Protein AF-0000000073468470 (afdb_homodimer)

Sequence (836 aa):
MAEQINPWSSTPKVDINRLFEEFGIESFAAQKQLLEDQPVFIRRDIVAGHRGYEAISEAIRMKKPFHVLTGFMPSGHPHFGHLMVMKEVVWHINQGGRGFISMADREAHAVRGLSWDVCDTYAREYMECLYALGFKGEIYSQRKNNPLKDLAFEAATKINFSELSAIYGFGPETELAHAMSVAMQVGDILYPQLVGGAAPTIVPVGIDQDPHIRLTRDVTKALRMFLVEDRGSHISIRVKKATPEAIDAVAKRFKGAKKYEGHIDLPAGYTVAAVDEIVRSVEQEFGGFGFMLPSSTYHSFLQGLQGGKMSSSVPESLVWFDDTENDAKKKIMGALTGGRQTLEEQKQLGGEPEKCSIYQLNKFHMQEDDKELAKMCEACKAGELMCGTCKKETLERVLTFLKEFKEKRDEVSHMVEWMAEQINPWSSTPKVDINRLFEEFGIESFAAQKQLLEDQPVFIRRDIVAGHRGYEAISEAIRMKKPFHVLTGFMPSGHPHFGHLMVMKEVVWHINQGGRGFISMADREAHAVRGLSWDVCDTYAREYMECLYALGFKGEIYSQRKNNPLKDLAFEAATKINFSELSAIYGFGPETELAHAMSVAMQVGDILYPQLVGGAAPTIVPVGIDQDPHIRLTRDVTKALRMFLVEDRGSHISIRVKKATPEAIDAVAKRFKGAKKYEGHIDLPAGYTVAAVDEIVRSVEQEFGGFGFMLPSSTYHSFLQGLQGGKMSSSVPESLVWFDDTENDAKKKIMGALTGGRQTLEEQKQLGGEPEKCSIYQLNKFHMQEDDKELAKMCEACKAGELMCGTCKKETLERVLTFLKEFKEKRDEVSHMVEW

pLDDT: mean 92.93, std 10.87, range [28.95, 98.88]

Secondary structure (DSSP, 8-state):
------TTS------HHHHHHHHTPEESHHHHTT-S---HHHHTTSEEEEESTHHHHHHHHHT---EEEEEE--SS--BHHHHHHHHHHHHHHHTTPEEEEEE-HHHHHHHH---HHHHHHHHHHHHHHHHHTT--EEEEETTT-HHHHHHHHHHHTT-BHHHHHHHH---TT-BHHHHHHHHHHHHHHHHHHHHH-S--EEEEEEGGGHHHHHHHHHHHHHT-SEEEEE-SSSEEEEESS--HHHHHHHHHTSTT-EE-SSEEEEPTT--HHHHHHHHHHHHHHTT---PPPPEEEEEPPPBPTTSSB--TTSGGGS-BTT--HHHHHHHHHTS--S--SSHHHHHHH---GGG-HHHHHIIIII---HHHHHHHHHHHHTT-S-HHHHHHHHHHHHHHHHHHHHHHHHHHGGG---/------TTS------HHHHHHHHTPEESHHHHTT-S---HHHHTTSEEEEESTHHHHHHHHHT---EEEEEE--SS--BHHHHHHHHHHHHHHHTTPEEEEEE-HHHHHHHH---HHHHHHHHHHHHHHHHHTT--EEEEETTT-HHHHHHHHHHHTT-BHHHHHHHH---TT-BHHHHHHHHHHHHHHHHHHHHH-S--EEEEEEGGGHHHHHHHHHHHHHT-SEEEEE-SSSEEEEESS--HHHHHHHHHTSTT-EE-SSEEEE-TT--HHHHHHHHHHHHHHTT---PPPPEEEEEPPPBPTTSSB--TTSGGGS-BTT--HHHHHHHHHTS--S--SSHHHHHHH---GGG-HHHHHIIIII---HHHHHHHHHHHHTT-S-HHHHHHHHHHHHHHHHHHHHHHHHHHGGG---

Nearest PDB structures (foldseek):
  3a04-assembly1_A  TM=8.833E-01  e=3.783E-29  Aeropyrum pernix
  4pbr-assembly1_A  TM=7.681E-01  e=2.274E-13  Methanocaldococcus jannaschii DSM 2661
  1j1u-assembly1_A-2  TM=7.914E-01  e=1.824E-12  Methanocaldococcus jannaschii
  3n2y-assembly1_B  TM=7.663E-01  e=1.335E-12  Methanocaldococcus jannaschii
  4nd6-assembly1_A-2  TM=7.672E-01  e=5.443E-12  Methanocaldococcus jannaschii DSM 2661

Foldseek 3Di:
DPPALALVDLDFDDPVVVLCVVPVWAFCVVLLVLDPDAALCRVLCLFTTKDPCVQLSVCLNVVHEEAEEEEDALQDFDFPQCVLQLLVQQVSVVSNYAYEYEHAPLLSCQVVVDDSVSSVVSVLNVVLLSVLSPDDHYYDYLVPDVVLLVQLVLLVVVDDPVLCCVRHVDDDVRDPSNVSSLSSLLSRQQVCCVVVNAGAYEYEDAPSCVSSLVSSLVSVVVLAQWDWDDPPQWIKIFGDNDDPVLLVVLQVVAPPWDDDDGMITHHPDDDSVVSLVSSLVSLVVVPGSSYDRYMYIHGHGQAFQQGGHDDPVDVLRTGGLPDDLVSLLVSLQPGDAQADPDLVVCQVQFGDLVRGSLLSCCSSPQPRDPVVSVVVRVCRRNSNDDSNNSSVVSSVSVVVCSVSSVVSSVVCSVVRDD/DPPALALVDQDFDDPVVVVCVVQVWAFCVVLLVLDPDAALCRVLCLFTTKDPCVQLSVCLNVVHEEAEEEEDALQDFDFPQCVLQLLVQQVSVVSNYAYEYEHAPLLSCQVVVDDSVSSVVSVLNVVLLSVLSPDDHDYDYLVPDVVLLVQLVLLVVVDDPVLCCVRHVDDDVRDPSNVSSLSSVLSRQQVCCVVVNAGAYEYEDAPSCVSSLVSSLVSVVVLAQWDWDDPPQWIKIFGDNDDPVLLVVLQVVAPPWDDDDGMITHHPDDDSVVSLVVSLVSLVVRPGSSYDRYMYIHGYGQAFQAGGHDDPVDVLRTGGLPDDLVSLLVSLQPGDAQADPDLVCCQVQFGDLVRGSLLSCCSSPQPRDPVVSVVVVVCRRNSNDDSNNSSVVSSVSVVVCSVSSVVSSVVCSVVRDD

Solvent-accessible surface area (backbone atoms only — not comparable to full-atom values): 44475 Å² total; per-residue (Å²): 127,81,86,76,66,36,73,85,55,88,71,78,90,66,61,62,66,61,48,24,70,74,67,71,39,39,67,28,69,73,57,55,73,67,45,88,78,65,55,68,52,54,72,67,50,40,43,42,29,26,39,65,46,66,56,47,52,47,21,48,72,66,72,42,73,32,34,33,39,44,73,45,65,24,74,52,79,62,32,61,85,50,46,60,51,52,51,50,53,34,51,47,30,75,56,58,26,47,32,37,37,38,35,31,40,50,39,23,30,44,68,69,67,45,53,70,68,56,24,51,57,26,38,50,53,48,49,27,53,40,47,44,69,59,51,63,69,47,74,46,46,51,79,77,33,64,72,46,51,53,42,11,46,59,46,16,58,68,37,31,43,44,58,44,27,72,61,67,65,54,51,52,79,39,30,45,27,42,58,47,34,54,24,40,50,38,18,57,70,50,38,54,34,74,79,72,42,71,40,43,30,40,32,63,39,50,58,45,46,46,64,58,52,53,49,34,39,52,40,50,57,66,63,34,39,55,45,78,42,79,69,84,76,32,41,35,40,32,55,67,77,52,51,72,68,48,52,51,52,51,49,71,73,38,85,74,46,44,82,56,94,57,35,34,39,37,54,75,88,72,48,70,70,62,50,46,55,52,48,27,51,47,30,41,74,66,76,40,74,34,72,59,66,64,19,29,40,22,30,68,78,71,55,4,25,66,50,59,70,56,38,88,89,38,60,62,21,50,56,47,65,79,54,47,72,66,55,47,46,53,32,51,71,64,33,39,60,26,60,50,98,39,73,69,50,15,44,72,65,16,32,37,58,93,66,10,24,61,51,45,46,28,67,75,69,62,43,84,51,64,67,60,47,49,48,50,49,51,31,21,43,60,22,70,47,52,65,70,59,52,35,52,56,49,44,51,44,50,52,50,48,41,52,54,49,49,54,37,24,62,72,37,46,83,70,63,78,130,127,82,86,74,68,34,72,86,54,88,72,80,91,67,61,62,65,63,48,22,68,74,66,72,39,38,67,28,69,72,57,54,73,68,45,89,77,64,53,67,51,54,71,66,50,40,43,42,30,27,38,65,47,65,59,49,53,48,20,48,74,67,72,42,73,31,33,35,39,43,71,44,64,24,74,52,78,61,34,60,85,51,44,63,52,52,52,49,52,35,50,46,30,74,57,59,28,47,31,38,37,38,36,31,40,51,40,24,30,44,67,69,67,46,54,69,68,56,24,51,54,25,38,52,54,48,48,26,52,40,45,45,70,59,51,63,69,47,74,46,47,52,78,77,32,61,72,45,51,54,43,11,46,58,44,15,57,68,36,31,43,44,57,42,28,74,59,65,62,53,49,52,79,38,30,45,27,42,57,47,35,54,26,41,50,40,17,58,71,50,39,53,33,74,78,73,42,72,40,43,29,40,33,62,38,51,58,44,45,46,64,57,53,53,50,36,40,52,39,51,56,66,62,32,38,54,46,77,40,79,68,84,75,31,41,34,40,32,56,67,77,54,50,73,67,48,52,53,52,53,48,71,76,39,85,74,46,45,80,57,94,56,33,33,39,36,53,77,88,72,47,70,69,62,50,45,54,52,48,28,52,48,30,41,74,66,76,40,75,34,73,58,66,64,17,28,38,23,28,68,81,73,56,6,25,67,50,60,70,56,38,86,90,40,60,63,20,50,57,47,67,80,54,48,71,67,54,47,46,53,34,51,70,64,32,40,60,26,59,49,96,40,73,69,50,16,44,73,67,15,32,38,59,92,65,10,24,61,50,45,48,29,68,76,71,63,41,84,50,65,66,59,48,49,48,50,49,50,31,21,44,61,23,73,48,52,64,70,60,51,35,51,55,47,44,51,44,49,52,51,47,40,52,54,49,50,53,38,26,62,72,38,48,83,71,62,79,130

Organism: Methanocorpusculum labreanum (strain ATCC 43576 / DSM 4855 / Z) (NCBI:txid410358)

Structure (mmCIF, N/CA/C/O backbone):
data_AF-0000000073468470-model_v1
#
loop_
_entity.id
_entity.type
_entity.pdbx_description
1 polymer 'tryptophan--tRNA ligase'
#
loop_
_atom_site.group_PDB
_atom_site.id
_atom_site.type_symbol
_atom_site.label_atom_id
_atom_site.label_alt_id
_atom_site.label_comp_id
_atom_site.label_asym_id
_atom_site.label_entity_id
_atom_site.label_seq_id
_atom_site.pdbx_PDB_ins_code
_atom_site.Cartn_x
_atom_site.Cartn_y
_atom_site.Cartn_z
_atom_site.occupancy
_atom_site.B_iso_or_equiv
_atom_site.auth_seq_id
_atom_site.auth_comp_id
_atom_site.auth_asym_id
_atom_site.auth_atom_id
_atom_site.pdbx_PDB_model_num
ATOM 1 N N . MET A 1 1 ? 5.676 7.465 33.156 1 29.19 1 MET A N 1
ATOM 2 C CA . MET A 1 1 ? 5.273 7.016 31.828 1 29.19 1 MET A CA 1
ATOM 3 C C . MET A 1 1 ? 5.598 8.07 30.781 1 29.19 1 MET A C 1
ATOM 5 O O . MET A 1 1 ? 5.188 9.227 30.906 1 29.19 1 MET A O 1
ATOM 9 N N . ALA A 1 2 ? 6.5 7.777 29.922 1 42.25 2 ALA A N 1
ATOM 10 C CA . ALA A 1 2 ? 6.938 8.766 28.953 1 42.25 2 ALA A CA 1
ATOM 11 C C . ALA A 1 2 ? 5.754 9.328 28.172 1 42.25 2 ALA A C 1
ATOM 13 O O . ALA A 1 2 ? 4.91 8.57 27.688 1 42.25 2 ALA A O 1
ATOM 14 N N . GLU A 1 3 ? 5.398 10.562 28.344 1 45.03 3 GLU A N 1
ATOM 15 C CA . GLU A 1 3 ? 4.32 11.195 27.594 1 45.03 3 GLU A CA 1
ATOM 16 C C . GLU A 1 3 ? 4.43 10.898 26.109 1 45.03 3 GLU A C 1
ATOM 18 O O . GLU A 1 3 ? 5.473 11.141 25.484 1 45.03 3 GLU A O 1
ATOM 23 N N . GLN A 1 4 ? 3.734 9.906 25.516 1 46.81 4 GLN A N 1
ATOM 24 C CA . GLN A 1 4 ? 3.799 9.438 24.141 1 46.81 4 GLN A CA 1
ATOM 25 C C . GLN A 1 4 ? 2.99 10.344 23.203 1 46.81 4 GLN A C 1
ATOM 27 O O . GLN A 1 4 ? 1.838 10.664 23.5 1 46.81 4 GLN A O 1
ATOM 32 N N . ILE A 1 5 ? 3.645 11.219 22.438 1 49.59 5 ILE A N 1
ATOM 33 C CA . ILE A 1 5 ? 3.008 12.008 21.391 1 49.59 5 ILE A CA 1
ATOM 34 C C . ILE A 1 5 ? 2.52 11.078 20.281 1 49.59 5 ILE A C 1
ATOM 36 O O . ILE A 1 5 ? 3.299 10.297 19.719 1 49.59 5 ILE A O 1
ATOM 40 N N . ASN A 1 6 ? 1.106 10.789 20.219 1 47.62 6 ASN A N 1
ATOM 41 C CA . ASN A 1 6 ? 0.475 9.992 19.172 1 47.62 6 ASN A CA 1
ATOM 42 C C . ASN A 1 6 ? -0.327 10.867 18.203 1 47.62 6 ASN A C 1
ATOM 44 O O . ASN A 1 6 ? -1.15 11.672 18.641 1 47.62 6 ASN A O 1
ATOM 48 N N . PRO A 1 7 ? -0.04 10.828 16.953 1 44.16 7 PRO A N 1
ATOM 49 C CA . PRO A 1 7 ? -0.729 11.695 15.984 1 44.16 7 PRO A CA 1
ATOM 50 C C . PRO A 1 7 ? -2.24 11.477 15.969 1 44.16 7 PRO A C 1
ATOM 52 O O . PRO A 1 7 ? -2.98 12.297 15.422 1 44.16 7 PRO A O 1
ATOM 55 N N . TRP A 1 8 ? -2.637 10.32 16.438 1 47.06 8 TRP A N 1
ATOM 56 C CA . TRP A 1 8 ? -4.059 10.016 16.328 1 47.06 8 TRP A CA 1
ATOM 57 C C . TRP A 1 8 ? -4.746 10.125 17.688 1 47.06 8 T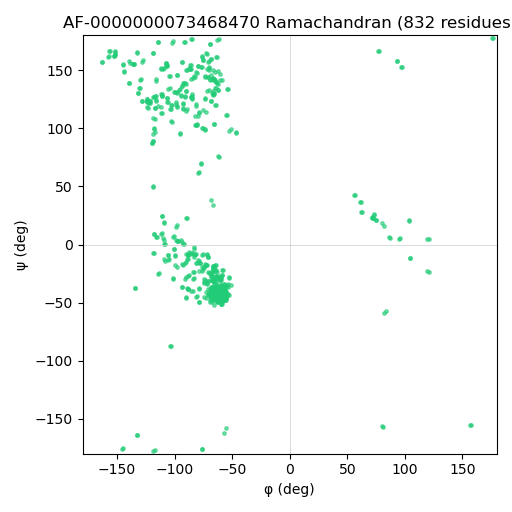RP A C 1
ATOM 59 O O . TRP A 1 8 ? -5.977 10.125 17.766 1 47.06 8 TRP A O 1
ATOM 69 N N . SER A 1 9 ? -3.879 10.195 18.797 1 47.25 9 SER A N 1
ATOM 70 C CA . SER A 1 9 ? -4.465 10.242 20.125 1 47.25 9 SER A CA 1
ATOM 71 C C . SER A 1 9 ? -4.609 11.68 20.625 1 47.25 9 SER A C 1
ATOM 73 O O . SER A 1 9 ? -3.834 12.555 20.234 1 47.25 9 SER A O 1
ATOM 75 N N . SER A 1 10 ? -5.742 12.156 21.203 1 44.47 10 SER A N 1
ATOM 76 C CA . SER A 1 10 ? -6.047 13.438 21.828 1 44.47 10 SER A CA 1
ATOM 77 C C . SER A 1 10 ? -5.242 13.641 23.109 1 44.47 10 SER A C 1
ATOM 79 O O . SER A 1 10 ? -5.777 13.523 24.203 1 44.47 10 SER A O 1
ATOM 81 N N . THR A 1 11 ? -4.098 13.227 23.281 1 43.41 11 THR A N 1
ATOM 82 C CA . THR A 1 11 ? -3.49 13.32 24.594 1 43.41 11 THR A CA 1
ATOM 83 C C . THR A 1 11 ? -3.27 14.781 24.984 1 43.41 11 THR A C 1
ATOM 85 O O . THR A 1 11 ? -2.84 15.594 24.156 1 43.41 11 THR A O 1
ATOM 88 N N . PRO A 1 12 ? -3.451 15.188 26.328 1 44.44 12 PRO A N 1
ATOM 89 C CA . PRO A 1 12 ? -3.51 16.469 27.062 1 44.44 12 PRO A CA 1
ATOM 90 C C . PRO A 1 12 ? -2.277 17.328 26.828 1 44.44 12 PRO A C 1
ATOM 92 O O . PRO A 1 12 ? -1.286 16.859 26.266 1 44.44 12 PRO A O 1
ATOM 95 N N . LYS A 1 13 ? -2.053 18.297 27.844 1 46.56 13 LYS A N 1
ATOM 96 C CA . LYS A 1 13 ? -1.242 19.484 28.094 1 46.56 13 LYS A CA 1
ATOM 97 C C . LYS A 1 13 ? 0.246 19.141 28.078 1 46.56 13 LYS A C 1
ATOM 99 O O . LYS A 1 13 ? 0.755 18.5 29 1 46.56 13 LYS A O 1
ATOM 104 N N . VAL A 1 14 ? 0.836 18.938 26.953 1 50.31 14 VAL A N 1
ATOM 105 C CA . VAL A 1 14 ? 2.264 18.656 26.875 1 50.31 14 VAL A CA 1
ATOM 106 C C . VAL A 1 14 ? 3.064 19.922 27.156 1 50.31 14 VAL A C 1
ATOM 108 O O . VAL A 1 14 ? 2.742 20.984 26.625 1 50.31 14 VAL A O 1
ATOM 111 N N . ASP A 1 15 ? 3.764 19.938 28.203 1 52.09 15 ASP A N 1
ATOM 112 C CA . ASP A 1 15 ? 4.785 20.969 28.375 1 52.09 15 ASP A CA 1
ATOM 113 C C . ASP A 1 15 ? 5.727 21.016 27.172 1 52.09 15 ASP A C 1
ATOM 115 O O . ASP A 1 15 ? 6.594 20.156 27.016 1 52.09 15 ASP A O 1
ATOM 119 N N . ILE A 1 16 ? 5.422 21.953 26.281 1 56.69 16 ILE A N 1
ATOM 120 C CA . ILE A 1 16 ? 6.082 22.109 25 1 56.69 16 ILE A CA 1
ATOM 121 C C . ILE A 1 16 ? 7.594 22.141 25.188 1 56.69 16 ILE A C 1
ATOM 123 O O . ILE A 1 16 ? 8.344 21.578 24.375 1 56.69 16 ILE A O 1
ATOM 127 N N . ASN A 1 17 ? 8.008 22.703 26.266 1 54.47 17 ASN A N 1
ATOM 128 C CA . ASN A 1 17 ? 9.445 22.844 26.469 1 54.47 17 ASN A CA 1
ATOM 129 C C . ASN A 1 17 ? 10.109 21.484 26.703 1 54.47 17 ASN A C 1
ATOM 131 O O . ASN A 1 17 ? 11.195 21.219 26.188 1 54.47 17 ASN A O 1
ATOM 135 N N . ARG A 1 18 ? 9.555 20.766 27.516 1 57.25 18 ARG A N 1
ATOM 136 C CA . ARG A 1 18 ? 10.07 19.422 27.781 1 57.25 18 ARG A CA 1
ATOM 137 C C . ARG A 1 18 ? 10.055 18.578 26.5 1 57.25 18 ARG A C 1
ATOM 139 O O . ARG A 1 18 ? 10.977 17.812 26.266 1 57.25 18 ARG A O 1
ATOM 146 N N . LEU A 1 19 ? 9.133 18.922 25.672 1 60.81 19 LEU A N 1
ATOM 147 C CA . LEU A 1 19 ? 9.008 18.172 24.422 1 60.81 19 LEU A CA 1
ATOM 148 C C . LEU A 1 19 ? 10.164 18.5 23.484 1 60.81 19 LEU A C 1
ATOM 150 O O . LEU A 1 19 ? 10.734 17.594 22.875 1 60.81 19 LEU A O 1
ATOM 154 N N . PHE A 1 20 ? 10.547 19.734 23.594 1 68.69 20 PHE A N 1
ATOM 155 C CA . PHE A 1 20 ? 11.602 20.141 22.672 1 68.69 20 PHE A CA 1
ATOM 156 C C . PHE A 1 20 ? 12.922 19.484 23.047 1 68.69 20 PHE A C 1
ATOM 158 O O . PHE A 1 20 ? 13.641 18.984 22.188 1 68.69 20 PHE A O 1
ATOM 165 N N . GLU A 1 21 ? 13.148 19.453 24.281 1 64.38 21 GLU A N 1
ATOM 166 C CA . GLU A 1 21 ? 14.414 18.891 24.734 1 64.38 21 GLU A CA 1
ATOM 167 C C . GLU A 1 21 ? 14.453 17.375 24.531 1 64.38 21 GLU A C 1
ATOM 169 O O . GLU A 1 21 ? 15.461 16.828 24.078 1 64.38 21 GLU A O 1
ATOM 174 N N . GLU A 1 22 ? 13.375 16.859 24.766 1 70.25 22 GLU A N 1
ATOM 175 C CA . GLU A 1 22 ? 13.336 15.398 24.75 1 70.25 22 GLU A CA 1
ATOM 176 C C . GLU A 1 22 ? 13.289 14.867 23.312 1 70.25 22 GLU A C 1
ATOM 178 O O . GLU A 1 22 ? 13.844 13.812 23.031 1 70.25 22 GLU A O 1
ATOM 183 N N . PHE A 1 23 ? 12.836 15.703 22.391 1 78.94 23 PHE A N 1
ATOM 184 C CA . PHE A 1 23 ? 12.586 15.133 21.062 1 78.94 23 PHE A CA 1
ATOM 185 C C . PHE A 1 23 ? 13.477 15.789 20.016 1 78.94 23 PHE A C 1
ATOM 187 O O . PHE A 1 23 ? 13.32 15.539 18.828 1 78.94 23 PHE A O 1
ATOM 194 N N . GLY A 1 24 ? 14.422 16.594 20.453 1 84.12 24 GLY A N 1
ATOM 195 C CA . GLY A 1 24 ? 15.352 17.188 19.516 1 84.12 24 GLY A CA 1
ATOM 196 C C . GLY A 1 24 ? 14.727 18.281 18.656 1 84.12 24 GLY A C 1
ATOM 197 O O . GLY A 1 24 ? 15.125 18.5 17.516 1 84.12 24 GLY A O 1
ATOM 198 N N . ILE A 1 25 ? 13.664 18.859 19.125 1 90.88 25 ILE A N 1
ATOM 199 C CA . ILE A 1 25 ? 13.008 20 18.484 1 90.88 25 ILE A CA 1
ATOM 200 C C . ILE A 1 25 ? 13.68 21.297 18.922 1 90.88 25 ILE A C 1
ATOM 202 O O . ILE A 1 25 ? 13.891 21.531 20.109 1 90.88 25 ILE A O 1
ATOM 206 N N . GLU A 1 26 ? 14.07 22.109 17.984 1 93.44 26 GLU A N 1
ATOM 207 C CA . GLU A 1 26 ? 14.742 23.375 18.297 1 93.44 26 GLU A CA 1
ATOM 208 C C . GLU A 1 26 ? 13.727 24.5 18.469 1 93.44 26 GLU A C 1
ATOM 210 O O . GLU A 1 26 ? 12.641 24.469 17.891 1 93.44 26 GLU A O 1
ATOM 215 N N . SER A 1 27 ? 14.141 25.406 19.297 1 92 27 SER A N 1
ATOM 216 C CA . SER A 1 27 ? 13.32 26.594 19.453 1 92 27 SER A CA 1
ATOM 217 C C . SER A 1 27 ? 13.281 27.422 18.172 1 92 27 SER A C 1
ATOM 219 O O . SER A 1 27 ? 14.305 27.562 17.5 1 92 27 SER A O 1
ATOM 221 N N . PHE A 1 28 ? 12.148 27.984 17.891 1 94.56 28 PHE A N 1
ATOM 222 C CA . PHE A 1 28 ? 12.008 28.781 16.688 1 94.56 28 PHE A CA 1
ATOM 223 C C . PHE A 1 28 ? 12.547 30.188 16.891 1 94.56 28 PHE A C 1
ATOM 225 O O . PHE A 1 28 ? 12.695 30.953 15.945 1 94.56 28 PHE A O 1
ATOM 232 N N . ALA A 1 29 ? 12.898 30.594 18.062 1 92 29 ALA A N 1
ATOM 233 C CA . ALA A 1 29 ? 13.305 31.938 18.438 1 92 29 ALA A CA 1
ATOM 234 C C . ALA A 1 29 ? 14.469 32.438 17.562 1 92 29 ALA A C 1
ATOM 236 O O . ALA A 1 29 ? 14.469 33.562 17.094 1 92 29 ALA A O 1
ATOM 237 N N . ALA A 1 30 ? 15.391 31.609 17.359 1 92.5 30 ALA A N 1
ATOM 238 C CA . ALA A 1 30 ? 16.562 31.984 16.578 1 92.5 30 ALA A CA 1
ATOM 239 C C . ALA A 1 30 ? 16.203 32.219 15.117 1 92.5 30 ALA A C 1
ATOM 241 O O . ALA A 1 30 ? 16.766 33.125 14.469 1 92.5 30 ALA A O 1
ATOM 242 N N . GLN A 1 31 ? 15.312 31.438 14.609 1 95.56 31 GLN A N 1
ATOM 243 C CA . GLN A 1 31 ? 14.898 31.562 13.219 1 95.56 31 GLN A CA 1
ATOM 244 C C . GLN A 1 31 ? 14 32.781 13.016 1 95.56 31 GLN A C 1
ATOM 246 O O . GLN A 1 31 ? 14.016 33.406 11.953 1 95.56 31 GLN A O 1
ATOM 251 N N . LYS A 1 32 ? 13.227 33.062 14.07 1 94.69 32 LYS A N 1
ATOM 252 C CA . LYS A 1 32 ? 12.32 34.219 14.039 1 94.69 32 LYS A CA 1
ATOM 253 C C . LYS A 1 32 ? 13.07 35.5 13.672 1 94.69 32 LYS A C 1
ATOM 255 O O . LYS A 1 32 ? 12.57 36.312 12.883 1 94.69 32 LYS A O 1
ATOM 260 N N . GLN A 1 33 ? 14.242 35.656 14.102 1 93.69 33 GLN A N 1
ATOM 261 C CA . GLN A 1 33 ? 15.039 36.875 13.914 1 93.69 33 GLN A CA 1
ATOM 262 C C . GLN A 1 33 ? 15.539 36.969 12.477 1 93.69 33 GLN A C 1
ATOM 264 O O . GLN A 1 33 ? 15.875 38.062 12.016 1 93.69 33 GLN A O 1
ATOM 269 N N . LEU A 1 34 ? 15.547 35.906 11.82 1 95.06 34 LEU A N 1
ATOM 270 C CA . LEU A 1 34 ? 16.094 35.875 10.469 1 95.06 34 LEU A CA 1
ATOM 271 C C . LEU A 1 34 ? 15.008 36.188 9.438 1 95.06 34 LEU A C 1
ATOM 273 O O . LEU A 1 34 ? 15.312 36.375 8.258 1 95.06 34 LEU A O 1
ATOM 277 N N . LEU A 1 35 ? 13.797 36.25 9.906 1 96.19 35 LEU A N 1
ATOM 278 C CA . LEU A 1 35 ? 12.68 36.469 8.992 1 96.19 35 LEU A CA 1
ATOM 279 C C . LEU A 1 35 ? 12.289 37.938 8.977 1 96.19 35 LEU A C 1
ATOM 281 O O . LEU A 1 35 ? 12.078 38.562 10.031 1 96.19 35 LEU A O 1
ATOM 285 N N . GLU A 1 36 ? 12.172 38.5 7.863 1 93.94 36 GLU A N 1
ATOM 286 C CA . GLU A 1 36 ? 11.805 39.906 7.719 1 93.94 36 GLU A CA 1
ATOM 287 C C . GLU A 1 36 ? 10.328 40.125 8.039 1 93.94 36 GLU A C 1
ATOM 289 O O . GLU A 1 36 ? 9.969 41.094 8.727 1 93.94 36 GLU A O 1
ATOM 294 N N . ASP A 1 37 ? 9.469 39.312 7.535 1 93.81 37 ASP A N 1
ATOM 295 C CA . ASP A 1 37 ? 8.031 39.344 7.773 1 93.81 37 ASP A CA 1
ATOM 296 C C . ASP A 1 37 ? 7.625 38.344 8.859 1 93.81 37 ASP A C 1
ATOM 298 O O . ASP A 1 37 ? 7.836 37.156 8.719 1 93.81 37 ASP A O 1
ATOM 302 N N . GLN A 1 38 ? 7.082 38.906 9.922 1 94.5 38 GLN A N 1
ATOM 303 C CA . GLN A 1 38 ? 6.68 38.062 11.031 1 94.5 38 GLN A CA 1
ATOM 304 C C . GLN A 1 38 ? 5.172 38.125 11.266 1 94.5 38 GLN A C 1
ATOM 306 O O . GLN A 1 38 ? 4.699 39 11.992 1 94.5 38 GLN A O 1
ATOM 311 N N . PRO A 1 39 ? 4.488 37.188 10.734 1 95.19 39 PRO A N 1
ATOM 312 C CA . PRO A 1 39 ? 3.047 37.156 10.992 1 95.19 39 PRO A CA 1
ATOM 313 C C . PRO A 1 39 ? 2.719 36.938 12.469 1 95.19 39 PRO A C 1
ATOM 315 O O . PRO A 1 39 ? 3.621 36.688 13.273 1 95.19 39 PRO A O 1
ATOM 318 N N . VAL A 1 40 ? 1.492 36.969 12.844 1 93.88 40 VAL A N 1
ATOM 319 C CA . VAL A 1 40 ? 1.012 36.875 14.219 1 93.88 40 VAL A CA 1
ATOM 320 C C . VAL A 1 40 ? 1.516 35.594 14.875 1 93.88 40 VAL A C 1
ATOM 322 O O . VAL A 1 40 ? 1.979 35.625 16.016 1 93.88 40 VAL A O 1
ATOM 325 N N . PHE A 1 41 ? 1.444 34.5 14.133 1 95.12 41 PHE A N 1
ATOM 326 C CA . PHE A 1 41 ? 1.755 33.188 14.75 1 95.12 41 PHE A CA 1
ATOM 327 C C . PHE A 1 41 ? 3.254 33.062 14.992 1 95.12 41 PHE A C 1
ATOM 329 O O . PHE A 1 41 ? 3.688 32.219 15.766 1 95.12 41 PHE A O 1
ATOM 336 N N . ILE A 1 42 ? 4.02 33.875 14.344 1 94.31 42 ILE A N 1
ATOM 337 C CA . ILE A 1 42 ? 5.453 33.906 14.602 1 94.31 42 ILE A CA 1
ATOM 338 C C . ILE A 1 42 ? 5.762 34.906 15.703 1 94.31 42 ILE A C 1
ATOM 340 O O . ILE A 1 42 ? 6.445 34.562 16.672 1 94.31 42 ILE A O 1
ATOM 344 N N . ARG A 1 43 ? 5.152 36.125 15.609 1 93.12 43 ARG A N 1
ATOM 345 C CA . ARG A 1 43 ? 5.43 37.188 16.578 1 93.12 43 ARG A CA 1
ATOM 346 C C . ARG A 1 43 ? 4.973 36.781 17.984 1 93.12 43 ARG A C 1
ATOM 348 O O . ARG A 1 43 ? 5.594 37.156 18.969 1 93.12 43 ARG A O 1
ATOM 355 N N . ARG A 1 44 ? 3.967 35.969 18.047 1 93.94 44 ARG A N 1
ATOM 356 C CA . ARG A 1 44 ? 3.369 35.594 19.328 1 93.94 44 ARG A CA 1
ATOM 357 C C . ARG A 1 44 ? 3.842 34.219 19.781 1 93.94 44 ARG A C 1
ATOM 359 O O . ARG A 1 44 ? 3.252 33.625 20.688 1 93.94 44 ARG A O 1
ATOM 366 N N . ASP A 1 45 ? 4.773 33.625 19.109 1 92.75 45 ASP A N 1
ATOM 367 C CA . ASP A 1 45 ? 5.426 32.375 19.469 1 92.75 45 ASP A CA 1
ATOM 368 C C . ASP A 1 45 ? 4.426 31.219 19.5 1 92.75 45 ASP A C 1
ATOM 370 O O . ASP A 1 45 ? 4.535 30.312 20.344 1 92.75 45 ASP A O 1
ATOM 374 N N . ILE A 1 46 ? 3.373 31.375 18.688 1 93.44 46 ILE A N 1
ATOM 375 C CA . ILE A 1 46 ? 2.473 30.25 18.516 1 93.44 46 ILE A CA 1
ATOM 376 C C . ILE A 1 46 ? 3.225 29.094 17.844 1 93.44 46 ILE A C 1
ATOM 378 O O . ILE A 1 46 ? 3.051 27.938 18.219 1 93.44 46 ILE A O 1
ATOM 382 N N . VAL A 1 47 ? 3.99 29.484 16.797 1 94.88 47 VAL A N 1
ATOM 383 C CA . VAL A 1 47 ? 5.008 28.578 16.281 1 94.88 47 VAL A CA 1
ATOM 384 C C . VAL A 1 47 ? 6.254 28.641 17.172 1 94.88 47 VAL A C 1
ATOM 386 O O . VAL A 1 47 ? 6.973 29.641 17.156 1 94.88 47 VAL A O 1
ATOM 389 N N . ALA A 1 48 ? 6.512 27.562 17.891 1 90.94 48 ALA A N 1
ATOM 390 C CA . ALA A 1 48 ? 7.52 27.656 18.953 1 90.94 48 ALA A CA 1
ATOM 391 C C . ALA A 1 48 ? 8.727 26.781 18.641 1 90.94 48 ALA A C 1
ATOM 393 O O . ALA A 1 48 ? 9.82 27.016 19.156 1 90.94 48 ALA A O 1
ATOM 394 N N . GLY A 1 49 ? 8.477 25.766 17.844 1 93.5 49 GLY A N 1
ATOM 395 C CA . GLY A 1 49 ? 9.562 24.844 17.562 1 93.5 49 GLY A CA 1
ATOM 396 C C . GLY A 1 49 ? 9.719 24.516 16.094 1 93.5 49 GLY A C 1
ATOM 397 O O . GLY A 1 49 ? 8.852 24.859 15.281 1 93.5 49 GLY A O 1
ATOM 398 N N . HIS A 1 50 ? 10.914 23.906 15.766 1 96.25 50 HIS A N 1
ATOM 399 C CA . HIS A 1 50 ? 11.133 23.5 14.375 1 96.25 50 HIS A CA 1
ATOM 400 C C . HIS A 1 50 ? 12.18 22.406 14.281 1 96.25 50 HIS A C 1
ATOM 402 O O . HIS A 1 50 ? 12.883 22.125 15.258 1 96.25 50 HIS A O 1
ATOM 408 N N . ARG A 1 51 ? 12.164 21.75 13.18 1 95.88 51 ARG A N 1
ATOM 409 C CA . ARG A 1 51 ? 13.242 20.875 12.734 1 95.88 51 ARG A CA 1
ATOM 410 C C . ARG A 1 51 ? 13.758 21.297 11.359 1 95.88 51 ARG A C 1
ATOM 412 O O . ARG A 1 51 ? 12.992 21.328 10.391 1 95.88 51 ARG A O 1
ATOM 419 N N . GLY A 1 52 ? 15.047 21.672 11.344 1 95.38 52 GLY A N 1
ATOM 420 C CA . GLY A 1 52 ? 15.703 21.906 10.062 1 95.38 52 GLY A CA 1
ATOM 421 C C . GLY A 1 52 ? 15.227 23.156 9.367 1 95.38 52 GLY A C 1
ATOM 422 O O . GLY A 1 52 ? 15.297 23.266 8.141 1 95.38 52 GLY A O 1
ATOM 423 N N . TYR A 1 53 ? 14.68 24.141 10.156 1 97.75 53 TYR A N 1
ATOM 424 C CA . TYR A 1 53 ? 14.117 25.328 9.531 1 97.75 53 TYR A CA 1
ATOM 425 C C . TYR A 1 53 ? 15.219 26.234 8.969 1 97.75 53 TYR A C 1
ATOM 427 O O . TYR A 1 53 ? 14.945 27.141 8.188 1 97.75 53 TYR A O 1
ATOM 435 N N . GLU A 1 54 ? 16.484 25.969 9.258 1 96.38 54 GLU A N 1
ATOM 436 C CA . GLU A 1 54 ? 17.594 26.766 8.766 1 96.38 54 GLU A CA 1
ATOM 437 C C . GLU A 1 54 ? 17.625 26.797 7.242 1 96.38 54 GLU A C 1
ATOM 439 O O . GLU A 1 54 ? 17.906 27.828 6.637 1 96.38 54 GLU A O 1
ATOM 444 N N . ALA A 1 55 ? 17.312 25.672 6.691 1 96.06 55 ALA A N 1
ATOM 445 C CA . ALA A 1 55 ? 17.312 25.578 5.234 1 96.06 55 ALA A CA 1
ATOM 446 C C . ALA A 1 55 ? 16.219 26.438 4.629 1 96.06 55 ALA A C 1
ATOM 448 O O . ALA A 1 55 ? 16.391 27.031 3.562 1 96.06 55 ALA A O 1
ATOM 449 N N . ILE A 1 56 ? 15.148 26.594 5.309 1 98.25 56 ILE A N 1
ATOM 450 C CA . ILE A 1 56 ? 14 27.344 4.82 1 98.25 56 ILE A CA 1
ATOM 451 C C . ILE A 1 56 ? 14.258 28.844 4.965 1 98.25 56 ILE A C 1
ATOM 453 O O . ILE A 1 56 ? 14.031 29.609 4.027 1 98.25 56 ILE A O 1
ATOM 457 N N . SER A 1 57 ? 14.688 29.219 6.191 1 97.69 57 SER A N 1
ATOM 458 C CA . SER A 1 57 ? 14.977 30.641 6.406 1 97.69 57 SER A CA 1
ATOM 459 C C . SER A 1 57 ? 16.031 31.141 5.422 1 97.69 57 SER A C 1
ATOM 461 O O . SER A 1 57 ? 15.938 32.281 4.938 1 97.69 57 SER A O 1
ATOM 463 N N . GLU A 1 58 ? 17.016 30.297 5.141 1 96.5 58 GLU A N 1
ATOM 464 C CA . GLU A 1 58 ? 18.031 30.656 4.152 1 96.5 58 GLU A CA 1
ATOM 465 C C . GLU A 1 58 ? 17.406 30.828 2.766 1 96.5 58 GLU A C 1
ATOM 467 O O . GLU A 1 58 ? 17.719 31.781 2.049 1 96.5 58 GLU A O 1
ATOM 472 N N . ALA A 1 59 ? 16.609 29.891 2.414 1 97.62 59 ALA A N 1
ATOM 473 C CA . ALA A 1 59 ? 15.953 29.953 1.107 1 97.62 59 ALA A CA 1
ATOM 474 C C . ALA A 1 59 ? 15.133 31.234 0.971 1 97.62 59 ALA A C 1
ATOM 476 O O . ALA A 1 59 ? 15.156 31.875 -0.076 1 97.62 59 ALA A O 1
ATOM 477 N N . ILE A 1 60 ? 14.398 31.578 2.023 1 98.06 60 ILE A N 1
ATOM 478 C CA . ILE A 1 60 ? 13.57 32.781 2.016 1 98.06 60 ILE A CA 1
ATOM 479 C C . ILE A 1 60 ? 14.453 34 1.854 1 98.06 60 ILE A C 1
ATOM 481 O O . ILE A 1 60 ? 14.203 34.844 0.998 1 98.06 60 ILE A O 1
ATOM 485 N N . ARG A 1 61 ? 15.523 34.062 2.613 1 97.12 61 ARG A N 1
ATOM 486 C CA . ARG A 1 61 ? 16.406 35.219 2.631 1 97.12 61 ARG A CA 1
ATOM 487 C C . ARG A 1 61 ? 17.141 35.375 1.31 1 97.12 61 ARG A C 1
ATOM 489 O O . ARG A 1 61 ? 17.344 36.5 0.824 1 97.12 61 ARG A O 1
ATOM 496 N N . MET A 1 62 ? 17.5 34.25 0.773 1 96.94 62 MET A N 1
ATOM 497 C CA . MET A 1 62 ? 18.328 34.281 -0.429 1 96.94 62 MET A CA 1
ATOM 498 C C . MET A 1 62 ? 17.469 34.125 -1.681 1 96.94 62 MET A C 1
ATOM 500 O O . MET A 1 62 ? 18 34.031 -2.791 1 96.94 62 MET A O 1
ATOM 504 N N . LYS A 1 63 ? 16.219 34.062 -1.524 1 97.25 63 LYS A N 1
ATOM 505 C CA . LYS A 1 63 ? 15.258 33.906 -2.623 1 97.25 63 LYS A CA 1
ATOM 506 C C . LYS A 1 63 ? 15.57 32.656 -3.453 1 97.25 63 LYS A C 1
ATOM 508 O O . LYS A 1 63 ? 15.625 32.719 -4.684 1 97.25 63 LYS A O 1
ATOM 513 N N . LYS A 1 64 ? 15.891 31.578 -2.748 1 96.88 64 LYS A N 1
ATOM 514 C CA . LYS A 1 64 ? 16.094 30.266 -3.355 1 96.88 64 LYS A CA 1
ATOM 515 C C . LYS A 1 64 ? 14.805 29.438 -3.316 1 96.88 64 LYS A C 1
ATOM 517 O O . LYS A 1 64 ? 13.914 29.719 -2.51 1 96.88 64 LYS A O 1
ATOM 522 N N . PRO A 1 65 ? 14.703 28.484 -4.195 1 97.31 65 PRO A N 1
ATOM 523 C CA . PRO A 1 65 ? 13.484 27.672 -4.227 1 97.31 65 PRO A CA 1
ATOM 524 C C . PRO A 1 65 ? 13.312 26.812 -2.977 1 97.31 65 PRO A C 1
ATOM 526 O O . PRO A 1 65 ? 14.297 26.297 -2.432 1 97.31 65 PRO A O 1
ATOM 529 N N . PHE A 1 66 ? 12.102 26.688 -2.525 1 98.62 66 PHE A N 1
ATOM 530 C CA . PHE A 1 66 ? 11.711 25.734 -1.499 1 98.62 66 PHE A CA 1
ATOM 531 C C . PHE A 1 66 ? 10.242 25.344 -1.651 1 98.62 66 PHE A C 1
ATOM 533 O O . PHE A 1 66 ? 9.508 25.969 -2.414 1 98.62 66 PHE A O 1
ATOM 540 N N . HIS A 1 67 ? 9.859 24.266 -1.06 1 98.88 67 HIS A N 1
ATOM 541 C CA . HIS A 1 67 ? 8.492 23.75 -1.146 1 98.88 67 HIS A CA 1
ATOM 542 C C . HIS A 1 67 ? 7.781 23.859 0.198 1 98.88 67 HIS A C 1
ATOM 544 O O . HIS A 1 67 ? 8.43 23.906 1.247 1 98.88 67 HIS A O 1
ATOM 550 N N . VAL A 1 68 ? 6.477 24 0.146 1 98.88 68 VAL A N 1
ATOM 551 C CA . VAL A 1 68 ? 5.598 24 1.312 1 98.88 68 VAL A CA 1
ATOM 552 C C . VAL A 1 68 ? 4.574 22.875 1.186 1 98.88 68 VAL A C 1
ATOM 554 O O . VAL A 1 68 ? 3.865 22.781 0.18 1 98.88 68 VAL A O 1
ATOM 557 N N . LEU A 1 69 ? 4.551 22.031 2.16 1 98.81 69 LEU A N 1
ATOM 558 C CA . LEU A 1 69 ? 3.602 20.922 2.121 1 98.81 69 LEU A CA 1
ATOM 559 C C . LEU A 1 69 ? 2.834 20.828 3.436 1 98.81 69 LEU A C 1
ATOM 561 O O . LEU A 1 69 ? 3.42 20.953 4.512 1 98.81 69 LEU A O 1
ATOM 565 N N . THR A 1 70 ? 1.561 20.656 3.287 1 98 70 THR A N 1
ATOM 566 C CA . THR A 1 70 ? 0.801 20.109 4.406 1 98 70 THR A CA 1
ATOM 567 C C . THR A 1 70 ? -0.319 19.203 3.908 1 98 70 THR A C 1
ATOM 569 O O . THR A 1 70 ? -0.642 19.203 2.719 1 98 70 THR A O 1
ATOM 572 N N . GLY A 1 71 ? -0.699 18.328 4.719 1 97.5 71 GLY A N 1
ATOM 573 C CA . GLY A 1 71 ? -1.811 17.438 4.414 1 97.5 71 GLY A CA 1
ATOM 574 C C . GLY A 1 71 ? -2.996 17.625 5.34 1 97.5 71 GLY A C 1
ATOM 575 O O . GLY A 1 71 ? -2.82 17.859 6.539 1 97.5 71 GLY A O 1
ATOM 576 N N . PHE A 1 72 ? -4.164 17.547 4.785 1 97.5 72 PHE A N 1
ATOM 577 C CA . PHE A 1 72 ? -5.391 17.531 5.574 1 97.5 72 PHE A CA 1
ATOM 578 C C . PHE A 1 72 ? -6.156 16.234 5.371 1 97.5 72 PHE A C 1
ATOM 580 O O . PHE A 1 72 ? -6.359 15.797 4.238 1 97.5 72 PHE A O 1
ATOM 587 N N . MET A 1 73 ? -6.465 15.602 6.449 1 96.38 73 MET A N 1
ATOM 588 C CA . MET A 1 73 ? -7.359 14.453 6.352 1 96.38 73 MET A CA 1
ATOM 589 C C . MET A 1 73 ? -8.812 14.906 6.211 1 96.38 73 MET A C 1
ATOM 591 O O . MET A 1 73 ? -9.367 15.508 7.129 1 96.38 73 MET A O 1
ATOM 595 N N . PRO A 1 74 ? -9.445 14.656 5.07 1 96.56 74 PRO A N 1
ATOM 596 C CA . PRO A 1 74 ? -10.836 15.07 4.895 1 96.56 74 PRO A CA 1
ATOM 597 C C . PRO A 1 74 ? -11.82 14.148 5.609 1 96.56 74 PRO A C 1
ATOM 599 O O . PRO A 1 74 ? -12.586 13.43 4.961 1 96.56 74 PRO A O 1
ATOM 602 N N . SER A 1 75 ? -11.812 14.195 6.914 1 94.19 75 SER A N 1
ATOM 603 C CA . SER A 1 75 ? -12.625 13.297 7.727 1 94.19 75 SER A CA 1
ATOM 604 C C . SER A 1 75 ? -13.742 14.055 8.445 1 94.19 75 SER A C 1
ATOM 606 O O . SER A 1 75 ? -14.406 13.5 9.32 1 94.19 75 SER A O 1
ATOM 608 N N . GLY A 1 76 ? -13.93 15.281 8.109 1 93.94 76 GLY A N 1
ATOM 609 C CA . GLY A 1 76 ? -14.945 16.156 8.68 1 93.94 76 GLY A CA 1
ATOM 610 C C . GLY A 1 76 ? -14.867 17.578 8.141 1 93.94 76 GLY A C 1
ATOM 611 O O . GLY A 1 76 ? -13.953 17.922 7.387 1 93.94 76 GLY A O 1
ATOM 612 N N . HIS A 1 77 ? -15.766 18.391 8.578 1 94.81 77 HIS A N 1
ATOM 613 C CA . HIS A 1 77 ? -15.789 19.781 8.141 1 94.81 77 HIS A CA 1
ATOM 614 C C . HIS A 1 77 ? -14.602 20.562 8.695 1 94.81 77 HIS A C 1
ATOM 616 O O . HIS A 1 77 ? -14.188 20.328 9.836 1 94.81 77 HIS A O 1
ATOM 622 N N . PRO A 1 78 ? -14.102 21.406 7.863 1 95.56 78 PRO A N 1
ATOM 623 C CA . PRO A 1 78 ? -13.016 22.25 8.383 1 95.56 78 PRO A CA 1
ATOM 624 C C . PRO A 1 78 ? -13.477 23.188 9.492 1 95.56 78 PRO A C 1
ATOM 626 O O . PRO A 1 78 ? -14.641 23.609 9.5 1 95.56 78 PRO A O 1
ATOM 629 N N . HIS A 1 79 ? -12.609 23.469 10.375 1 94.25 79 HIS A N 1
ATOM 630 C CA . HIS A 1 79 ? -12.898 24.312 11.531 1 94.25 79 HIS A CA 1
ATOM 631 C C . HIS A 1 79 ? -11.695 25.156 11.914 1 94.25 79 HIS A C 1
ATOM 633 O O . HIS A 1 79 ? -10.664 25.141 11.227 1 94.25 79 HIS A O 1
ATOM 639 N N . PHE A 1 80 ? -11.758 25.891 12.992 1 94.12 80 PHE A N 1
ATOM 640 C CA . PHE A 1 80 ? -10.758 26.875 13.391 1 94.12 80 PHE A CA 1
ATOM 641 C C . PHE A 1 80 ? -9.445 26.188 13.758 1 94.12 80 PHE A C 1
ATOM 643 O O . PHE A 1 80 ? -8.383 26.828 13.75 1 94.12 80 PHE A O 1
ATOM 650 N N . GLY A 1 81 ? -9.562 24.922 14.117 1 90.88 81 GLY A N 1
ATOM 651 C CA . GLY A 1 81 ? -8.344 24.188 14.414 1 90.88 81 GLY A CA 1
ATOM 652 C C . GLY A 1 81 ? -7.43 24.031 13.219 1 90.88 81 GLY A C 1
ATOM 653 O O . GLY A 1 81 ? -6.211 23.906 13.367 1 90.88 81 GLY A O 1
ATOM 654 N N . HIS A 1 82 ? -7.949 24.141 12.023 1 94.5 82 HIS A N 1
ATOM 655 C CA . HIS A 1 82 ? -7.184 24 10.789 1 94.5 82 HIS A CA 1
ATOM 656 C C . HIS A 1 82 ? -6.637 25.328 10.32 1 94.5 82 HIS A C 1
ATOM 658 O O . HIS A 1 82 ? -5.727 25.375 9.484 1 94.5 82 HIS A O 1
ATOM 664 N N . LEU A 1 83 ? -7.188 26.359 10.883 1 94.88 83 LEU A N 1
ATOM 665 C CA . LEU A 1 83 ? -6.93 27.703 10.375 1 94.88 83 LEU A CA 1
ATOM 666 C C . LEU A 1 83 ? -5.469 28.094 10.562 1 94.88 83 LEU A C 1
ATOM 668 O O . LEU A 1 83 ? -4.867 28.719 9.688 1 94.88 83 LEU A O 1
ATOM 672 N N . MET A 1 84 ? -4.914 27.703 11.711 1 93.69 84 MET A N 1
ATOM 673 C CA . MET A 1 84 ? -3.527 28.047 12.008 1 93.69 84 MET A CA 1
ATOM 674 C C . MET A 1 84 ? -2.586 27.5 10.945 1 93.69 84 MET A C 1
ATOM 676 O O . MET A 1 84 ? -1.764 28.234 10.398 1 93.69 84 MET A O 1
ATOM 680 N N . VAL A 1 85 ? -2.721 26.266 10.609 1 96.31 85 VAL A N 1
ATOM 681 C CA . VAL A 1 85 ? -1.858 25.609 9.633 1 96.31 85 VAL A CA 1
ATOM 682 C C . VAL A 1 85 ? -2.109 26.203 8.25 1 96.31 85 VAL A C 1
ATOM 684 O O . VAL A 1 85 ? -1.166 26.469 7.492 1 96.31 85 VAL A O 1
ATOM 687 N N . MET A 1 86 ? -3.35 26.469 7.918 1 97.81 86 MET A N 1
ATOM 688 C CA . MET A 1 86 ? -3.691 27.031 6.617 1 97.81 86 MET A CA 1
ATOM 689 C C . MET A 1 86 ? -3.037 28.406 6.43 1 97.81 86 MET A C 1
ATOM 691 O O . MET A 1 86 ? -2.449 28.672 5.383 1 97.81 86 MET A O 1
ATOM 695 N N . LYS A 1 87 ? -3.098 29.188 7.469 1 97.19 87 LYS A N 1
ATOM 696 C CA . LYS A 1 87 ? -2.492 30.516 7.41 1 97.19 87 LYS A CA 1
ATOM 697 C C . LYS A 1 87 ? -0.977 30.422 7.258 1 97.19 87 LYS A C 1
ATOM 699 O O . LYS A 1 87 ? -0.375 31.188 6.504 1 97.19 87 LYS A O 1
ATOM 704 N N . GLU A 1 88 ? -0.418 29.516 7.988 1 97.94 88 GLU A N 1
ATOM 705 C CA . GLU A 1 88 ? 1.034 29.359 7.934 1 97.94 88 GLU A CA 1
ATOM 706 C C . GLU A 1 88 ? 1.489 28.891 6.555 1 97.94 88 GLU A C 1
ATOM 708 O O . GLU A 1 88 ? 2.506 29.375 6.039 1 97.94 88 GLU A O 1
ATOM 713 N N . VAL A 1 89 ? 0.814 28.016 5.949 1 98.56 89 VAL A N 1
ATOM 714 C CA . VAL A 1 89 ? 1.122 27.531 4.609 1 98.56 89 VAL A CA 1
ATOM 715 C C . VAL A 1 89 ? 1.081 28.703 3.619 1 98.56 89 VAL A C 1
ATOM 717 O O . VAL A 1 89 ? 2.018 28.891 2.842 1 98.56 89 VAL A O 1
ATOM 720 N N . VAL A 1 90 ? 0.02 29.469 3.676 1 98.5 90 VAL A N 1
ATOM 721 C CA . VAL A 1 90 ? -0.152 30.578 2.756 1 98.5 90 VAL A CA 1
ATOM 722 C C . VAL A 1 90 ? 0.963 31.609 2.969 1 98.5 90 VAL A C 1
ATOM 724 O O . VAL A 1 90 ? 1.498 32.156 2.006 1 98.5 90 VAL A O 1
ATOM 727 N N . TRP A 1 91 ? 1.3 31.812 4.254 1 98.5 91 TRP A N 1
ATOM 728 C CA . TRP A 1 91 ? 2.375 32.75 4.551 1 98.5 91 TRP A CA 1
ATOM 729 C C . TRP A 1 91 ? 3.682 32.312 3.906 1 98.5 91 TRP A C 1
ATOM 731 O O . TRP A 1 91 ? 4.375 33.094 3.271 1 98.5 91 TRP A O 1
ATOM 741 N N . HIS A 1 92 ? 4.078 31 4.031 1 98.69 92 HIS A N 1
ATOM 742 C CA . HIS A 1 92 ? 5.32 30.5 3.457 1 98.69 92 HIS A CA 1
ATOM 743 C C . HIS A 1 92 ? 5.309 30.609 1.936 1 98.69 92 HIS A C 1
ATOM 745 O O . HIS A 1 92 ? 6.344 30.891 1.324 1 98.69 92 HIS A O 1
ATOM 751 N N . ILE A 1 93 ? 4.16 30.391 1.365 1 98.69 93 ILE A N 1
ATOM 752 C CA . ILE A 1 93 ? 4.031 30.516 -0.082 1 98.69 93 ILE A CA 1
ATOM 753 C C . ILE A 1 93 ? 4.281 31.969 -0.497 1 98.69 93 ILE A C 1
ATOM 755 O O . ILE A 1 93 ? 4.98 32.219 -1.479 1 98.69 93 ILE A O 1
ATOM 759 N N . ASN A 1 94 ? 3.744 32.875 0.289 1 98.12 94 ASN A N 1
ATOM 760 C CA . ASN A 1 94 ? 3.938 34.312 0.005 1 98.12 94 ASN A CA 1
ATOM 761 C C . ASN A 1 94 ? 5.395 34.719 0.189 1 98.12 94 ASN A C 1
ATOM 763 O O . ASN A 1 94 ? 5.809 35.781 -0.292 1 98.12 94 ASN A O 1
ATOM 767 N N . GLN A 1 95 ? 6.191 33.906 0.941 1 98.06 95 GLN A N 1
ATOM 768 C CA . GLN A 1 95 ? 7.621 34.156 1.088 1 98.06 95 GLN A CA 1
ATOM 769 C C . GLN A 1 95 ? 8.406 33.594 -0.089 1 98.06 95 GLN A C 1
ATOM 771 O O . GLN A 1 95 ? 9.633 33.656 -0.12 1 98.06 95 GLN A O 1
ATOM 776 N N . GLY A 1 96 ? 7.746 32.906 -1.025 1 97.94 96 GLY A N 1
ATOM 777 C CA . GLY A 1 96 ? 8.406 32.438 -2.227 1 97.94 96 GLY A CA 1
ATOM 778 C C . GLY A 1 96 ? 8.336 30.922 -2.377 1 97.94 96 GLY A C 1
ATOM 779 O O . GLY A 1 96 ? 8.883 30.359 -3.328 1 97.94 96 GLY A O 1
ATOM 780 N N . GLY A 1 97 ? 7.641 30.219 -1.506 1 98.56 97 GLY A N 1
ATOM 781 C CA . GLY A 1 97 ? 7.562 28.766 -1.55 1 98.56 97 GLY A CA 1
ATOM 782 C C . GLY A 1 97 ? 6.559 28.25 -2.566 1 98.56 97 GLY A C 1
ATOM 783 O O . GLY A 1 97 ? 5.547 28.906 -2.83 1 98.56 97 GLY A O 1
ATOM 784 N N . ARG A 1 98 ? 6.84 27.125 -3.125 1 98.69 98 ARG A N 1
ATOM 785 C CA . ARG A 1 98 ? 5.859 26.422 -3.947 1 98.69 98 ARG A CA 1
ATOM 786 C C . ARG A 1 98 ? 4.934 25.562 -3.09 1 98.69 98 ARG A C 1
ATOM 788 O O . ARG A 1 98 ? 5.395 24.703 -2.338 1 98.69 98 ARG A O 1
ATOM 795 N N . GLY A 1 99 ? 3.674 25.766 -3.236 1 98.75 99 GLY A N 1
ATOM 796 C CA . GLY A 1 99 ? 2.713 25.172 -2.322 1 98.75 99 GLY A CA 1
ATOM 797 C C . GLY A 1 99 ? 2.168 23.844 -2.812 1 98.75 99 GLY A C 1
ATOM 798 O O . GLY A 1 99 ? 1.838 23.688 -3.992 1 98.75 99 GLY A O 1
ATOM 799 N N . PHE A 1 100 ? 2.09 22.922 -1.923 1 98.81 100 PHE A N 1
ATOM 800 C CA . PHE A 1 100 ? 1.451 21.625 -2.129 1 98.81 100 PHE A CA 1
ATOM 801 C C . PHE A 1 100 ? 0.505 21.297 -0.979 1 98.81 100 PHE A C 1
ATOM 803 O O . PHE A 1 100 ? 0.87 21.438 0.189 1 98.81 100 PHE A O 1
ATOM 810 N N . ILE A 1 101 ? -0.71 20.906 -1.287 1 98.75 101 ILE A N 1
ATOM 811 C CA . ILE A 1 101 ? -1.66 20.422 -0.29 1 98.75 101 ILE A CA 1
ATOM 812 C C . ILE A 1 101 ? -2.104 19 -0.643 1 98.75 101 ILE A C 1
ATOM 814 O O . ILE A 1 101 ? -2.607 18.766 -1.741 1 98.75 101 ILE A O 1
ATOM 818 N N . SER A 1 102 ? -1.866 18.141 0.273 1 98.62 102 SER A N 1
ATOM 819 C CA . SER A 1 102 ? -2.369 16.781 0.126 1 98.62 102 SER A CA 1
ATOM 820 C C . SER A 1 102 ? -3.736 16.609 0.785 1 98.62 102 SER A C 1
ATOM 822 O O . SER A 1 102 ? -3.885 16.859 1.983 1 98.62 102 SER A O 1
ATOM 824 N N . MET A 1 103 ? -4.727 16.312 0.009 1 98.62 103 MET A N 1
ATOM 825 C CA . MET A 1 103 ? -5.957 15.789 0.607 1 98.62 103 MET A CA 1
ATOM 826 C C . MET A 1 103 ? -5.836 14.297 0.883 1 98.62 103 MET A C 1
ATOM 828 O O . MET A 1 103 ? -5.961 13.484 -0.031 1 98.62 103 MET A O 1
ATOM 832 N N . ALA A 1 104 ? -5.629 13.977 2.109 1 98.31 104 ALA A N 1
ATOM 833 C CA . ALA A 1 104 ? -5.281 12.609 2.506 1 98.31 104 ALA A CA 1
ATOM 834 C C . ALA A 1 104 ? -6.523 11.727 2.555 1 98.31 104 ALA A C 1
ATOM 836 O O . ALA A 1 104 ? -6.852 11.164 3.602 1 98.31 104 ALA A O 1
ATOM 837 N N . ASP A 1 105 ? -7.191 11.547 1.453 1 98.19 105 ASP A N 1
ATOM 838 C CA . ASP A 1 105 ? -8.438 10.789 1.369 1 98.19 105 ASP A CA 1
ATOM 839 C C . ASP A 1 105 ? -8.18 9.289 1.561 1 98.19 105 ASP A C 1
ATOM 841 O O . ASP A 1 105 ? -9.039 8.578 2.09 1 98.19 105 ASP A O 1
ATOM 845 N N . ARG A 1 106 ? -7.062 8.711 1.181 1 98.31 106 ARG A N 1
ATOM 846 C CA . ARG A 1 106 ? -6.746 7.312 1.458 1 98.31 106 ARG A CA 1
ATOM 847 C C . ARG A 1 106 ? -6.609 7.07 2.957 1 98.31 106 ARG A C 1
ATOM 849 O O . ARG A 1 106 ? -7.047 6.031 3.463 1 98.31 106 ARG A O 1
ATOM 856 N N . GLU A 1 107 ? -5.977 8.031 3.543 1 97.69 107 GLU A N 1
ATOM 857 C CA . GLU A 1 107 ? -5.863 7.926 4.992 1 97.69 107 GLU A CA 1
ATOM 858 C C . GLU A 1 107 ? -7.238 7.957 5.66 1 97.69 107 GLU A C 1
ATOM 860 O O . GLU A 1 107 ? -7.531 7.133 6.527 1 97.69 107 GLU A O 1
ATOM 865 N N . ALA A 1 108 ? -8.062 8.969 5.25 1 97.31 108 ALA A N 1
ATOM 866 C CA . ALA A 1 108 ? -9.406 9.094 5.809 1 97.31 108 ALA A CA 1
ATOM 867 C C . ALA A 1 108 ? -10.203 7.801 5.613 1 97.31 108 ALA A C 1
ATOM 869 O O . ALA A 1 108 ? -10.891 7.344 6.531 1 97.31 108 ALA A O 1
ATOM 870 N N . HIS A 1 109 ? -10.047 7.223 4.465 1 97.38 109 HIS A N 1
ATOM 871 C CA . HIS A 1 109 ? -10.75 5.988 4.125 1 97.38 109 HIS A CA 1
ATOM 872 C C . HIS A 1 109 ? -10.25 4.82 4.969 1 97.38 109 HIS A C 1
ATOM 874 O O . HIS A 1 109 ? -11.047 4.086 5.555 1 97.38 109 HIS A O 1
ATOM 880 N N . ALA A 1 110 ? -9.008 4.68 5.137 1 96.94 110 ALA A N 1
ATOM 881 C CA . ALA A 1 110 ? -8.398 3.529 5.797 1 96.94 110 ALA A CA 1
ATOM 882 C C . ALA A 1 110 ? -8.508 3.645 7.312 1 96.94 110 ALA A C 1
ATOM 884 O O . ALA A 1 110 ? -8.719 2.645 8 1 96.94 110 ALA A O 1
ATOM 885 N N . VAL A 1 111 ? -8.367 4.84 7.812 1 95.19 111 VAL A N 1
ATOM 886 C CA . VAL A 1 111 ? -8.219 5.031 9.25 1 95.19 111 VAL A CA 1
ATOM 887 C C . VAL A 1 111 ? -9.578 5.305 9.875 1 95.19 111 VAL A C 1
ATOM 889 O O . VAL A 1 111 ? -9.867 4.832 10.984 1 95.19 111 VAL A O 1
ATOM 892 N N . ARG A 1 112 ? -10.43 6.066 9.109 1 94.25 112 ARG A N 1
ATOM 893 C CA . ARG A 1 112 ? -11.703 6.477 9.695 1 94.25 112 ARG A CA 1
ATOM 894 C C . ARG A 1 112 ? -12.859 5.68 9.102 1 94.25 112 ARG A C 1
ATOM 896 O O . ARG A 1 112 ? -14.008 5.816 9.539 1 94.25 112 ARG A O 1
ATOM 903 N N . GLY A 1 113 ? -12.594 4.926 8.078 1 93.75 113 GLY A N 1
ATOM 904 C CA . GLY A 1 113 ? -13.625 4.098 7.469 1 93.75 113 GLY A CA 1
ATOM 905 C C . GLY A 1 113 ? -14.633 4.891 6.66 1 93.75 113 GLY A C 1
ATOM 906 O O . GLY A 1 113 ? -15.773 4.465 6.496 1 93.75 113 GLY A O 1
ATOM 907 N N . LEU A 1 114 ? -14.227 6.047 6.168 1 95 114 LEU A N 1
ATOM 908 C CA . LEU A 1 114 ? -15.133 6.895 5.402 1 95 114 LEU A CA 1
ATOM 909 C C . LEU A 1 114 ? -15.211 6.438 3.951 1 95 114 LEU A C 1
ATOM 911 O O . LEU A 1 114 ? -14.211 5.996 3.383 1 95 114 LEU A O 1
ATOM 915 N N . SER A 1 115 ? -16.422 6.562 3.344 1 93.69 115 SER A N 1
ATOM 916 C CA . SER A 1 115 ? -16.547 6.293 1.915 1 93.69 115 SER A CA 1
ATOM 917 C C . SER A 1 115 ? -15.812 7.348 1.087 1 93.69 115 SER A C 1
ATOM 919 O O . SER A 1 115 ? -15.562 8.453 1.566 1 93.69 115 SER A O 1
ATOM 921 N N . TRP A 1 116 ? -15.508 7.027 -0.112 1 94.88 116 TRP A N 1
ATOM 922 C CA . TRP A 1 116 ? -14.797 7.941 -1.001 1 94.88 116 TRP A CA 1
ATOM 923 C C . TRP A 1 116 ? -15.633 9.188 -1.271 1 94.88 116 TRP A C 1
ATOM 925 O O . TRP A 1 116 ? -15.102 10.305 -1.321 1 94.88 116 TRP A O 1
ATOM 935 N N . ASP A 1 117 ? -16.938 9.031 -1.409 1 94.06 117 ASP A N 1
ATOM 936 C CA . ASP A 1 117 ? -17.812 10.164 -1.676 1 94.06 117 ASP A CA 1
ATOM 937 C C . ASP A 1 117 ? -17.812 11.156 -0.515 1 94.06 117 ASP A C 1
ATOM 939 O O . ASP A 1 117 ? -17.797 12.367 -0.729 1 94.06 117 ASP A O 1
ATOM 943 N N . VAL A 1 118 ? -17.828 10.617 0.624 1 95.5 118 VAL A N 1
ATOM 944 C CA . VAL A 1 118 ? -17.781 11.461 1.814 1 95.5 118 VAL A CA 1
ATOM 945 C C . VAL A 1 118 ? -16.453 12.203 1.886 1 95.5 118 VAL A C 1
ATOM 947 O O . VAL A 1 118 ? -16.422 13.406 2.15 1 95.5 118 VAL A O 1
ATOM 950 N N . CYS A 1 119 ? -15.352 11.539 1.639 1 97.56 119 CYS A N 1
ATOM 951 C CA . CYS A 1 119 ? -14.031 12.164 1.611 1 97.56 119 CYS A CA 1
ATOM 952 C C . CYS A 1 119 ? -13.984 13.289 0.59 1 97.56 119 CYS A C 1
ATOM 954 O O . CYS A 1 119 ? -13.438 14.359 0.866 1 97.56 119 CYS A O 1
ATOM 956 N N . ASP A 1 120 ? -14.586 13.055 -0.57 1 97.56 120 ASP A N 1
ATOM 957 C CA . ASP A 1 120 ? -14.594 14.062 -1.631 1 97.56 120 ASP A CA 1
ATOM 958 C C . ASP A 1 120 ? -15.352 15.312 -1.196 1 97.56 120 ASP A C 1
ATOM 960 O O . ASP A 1 120 ? -14.93 16.438 -1.485 1 97.56 120 ASP A O 1
ATOM 964 N N . THR A 1 121 ? -16.422 15.109 -0.514 1 97.25 121 THR A N 1
ATOM 965 C CA . THR A 1 121 ? -17.219 16.234 -0.038 1 97.25 121 THR A CA 1
ATOM 966 C C . THR A 1 121 ? -16.422 17.094 0.928 1 97.25 121 THR A C 1
ATOM 968 O O . THR A 1 121 ? -16.359 18.328 0.77 1 97.25 121 THR A O 1
ATOM 971 N N . TYR A 1 122 ? -15.82 16.484 1.843 1 97.31 122 TYR A N 1
ATOM 972 C CA . TYR A 1 122 ? -15.023 17.234 2.807 1 97.31 122 TYR A CA 1
ATOM 973 C C . TYR A 1 122 ? -13.82 17.875 2.131 1 97.31 122 TYR A C 1
ATOM 975 O O . TYR A 1 122 ? -13.477 19.016 2.438 1 97.31 122 TYR A O 1
ATOM 983 N N . ALA A 1 123 ? -13.164 17.156 1.241 1 98.19 123 ALA A N 1
ATOM 984 C CA . ALA A 1 123 ? -11.992 17.688 0.548 1 98.19 123 ALA A CA 1
ATOM 985 C C . ALA A 1 123 ? -12.328 19 -0.171 1 98.19 123 ALA A C 1
ATOM 987 O O . ALA A 1 123 ? -11.547 19.938 -0.141 1 98.19 123 ALA A O 1
ATOM 988 N N . ARG A 1 124 ? -13.484 19.094 -0.775 1 97.94 124 ARG A N 1
ATOM 989 C CA . ARG A 1 124 ? -13.906 20.281 -1.497 1 97.94 124 ARG A CA 1
ATOM 990 C C . ARG A 1 124 ? -14.047 21.469 -0.55 1 97.94 124 ARG A C 1
ATOM 992 O O . ARG A 1 124 ? -13.703 22.609 -0.904 1 97.94 124 ARG A O 1
ATOM 999 N N . GLU A 1 125 ? -14.531 21.188 0.608 1 97.38 125 GLU A N 1
ATOM 1000 C CA . GLU A 1 125 ? -14.664 22.266 1.597 1 97.38 125 GLU A CA 1
ATOM 1001 C C . GLU A 1 125 ? -13.297 22.781 2.035 1 97.38 125 GLU A C 1
ATOM 1003 O O . GLU A 1 125 ? -13.102 24 2.154 1 97.38 125 GLU A O 1
ATOM 1008 N N . TYR A 1 126 ? -12.391 21.891 2.213 1 98.19 126 TYR A N 1
ATOM 1009 C CA . TYR A 1 126 ? -11.031 22.281 2.586 1 98.19 126 TYR A CA 1
ATOM 1010 C C . TYR A 1 126 ? -10.398 23.141 1.493 1 98.19 126 TYR A C 1
ATOM 1012 O O . TYR A 1 126 ? -9.742 24.141 1.781 1 98.19 126 TYR A O 1
ATOM 1020 N N . MET A 1 127 ? -10.578 22.734 0.29 1 98.19 127 MET A N 1
ATOM 1021 C CA . MET A 1 127 ? -10.023 23.469 -0.839 1 98.19 127 MET A CA 1
ATOM 1022 C C . MET A 1 127 ? -10.57 24.891 -0.889 1 98.19 127 MET A C 1
ATOM 1024 O O . MET A 1 127 ? -9.82 25.844 -1.085 1 98.19 127 MET A O 1
ATOM 1028 N N . GLU A 1 128 ? -11.844 24.938 -0.71 1 97.94 128 GLU A N 1
ATOM 1029 C CA . GLU A 1 128 ? -12.484 26.25 -0.725 1 97.94 128 GLU A CA 1
ATOM 1030 C C . GLU A 1 128 ? -11.898 27.172 0.346 1 97.94 128 GLU A C 1
ATOM 1032 O O . GLU A 1 128 ? -11.633 28.344 0.088 1 97.94 128 GLU A O 1
ATOM 1037 N N . CYS A 1 129 ? -11.719 26.641 1.509 1 98.25 129 CYS A N 1
ATOM 1038 C CA . CYS A 1 129 ? -11.133 27.422 2.6 1 98.25 129 CYS A CA 1
ATOM 1039 C C . CYS A 1 129 ? -9.719 27.875 2.25 1 98.25 129 CYS A C 1
ATOM 1041 O O . CYS A 1 129 ? -9.359 29.031 2.484 1 98.25 129 CYS A O 1
ATOM 1043 N N . LEU A 1 130 ? -8.961 26.984 1.674 1 98.44 130 LEU A N 1
ATOM 1044 C CA . LEU A 1 130 ? -7.578 27.297 1.31 1 98.44 130 LEU A CA 1
ATOM 1045 C C . LEU A 1 130 ? -7.527 28.391 0.252 1 98.44 130 LEU A C 1
ATOM 1047 O O . LEU A 1 130 ? -6.773 29.359 0.39 1 98.44 130 LEU A O 1
ATOM 1051 N N . TYR A 1 131 ? -8.336 28.281 -0.746 1 98.44 131 TYR A N 1
ATOM 1052 C CA . TYR A 1 131 ? -8.367 29.297 -1.791 1 98.44 131 TYR A CA 1
ATOM 1053 C C . TYR A 1 131 ? -8.844 30.641 -1.237 1 98.44 131 TYR A C 1
ATOM 1055 O O . TYR A 1 131 ? -8.328 31.688 -1.621 1 98.44 131 TYR A O 1
ATOM 1063 N N . ALA A 1 132 ? -9.805 30.578 -0.34 1 98.44 132 ALA A N 1
ATOM 1064 C CA . ALA A 1 132 ? -10.32 31.797 0.269 1 98.44 132 ALA A CA 1
ATOM 1065 C C . ALA A 1 132 ? -9.242 32.5 1.077 1 98.44 132 ALA A C 1
ATOM 1067 O O . ALA A 1 132 ? -9.266 33.75 1.208 1 98.44 132 ALA A O 1
ATOM 1068 N N . LEU A 1 133 ? -8.305 31.734 1.571 1 98 133 LEU A N 1
ATOM 1069 C CA . LEU A 1 133 ? -7.219 32.312 2.363 1 98 133 LEU A CA 1
ATOM 1070 C C . LEU A 1 133 ? -6.074 32.75 1.467 1 98 133 LEU A C 1
ATOM 1072 O O . LEU A 1 133 ? -5.09 33.312 1.95 1 98 133 LEU A O 1
ATOM 1076 N N . GLY A 1 134 ? -6.152 32.438 0.178 1 97.81 134 GLY A N 1
ATOM 1077 C CA . GLY A 1 134 ? -5.168 32.938 -0.77 1 97.81 134 GLY A CA 1
ATOM 1078 C C . GLY A 1 134 ? -4.148 31.891 -1.177 1 97.81 134 GLY A C 1
ATOM 1079 O O . GLY A 1 134 ? -3.07 32.219 -1.668 1 97.81 134 GLY A O 1
ATOM 1080 N N . PHE A 1 135 ? -4.48 30.688 -0.995 1 98.31 135 PHE A N 1
ATOM 1081 C CA . PHE A 1 135 ? -3.568 29.609 -1.363 1 98.31 135 PHE A CA 1
ATOM 1082 C C . PHE A 1 135 ? -3.326 29.594 -2.867 1 98.31 135 PHE A C 1
ATOM 1084 O O . PHE A 1 135 ? -4.266 29.75 -3.654 1 98.31 135 PHE A O 1
ATOM 1091 N N . LYS A 1 136 ? -2.072 29.453 -3.195 1 97.62 136 LYS A N 1
ATOM 1092 C CA . LYS A 1 136 ? -1.625 29.203 -4.562 1 97.62 136 LYS A CA 1
ATOM 1093 C C . LYS A 1 136 ? -0.696 28 -4.629 1 97.62 136 LYS A C 1
ATOM 1095 O O . LYS A 1 136 ? 0.279 27.922 -3.881 1 97.62 136 LYS A O 1
ATOM 1100 N N . GLY A 1 137 ? -1.037 27.047 -5.41 1 97.81 137 GLY A N 1
ATOM 1101 C CA . GLY A 1 137 ? -0.217 25.859 -5.535 1 97.81 137 GLY A CA 1
ATOM 1102 C C . GLY A 1 137 ? -0.99 24.656 -6.035 1 97.81 137 GLY A C 1
ATOM 1103 O O . GLY A 1 137 ? -1.979 24.797 -6.754 1 97.81 137 GLY A O 1
ATOM 1104 N N . GLU A 1 138 ? -0.496 23.547 -5.703 1 97.81 138 GLU A N 1
ATOM 1105 C CA . GLU A 1 138 ? -1.089 22.297 -6.152 1 97.81 138 GLU A CA 1
ATOM 1106 C C . GLU A 1 138 ? -1.829 21.594 -5.012 1 97.81 138 GLU A C 1
ATOM 1108 O O . GLU A 1 138 ? -1.306 21.484 -3.902 1 97.81 138 GLU A O 1
ATOM 1113 N N . ILE A 1 139 ? -3.068 21.266 -5.23 1 98.31 139 ILE A N 1
ATOM 1114 C CA . ILE A 1 139 ? -3.834 20.422 -4.32 1 98.31 139 ILE A CA 1
ATOM 1115 C C . ILE A 1 139 ? -4.109 19.078 -4.984 1 98.31 139 ILE A C 1
ATOM 1117 O O . ILE A 1 139 ? -4.547 19.016 -6.137 1 98.31 139 ILE A O 1
ATOM 1121 N N . TYR A 1 140 ? -3.795 17.953 -4.32 1 98.44 140 TYR A N 1
ATOM 1122 C CA . TYR A 1 140 ? -3.971 16.656 -4.957 1 98.44 140 TYR A CA 1
ATOM 1123 C C . TYR A 1 140 ? -4.613 15.664 -3.996 1 98.44 140 TYR A C 1
ATOM 1125 O O . TYR A 1 140 ? -4.59 15.859 -2.779 1 98.44 140 TYR A O 1
ATOM 1133 N N . SER A 1 141 ? -5.277 14.648 -4.547 1 98.44 141 SER A N 1
ATOM 1134 C CA . SER A 1 141 ? -5.855 13.516 -3.84 1 98.44 141 SER A CA 1
ATOM 1135 C C . SER A 1 141 ? -4.855 12.367 -3.732 1 98.44 141 SER A C 1
ATOM 1137 O O . SER A 1 141 ? -4.23 11.984 -4.723 1 98.44 141 SER A O 1
ATOM 1139 N N . GLN A 1 142 ? -4.699 11.797 -2.566 1 98.44 142 GLN A N 1
ATOM 1140 C CA . GLN A 1 142 ? -3.838 10.625 -2.434 1 98.44 142 GLN A CA 1
ATOM 1141 C C . GLN A 1 142 ? -4.309 9.492 -3.338 1 98.44 142 GLN A C 1
ATOM 1143 O O . GLN A 1 142 ? -3.49 8.812 -3.961 1 98.44 142 GLN A O 1
ATOM 1148 N N . ARG A 1 143 ? -5.574 9.297 -3.406 1 97 143 ARG A N 1
ATOM 1149 C CA . ARG A 1 143 ? -6.168 8.188 -4.145 1 97 143 ARG A CA 1
ATOM 1150 C C . ARG A 1 143 ? -5.926 8.328 -5.641 1 97 143 ARG A C 1
ATOM 1152 O O . ARG A 1 143 ? -5.742 7.336 -6.344 1 97 143 ARG A O 1
ATOM 1159 N N . LYS A 1 144 ? -5.836 9.523 -6.156 1 97.31 144 LYS A N 1
ATOM 1160 C CA . LYS A 1 144 ? -5.773 9.773 -7.594 1 97.31 144 LYS A CA 1
ATOM 1161 C C . LYS A 1 144 ? -4.336 10.016 -8.047 1 97.31 144 LYS A C 1
ATOM 1163 O O . LYS A 1 144 ? -4.062 10.094 -9.242 1 97.31 144 LYS A O 1
ATOM 1168 N N . ASN A 1 145 ? -3.43 10.164 -7.121 1 98.19 145 ASN A N 1
ATOM 1169 C CA . ASN A 1 145 ? -2.053 10.531 -7.43 1 98.19 145 ASN A CA 1
ATOM 1170 C C . ASN A 1 145 ? -1.155 9.297 -7.535 1 98.19 145 ASN A C 1
ATOM 1172 O O . ASN A 1 145 ? -0.585 8.852 -6.535 1 98.19 145 ASN A O 1
ATOM 1176 N N . ASN A 1 146 ? -0.945 8.789 -8.75 1 98 146 ASN A N 1
ATOM 1177 C CA . ASN A 1 146 ? -0.243 7.527 -8.961 1 98 146 ASN A CA 1
ATOM 1178 C C . ASN A 1 146 ? 1.241 7.652 -8.625 1 98 146 ASN A C 1
ATOM 1180 O O . ASN A 1 146 ? 1.805 6.789 -7.953 1 98 146 ASN A O 1
ATOM 1184 N N . PRO A 1 147 ? 1.956 8.773 -9.016 1 98.12 147 PRO A N 1
ATOM 1185 C CA . PRO A 1 147 ? 3.354 8.922 -8.602 1 98.12 147 PRO A CA 1
ATOM 1186 C C . PRO A 1 147 ? 3.525 8.914 -7.086 1 98.12 147 PRO A C 1
ATOM 1188 O O . PRO A 1 147 ? 4.496 8.352 -6.574 1 98.12 147 PRO A O 1
ATOM 1191 N N . LEU A 1 148 ? 2.551 9.5 -6.391 1 98.62 148 LEU A N 1
ATOM 1192 C CA . LEU A 1 148 ? 2.59 9.508 -4.93 1 98.62 148 LEU A CA 1
ATOM 1193 C C . LEU A 1 148 ? 2.463 8.086 -4.379 1 98.62 148 LEU A C 1
ATOM 1195 O O . LEU A 1 148 ? 3.178 7.715 -3.447 1 98.62 148 LEU A O 1
ATOM 1199 N N . LYS A 1 149 ? 1.527 7.324 -4.957 1 98.5 149 LYS A N 1
ATOM 1200 C CA . LYS A 1 149 ? 1.34 5.941 -4.527 1 98.5 149 LYS A CA 1
ATOM 1201 C C . LYS A 1 149 ? 2.621 5.133 -4.703 1 98.5 149 LYS A C 1
ATOM 1203 O O . LYS A 1 149 ? 2.979 4.332 -3.836 1 98.5 149 LYS A O 1
ATOM 1208 N N . ASP A 1 150 ? 3.322 5.336 -5.797 1 98.31 150 ASP A N 1
ATOM 1209 C CA . ASP A 1 150 ? 4.574 4.629 -6.059 1 98.31 150 ASP A CA 1
ATOM 1210 C C . ASP A 1 150 ? 5.656 5.043 -5.059 1 98.31 150 ASP A C 1
ATOM 1212 O O . ASP A 1 150 ? 6.402 4.195 -4.562 1 98.31 150 ASP A O 1
ATOM 1216 N N . LEU A 1 151 ? 5.711 6.34 -4.77 1 98.5 151 LEU A N 1
ATOM 1217 C CA . LEU A 1 151 ? 6.68 6.836 -3.799 1 98.5 151 LEU A CA 1
ATOM 1218 C C . LEU A 1 151 ? 6.398 6.266 -2.412 1 98.5 151 LEU A C 1
ATOM 1220 O O . LEU A 1 151 ? 7.324 5.887 -1.691 1 98.5 151 LEU A O 1
ATOM 1224 N N . ALA A 1 152 ? 5.117 6.242 -2.051 1 98.75 152 ALA A N 1
ATOM 1225 C CA . ALA A 1 152 ? 4.727 5.664 -0.769 1 98.75 152 ALA A CA 1
ATOM 1226 C C . ALA A 1 152 ? 5.16 4.203 -0.669 1 98.75 152 ALA A C 1
ATOM 1228 O O . ALA A 1 152 ? 5.57 3.742 0.399 1 98.75 152 ALA A O 1
ATOM 1229 N N . PHE A 1 153 ? 5.047 3.508 -1.78 1 98.75 153 PHE A N 1
ATOM 1230 C CA . PHE A 1 153 ? 5.48 2.115 -1.806 1 98.75 153 PHE A CA 1
ATOM 1231 C C . PHE A 1 153 ? 6.98 2.008 -1.57 1 98.75 153 PHE A C 1
ATOM 1233 O O . PHE A 1 153 ? 7.438 1.154 -0.807 1 98.75 153 PHE A O 1
ATOM 1240 N N . GLU A 1 154 ? 7.766 2.814 -2.238 1 98.31 154 GLU A N 1
ATOM 1241 C CA . GLU A 1 154 ? 9.203 2.844 -2.008 1 98.31 154 GLU A CA 1
ATOM 1242 C C . GLU A 1 154 ? 9.523 3.141 -0.545 1 98.31 154 GLU A C 1
ATOM 1244 O O . GLU A 1 154 ? 10.414 2.518 0.041 1 98.31 154 GLU A O 1
ATOM 1249 N N . ALA A 1 155 ? 8.781 4.098 0.029 1 98.75 155 ALA A N 1
ATOM 1250 C CA . ALA A 1 155 ? 8.969 4.422 1.441 1 98.75 155 ALA A CA 1
ATOM 1251 C C . ALA A 1 155 ? 8.664 3.213 2.324 1 98.75 155 ALA A C 1
ATOM 1253 O O . ALA A 1 155 ? 9.375 2.959 3.301 1 98.75 155 ALA A O 1
ATOM 1254 N N . ALA A 1 156 ? 7.664 2.473 1.973 1 98.81 156 ALA A N 1
ATOM 1255 C CA . ALA A 1 156 ? 7.215 1.32 2.75 1 98.81 156 ALA A CA 1
ATOM 1256 C C . ALA A 1 156 ? 8.281 0.231 2.783 1 98.81 156 ALA A C 1
ATOM 1258 O O . ALA A 1 156 ? 8.266 -0.64 3.656 1 98.81 156 ALA A O 1
ATOM 1259 N N . THR A 1 157 ? 9.203 0.219 1.804 1 98.38 157 THR A N 1
ATOM 1260 C CA . THR A 1 157 ? 10.289 -0.754 1.803 1 98.38 157 THR A CA 1
ATOM 1261 C C . THR A 1 157 ? 11.297 -0.438 2.902 1 98.38 157 THR A C 1
ATOM 1263 O O . THR A 1 157 ? 12.18 -1.252 3.199 1 98.38 157 THR A O 1
ATOM 1266 N N . LYS A 1 158 ? 11.18 0.75 3.531 1 98.25 158 LYS A N 1
ATOM 1267 C CA . LYS A 1 158 ? 12.133 1.189 4.543 1 98.25 158 LYS A CA 1
ATOM 1268 C C . LYS A 1 158 ? 11.461 1.319 5.91 1 98.25 158 LYS A C 1
ATOM 1270 O O . LYS A 1 158 ? 12.055 1.857 6.848 1 98.25 158 LYS A O 1
ATOM 1275 N N . ILE A 1 159 ? 10.211 0.917 6.043 1 98.69 159 ILE A N 1
ATOM 1276 C CA . ILE A 1 159 ? 9.461 0.972 7.289 1 98.69 159 ILE A CA 1
ATOM 1277 C C . ILE A 1 159 ? 9.094 -0.442 7.734 1 98.69 159 ILE A C 1
ATOM 1279 O O . ILE A 1 159 ? 8.508 -1.21 6.969 1 98.69 159 ILE A O 1
ATOM 1283 N N . ASN A 1 160 ? 9.391 -0.779 8.906 1 98.12 160 ASN A N 1
ATOM 1284 C CA . ASN A 1 160 ? 9.062 -2.125 9.359 1 98.12 160 ASN A CA 1
ATOM 1285 C C . ASN A 1 160 ? 8.023 -2.1 10.477 1 98.12 160 ASN A C 1
ATOM 1287 O O . ASN A 1 160 ? 7.625 -1.027 10.938 1 98.12 160 ASN A O 1
ATOM 1291 N N . PHE A 1 161 ? 7.543 -3.225 10.906 1 97.62 161 PHE A N 1
ATOM 1292 C CA . PHE A 1 161 ? 6.457 -3.346 11.867 1 97.62 161 PHE A CA 1
ATOM 1293 C C . PHE A 1 161 ? 6.887 -2.816 13.234 1 97.62 161 PHE A C 1
ATOM 1295 O O . PHE A 1 161 ? 6.086 -2.207 13.945 1 97.62 161 PHE A O 1
ATOM 1302 N N . SER A 1 162 ? 8.117 -3.062 13.586 1 97.5 162 SER A N 1
ATOM 1303 C CA . SER A 1 162 ? 8.602 -2.609 14.891 1 97.5 162 SER A CA 1
ATOM 1304 C C . SER A 1 162 ? 8.547 -1.09 15 1 97.5 162 SER A C 1
ATOM 1306 O O . SER A 1 162 ? 8.141 -0.553 16.031 1 97.5 162 SER A O 1
ATOM 1308 N N . GLU A 1 163 ? 8.938 -0.396 13.992 1 97.12 163 GLU A N 1
ATOM 1309 C CA . GLU A 1 163 ? 8.875 1.062 13.969 1 97.12 163 GLU A CA 1
ATOM 1310 C C . GLU A 1 163 ? 7.438 1.557 14.094 1 97.12 163 GLU A C 1
ATOM 1312 O O . GLU A 1 163 ? 7.16 2.488 14.859 1 97.12 163 GLU A O 1
ATOM 1317 N N . LEU A 1 164 ? 6.562 0.921 13.398 1 97.5 164 LEU A N 1
ATOM 1318 C CA . LEU A 1 164 ? 5.16 1.319 13.414 1 97.5 164 LEU A CA 1
ATOM 1319 C C . LEU A 1 164 ? 4.551 1.104 14.797 1 97.5 164 LEU A C 1
ATOM 1321 O O . LEU A 1 164 ? 3.791 1.947 15.281 1 97.5 164 LEU A O 1
ATOM 1325 N N . SER A 1 165 ? 4.879 -0.014 15.359 1 96.44 165 SER A N 1
ATOM 1326 C CA . SER A 1 165 ? 4.402 -0.287 16.703 1 96.44 165 SER A CA 1
ATOM 1327 C C . SER A 1 165 ? 4.961 0.719 17.703 1 96.44 165 SER A C 1
ATOM 1329 O O . SER A 1 165 ? 4.223 1.257 18.531 1 96.44 165 SER A O 1
ATOM 1331 N N . ALA A 1 166 ? 6.234 0.987 17.641 1 95.56 166 ALA A N 1
ATOM 1332 C CA . ALA A 1 166 ? 6.918 1.872 18.578 1 95.56 166 ALA A CA 1
ATOM 1333 C C . ALA A 1 166 ? 6.414 3.307 18.453 1 95.56 166 ALA A C 1
ATOM 1335 O O . ALA A 1 166 ? 6.199 3.988 19.453 1 95.56 166 ALA A O 1
ATOM 1336 N N . ILE A 1 167 ? 6.164 3.721 17.25 1 94.56 167 ILE A N 1
ATOM 1337 C CA . ILE A 1 167 ? 5.855 5.125 17.016 1 94.56 167 ILE A CA 1
ATOM 1338 C C . ILE A 1 167 ? 4.352 5.355 17.156 1 94.56 167 ILE A C 1
ATOM 1340 O O . ILE A 1 167 ? 3.926 6.359 17.734 1 94.56 167 ILE A O 1
ATOM 1344 N N . TYR A 1 168 ? 3.541 4.355 16.688 1 94.69 168 TYR A N 1
ATOM 1345 C CA . TYR A 1 168 ? 2.119 4.648 16.547 1 94.69 168 TYR A CA 1
ATOM 1346 C C . TYR A 1 168 ? 1.282 3.744 17.438 1 94.69 168 TYR A C 1
ATOM 1348 O O . TYR A 1 168 ? 0.058 3.881 17.5 1 94.69 168 TYR A O 1
ATOM 1356 N N . GLY A 1 169 ? 1.892 2.787 18.062 1 94.94 169 GLY A N 1
ATOM 1357 C CA . GLY A 1 169 ? 1.155 1.865 18.906 1 94.94 169 GLY A CA 1
ATOM 1358 C C . GLY A 1 169 ? 0.351 0.844 18.125 1 94.94 169 GLY A C 1
ATOM 1359 O O . GLY A 1 169 ? -0.638 0.307 18.625 1 94.94 169 GLY A O 1
ATOM 1360 N N . PHE A 1 170 ? 0.737 0.625 16.891 1 96.25 170 PHE A N 1
ATOM 1361 C CA . PHE A 1 170 ? 0.032 -0.368 16.094 1 96.25 170 PHE A CA 1
ATOM 1362 C C . PHE A 1 170 ? 0.199 -1.761 16.688 1 96.25 170 PHE A C 1
ATOM 1364 O O . PHE A 1 170 ? 1.278 -2.111 17.172 1 96.25 170 PHE A O 1
ATOM 1371 N N . GLY A 1 171 ? -0.881 -2.48 16.656 1 95.81 171 GLY A N 1
ATOM 1372 C CA . GLY A 1 171 ? -0.898 -3.824 17.203 1 95.81 171 GLY A CA 1
ATOM 1373 C C . GLY A 1 171 ? -1.526 -4.848 16.281 1 95.81 171 GLY A C 1
ATOM 1374 O O . GL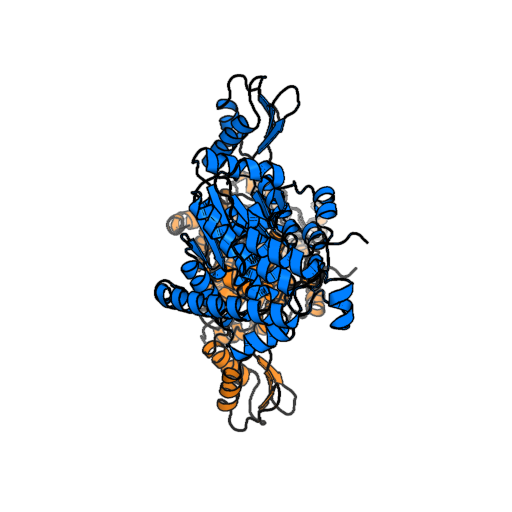Y A 1 171 ? -1.714 -4.582 15.094 1 95.81 171 GLY A O 1
ATOM 1375 N N . PRO A 1 172 ? -1.852 -5.957 16.812 1 96 172 PRO A N 1
ATOM 1376 C CA . PRO A 1 172 ? -2.344 -7.082 16.016 1 96 172 PRO A CA 1
ATOM 1377 C C . PRO A 1 172 ? -3.621 -6.746 15.25 1 96 172 PRO A C 1
ATOM 1379 O O . PRO A 1 172 ? -3.838 -7.266 14.148 1 96 172 PRO A O 1
ATOM 1382 N N . GLU A 1 173 ? -4.391 -5.898 15.789 1 97.12 173 GLU A N 1
ATOM 1383 C CA . GLU A 1 173 ? -5.695 -5.621 15.188 1 97.12 173 GLU A CA 1
ATOM 1384 C C . GLU A 1 173 ? -5.602 -4.52 14.141 1 97.12 173 GLU A C 1
ATOM 1386 O O . GLU A 1 173 ? -6.566 -4.254 13.422 1 97.12 173 GLU A O 1
ATOM 1391 N N . THR A 1 174 ? -4.445 -3.854 14.031 1 97.69 174 THR A N 1
ATOM 1392 C CA . THR A 1 174 ? -4.289 -2.762 13.078 1 97.69 174 THR A CA 1
ATOM 1393 C C . THR A 1 174 ? -4.379 -3.279 11.648 1 97.69 174 THR A C 1
ATOM 1395 O O . THR A 1 174 ? -3.73 -4.27 11.297 1 97.69 174 THR A O 1
ATOM 1398 N N . GLU A 1 175 ? -5.199 -2.643 10.844 1 98.25 175 GLU A N 1
ATOM 1399 C CA . GLU A 1 175 ? -5.328 -3.008 9.438 1 98.25 175 GLU A CA 1
ATOM 1400 C C . GLU A 1 175 ? -4.105 -2.566 8.641 1 98.25 175 GLU A C 1
ATOM 1402 O O . GLU A 1 175 ? -3.523 -1.517 8.914 1 98.25 175 GLU A O 1
ATOM 1407 N N . LEU A 1 176 ? -3.756 -3.359 7.695 1 98.75 176 LEU A N 1
ATOM 1408 C CA . LEU A 1 176 ? -2.6 -3.092 6.848 1 98.75 176 LEU A CA 1
ATOM 1409 C C . LEU A 1 176 ? -2.734 -1.739 6.156 1 98.75 176 LEU A C 1
ATOM 1411 O O . LEU A 1 176 ? -1.757 -1 6.031 1 98.75 176 LEU A O 1
ATOM 1415 N N . ALA A 1 177 ? -3.947 -1.366 5.707 1 98.69 177 ALA A N 1
ATOM 1416 C CA . ALA A 1 177 ? -4.172 -0.091 5.031 1 98.69 177 ALA A CA 1
ATOM 1417 C C . ALA A 1 177 ? -3.898 1.082 5.969 1 98.69 177 ALA A C 1
ATOM 1419 O O . ALA A 1 177 ? -3.426 2.135 5.531 1 98.69 177 ALA A O 1
ATOM 1420 N N . HIS A 1 178 ? -4.238 0.898 7.219 1 98.25 178 HIS A N 1
ATOM 1421 C CA . HIS A 1 178 ? -3.908 1.91 8.219 1 98.25 178 HIS A CA 1
ATOM 1422 C C . HIS A 1 178 ? -2.4 2.123 8.312 1 98.25 178 HIS A C 1
ATOM 1424 O O . HIS A 1 178 ? -1.931 3.264 8.336 1 98.25 178 HIS A O 1
ATOM 1430 N N . ALA A 1 179 ? -1.656 1.077 8.375 1 98.38 179 ALA A N 1
ATOM 1431 C CA . ALA A 1 179 ? -0.199 1.166 8.398 1 98.38 179 ALA A CA 1
ATOM 1432 C C . ALA A 1 179 ? 0.332 1.822 7.125 1 98.38 179 ALA A C 1
ATOM 1434 O O . ALA A 1 179 ? 1.254 2.641 7.18 1 98.38 179 ALA A O 1
ATOM 1435 N N . MET A 1 180 ? -0.27 1.453 5.992 1 98.62 180 MET A N 1
ATOM 1436 C CA . MET A 1 180 ? 0.163 2.006 4.711 1 98.62 180 MET A CA 1
ATOM 1437 C C . MET A 1 180 ? -0.087 3.508 4.656 1 98.62 180 MET A C 1
ATOM 1439 O O . MET A 1 180 ? 0.579 4.227 3.906 1 98.62 180 MET A O 1
ATOM 1443 N N . SER A 1 181 ? -1.059 4.016 5.387 1 98.06 181 SER A N 1
ATOM 1444 C CA . SER A 1 181 ? -1.313 5.453 5.434 1 98.06 181 SER A CA 1
ATOM 1445 C C . SER A 1 181 ? -0.107 6.211 5.973 1 98.06 181 SER A C 1
ATOM 1447 O O . SER A 1 181 ? 0.137 7.355 5.586 1 98.06 181 SER A O 1
ATOM 1449 N N . VAL A 1 182 ? 0.68 5.586 6.84 1 98.25 182 VAL A N 1
ATOM 1450 C CA . VAL A 1 182 ? 1.9 6.191 7.363 1 98.25 182 VAL A CA 1
ATOM 1451 C C . VAL A 1 182 ? 2.914 6.367 6.234 1 98.25 182 VAL A C 1
ATOM 1453 O O . VAL A 1 182 ? 3.494 7.441 6.07 1 98.25 182 VAL A O 1
ATOM 1456 N N . ALA A 1 183 ? 3.096 5.301 5.441 1 98.75 183 ALA A N 1
ATOM 1457 C CA . ALA A 1 183 ? 3.99 5.391 4.293 1 98.75 183 ALA A CA 1
ATOM 1458 C C . ALA A 1 183 ? 3.498 6.434 3.293 1 98.75 183 ALA A C 1
ATOM 1460 O O . ALA A 1 183 ? 4.301 7.117 2.656 1 98.75 183 ALA A O 1
ATOM 1461 N N . MET A 1 184 ? 2.174 6.516 3.137 1 98.69 184 MET A N 1
ATOM 1462 C CA . MET A 1 184 ? 1.58 7.52 2.258 1 98.69 184 MET A CA 1
ATOM 1463 C C . MET A 1 184 ? 1.921 8.93 2.734 1 98.69 184 MET A C 1
ATOM 1465 O O . MET A 1 184 ? 2.229 9.805 1.924 1 98.69 184 MET A O 1
ATOM 1469 N N . GLN A 1 185 ? 1.858 9.109 4.016 1 98.56 185 GLN A N 1
ATOM 1470 C CA . GLN A 1 185 ? 2.209 10.406 4.574 1 98.56 185 GLN A CA 1
ATOM 1471 C C . GLN A 1 185 ? 3.674 10.742 4.312 1 98.56 185 GLN A C 1
ATOM 1473 O O . GLN A 1 185 ? 4.012 11.883 3.996 1 98.56 185 GLN A O 1
ATOM 1478 N N . VAL A 1 186 ? 4.551 9.758 4.496 1 98.81 186 VAL A N 1
ATOM 1479 C CA . VAL A 1 186 ? 5.957 9.938 4.152 1 98.81 186 VAL A CA 1
ATOM 1480 C C . VAL A 1 186 ? 6.078 10.359 2.688 1 98.81 186 VAL A C 1
ATOM 1482 O O . VAL A 1 186 ? 6.793 11.312 2.365 1 98.81 186 VAL A O 1
ATOM 1485 N N . GLY A 1 187 ? 5.379 9.656 1.814 1 98.88 187 GLY A N 1
ATOM 1486 C CA . GLY A 1 187 ? 5.355 10 0.403 1 98.88 187 GLY A CA 1
ATOM 1487 C C . GLY A 1 187 ? 4.891 11.422 0.147 1 98.88 187 GLY A C 1
ATOM 1488 O O . GLY A 1 187 ? 5.465 12.133 -0.68 1 98.88 187 GLY A O 1
ATOM 1489 N N . ASP A 1 188 ? 3.846 11.859 0.849 1 98.88 188 ASP A N 1
ATOM 1490 C CA . ASP A 1 188 ? 3.328 13.219 0.707 1 98.88 188 ASP A CA 1
ATOM 1491 C C . ASP A 1 188 ? 4.414 14.25 1 1 98.88 188 ASP A C 1
ATOM 1493 O O . ASP A 1 188 ? 4.57 15.227 0.258 1 98.88 188 ASP A O 1
ATOM 1497 N N . ILE A 1 189 ? 5.133 14.016 2.068 1 98.81 189 ILE A N 1
ATOM 1498 C CA . ILE A 1 189 ? 6.137 14.977 2.518 1 98.81 189 ILE A CA 1
ATOM 1499 C C . ILE A 1 189 ? 7.27 15.047 1.497 1 98.81 189 ILE A C 1
ATOM 1501 O O . ILE A 1 189 ? 7.824 16.125 1.253 1 98.81 189 ILE A O 1
ATOM 1505 N N . LEU A 1 190 ? 7.574 13.969 0.816 1 98.75 190 LEU A N 1
ATOM 1506 C CA . LEU A 1 190 ? 8.695 13.898 -0.112 1 98.75 190 LEU A CA 1
ATOM 1507 C C . LEU A 1 190 ? 8.25 14.227 -1.533 1 98.75 190 LEU A C 1
ATOM 1509 O O . LEU A 1 190 ? 9.07 14.562 -2.387 1 98.75 190 LEU A O 1
ATOM 1513 N N . TYR A 1 191 ? 6.984 14.18 -1.839 1 98.81 191 TYR A N 1
ATOM 1514 C CA . TYR A 1 191 ? 6.387 14.297 -3.166 1 98.81 191 TYR A CA 1
ATOM 1515 C C . TYR A 1 191 ? 6.773 15.609 -3.828 1 98.81 191 TYR A C 1
ATOM 1517 O O . TYR A 1 191 ? 7.09 15.648 -5.02 1 98.81 191 TYR A O 1
ATOM 1525 N N . PRO A 1 192 ? 6.77 16.75 -3.051 1 98.75 192 PRO A N 1
ATOM 1526 C CA . PRO A 1 192 ? 7.133 18.016 -3.697 1 98.75 192 PRO A CA 1
ATOM 1527 C C . PRO A 1 192 ? 8.508 17.969 -4.363 1 98.75 192 PRO A C 1
ATOM 1529 O O . PRO A 1 192 ? 8.695 18.547 -5.434 1 98.75 192 PRO A O 1
ATOM 1532 N N . GLN A 1 193 ? 9.414 17.266 -3.748 1 98.06 193 GLN A N 1
ATOM 1533 C CA . GLN A 1 193 ? 10.75 17.188 -4.32 1 98.06 193 GLN A CA 1
ATOM 1534 C C . GLN A 1 193 ? 10.773 16.266 -5.543 1 98.06 193 GLN A C 1
ATOM 1536 O O . GLN A 1 193 ? 11.586 16.453 -6.449 1 98.06 193 GLN A O 1
ATOM 1541 N N . LEU A 1 194 ? 9.875 15.273 -5.508 1 97.31 194 LEU A N 1
ATOM 1542 C CA . LEU A 1 194 ? 9.766 14.375 -6.652 1 97.31 194 LEU A CA 1
ATOM 1543 C C . LEU A 1 194 ? 9.312 15.133 -7.898 1 97.31 194 LEU A C 1
ATOM 1545 O O . LEU A 1 194 ? 9.859 14.93 -8.984 1 97.31 194 LEU A O 1
ATOM 1549 N N . VAL A 1 195 ? 8.312 16.047 -7.758 1 96.94 195 VAL A N 1
ATOM 1550 C CA . VAL A 1 195 ? 7.695 16.656 -8.93 1 96.94 195 VAL A CA 1
ATOM 1551 C C . VAL A 1 195 ? 8.266 18.062 -9.141 1 96.94 195 VAL A C 1
ATOM 1553 O O . VAL A 1 195 ? 8.312 18.562 -10.273 1 96.94 195 VAL A O 1
ATOM 1556 N N . GLY A 1 196 ? 8.688 18.734 -8.039 1 95.38 196 GLY A N 1
ATOM 1557 C CA . GLY A 1 196 ? 9.156 20.094 -8.141 1 95.38 196 GLY A CA 1
ATOM 1558 C C . GLY A 1 196 ? 10.672 20.203 -8.141 1 95.38 196 GLY A C 1
ATOM 1559 O O . GLY A 1 196 ? 11.219 21.297 -8.305 1 95.38 196 GLY A O 1
ATOM 1560 N N . GLY A 1 197 ? 11.344 19.094 -7.969 1 93.75 197 GLY A N 1
ATOM 1561 C CA . GLY A 1 197 ? 12.797 19.109 -7.875 1 93.75 197 GLY A CA 1
ATOM 1562 C C . GLY A 1 197 ? 13.297 19.188 -6.445 1 93.75 197 GLY A C 1
ATOM 1563 O O . GLY A 1 197 ? 12.578 19.656 -5.555 1 93.75 197 GLY A O 1
ATOM 1564 N N . ALA A 1 198 ? 14.492 18.781 -6.219 1 92.31 198 ALA A N 1
ATOM 1565 C CA . ALA A 1 198 ? 15.094 18.766 -4.887 1 92.31 198 ALA A CA 1
ATOM 1566 C C . ALA A 1 198 ? 15.234 20.172 -4.328 1 92.31 198 ALA A C 1
ATOM 1568 O O . ALA A 1 198 ? 15.875 21.031 -4.941 1 92.31 198 ALA A O 1
ATOM 1569 N N . ALA A 1 199 ? 14.625 20.453 -3.238 1 95.94 199 ALA A N 1
ATOM 1570 C CA . ALA A 1 199 ? 14.664 21.719 -2.494 1 95.94 199 ALA A CA 1
ATOM 1571 C C . ALA A 1 199 ? 14.156 21.516 -1.068 1 95.94 199 ALA A C 1
ATOM 1573 O O . ALA A 1 199 ? 13.453 20.547 -0.777 1 95.94 199 ALA A O 1
ATOM 1574 N N . PRO A 1 200 ? 14.555 22.406 -0.166 1 97.44 200 PRO A N 1
ATOM 1575 C CA . PRO A 1 200 ? 13.992 22.297 1.184 1 97.44 200 PRO A CA 1
ATOM 1576 C C . PRO A 1 200 ? 12.469 22.297 1.194 1 97.44 200 PRO A C 1
ATOM 1578 O O . PRO A 1 200 ? 11.836 23.016 0.422 1 97.44 200 PRO A O 1
ATOM 1581 N N . THR A 1 201 ? 11.945 21.406 1.932 1 98.81 201 THR A N 1
ATOM 1582 C CA . THR A 1 201 ? 10.492 21.328 2.072 1 98.81 201 THR A CA 1
ATOM 1583 C C . THR A 1 201 ? 10.078 21.609 3.512 1 98.81 201 THR A C 1
ATOM 1585 O O . THR A 1 201 ? 10.57 20.969 4.441 1 98.81 201 THR A O 1
ATOM 1588 N N . ILE A 1 202 ? 9.219 22.578 3.73 1 98.88 202 ILE A N 1
ATOM 1589 C CA . ILE A 1 202 ? 8.727 22.906 5.062 1 98.88 202 ILE A CA 1
ATOM 1590 C C . ILE A 1 202 ? 7.336 22.297 5.258 1 98.88 202 ILE A C 1
ATOM 1592 O O . ILE A 1 202 ? 6.477 22.406 4.383 1 98.88 202 ILE A O 1
ATOM 1596 N N . VAL A 1 203 ? 7.148 21.641 6.344 1 98.81 203 VAL A N 1
ATOM 1597 C CA . VAL A 1 203 ? 5.871 21.047 6.73 1 98.81 203 VAL A CA 1
ATOM 1598 C C . VAL A 1 203 ? 5.379 21.688 8.031 1 98.81 203 VAL A C 1
ATOM 1600 O O . VAL A 1 203 ? 5.75 21.234 9.117 1 98.81 203 VAL A O 1
ATOM 1603 N N . PRO A 1 204 ? 4.465 22.625 7.98 1 98.19 204 PRO A N 1
ATOM 1604 C CA . PRO A 1 204 ? 3.848 23.141 9.195 1 98.19 204 PRO A CA 1
ATOM 1605 C C . PRO A 1 204 ? 2.855 22.172 9.828 1 98.19 204 PRO A C 1
ATOM 1607 O O . PRO A 1 204 ? 1.938 21.688 9.148 1 98.19 204 PRO A O 1
ATOM 1610 N N . VAL A 1 205 ? 3.1 21.906 11.062 1 95.44 205 VAL A N 1
ATOM 1611 C CA . VAL A 1 205 ? 2.221 20.922 11.688 1 95.44 205 VAL A CA 1
ATOM 1612 C C . VAL A 1 205 ? 2.125 21.203 13.188 1 95.44 205 VAL A C 1
ATOM 1614 O O . VAL A 1 205 ? 2.883 22.016 13.727 1 95.44 205 VAL A O 1
ATOM 1617 N N . GLY A 1 206 ? 1.117 20.562 13.828 1 91.25 206 GLY A N 1
ATOM 1618 C CA . GLY A 1 206 ? 1.105 20.5 15.281 1 91.25 206 GLY A CA 1
ATOM 1619 C C . GLY A 1 206 ? 2.189 19.609 15.844 1 91.25 206 GLY A C 1
ATOM 1620 O O . GLY A 1 206 ? 2.676 18.703 15.156 1 91.25 206 GLY A O 1
ATOM 1621 N N . ILE A 1 207 ? 2.531 19.828 17.031 1 87.44 207 ILE A N 1
ATOM 1622 C CA . ILE A 1 207 ? 3.635 19.125 17.672 1 87.44 207 ILE A CA 1
ATOM 1623 C C . ILE A 1 207 ? 3.34 17.625 17.719 1 87.44 207 ILE A C 1
ATOM 1625 O O . ILE A 1 207 ? 4.258 16.797 17.672 1 87.44 207 ILE A O 1
ATOM 1629 N N . ASP A 1 208 ? 2.109 17.266 17.734 1 86.81 208 ASP A N 1
ATOM 1630 C CA . ASP A 1 208 ? 1.69 15.859 17.797 1 86.81 208 ASP A CA 1
ATOM 1631 C C . ASP A 1 208 ? 2.113 15.109 16.531 1 86.81 208 ASP A C 1
ATOM 1633 O O . ASP A 1 208 ? 2.172 13.883 16.531 1 86.81 208 ASP A O 1
ATOM 1637 N N . GLN A 1 209 ? 2.445 15.789 15.445 1 92.19 209 GLN A N 1
ATOM 1638 C CA . GLN A 1 209 ? 2.787 15.164 14.172 1 92.19 209 GLN A CA 1
ATOM 1639 C C . GLN A 1 209 ? 4.289 14.93 14.062 1 92.19 209 GLN A C 1
ATOM 1641 O O . GLN A 1 209 ? 4.762 14.359 13.078 1 92.19 209 GLN A O 1
ATOM 1646 N N . ASP A 1 210 ? 5.07 15.297 15.086 1 93 210 ASP A N 1
ATOM 1647 C CA . ASP A 1 210 ? 6.527 15.211 15.055 1 93 210 ASP A CA 1
ATOM 1648 C C . ASP A 1 210 ? 6.984 13.789 14.75 1 93 210 ASP A C 1
ATOM 1650 O O . ASP A 1 210 ? 7.941 13.586 14 1 93 210 ASP A O 1
ATOM 1654 N N . PRO A 1 211 ? 6.312 12.797 15.305 1 92.75 211 PRO A N 1
ATOM 1655 C CA . PRO A 1 211 ? 6.742 11.43 15.008 1 92.75 211 PRO A CA 1
ATOM 1656 C C . PRO A 1 211 ? 6.738 11.125 13.508 1 92.75 211 PRO A C 1
ATOM 1658 O O . PRO A 1 211 ? 7.625 10.422 13.016 1 92.75 211 PRO A O 1
ATOM 1661 N N . HIS A 1 212 ? 5.805 11.625 12.766 1 95.81 212 HIS A N 1
ATOM 1662 C CA . HIS A 1 212 ? 5.746 11.414 11.328 1 95.81 212 HIS A CA 1
ATOM 1663 C C . HIS A 1 212 ? 6.922 12.086 10.625 1 95.81 212 HIS A C 1
ATOM 1665 O O . HIS A 1 212 ? 7.469 11.539 9.664 1 95.81 212 HIS A O 1
ATOM 1671 N N . ILE A 1 213 ? 7.246 13.266 11.148 1 96.88 213 ILE A N 1
ATOM 1672 C CA . ILE A 1 213 ? 8.352 14.008 10.555 1 96.88 213 ILE A CA 1
ATOM 1673 C C . ILE A 1 213 ? 9.664 13.258 10.781 1 96.88 213 ILE A C 1
ATOM 1675 O O . ILE A 1 213 ? 10.469 13.109 9.859 1 96.88 213 ILE A O 1
ATOM 1679 N N . ARG A 1 214 ? 9.82 12.766 11.969 1 96.38 214 ARG A N 1
ATOM 1680 C CA . ARG A 1 214 ? 11.023 12.023 12.305 1 96.38 214 ARG A CA 1
ATOM 1681 C C . ARG A 1 214 ? 11.141 10.758 11.461 1 96.38 214 ARG A C 1
ATOM 1683 O O . ARG A 1 214 ? 12.203 10.445 10.93 1 96.38 214 ARG A O 1
ATOM 1690 N N . LEU A 1 215 ? 10.07 10.086 11.391 1 97.94 215 LEU A N 1
ATOM 1691 C CA . LEU A 1 215 ? 10.062 8.891 10.547 1 97.94 215 LEU A CA 1
ATOM 1692 C C . LEU A 1 215 ? 10.414 9.242 9.109 1 97.94 215 LEU A C 1
ATOM 1694 O O . LEU A 1 215 ? 11.203 8.539 8.469 1 97.94 215 LEU A O 1
ATOM 1698 N N . THR A 1 216 ? 9.812 10.297 8.594 1 98.69 216 THR A N 1
ATOM 1699 C CA . THR A 1 216 ? 10.078 10.703 7.215 1 98.69 216 THR A CA 1
ATOM 1700 C C . THR A 1 216 ? 11.555 11.023 7.02 1 98.69 216 THR A C 1
ATOM 1702 O O . THR A 1 216 ? 12.141 10.68 5.992 1 98.69 216 THR A O 1
ATOM 1705 N N . ARG A 1 217 ? 12.141 11.688 7.973 1 97.69 217 ARG A N 1
ATOM 1706 C CA . ARG A 1 217 ? 13.562 12 7.891 1 97.69 217 ARG A CA 1
ATOM 1707 C C . ARG A 1 217 ? 14.398 10.719 7.863 1 97.69 217 ARG A C 1
ATOM 1709 O O . ARG A 1 217 ? 15.336 10.609 7.066 1 97.69 217 ARG A O 1
ATOM 1716 N N . ASP A 1 218 ? 14.047 9.766 8.695 1 97.88 218 ASP A N 1
ATOM 1717 C CA . ASP A 1 218 ? 14.75 8.484 8.695 1 97.88 218 ASP A CA 1
ATOM 1718 C C . ASP A 1 218 ? 14.594 7.766 7.359 1 97.88 218 ASP A C 1
ATOM 1720 O O . ASP A 1 218 ? 15.562 7.234 6.816 1 97.88 218 ASP A O 1
ATOM 1724 N N . VAL A 1 219 ? 13.406 7.727 6.855 1 98.62 219 VAL A N 1
ATOM 1725 C CA . VAL A 1 219 ? 13.141 7.074 5.578 1 98.62 219 VAL A CA 1
ATOM 1726 C C . VAL A 1 219 ? 13.898 7.793 4.465 1 98.62 219 VAL A C 1
ATOM 1728 O O . VAL A 1 219 ? 14.422 7.156 3.551 1 98.62 219 VAL A O 1
ATOM 1731 N N . THR A 1 220 ? 13.906 9.133 4.535 1 98.19 220 THR A N 1
ATOM 1732 C CA . THR A 1 220 ? 14.641 9.922 3.553 1 98.19 220 THR A CA 1
ATOM 1733 C C . THR A 1 220 ? 16.109 9.484 3.496 1 98.19 220 THR A C 1
ATOM 1735 O O . THR A 1 220 ? 16.641 9.258 2.414 1 98.19 220 THR A O 1
ATOM 1738 N N . LYS A 1 221 ? 16.703 9.328 4.66 1 96.81 221 LYS A N 1
ATOM 1739 C CA . LYS A 1 221 ? 18.094 8.867 4.734 1 96.81 221 LYS A CA 1
ATOM 1740 C C . LYS A 1 221 ? 18.234 7.461 4.16 1 96.81 221 LYS A C 1
ATOM 1742 O O . LYS A 1 221 ? 19.188 7.172 3.443 1 96.81 221 LYS A O 1
ATOM 1747 N N . ALA A 1 222 ? 17.281 6.656 4.484 1 97.19 222 ALA A N 1
ATOM 1748 C CA . ALA A 1 222 ? 17.344 5.254 4.074 1 97.19 222 ALA A CA 1
ATOM 1749 C C . ALA A 1 222 ? 17.203 5.117 2.562 1 97.19 222 ALA A C 1
ATOM 1751 O O . ALA A 1 222 ? 17.719 4.168 1.968 1 97.19 222 ALA A O 1
ATOM 1752 N N . LEU A 1 223 ? 16.562 6.043 1.891 1 97.12 223 LEU A N 1
ATOM 1753 C CA . LEU A 1 223 ? 16.297 5.98 0.457 1 97.12 223 LEU A CA 1
ATOM 1754 C C . LEU A 1 223 ? 17.484 6.512 -0.335 1 97.12 223 LEU A C 1
ATOM 1756 O O . LEU A 1 223 ? 17.531 6.387 -1.562 1 97.12 223 LEU A O 1
ATOM 1760 N N . ARG A 1 224 ? 18.453 7.066 0.374 1 96.31 224 ARG A N 1
ATOM 1761 C CA . ARG A 1 224 ? 19.641 7.609 -0.278 1 96.31 224 ARG A CA 1
ATOM 1762 C C . ARG A 1 224 ? 20.578 6.492 -0.697 1 96.31 224 ARG A C 1
ATOM 1764 O O . ARG A 1 224 ? 20.641 5.441 -0.052 1 96.31 224 ARG A O 1
ATOM 1771 N N . MET A 1 225 ? 21.359 6.789 -1.745 1 96.25 225 MET A N 1
ATOM 1772 C CA . MET A 1 225 ? 22.359 5.832 -2.223 1 96.25 225 MET A CA 1
ATOM 1773 C C . MET A 1 225 ? 23.641 5.938 -1.415 1 96.25 225 MET A C 1
ATOM 1775 O O . MET A 1 225 ? 24.438 4.992 -1.366 1 96.25 225 MET A O 1
ATOM 1779 N N . PHE A 1 226 ? 23.797 7.125 -0.838 1 97 226 PHE A N 1
ATOM 1780 C CA . PHE A 1 226 ? 25.031 7.43 -0.125 1 97 226 PHE A CA 1
ATOM 1781 C C . PHE A 1 226 ? 24.734 8.109 1.205 1 97 226 PHE A C 1
ATOM 1783 O O . PHE A 1 226 ? 23.656 8.664 1.399 1 97 226 PHE A O 1
ATOM 1790 N N . LEU A 1 227 ? 25.625 7.996 2.123 1 95.5 227 LEU A N 1
ATOM 1791 C CA . LEU A 1 227 ? 25.625 8.742 3.375 1 95.5 227 LEU A CA 1
ATOM 1792 C C . LEU A 1 227 ? 26.844 9.641 3.473 1 95.5 227 LEU A C 1
ATOM 1794 O O . LEU A 1 227 ? 27.984 9.164 3.393 1 95.5 227 LEU A O 1
ATOM 1798 N N . VAL A 1 228 ? 26.656 10.883 3.529 1 96.06 228 VAL A N 1
ATOM 1799 C CA . VAL A 1 228 ? 27.75 11.836 3.67 1 96.06 228 VAL A CA 1
ATOM 1800 C C . VAL A 1 228 ? 27.984 12.148 5.148 1 96.06 228 VAL A C 1
ATOM 1802 O O . VAL A 1 228 ? 27.078 12.641 5.832 1 96.06 228 VAL A O 1
ATOM 1805 N N . GLU A 1 229 ? 29.156 11.883 5.578 1 94 229 GLU A N 1
ATOM 1806 C CA . GLU A 1 229 ? 29.453 12.055 6.996 1 94 229 GLU A CA 1
ATOM 1807 C C . GLU A 1 229 ? 30.734 12.883 7.188 1 94 229 GLU A C 1
ATOM 1809 O O . GLU A 1 229 ? 31.688 12.727 6.441 1 94 229 GLU A O 1
ATOM 1814 N N . ASP A 1 230 ? 30.609 13.695 8.195 1 92.56 230 ASP A N 1
ATOM 1815 C CA . ASP A 1 230 ? 31.812 14.406 8.641 1 92.56 230 ASP A CA 1
ATOM 1816 C C . ASP A 1 230 ? 32.562 13.602 9.688 1 92.56 230 ASP A C 1
ATOM 1818 O O . ASP A 1 230 ? 32.094 13.422 10.812 1 92.56 230 ASP A O 1
ATOM 1822 N N . ARG A 1 231 ? 33.75 13.211 9.367 1 90.75 231 ARG A N 1
ATOM 1823 C CA . ARG A 1 231 ? 34.531 12.398 10.273 1 90.75 231 ARG A CA 1
ATOM 1824 C C . ARG A 1 231 ? 35.531 13.258 11.055 1 90.75 231 ARG A C 1
ATOM 1826 O O . ARG A 1 231 ? 36.438 12.734 11.703 1 90.75 231 ARG A O 1
ATOM 1833 N N . GLY A 1 232 ? 35.312 14.523 11.016 1 87.5 232 GLY A N 1
ATOM 1834 C CA . GLY A 1 232 ? 36.188 15.445 11.703 1 87.5 232 GLY A CA 1
ATOM 1835 C C . GLY A 1 232 ? 37.438 15.797 10.883 1 87.5 232 GLY A C 1
ATOM 1836 O O . GLY A 1 232 ? 37.625 16.953 10.516 1 87.5 232 GLY A O 1
ATOM 1837 N N . SER A 1 233 ? 38.25 14.781 10.484 1 87.75 233 SER A N 1
ATOM 1838 C CA . SER A 1 233 ? 39.469 14.977 9.719 1 87.75 233 SER A CA 1
ATOM 1839 C C . SER A 1 233 ? 39.156 15.086 8.227 1 87.75 233 SER A C 1
ATOM 1841 O O . SER A 1 233 ? 39.906 15.734 7.484 1 87.75 233 SER A O 1
ATOM 1843 N N . HIS A 1 234 ? 38.125 14.453 7.816 1 91.31 234 HIS A N 1
ATOM 1844 C CA . HIS A 1 234 ? 37.75 14.43 6.414 1 91.31 234 HIS A CA 1
ATOM 1845 C C . HIS A 1 234 ? 36.25 14.133 6.266 1 91.31 234 HIS A C 1
ATOM 1847 O O . HIS A 1 234 ? 35.562 13.828 7.25 1 91.31 234 HIS A O 1
ATOM 1853 N N . ILE A 1 235 ? 35.719 14.344 5.09 1 95.56 235 ILE A N 1
ATOM 1854 C CA . ILE A 1 235 ? 34.344 13.961 4.762 1 95.56 235 ILE A CA 1
ATOM 1855 C C . ILE A 1 235 ? 34.344 12.586 4.102 1 95.56 235 ILE A C 1
ATOM 1857 O O . ILE A 1 235 ? 35.156 12.305 3.227 1 95.56 235 ILE A O 1
ATOM 1861 N N . SER A 1 236 ? 33.562 11.789 4.617 1 96.75 236 SER A N 1
ATOM 1862 C CA . SER A 1 236 ? 33.438 10.445 4.074 1 96.75 236 SER A CA 1
ATOM 1863 C C . SER A 1 236 ? 32.062 10.242 3.428 1 96.75 236 SER A C 1
ATOM 1865 O O . SER A 1 236 ? 31.047 10.594 4.008 1 96.75 236 SER A O 1
ATOM 1867 N N . ILE A 1 237 ? 32.125 9.734 2.178 1 97.81 237 ILE A N 1
ATOM 1868 C CA . ILE A 1 237 ? 30.891 9.359 1.469 1 97.81 237 ILE A CA 1
ATOM 1869 C C . ILE A 1 237 ? 30.734 7.84 1.503 1 97.81 237 ILE A C 1
ATOM 1871 O O . ILE A 1 237 ? 31.406 7.117 0.766 1 97.81 237 ILE A O 1
ATOM 1875 N N . ARG A 1 238 ? 29.844 7.383 2.285 1 96.94 238 ARG A N 1
ATOM 1876 C CA . ARG A 1 238 ? 29.656 5.949 2.461 1 96.94 238 ARG A CA 1
ATOM 1877 C C . ARG A 1 238 ? 28.625 5.406 1.466 1 96.94 238 ARG A C 1
ATOM 1879 O O . ARG A 1 238 ? 27.594 6.023 1.239 1 96.94 238 ARG A O 1
ATOM 1886 N N . VAL A 1 239 ? 28.969 4.262 0.962 1 95.62 239 VAL A N 1
ATOM 1887 C CA . VAL A 1 239 ? 28.094 3.633 -0.029 1 95.62 239 VAL A CA 1
ATOM 1888 C C . VAL A 1 239 ? 27.016 2.822 0.674 1 95.62 239 VAL A C 1
ATOM 1890 O O . VAL A 1 239 ? 27.312 2.006 1.552 1 95.62 239 VAL A O 1
ATOM 1893 N N . LYS A 1 240 ? 25.812 3.006 0.399 1 92.25 240 LYS A N 1
ATOM 1894 C CA . LYS A 1 240 ? 24.688 2.209 0.885 1 92.25 240 LYS A CA 1
ATOM 1895 C C . LYS A 1 240 ? 24.172 1.263 -0.198 1 92.25 240 LYS A C 1
ATOM 1897 O O . LYS A 1 240 ? 24.766 0.208 -0.437 1 92.25 240 LYS A O 1
ATOM 1902 N N . LYS A 1 241 ? 23.203 1.676 -1.129 1 87.56 241 LYS A N 1
ATOM 1903 C CA . LYS A 1 241 ? 22.672 0.874 -2.225 1 87.56 241 LYS A CA 1
ATOM 1904 C C . LYS A 1 241 ? 22.969 1.517 -3.574 1 87.56 241 LYS A C 1
ATOM 1906 O O . LYS A 1 241 ? 22.062 1.679 -4.406 1 87.56 241 LYS A O 1
ATOM 1911 N N . ALA A 1 242 ? 24.234 1.873 -3.748 1 93.19 242 ALA A N 1
ATOM 1912 C CA . ALA A 1 242 ? 24.641 2.533 -4.988 1 93.19 242 ALA A CA 1
ATOM 1913 C C . ALA A 1 242 ? 25.25 1.537 -5.969 1 93.19 242 ALA A C 1
ATOM 1915 O O . ALA A 1 242 ? 25.891 0.574 -5.562 1 93.19 242 ALA A O 1
ATOM 1916 N N . THR A 1 243 ? 25.047 1.734 -7.215 1 91 243 THR A N 1
ATOM 1917 C CA . THR A 1 243 ? 25.656 0.923 -8.258 1 91 243 THR A CA 1
ATOM 1918 C C . THR A 1 243 ? 27.125 1.297 -8.43 1 91 243 THR A C 1
ATOM 1920 O O . THR A 1 243 ? 27.547 2.396 -8.055 1 91 243 THR A O 1
ATOM 1923 N N . PRO A 1 244 ? 27.844 0.359 -9.008 1 93.25 244 PRO A N 1
ATOM 1924 C CA . PRO A 1 244 ? 29.25 0.681 -9.273 1 93.25 244 PRO A CA 1
ATOM 1925 C C . PRO A 1 244 ? 29.406 1.929 -10.133 1 93.25 244 PRO A C 1
ATOM 1927 O O . PRO A 1 244 ? 30.328 2.721 -9.914 1 93.25 244 PRO A O 1
ATOM 1930 N N . GLU A 1 245 ? 28.484 2.121 -11.023 1 94.38 245 GLU A N 1
ATOM 1931 C CA . GLU A 1 245 ? 28.562 3.287 -11.898 1 94.38 245 GLU A CA 1
ATOM 1932 C C . GLU A 1 245 ? 28.328 4.578 -11.117 1 94.38 245 GLU A C 1
ATOM 1934 O O . GLU A 1 245 ? 29.016 5.578 -11.352 1 94.38 245 GLU A O 1
ATOM 1939 N N . ALA A 1 246 ? 27.406 4.535 -10.164 1 95.25 246 ALA A N 1
ATOM 1940 C CA . ALA A 1 246 ? 27.125 5.699 -9.336 1 95.25 246 ALA A CA 1
ATOM 1941 C C . ALA A 1 246 ? 28.297 6.012 -8.406 1 95.25 246 ALA A C 1
ATOM 1943 O O . ALA A 1 246 ? 28.625 7.18 -8.18 1 95.25 246 ALA A O 1
ATOM 1944 N N . ILE A 1 247 ? 28.938 4.996 -7.895 1 96.19 247 ILE A N 1
ATOM 1945 C CA . ILE A 1 247 ? 30.078 5.156 -7.004 1 96.19 247 ILE A CA 1
ATOM 1946 C C . ILE A 1 247 ? 31.234 5.836 -7.75 1 96.19 247 ILE A C 1
ATOM 1948 O O . ILE A 1 247 ? 31.828 6.789 -7.25 1 96.19 247 ILE A O 1
ATOM 1952 N N . ASP A 1 248 ? 31.438 5.348 -8.945 1 96.31 248 ASP A N 1
ATOM 1953 C CA . ASP A 1 248 ? 32.5 5.926 -9.773 1 96.31 248 ASP A CA 1
ATOM 1954 C C . ASP A 1 248 ? 32.188 7.383 -10.109 1 96.31 248 ASP A C 1
ATOM 1956 O O . ASP A 1 248 ? 33.094 8.227 -10.117 1 96.31 248 ASP A O 1
ATOM 1960 N N . ALA A 1 249 ? 30.969 7.609 -10.422 1 96.94 249 ALA A N 1
ATOM 1961 C CA . ALA A 1 249 ? 30.562 8.969 -10.773 1 96.94 249 ALA A CA 1
ATOM 1962 C C . ALA A 1 249 ? 30.781 9.922 -9.602 1 96.94 249 ALA A C 1
ATOM 1964 O O . ALA A 1 249 ? 31.219 11.062 -9.805 1 96.94 249 ALA A O 1
ATOM 1965 N N . VAL A 1 250 ? 30.484 9.508 -8.383 1 97.12 250 VAL A N 1
ATOM 1966 C CA . VAL A 1 250 ? 30.688 10.336 -7.199 1 97.12 250 VAL A CA 1
ATOM 1967 C C . VAL A 1 250 ? 32.156 10.617 -7.008 1 97.12 250 VAL A C 1
ATOM 1969 O O . VAL A 1 250 ? 32.562 11.766 -6.766 1 97.12 250 VAL A O 1
ATOM 1972 N N . ALA A 1 251 ? 32.969 9.648 -7.113 1 96.31 251 ALA A N 1
ATOM 1973 C CA . ALA A 1 251 ? 34.406 9.805 -6.926 1 96.31 251 ALA A CA 1
ATOM 1974 C C . ALA A 1 251 ? 35 10.797 -7.922 1 96.31 251 ALA A C 1
ATOM 1976 O O . ALA A 1 251 ? 35.906 11.578 -7.582 1 96.31 251 ALA A O 1
ATOM 1977 N N . LYS A 1 252 ? 34.469 10.805 -9.102 1 96.5 252 LYS A N 1
ATOM 1978 C CA . LYS A 1 252 ? 35 11.641 -10.18 1 96.5 252 LYS A CA 1
ATOM 1979 C C . LYS A 1 252 ? 34.625 13.109 -9.969 1 96.5 252 LYS A C 1
ATOM 1981 O O . LYS A 1 252 ? 35.25 14 -10.539 1 96.5 252 LYS A O 1
ATOM 1986 N N . ARG A 1 253 ? 33.625 13.375 -9.164 1 96.62 253 ARG A N 1
ATOM 1987 C CA . ARG A 1 253 ? 33.156 14.734 -8.977 1 96.62 253 ARG A CA 1
ATOM 1988 C C . ARG A 1 253 ? 34.031 15.516 -8.023 1 96.62 253 ARG A C 1
ATOM 1990 O O . ARG A 1 253 ? 33.938 16.734 -7.926 1 96.62 253 ARG A O 1
ATOM 1997 N N . PHE A 1 254 ? 34.938 14.797 -7.27 1 96.38 254 PHE A N 1
ATOM 1998 C CA . PHE A 1 254 ? 35.688 15.461 -6.227 1 96.38 254 PHE A CA 1
ATOM 1999 C C . PHE A 1 254 ? 37.188 15.266 -6.453 1 96.38 254 PHE A C 1
ATOM 2001 O O . PHE A 1 254 ? 37.688 14.133 -6.473 1 96.38 254 PHE A O 1
ATOM 2008 N N . LYS A 1 255 ? 37.875 16.422 -6.539 1 93.75 255 LYS A N 1
ATOM 2009 C CA . LYS A 1 255 ? 39.312 16.375 -6.691 1 93.75 255 LYS A CA 1
ATOM 2010 C C . LYS A 1 255 ? 39.969 15.812 -5.441 1 93.75 255 LYS A C 1
ATOM 2012 O O . LYS A 1 255 ? 39.688 16.25 -4.324 1 93.75 255 LYS A O 1
ATOM 2017 N N . GLY A 1 256 ? 40.844 14.82 -5.59 1 93.31 256 GLY A N 1
ATOM 2018 C CA . GLY A 1 256 ? 41.594 14.258 -4.473 1 93.31 256 GLY A CA 1
ATOM 2019 C C . GLY A 1 256 ? 40.844 13.148 -3.754 1 93.31 256 GLY A C 1
ATOM 2020 O O . GLY A 1 256 ? 41.312 12.648 -2.729 1 93.31 256 GLY A O 1
ATOM 2021 N N . ALA A 1 257 ? 39.688 12.734 -4.262 1 95.19 257 ALA A N 1
ATOM 2022 C CA . ALA A 1 257 ? 38.906 11.672 -3.648 1 95.19 257 ALA A CA 1
ATOM 2023 C C . ALA A 1 257 ? 39.656 10.352 -3.637 1 95.19 257 ALA A C 1
ATOM 2025 O O . ALA A 1 257 ? 40.344 10.016 -4.605 1 95.19 257 ALA A O 1
ATOM 2026 N N . LYS A 1 258 ? 39.594 9.633 -2.566 1 95 258 LYS A N 1
ATOM 2027 C CA . LYS A 1 258 ? 40.125 8.289 -2.441 1 95 258 LYS A CA 1
ATOM 2028 C C . LYS A 1 258 ? 39.031 7.25 -2.297 1 95 258 LYS A C 1
ATOM 2030 O O . LYS A 1 258 ? 38.281 7.277 -1.33 1 95 258 LYS A O 1
ATOM 2035 N N . LYS A 1 259 ? 38.969 6.352 -3.223 1 93.56 259 LYS A N 1
ATOM 2036 C CA . LYS A 1 259 ? 37.938 5.332 -3.24 1 93.56 259 LYS A CA 1
ATOM 2037 C C . LYS A 1 259 ? 38.375 4.078 -2.492 1 93.56 259 LYS A C 1
ATOM 2039 O O . LYS A 1 259 ? 39.5 3.592 -2.688 1 93.56 259 LYS A O 1
ATOM 2044 N N . TYR A 1 260 ? 37.594 3.629 -1.562 1 93.62 260 TYR A N 1
ATOM 2045 C CA . TYR A 1 260 ? 37.75 2.371 -0.843 1 93.62 260 TYR A CA 1
ATOM 2046 C C . TYR A 1 260 ? 36.594 1.439 -1.085 1 93.62 260 TYR A C 1
ATOM 2048 O O . TYR A 1 260 ? 35.75 1.707 -1.942 1 93.62 260 TYR A O 1
ATOM 2056 N N . GLU A 1 261 ? 36.75 0.276 -0.318 1 88.75 261 GLU A N 1
ATOM 2057 C CA . GLU A 1 261 ? 35.625 -0.641 -0.36 1 88.75 261 GLU A CA 1
ATOM 2058 C C . GLU A 1 261 ? 34.438 -0.101 0.45 1 88.75 261 GLU A C 1
ATOM 2060 O O . GLU A 1 261 ? 34.531 0.045 1.67 1 88.75 261 GLU A O 1
ATOM 2065 N N . GLY A 1 262 ? 33.5 0.48 -0.147 1 92.06 262 GLY A N 1
ATOM 2066 C CA . GLY A 1 262 ? 32.281 0.843 0.548 1 92.06 262 GLY A CA 1
ATOM 2067 C C . GLY A 1 262 ? 32.188 2.324 0.857 1 92.06 262 GLY A C 1
ATOM 2068 O O . GLY A 1 262 ? 31.203 2.783 1.436 1 92.06 262 GLY A O 1
ATOM 2069 N N . HIS A 1 263 ? 33.312 3.051 0.676 1 96.44 263 HIS A N 1
ATOM 2070 C CA . HIS A 1 263 ? 33.25 4.48 0.946 1 96.44 263 HIS A CA 1
ATOM 2071 C C . HIS A 1 263 ? 34.25 5.262 0.105 1 96.44 263 HIS A C 1
ATOM 2073 O O . HIS A 1 263 ? 35.156 4.672 -0.491 1 96.44 263 HIS A O 1
ATOM 2079 N N . ILE A 1 264 ? 34.062 6.562 0.008 1 97.25 264 ILE A N 1
ATOM 2080 C CA . ILE A 1 264 ? 34.938 7.531 -0.637 1 97.25 264 ILE A CA 1
ATOM 2081 C C . ILE A 1 264 ? 35.312 8.625 0.359 1 97.25 264 ILE A C 1
ATOM 2083 O O . ILE A 1 264 ? 34.469 9.25 0.971 1 97.25 264 ILE A O 1
ATOM 2087 N N . ASP A 1 265 ? 36.531 8.828 0.523 1 96.88 265 ASP A N 1
ATOM 2088 C CA . ASP A 1 265 ? 37 9.867 1.443 1 96.88 265 ASP A CA 1
ATOM 2089 C C . ASP A 1 265 ? 37.531 11.086 0.683 1 96.88 265 ASP A C 1
ATOM 2091 O O . ASP A 1 265 ? 38.188 10.953 -0.336 1 96.88 265 ASP A O 1
ATOM 2095 N N . LEU A 1 266 ? 37.094 12.195 1.166 1 96.25 266 LEU A N 1
ATOM 2096 C CA . LEU A 1 266 ? 37.5 13.453 0.551 1 96.25 266 LEU A CA 1
ATOM 2097 C C . LEU A 1 266 ? 38.562 14.164 1.403 1 96.25 266 LEU A C 1
ATOM 2099 O O . LEU A 1 266 ? 38.531 14.062 2.633 1 96.25 266 LEU A O 1
ATOM 2103 N N . PRO A 1 267 ? 39.5 14.852 0.666 1 90.12 267 PRO A N 1
ATOM 2104 C CA . PRO A 1 267 ? 40.5 15.594 1.439 1 90.12 267 PRO A CA 1
ATOM 2105 C C . PRO A 1 267 ? 39.875 16.797 2.17 1 90.12 267 PRO A C 1
ATOM 2107 O O . PRO A 1 267 ? 38.719 17.109 1.997 1 90.12 267 PRO A O 1
ATOM 2110 N N . ALA A 1 268 ? 40.719 17.469 3.057 1 87.94 268 ALA A N 1
ATOM 2111 C CA . ALA A 1 268 ? 40.25 18.656 3.795 1 87.94 268 ALA A CA 1
ATOM 2112 C C . ALA A 1 268 ? 39.875 19.781 2.844 1 87.94 268 ALA A C 1
ATOM 2114 O O . ALA A 1 268 ? 40.406 19.875 1.735 1 87.94 268 ALA A O 1
ATOM 2115 N N . GLY A 1 269 ? 38.906 20.609 3.217 1 89 269 GLY A N 1
ATOM 2116 C CA . GLY A 1 269 ? 38.5 21.75 2.402 1 89 269 GLY A CA 1
ATOM 2117 C C . GLY A 1 269 ? 37.062 21.688 1.956 1 89 269 GLY A C 1
ATOM 2118 O O . GLY A 1 269 ? 36.469 22.719 1.618 1 89 269 GLY A O 1
ATOM 2119 N N . TYR A 1 270 ? 36.5 20.5 1.921 1 91.31 270 TYR A N 1
ATOM 2120 C CA . TYR A 1 270 ? 35.094 20.359 1.536 1 91.31 270 TYR A CA 1
ATOM 2121 C C . TYR A 1 270 ? 34.188 20.531 2.742 1 91.31 270 TYR A C 1
ATOM 2123 O O . TYR A 1 270 ? 34.594 20.25 3.877 1 91.31 270 TYR A O 1
ATOM 2131 N N . THR A 1 271 ? 33 21 2.461 1 91.69 271 THR A N 1
ATOM 2132 C CA . THR A 1 271 ? 31.969 21.047 3.496 1 91.69 271 THR A CA 1
ATOM 2133 C C . THR A 1 271 ? 30.922 19.969 3.254 1 91.69 271 THR A C 1
ATOM 2135 O O . THR A 1 271 ? 30.672 19.594 2.109 1 91.69 271 THR A O 1
ATOM 2138 N N . VAL A 1 272 ? 30.328 19.578 4.289 1 92.69 272 VAL A N 1
ATOM 2139 C CA . VAL A 1 272 ? 29.312 18.531 4.199 1 92.69 272 VAL A CA 1
ATOM 2140 C C . VAL A 1 272 ? 28.188 18.984 3.283 1 92.69 272 VAL A C 1
ATOM 2142 O O . VAL A 1 272 ? 27.703 18.203 2.453 1 92.69 272 VAL A O 1
ATOM 2145 N N . ALA A 1 273 ? 27.734 20.203 3.402 1 89.56 273 ALA A N 1
ATOM 2146 C CA . ALA A 1 273 ? 26.625 20.734 2.615 1 89.56 273 ALA A CA 1
ATOM 2147 C C . ALA A 1 273 ? 26.938 20.703 1.123 1 89.56 273 ALA A C 1
ATOM 2149 O O . ALA A 1 273 ? 26.094 20.281 0.315 1 89.56 273 ALA A O 1
ATOM 2150 N N . ALA A 1 274 ? 28.141 21.125 0.778 1 92.19 274 ALA A N 1
ATOM 2151 C CA . ALA A 1 274 ? 28.547 21.156 -0.623 1 92.19 274 ALA A CA 1
ATOM 2152 C C . ALA A 1 274 ? 28.672 19.734 -1.189 1 92.19 274 ALA A C 1
ATOM 2154 O O . ALA A 1 274 ? 28.25 19.484 -2.322 1 92.19 274 ALA A O 1
ATOM 2155 N N . VAL A 1 275 ? 29.281 18.906 -0.371 1 96.25 275 VAL A N 1
ATOM 2156 C CA . VAL A 1 275 ? 29.469 17.516 -0.796 1 96.25 275 VAL A CA 1
ATOM 2157 C C . VAL A 1 275 ? 28.109 16.844 -0.98 1 96.25 275 VAL A C 1
ATOM 2159 O O . VAL A 1 275 ? 27.875 16.156 -1.979 1 96.25 275 VAL A O 1
ATOM 2162 N N . ASP A 1 276 ? 27.25 17.078 -0.047 1 95.38 276 ASP A N 1
ATOM 2163 C CA . ASP A 1 276 ? 25.922 16.469 -0.069 1 95.38 276 ASP A CA 1
ATOM 2164 C C . ASP A 1 276 ? 25.141 16.891 -1.305 1 95.38 276 ASP A C 1
ATOM 2166 O O . ASP A 1 276 ? 24.406 16.094 -1.889 1 95.38 276 ASP A O 1
ATOM 2170 N N . GLU A 1 277 ? 25.234 18.078 -1.676 1 93.5 277 GLU A N 1
ATOM 2171 C CA . GLU A 1 277 ? 24.547 18.594 -2.855 1 93.5 277 GLU A CA 1
ATOM 2172 C C . GLU A 1 277 ? 25.016 17.875 -4.121 1 93.5 277 GLU A C 1
ATOM 2174 O O . GLU A 1 277 ? 24.188 17.484 -4.957 1 93.5 277 GLU A O 1
ATOM 2179 N N . ILE A 1 278 ? 26.281 17.703 -4.23 1 95.94 278 ILE A N 1
ATOM 2180 C CA . ILE A 1 278 ? 26.859 17.047 -5.402 1 95.94 278 ILE A CA 1
ATOM 2181 C C . ILE A 1 278 ? 26.453 15.57 -5.418 1 95.94 278 ILE A C 1
ATOM 2183 O O . ILE A 1 278 ? 26.078 15.039 -6.461 1 95.94 278 ILE A O 1
ATOM 2187 N N . VAL A 1 279 ? 26.578 14.984 -4.238 1 96.81 279 VAL A N 1
ATOM 2188 C CA . VAL A 1 279 ? 26.25 13.57 -4.125 1 96.81 279 VAL A CA 1
ATOM 2189 C C . VAL A 1 279 ? 24.781 13.352 -4.5 1 96.81 279 VAL A C 1
ATOM 2191 O O . VAL A 1 279 ? 24.469 12.398 -5.219 1 96.81 279 VAL A O 1
ATOM 2194 N N . ARG A 1 280 ? 23.859 14.18 -4.094 1 95.5 280 ARG A N 1
ATOM 2195 C CA . ARG A 1 280 ? 22.438 14.07 -4.414 1 95.5 280 ARG A CA 1
ATOM 2196 C C . ARG A 1 280 ? 22.219 14.195 -5.918 1 95.5 280 ARG A C 1
ATOM 2198 O O . ARG A 1 280 ? 21.375 13.492 -6.48 1 95.5 280 ARG A O 1
ATOM 2205 N N . SER A 1 281 ? 22.953 15.047 -6.512 1 95.44 281 SER A N 1
ATOM 2206 C CA . SER A 1 281 ? 22.828 15.211 -7.957 1 95.44 281 SER A CA 1
ATOM 2207 C C . SER A 1 281 ? 23.234 13.938 -8.688 1 95.44 281 SER A C 1
ATOM 2209 O O . SER A 1 281 ? 22.562 13.539 -9.648 1 95.44 281 SER A O 1
ATOM 2211 N N . VAL A 1 282 ? 24.266 13.344 -8.227 1 96.5 282 VAL A N 1
ATOM 2212 C CA . VAL A 1 282 ? 24.703 12.094 -8.836 1 96.5 282 VAL A CA 1
ATOM 2213 C C . VAL A 1 282 ? 23.656 11.016 -8.617 1 96.5 282 VAL A C 1
ATOM 2215 O O . VAL A 1 282 ? 23.375 10.219 -9.523 1 96.5 282 VAL A O 1
ATOM 2218 N N . GLU A 1 283 ? 23.062 10.938 -7.41 1 96.12 283 GLU A N 1
ATOM 2219 C CA . GLU A 1 283 ? 22.016 9.969 -7.129 1 96.12 283 GLU A CA 1
ATOM 2220 C C . GLU A 1 283 ? 20.859 10.102 -8.125 1 96.12 283 GLU A C 1
ATOM 2222 O O . GLU A 1 283 ? 20.359 9.094 -8.641 1 96.12 283 GLU A O 1
ATOM 2227 N N . GLN A 1 284 ? 20.469 11.297 -8.391 1 94.75 284 GLN A N 1
ATOM 2228 C CA . GLN A 1 284 ? 19.375 11.539 -9.328 1 94.75 284 GLN A CA 1
ATOM 2229 C C . GLN A 1 284 ? 19.75 11.094 -10.742 1 94.75 284 GLN A C 1
ATOM 2231 O O . GLN A 1 284 ? 18.922 10.523 -11.461 1 94.75 284 GLN A O 1
ATOM 2236 N N . GLU A 1 285 ? 20.984 11.367 -11.102 1 94.75 285 GLU A N 1
ATOM 2237 C CA . GLU A 1 285 ? 21.469 10.977 -12.414 1 94.75 285 GLU A CA 1
ATOM 2238 C C . GLU A 1 285 ? 21.422 9.461 -12.594 1 94.75 285 GLU A C 1
ATOM 2240 O O . GLU A 1 285 ? 21.25 8.969 -13.703 1 94.75 285 GLU A O 1
ATOM 2245 N N . PHE A 1 286 ? 21.547 8.805 -11.547 1 94.12 286 PHE A N 1
ATOM 2246 C CA . PHE A 1 286 ? 21.641 7.348 -11.641 1 94.12 286 PHE A CA 1
ATOM 2247 C C . PHE A 1 286 ? 20.406 6.684 -11.07 1 94.12 286 PHE A C 1
ATOM 2249 O O . PHE A 1 286 ? 20.484 5.598 -10.484 1 94.12 286 PHE A O 1
ATOM 2256 N N . GLY A 1 287 ? 19.281 7.359 -11.039 1 91 287 GLY A N 1
ATOM 2257 C CA . GLY A 1 287 ? 17.984 6.758 -10.797 1 91 287 GLY A CA 1
ATOM 2258 C C . GLY A 1 287 ? 17.562 6.836 -9.344 1 91 287 GLY A C 1
ATOM 2259 O O . GLY A 1 287 ? 16.531 6.254 -8.961 1 91 287 GLY A O 1
ATOM 2260 N N . GLY A 1 288 ? 18.344 7.52 -8.5 1 94.38 288 GLY A N 1
ATOM 2261 C CA . GLY A 1 288 ? 17.938 7.746 -7.121 1 94.38 288 GLY A CA 1
ATOM 2262 C C . GLY A 1 288 ? 17.047 8.961 -6.945 1 94.38 288 GLY A C 1
ATOM 2263 O O . GLY A 1 288 ? 16.812 9.703 -7.902 1 94.38 288 GLY A O 1
ATOM 2264 N N . PHE A 1 289 ? 16.594 9.172 -5.703 1 95.81 289 PHE A N 1
ATOM 2265 C CA . PHE A 1 289 ? 15.664 10.266 -5.449 1 95.81 289 PHE A CA 1
ATOM 2266 C C . PHE A 1 289 ? 16.422 11.555 -5.133 1 95.81 289 PHE A C 1
ATOM 2268 O O . PHE A 1 289 ? 16 12.641 -5.551 1 95.81 289 PHE A O 1
ATOM 2275 N N . GLY A 1 290 ? 17.578 11.375 -4.359 1 96.12 290 GLY A N 1
ATOM 2276 C CA . GLY A 1 290 ? 18.359 12.539 -3.963 1 96.12 290 GLY A CA 1
ATOM 2277 C C . GLY A 1 290 ? 17.562 13.516 -3.113 1 96.12 290 GLY A C 1
ATOM 2278 O O . GLY A 1 290 ? 17.734 14.734 -3.24 1 96.12 290 GLY A O 1
ATOM 2279 N N . PHE A 1 291 ? 16.703 13.109 -2.254 1 97.5 291 PHE A N 1
ATOM 2280 C CA . PHE A 1 291 ? 15.828 13.953 -1.445 1 97.5 291 PHE A CA 1
ATOM 2281 C C . PHE A 1 291 ? 16.625 14.695 -0.381 1 97.5 291 PHE A C 1
ATOM 2283 O O . PHE A 1 291 ? 17.594 14.164 0.165 1 97.5 291 PHE A O 1
ATOM 2290 N N . MET A 1 292 ? 16.219 15.883 -0.131 1 96.88 292 MET A N 1
ATOM 2291 C CA . MET A 1 292 ? 16.656 16.609 1.052 1 96.88 292 MET A CA 1
ATOM 2292 C C . MET A 1 292 ? 15.781 16.297 2.252 1 96.88 292 MET A C 1
ATOM 2294 O O . MET A 1 292 ? 14.609 15.953 2.094 1 96.88 292 MET A O 1
ATOM 2298 N N . LEU A 1 293 ? 16.375 16.391 3.457 1 97.06 293 LEU A N 1
ATOM 2299 C CA . LEU A 1 293 ? 15.586 16.172 4.66 1 97.06 293 LEU A CA 1
ATOM 2300 C C . LEU A 1 293 ? 14.477 17.203 4.785 1 97.06 293 LEU A C 1
ATOM 2302 O O . LEU A 1 293 ? 14.711 18.391 4.555 1 97.06 293 LEU A O 1
ATOM 2306 N N . PRO A 1 294 ? 13.297 16.766 5.066 1 98.19 294 PRO A N 1
ATOM 2307 C CA . PRO A 1 294 ? 12.227 17.75 5.25 1 98.19 294 PRO A CA 1
ATOM 2308 C C . PRO A 1 294 ? 12.383 18.562 6.531 1 98.19 294 PRO A C 1
ATOM 2310 O O . PRO A 1 294 ? 13.031 18.109 7.48 1 98.19 294 PRO A O 1
ATOM 2313 N N . SER A 1 295 ? 11.875 19.734 6.496 1 98.31 295 SER A N 1
ATOM 2314 C CA . SER A 1 295 ? 11.812 20.641 7.641 1 98.31 295 SER A CA 1
ATOM 2315 C C . SER A 1 295 ? 10.391 20.75 8.172 1 98.31 295 SER A C 1
ATOM 2317 O O . SER A 1 295 ? 9.43 20.484 7.453 1 98.31 295 SER A O 1
ATOM 2319 N N . SER A 1 296 ? 10.305 21.078 9.422 1 98.19 296 SER A N 1
ATOM 2320 C CA . SER A 1 296 ? 8.969 21.266 9.992 1 98.19 296 SER A CA 1
ATOM 2321 C C . SER A 1 296 ? 8.953 22.391 11.016 1 98.19 296 SER A C 1
ATOM 2323 O O . SER A 1 296 ? 9.984 22.734 11.594 1 98.19 296 SER A O 1
ATOM 2325 N N . THR A 1 297 ? 7.859 23.031 11.102 1 97.56 297 THR A N 1
ATOM 2326 C CA . THR A 1 297 ? 7.539 23.891 12.227 1 97.56 297 THR A CA 1
ATOM 2327 C C . THR A 1 297 ? 6.449 23.281 13.094 1 97.56 297 THR A C 1
ATOM 2329 O O . THR A 1 297 ? 5.625 22.5 12.609 1 97.56 297 THR A O 1
ATOM 2332 N N . TYR A 1 298 ? 6.523 23.656 14.352 1 95.12 298 TYR A N 1
ATOM 2333 C CA . TYR A 1 298 ? 5.555 23.109 15.297 1 95.12 298 TYR A CA 1
ATOM 2334 C C . TYR A 1 298 ? 4.805 24.234 16 1 95.12 298 TYR A C 1
ATOM 2336 O O . TYR A 1 298 ? 5.418 25.109 16.609 1 95.12 298 TYR A O 1
ATOM 2344 N N . HIS A 1 299 ? 3.537 24.172 15.859 1 91.88 299 HIS A N 1
ATOM 2345 C CA . HIS A 1 299 ? 2.717 25.141 16.562 1 91.88 299 HIS A CA 1
ATOM 2346 C C . HIS A 1 299 ? 1.973 24.484 17.734 1 91.88 299 HIS A C 1
ATOM 2348 O O . HIS A 1 299 ? 1.771 23.266 17.734 1 91.88 299 HIS A O 1
ATOM 2354 N N . SER A 1 300 ? 1.629 25.328 18.672 1 85.25 300 SER A N 1
ATOM 2355 C CA . SER A 1 300 ? 0.786 24.891 19.781 1 85.25 300 SER A CA 1
ATOM 2356 C C . SER A 1 300 ? -0.671 24.766 19.344 1 85.25 300 SER A C 1
ATOM 2358 O O . SER A 1 300 ? -1.073 25.328 18.328 1 85.25 300 SER A O 1
ATOM 2360 N N . PHE A 1 301 ? -1.387 24.047 20.141 1 80.56 301 PHE A N 1
ATOM 2361 C CA . PHE A 1 301 ? -2.785 23.828 19.781 1 80.56 301 PHE A CA 1
ATOM 2362 C C . PHE A 1 301 ? -3.674 24.891 20.422 1 80.56 301 PHE A C 1
ATOM 2364 O O . PHE A 1 301 ? -3.438 25.297 21.562 1 80.56 301 PHE A O 1
ATOM 2371 N N . LEU A 1 302 ? -4.605 25.312 19.609 1 84.62 302 LEU A N 1
ATOM 2372 C CA . LEU A 1 302 ? -5.695 26.094 20.156 1 84.62 302 LEU A CA 1
ATOM 2373 C C . LEU A 1 302 ? -6.586 25.25 21.062 1 84.62 302 LEU A C 1
ATOM 2375 O O . LEU A 1 302 ? -7.102 24.219 20.625 1 84.62 302 LEU A O 1
ATOM 2379 N N . GLN A 1 303 ? -6.68 25.719 22.188 1 85.19 303 GLN A N 1
ATOM 2380 C CA . GLN A 1 303 ? -7.516 24.984 23.125 1 85.19 303 GLN A CA 1
ATOM 2381 C C . GLN A 1 303 ? -8.977 25 22.688 1 85.19 303 GLN A C 1
ATOM 2383 O O . GLN A 1 303 ? -9.477 26 22.188 1 85.19 303 GLN A O 1
ATOM 2388 N N . GLY A 1 304 ? -9.609 23.875 22.922 1 89.75 304 GLY A N 1
ATOM 2389 C CA . GLY A 1 304 ? -11.031 23.844 22.641 1 89.75 304 GLY A CA 1
ATOM 2390 C C . GLY A 1 304 ? -11.836 24.781 23.516 1 89.75 304 GLY A C 1
ATOM 2391 O O . GLY A 1 304 ? -11.422 25.094 24.641 1 89.75 304 GLY A O 1
ATOM 2392 N N . LEU A 1 305 ? -13.008 25.094 23.109 1 93.69 305 LEU A N 1
ATOM 2393 C CA . LEU A 1 305 ? -13.844 26.047 23.812 1 93.69 305 LEU A CA 1
ATOM 2394 C C . LEU A 1 305 ? -14.305 25.484 25.156 1 93.69 305 LEU A C 1
ATOM 2396 O O . LEU A 1 305 ? -14.641 26.234 26.078 1 93.69 305 LEU A O 1
ATOM 2400 N N . GLN A 1 306 ? -14.352 24.219 25.297 1 90.94 306 GLN A N 1
ATOM 2401 C CA . GLN A 1 306 ? -14.742 23.562 26.547 1 90.94 306 GLN A CA 1
ATOM 2402 C C . GLN A 1 306 ? -13.516 23.125 27.344 1 90.94 306 GLN A C 1
ATOM 2404 O O . GLN A 1 306 ? -13.641 22.422 28.344 1 90.94 306 GLN A O 1
ATOM 2409 N N . GLY A 1 307 ? -12.445 23.484 26.812 1 84.19 307 GLY A N 1
ATOM 2410 C CA . GLY A 1 307 ? -11.211 23.016 27.406 1 84.19 307 GLY A CA 1
ATOM 2411 C C . GLY A 1 307 ? -10.648 21.781 26.703 1 84.19 307 GLY A C 1
ATOM 2412 O O . GLY A 1 307 ? -11.367 21.094 25.969 1 84.19 307 GLY A O 1
ATOM 2413 N N . GLY A 1 308 ? -9.422 21.609 26.75 1 78.25 308 GLY A N 1
ATOM 2414 C CA . GLY A 1 308 ? -8.82 20.438 26.141 1 78.25 308 GLY A CA 1
ATOM 2415 C C . GLY A 1 308 ? -8.633 20.578 24.641 1 78.25 308 GLY A C 1
ATOM 2416 O O . GLY A 1 308 ? -8.547 21.703 24.125 1 78.25 308 GLY A O 1
ATOM 2417 N N . LYS A 1 309 ? -8.555 19.469 24.031 1 76.12 309 LYS A N 1
ATOM 2418 C CA . LYS A 1 309 ? -8.32 19.484 22.578 1 76.12 309 LYS A CA 1
ATOM 2419 C C . LYS A 1 309 ? -9.633 19.656 21.812 1 76.12 309 LYS A C 1
ATOM 2421 O O . LYS A 1 309 ? -10.664 19.125 22.219 1 76.12 309 LYS A O 1
ATOM 2426 N N . MET A 1 310 ? -9.5 20.359 20.797 1 82.31 310 MET A N 1
ATOM 2427 C CA . MET A 1 310 ? -10.633 20.469 19.875 1 82.31 310 MET A CA 1
ATOM 2428 C C . MET A 1 310 ? -10.906 19.125 19.188 1 82.31 310 MET A C 1
ATOM 2430 O O . MET A 1 310 ? -9.969 18.422 18.812 1 82.31 310 MET A O 1
ATOM 2434 N N . SER A 1 311 ? -12.18 18.734 19.219 1 78.19 311 SER A N 1
ATOM 2435 C CA . SER A 1 311 ? -12.531 17.469 18.562 1 78.19 311 SER A CA 1
ATOM 2436 C C . SER A 1 311 ? -13.852 17.578 17.812 1 78.19 311 SER A C 1
ATOM 2438 O O . SER A 1 311 ? -14.789 18.234 18.266 1 78.19 311 SER A O 1
ATOM 2440 N N . SER A 1 312 ? -13.844 17 16.688 1 78.12 312 SER A N 1
ATOM 2441 C CA . SER A 1 312 ? -15.07 16.984 15.906 1 78.12 312 SER A CA 1
ATOM 2442 C C . SER A 1 312 ? -16.156 16.156 16.594 1 78.12 312 SER A C 1
ATOM 2444 O O . SER A 1 312 ? -17.344 16.328 16.312 1 78.12 312 SER A O 1
ATOM 2446 N N . SER A 1 313 ? -15.727 15.328 17.5 1 78 313 SER A N 1
ATOM 2447 C CA . SER A 1 313 ? -16.672 14.492 18.234 1 78 313 SER A CA 1
ATOM 2448 C C . SER A 1 313 ? -17.375 15.289 19.328 1 78 313 SER A C 1
ATOM 2450 O O . SER A 1 313 ? -18.391 14.852 19.859 1 78 313 SER A O 1
ATOM 2452 N N . VAL A 1 314 ? -16.812 16.438 19.656 1 84.06 314 VAL A N 1
ATOM 2453 C CA . VAL A 1 314 ? -17.438 17.375 20.578 1 84.06 314 VAL A CA 1
ATOM 2454 C C . VAL A 1 314 ? -17.688 18.719 19.875 1 84.06 314 VAL A C 1
ATOM 2456 O O . VAL A 1 314 ? -16.938 19.672 20.062 1 84.06 314 VAL A O 1
ATOM 2459 N N . PRO A 1 315 ? -18.766 18.766 19.281 1 86.19 315 PRO A N 1
ATOM 2460 C CA . PRO A 1 315 ? -19.031 19.922 18.422 1 86.19 315 PRO A CA 1
ATOM 2461 C C . PRO A 1 315 ? -18.969 21.25 19.172 1 86.19 315 PRO A C 1
ATOM 2463 O O . PRO A 1 315 ? -18.609 22.281 18.594 1 86.19 315 PRO A O 1
ATOM 2466 N N . GLU A 1 316 ? -19.219 21.188 20.438 1 90.44 316 GLU A N 1
ATOM 2467 C CA . GLU A 1 316 ? -19.234 22.406 21.234 1 90.44 316 GLU A CA 1
ATOM 2468 C C . GLU A 1 316 ? -17.812 22.891 21.516 1 90.44 316 GLU A C 1
ATOM 2470 O O . GLU A 1 316 ? -17.625 24.031 21.969 1 90.44 316 GLU A O 1
ATOM 2475 N N . SER A 1 317 ? -16.891 22.062 21.172 1 90.19 317 SER A N 1
ATOM 2476 C CA . SER A 1 317 ? -15.508 22.391 21.484 1 90.19 317 SER A CA 1
ATOM 2477 C C . SER A 1 317 ? -14.859 23.203 20.375 1 90.19 317 SER A C 1
ATOM 2479 O O . SER A 1 317 ? -13.773 23.75 20.547 1 90.19 317 SER A O 1
ATOM 2481 N N . LEU A 1 318 ? -15.539 23.25 19.234 1 92.62 318 LEU A N 1
ATOM 2482 C CA . LEU A 1 318 ? -14.883 23.906 18.109 1 92.62 318 LEU A CA 1
ATOM 2483 C C . LEU A 1 318 ? -15.867 24.766 17.328 1 92.62 318 LEU A C 1
ATOM 2485 O O . LEU A 1 318 ? -17.078 24.625 17.484 1 92.62 318 LEU A O 1
ATOM 2489 N N . VAL A 1 319 ? -15.328 25.75 16.625 1 93.62 319 VAL A N 1
ATOM 2490 C CA . VAL A 1 319 ? -16.125 26.578 15.734 1 93.62 319 VAL A CA 1
ATOM 2491 C C . VAL A 1 319 ? -15.898 26.141 14.289 1 93.62 319 VAL A C 1
ATOM 2493 O O . VAL A 1 319 ? -14.773 26.203 13.789 1 93.62 319 VAL A O 1
ATOM 2496 N N . TRP A 1 320 ? -16.969 25.734 13.641 1 94.62 320 TRP A N 1
ATOM 2497 C CA . TRP A 1 320 ? -16.906 25.406 12.219 1 94.62 320 TRP A CA 1
ATOM 2498 C C . TRP A 1 320 ? -16.953 26.672 11.367 1 94.62 320 TRP A C 1
ATOM 2500 O O . TRP A 1 320 ? -17.562 27.672 11.758 1 94.62 320 TRP A O 1
ATOM 2510 N N . PHE A 1 321 ? -16.391 26.609 10.18 1 95.62 321 PHE A N 1
ATOM 2511 C CA . PHE A 1 321 ? -16.422 27.766 9.289 1 95.62 321 PHE A CA 1
ATOM 2512 C C . PHE A 1 321 ? -17.844 28.062 8.836 1 95.62 321 PHE A C 1
ATOM 2514 O O . PHE A 1 321 ? -18.156 29.188 8.484 1 95.62 321 PHE A O 1
ATOM 2521 N N . ASP A 1 322 ? -18.719 27 8.953 1 94 322 ASP A N 1
ATOM 2522 C CA . ASP A 1 322 ? -20.078 27.188 8.469 1 94 322 ASP A CA 1
ATOM 2523 C C . ASP A 1 322 ? -21.062 27.25 9.633 1 94 322 ASP A C 1
ATOM 2525 O O . ASP A 1 322 ? -22.266 27.047 9.453 1 94 322 ASP A O 1
ATOM 2529 N N . ASP A 1 323 ? -20.625 27.516 10.773 1 95.31 323 ASP A N 1
ATOM 2530 C CA . ASP A 1 323 ? -21.531 27.672 11.906 1 95.31 323 ASP A CA 1
ATOM 2531 C C . ASP A 1 323 ? -22.516 28.812 11.656 1 95.31 323 ASP A C 1
ATOM 2533 O O . ASP A 1 323 ? -22.156 29.859 11.109 1 95.31 323 ASP A O 1
ATOM 2537 N N . THR A 1 324 ? -23.703 28.578 12.086 1 95.94 324 THR A N 1
ATOM 2538 C CA . THR A 1 324 ? -24.672 29.672 12.094 1 95.94 324 THR A CA 1
ATOM 2539 C C . THR A 1 324 ? -24.344 30.672 13.203 1 95.94 324 THR A C 1
ATOM 2541 O O . THR A 1 324 ? -23.562 30.359 14.109 1 95.94 324 THR A O 1
ATOM 2544 N N . GLU A 1 325 ? -24.969 31.812 13.07 1 96.69 325 GLU A N 1
ATOM 2545 C CA . GLU A 1 325 ? -24.797 32.812 14.125 1 96.69 325 GLU A CA 1
ATOM 2546 C C . GLU A 1 325 ? -25.219 32.25 15.484 1 96.69 325 GLU A C 1
ATOM 2548 O O . GLU A 1 325 ? -24.531 32.469 16.484 1 96.69 325 GLU A O 1
ATOM 2553 N N . ASN A 1 326 ? -26.297 31.609 15.453 1 97.19 326 ASN A N 1
ATOM 2554 C CA . ASN A 1 326 ? -26.812 31.047 16.688 1 97.19 326 ASN A CA 1
ATOM 2555 C C . ASN A 1 326 ? -25.859 30 17.266 1 97.19 326 ASN A C 1
ATOM 2557 O O . ASN A 1 326 ? -25.656 29.953 18.484 1 97.19 326 ASN A O 1
ATOM 2561 N N . ASP A 1 327 ? -25.359 29.156 16.453 1 96.5 327 ASP A N 1
ATOM 2562 C CA . ASP A 1 327 ? -24.438 28.125 16.906 1 96.5 327 ASP A CA 1
ATOM 2563 C C . ASP A 1 327 ? -23.156 28.734 17.453 1 96.5 327 ASP A C 1
ATOM 2565 O O . ASP A 1 327 ? -22.672 28.312 18.516 1 96.5 327 ASP A O 1
ATOM 2569 N N . ALA A 1 328 ? -22.625 29.672 16.719 1 97 328 ALA A N 1
ATOM 2570 C CA . ALA A 1 328 ? -21.422 30.359 17.172 1 97 328 ALA A CA 1
ATOM 2571 C C . ALA A 1 328 ? -21.641 31.031 18.531 1 97 328 ALA A C 1
ATOM 2573 O O . ALA A 1 328 ? -20.781 30.953 19.422 1 97 328 ALA A O 1
ATOM 2574 N N . LYS A 1 329 ? -22.781 31.656 18.641 1 97.44 329 LYS A N 1
ATOM 2575 C CA . LYS A 1 329 ? -23.125 32.312 19.906 1 97.44 329 LYS A CA 1
ATOM 2576 C C . LYS A 1 329 ? -23.172 31.328 21.047 1 97.44 329 LYS A C 1
ATOM 2578 O O . LYS A 1 329 ? -22.594 31.562 22.109 1 97.44 329 LYS A O 1
ATOM 2583 N N . LYS A 1 330 ? -23.875 30.312 20.828 1 97.12 330 LYS A N 1
ATOM 2584 C CA . LYS A 1 330 ? -24 29.281 21.859 1 97.12 330 LYS A CA 1
ATOM 2585 C C . LYS A 1 330 ? -22.625 28.75 22.281 1 97.12 330 LYS A C 1
ATOM 2587 O O . LYS A 1 330 ? -22.359 28.609 23.469 1 97.12 330 LYS A O 1
ATOM 2592 N N . LYS A 1 331 ? -21.781 28.469 21.328 1 96.81 331 LYS A N 1
ATOM 2593 C CA . LYS A 1 331 ? -20.453 27.891 21.594 1 96.81 331 LYS A CA 1
ATOM 2594 C C . LYS A 1 331 ? -19.562 28.891 22.328 1 96.81 331 LYS A C 1
ATOM 2596 O O . LYS A 1 331 ? -18.922 28.5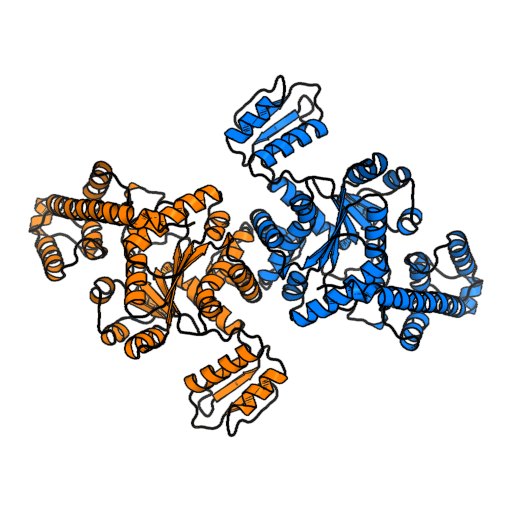31 23.312 1 96.81 331 LYS A O 1
ATOM 2601 N N . ILE A 1 332 ? -19.531 30.141 21.891 1 97.31 332 ILE A N 1
ATOM 2602 C CA . ILE A 1 332 ? -18.641 31.156 22.438 1 97.31 332 ILE A CA 1
ATOM 2603 C C . ILE A 1 332 ? -19.109 31.547 23.844 1 97.31 332 ILE A C 1
ATOM 2605 O O . ILE A 1 332 ? -18.312 31.641 24.766 1 97.31 332 ILE A O 1
ATOM 2609 N N . MET A 1 333 ? -20.438 31.719 23.984 1 96.88 333 MET A N 1
ATOM 2610 C CA . MET A 1 333 ? -20.969 32.125 25.281 1 96.88 333 MET A CA 1
ATOM 2611 C C . MET A 1 333 ? -20.859 31 26.297 1 96.88 333 MET A C 1
ATOM 2613 O O . MET A 1 333 ? -20.812 31.25 27.516 1 96.88 333 MET A O 1
ATOM 2617 N N . GLY A 1 334 ? -20.812 29.797 25.844 1 95.44 334 GLY A N 1
ATOM 2618 C CA . GLY A 1 334 ? -20.703 28.641 26.719 1 95.44 334 GLY A CA 1
ATOM 2619 C C . GLY A 1 334 ? -19.266 28.188 26.922 1 95.44 334 GLY A C 1
ATOM 2620 O O . GLY A 1 334 ? -19.016 27.203 27.625 1 95.44 334 GLY A O 1
ATOM 2621 N N . ALA A 1 335 ? -18.312 28.859 26.406 1 95.69 335 ALA A N 1
ATOM 2622 C CA . ALA A 1 335 ? -16.922 28.438 26.422 1 95.69 335 ALA A CA 1
ATOM 2623 C C . ALA A 1 335 ? -16.328 28.547 27.828 1 95.69 335 ALA A C 1
ATOM 2625 O O . ALA A 1 335 ? -16.75 29.406 28.609 1 95.69 335 ALA A O 1
ATOM 2626 N N . LEU A 1 336 ? -15.391 27.719 28.109 1 93.88 336 LEU A N 1
ATOM 2627 C CA . LEU A 1 336 ? -14.656 27.781 29.359 1 93.88 336 LEU A CA 1
ATOM 2628 C C . LEU A 1 336 ? -13.742 29 29.406 1 93.88 336 LEU A C 1
ATOM 2630 O O . LEU A 1 336 ? -13.031 29.281 28.438 1 93.88 336 LEU A O 1
ATOM 2634 N N . THR A 1 337 ? -13.797 29.703 30.516 1 93.56 337 THR A N 1
ATOM 2635 C CA . THR A 1 337 ? -12.977 30.906 30.656 1 93.56 337 THR A CA 1
ATOM 2636 C C . THR A 1 337 ? -12 30.766 31.828 1 93.56 337 THR A C 1
ATOM 2638 O O . THR A 1 337 ? -12.047 29.781 32.562 1 93.56 337 THR A O 1
ATOM 2641 N N . GLY A 1 338 ? -11.039 31.625 31.844 1 91.44 338 GLY A N 1
ATOM 2642 C CA . GLY A 1 338 ? -10.117 31.703 32.969 1 91.44 338 GLY A CA 1
ATOM 2643 C C . GLY A 1 338 ? -10.586 32.656 34.062 1 91.44 338 GLY A C 1
ATOM 2644 O O . GLY A 1 338 ? -9.766 33.188 34.812 1 91.44 338 GLY A O 1
ATOM 2645 N N . GLY A 1 339 ? -11.883 32.906 34.094 1 90.12 339 GLY A N 1
ATOM 2646 C CA . GLY A 1 339 ? -12.453 33.75 35.125 1 90.12 339 GLY A CA 1
ATOM 2647 C C . GLY A 1 339 ? -12.578 33.062 36.469 1 90.12 339 GLY A C 1
ATOM 2648 O O . GLY A 1 339 ? -12.039 31.984 36.656 1 90.12 339 GLY A O 1
ATOM 2649 N N . ARG A 1 340 ? -13.188 33.844 37.375 1 90.69 340 ARG A N 1
ATOM 2650 C CA . ARG A 1 340 ? -13.375 33.344 38.719 1 90.69 340 ARG A CA 1
ATOM 2651 C C . ARG A 1 340 ? -14.805 32.875 38.938 1 90.69 340 ARG A C 1
ATOM 2653 O O . ARG A 1 340 ? -15.648 33 38.062 1 90.69 340 ARG A O 1
ATOM 2660 N N . GLN A 1 341 ? -15.016 32.281 40.094 1 88.75 341 GLN A N 1
ATOM 2661 C CA . GLN A 1 341 ? -16.312 31.703 40.375 1 88.75 341 GLN A CA 1
ATOM 2662 C C . GLN A 1 341 ? -17.406 32.781 40.438 1 88.75 341 GLN A C 1
ATOM 2664 O O . GLN A 1 341 ? -18.547 32.531 40 1 88.75 341 GLN A O 1
ATOM 2669 N N . THR A 1 342 ? -17.016 33.906 40.938 1 90.81 342 THR A N 1
ATOM 2670 C CA . THR A 1 342 ? -17.984 35 41.031 1 90.81 342 THR A CA 1
ATOM 2671 C C . THR A 1 342 ? -17.438 36.281 40.406 1 90.81 342 THR A C 1
ATOM 2673 O O . THR A 1 342 ? -16.219 36.438 40.312 1 90.81 342 THR A O 1
ATOM 2676 N N . LEU A 1 343 ? -18.375 37.125 40.031 1 91 343 LEU A N 1
ATOM 2677 C CA . LEU A 1 343 ? -18 38.438 39.469 1 91 343 LEU A CA 1
ATOM 2678 C C . LEU A 1 343 ? -17.156 39.219 40.469 1 91 343 LEU A C 1
ATOM 2680 O O . LEU A 1 343 ? -16.203 39.906 40.062 1 91 343 LEU A O 1
ATOM 2684 N N . GLU A 1 344 ? -17.578 39.188 41.688 1 93 344 GLU A N 1
ATOM 2685 C CA . GLU A 1 344 ? -16.875 39.906 42.75 1 93 344 GLU A CA 1
ATOM 2686 C C . GLU A 1 344 ? -15.445 39.375 42.906 1 93 344 GLU A C 1
ATOM 2688 O O . GLU A 1 344 ? -14.508 40.156 43.062 1 93 344 GLU A O 1
ATOM 2693 N N . GLU A 1 345 ? -15.352 38.125 42.844 1 94.19 345 GLU A N 1
ATOM 2694 C CA . GLU A 1 345 ? -14.031 37.531 42.969 1 94.19 345 GLU A CA 1
ATOM 2695 C C . GLU A 1 345 ? -13.141 37.906 41.781 1 94.19 345 GLU A C 1
ATOM 2697 O O . GLU A 1 345 ? -11.93 38.094 41.938 1 94.19 345 GLU A O 1
ATOM 2702 N N . GLN A 1 346 ? -13.633 37.969 40.625 1 93.38 346 GLN A N 1
ATOM 2703 C CA . GLN A 1 346 ? -12.859 38.344 39.469 1 93.38 346 GLN A CA 1
ATOM 2704 C C . GLN A 1 346 ? -12.406 39.781 39.531 1 93.38 346 GLN A C 1
ATOM 2706 O O . GLN A 1 346 ? -11.297 40.125 39.094 1 93.38 346 GLN A O 1
ATOM 2711 N N . LYS A 1 347 ? -13.281 40.656 40.031 1 94.25 347 LYS A N 1
ATOM 2712 C CA . LYS A 1 347 ? -12.914 42.062 40.188 1 94.25 347 LYS A CA 1
ATOM 2713 C C . LYS A 1 347 ? -11.758 42.219 41.156 1 94.25 347 LYS A C 1
ATOM 2715 O O . LYS A 1 347 ? -10.914 43.094 41 1 94.25 347 LYS A O 1
ATOM 2720 N N . GLN A 1 348 ? -11.797 41.344 42.125 1 95 348 GLN A N 1
ATOM 2721 C CA . GLN A 1 348 ? -10.805 41.438 43.188 1 95 348 GLN A CA 1
ATOM 2722 C C . GLN A 1 348 ? -9.5 40.75 42.812 1 95 348 GLN A C 1
ATOM 2724 O O . GLN A 1 348 ? -8.414 41.25 43.062 1 95 348 GLN A O 1
ATOM 2729 N N . LEU A 1 349 ? -9.562 39.594 42.156 1 95 349 LEU A N 1
ATOM 2730 C CA . LEU A 1 349 ? -8.391 38.75 41.969 1 95 349 LEU A CA 1
ATOM 2731 C C . LEU A 1 349 ? -7.93 38.75 40.531 1 95 349 LEU A C 1
ATOM 2733 O O . LEU A 1 349 ? -6.816 38.312 40.219 1 95 349 LEU A O 1
ATOM 2737 N N . GLY A 1 350 ? -8.797 39.281 39.656 1 94.94 350 GLY A N 1
ATOM 2738 C CA . GLY A 1 350 ? -8.484 39.219 38.219 1 94.94 350 GLY A CA 1
ATOM 2739 C C . GLY A 1 350 ? -8.719 37.844 37.625 1 94.94 350 GLY A C 1
ATOM 2740 O O . GLY A 1 350 ? -8.914 36.875 38.344 1 94.94 350 GLY A O 1
ATOM 2741 N N . GLY A 1 351 ? -8.727 37.781 36.312 1 94.88 351 GLY A N 1
ATOM 2742 C CA . GLY A 1 351 ? -8.852 36.531 35.594 1 94.88 351 GLY A CA 1
ATOM 2743 C C . GLY A 1 351 ? -7.508 35.906 35.25 1 94.88 351 GLY A C 1
ATOM 2744 O O . GLY A 1 351 ? -6.457 36.438 35.625 1 94.88 351 GLY A O 1
ATOM 2745 N N . GLU A 1 352 ? -7.508 34.688 34.688 1 94.06 352 GLU A N 1
ATOM 2746 C CA . GLU A 1 352 ? -6.324 33.969 34.25 1 94.06 352 GLU A CA 1
ATOM 2747 C C . GLU A 1 352 ? -6.371 33.688 32.75 1 94.06 352 GLU A C 1
ATOM 2749 O O . GLU A 1 352 ? -6.758 32.594 32.312 1 94.06 352 GLU A O 1
ATOM 2754 N N . PRO A 1 353 ? -5.836 34.656 32.031 1 92.94 353 PRO A N 1
ATOM 2755 C CA . PRO A 1 353 ? -5.938 34.531 30.562 1 92.94 353 PRO A CA 1
ATOM 2756 C C . PRO A 1 353 ? -5.258 33.281 30.016 1 92.94 353 PRO A C 1
ATOM 2758 O O . PRO A 1 353 ? -5.695 32.719 29.016 1 92.94 353 PRO A O 1
ATOM 2761 N N . GLU A 1 354 ? -4.238 32.781 30.672 1 87.81 354 GLU A N 1
ATOM 2762 C CA . GLU A 1 354 ? -3.461 31.625 30.203 1 87.81 354 GLU A CA 1
ATOM 2763 C C . GLU A 1 354 ? -4.297 30.344 30.203 1 87.81 354 GLU A C 1
ATOM 2765 O O . GLU A 1 354 ? -3.982 29.391 29.484 1 87.81 354 GLU A O 1
ATOM 2770 N N . LYS A 1 355 ? -5.367 30.375 30.922 1 89.69 355 LYS A N 1
ATOM 2771 C CA . LYS A 1 355 ? -6.238 29.203 31.016 1 89.69 355 LYS A CA 1
ATOM 2772 C C . LYS A 1 355 ? -7.555 29.438 30.297 1 89.69 355 LYS A C 1
ATOM 2774 O O . LYS A 1 355 ? -8.469 28.609 30.375 1 89.69 355 LYS A O 1
ATOM 2779 N N . CYS A 1 356 ? -7.625 30.547 29.656 1 94.44 356 CYS A N 1
ATOM 2780 C CA . CYS A 1 356 ? -8.898 30.969 29.094 1 94.44 356 CYS A CA 1
ATOM 2781 C C . CYS A 1 356 ? -8.977 30.641 27.609 1 94.44 356 CYS A C 1
ATOM 2783 O O . CYS A 1 356 ? -8.164 31.125 26.812 1 94.44 356 CYS A O 1
ATOM 2785 N N . SER A 1 357 ? -9.984 29.859 27.188 1 94.5 357 SER A N 1
ATOM 2786 C CA . SER A 1 357 ? -10.172 29.484 25.797 1 94.5 357 SER A CA 1
ATOM 2787 C C . SER A 1 357 ? -10.516 30.703 24.938 1 94.5 357 SER A C 1
ATOM 2789 O O . SER A 1 357 ? -10.125 30.766 23.766 1 94.5 357 SER A O 1
ATOM 2791 N N . ILE A 1 358 ? -11.219 31.641 25.516 1 95.56 358 ILE A N 1
ATOM 2792 C CA . ILE A 1 358 ? -11.625 32.844 24.797 1 95.56 358 ILE A CA 1
ATOM 2793 C C . ILE A 1 358 ? -10.398 33.688 24.5 1 95.56 358 ILE A C 1
ATOM 2795 O O . ILE A 1 358 ? -10.25 34.219 23.375 1 95.56 358 ILE A O 1
ATOM 2799 N N . TYR A 1 359 ? -9.586 33.844 25.5 1 95.25 359 TYR A N 1
ATOM 2800 C CA . TYR A 1 359 ? -8.352 34.594 25.281 1 95.25 359 TYR A CA 1
ATOM 2801 C C . TYR A 1 359 ? -7.488 33.906 24.219 1 95.25 359 TYR A C 1
ATOM 2803 O O . TYR A 1 359 ? -6.938 34.594 23.344 1 95.25 359 TYR A O 1
ATOM 2811 N N . GLN A 1 360 ? -7.383 32.625 24.266 1 93.69 360 GLN A N 1
ATOM 2812 C CA . GLN A 1 360 ? -6.578 31.891 23.297 1 93.69 360 GLN A CA 1
ATOM 2813 C C . GLN A 1 360 ? -7.117 32.062 21.891 1 93.69 360 GLN A C 1
ATOM 2815 O O . GLN A 1 360 ? -6.348 32.219 20.938 1 93.69 360 GLN A O 1
ATOM 2820 N N . LEU A 1 361 ? -8.367 32 21.766 1 95.38 361 LEU A N 1
ATOM 2821 C CA . LEU A 1 361 ? -8.992 32.219 20.453 1 95.38 361 LEU A CA 1
ATOM 2822 C C . LEU A 1 361 ? -8.602 33.562 19.875 1 95.38 361 LEU A C 1
ATOM 2824 O O . LEU A 1 361 ? -8.305 33.656 18.672 1 95.38 361 LEU A O 1
ATOM 2828 N N . ASN A 1 362 ? -8.633 34.594 20.688 1 96.06 362 ASN A N 1
ATOM 2829 C CA . ASN A 1 362 ? -8.219 35.906 20.25 1 96.06 362 ASN A CA 1
ATOM 2830 C C . ASN A 1 362 ? -6.727 35.969 19.938 1 96.06 362 ASN A C 1
ATOM 2832 O O . ASN A 1 362 ? -6.316 36.562 18.953 1 96.06 362 ASN A O 1
ATOM 2836 N N . LYS A 1 363 ? -5.938 35.344 20.766 1 94.94 363 LYS A N 1
ATOM 2837 C CA . LYS A 1 363 ? -4.492 35.312 20.578 1 94.94 363 LYS A CA 1
ATOM 2838 C C . LYS A 1 363 ? -4.125 34.625 19.266 1 94.94 363 LYS A C 1
ATOM 2840 O O . LYS A 1 363 ? -3.266 35.125 18.516 1 94.94 363 LYS A O 1
ATOM 2845 N N . PHE A 1 364 ? -4.805 33.594 18.938 1 94.19 364 PHE A N 1
ATOM 2846 C CA . PHE A 1 364 ? -4.477 32.781 17.75 1 94.19 364 PHE A CA 1
ATOM 2847 C C . PHE A 1 364 ? -5.047 33.438 16.484 1 94.19 364 PHE A C 1
ATOM 2849 O O . PHE A 1 364 ? -4.379 33.5 15.453 1 94.19 364 PHE A O 1
ATOM 2856 N N . HIS A 1 365 ? -6.363 33.906 16.594 1 94.75 365 HIS A N 1
ATOM 2857 C CA . HIS A 1 365 ? -7.023 34.156 15.312 1 94.75 365 HIS A CA 1
ATOM 2858 C C . HIS A 1 365 ? -7.75 35.5 15.312 1 94.75 365 HIS A C 1
ATOM 2860 O O . HIS A 1 365 ? -7.742 36.219 14.312 1 94.75 365 HIS A O 1
ATOM 2866 N N . MET A 1 366 ? -8.359 35.875 16.438 1 95 366 MET A N 1
ATOM 2867 C CA . MET A 1 366 ? -9.453 36.844 16.344 1 95 366 MET A CA 1
ATOM 2868 C C . MET A 1 366 ? -8.953 38.25 16.656 1 95 366 MET A C 1
ATOM 2870 O O . MET A 1 366 ? -9.633 39.25 16.359 1 95 366 MET A O 1
ATOM 2874 N N . GLN A 1 367 ? -7.816 38.375 17.312 1 94.12 367 GLN A N 1
ATOM 2875 C CA . GLN A 1 367 ? -7.234 39.688 17.562 1 94.12 367 GLN A CA 1
ATOM 2876 C C . GLN A 1 367 ? -5.875 39.844 16.875 1 94.12 367 GLN A C 1
ATOM 2878 O O . GLN A 1 367 ? -4.879 39.281 17.359 1 94.12 367 GLN A O 1
ATOM 2883 N N . GLU A 1 368 ? -5.824 40.625 15.859 1 91.06 368 GLU A N 1
ATOM 2884 C CA . GLU A 1 368 ? -4.59 40.719 15.086 1 91.06 368 GLU A CA 1
ATOM 2885 C C . GLU A 1 368 ? -3.656 41.781 15.672 1 91.06 368 GLU A C 1
ATOM 2887 O O . GLU A 1 368 ? -2.438 41.719 15.508 1 91.06 368 GLU A O 1
ATOM 2892 N N . ASP A 1 369 ? -4.258 42.781 16.359 1 94.75 369 ASP A N 1
ATOM 2893 C CA . ASP A 1 369 ? -3.469 43.875 16.953 1 94.75 369 ASP A CA 1
ATOM 2894 C C . ASP A 1 369 ? -2.863 43.438 18.297 1 94.75 369 ASP A C 1
ATOM 2896 O O . ASP A 1 369 ? -3.59 43.156 19.25 1 94.75 369 ASP A O 1
ATOM 2900 N N . ASP A 1 370 ? -1.604 43.469 18.406 1 94.88 370 ASP A N 1
ATOM 2901 C CA . ASP A 1 370 ? -0.897 43 19.594 1 94.88 370 ASP A CA 1
ATOM 2902 C C . ASP A 1 370 ? -1.157 43.906 20.781 1 94.88 370 ASP A C 1
ATOM 2904 O O . ASP A 1 370 ? -1.208 43.438 21.922 1 94.88 370 ASP A O 1
ATOM 2908 N N . LYS A 1 371 ? -1.254 45.156 20.516 1 96.12 371 LYS A N 1
ATOM 2909 C CA . LYS A 1 371 ? -1.516 46.094 21.609 1 96.12 371 LYS A CA 1
ATOM 2910 C C . LYS A 1 371 ? -2.893 45.875 22.219 1 96.12 371 LYS A C 1
ATOM 2912 O O . LYS A 1 371 ? -3.045 45.875 23.438 1 96.12 371 LYS A O 1
ATOM 2917 N N . GLU A 1 372 ? -3.814 45.688 21.328 1 96 372 GLU A N 1
ATOM 2918 C CA . GLU A 1 372 ? -5.168 45.406 21.812 1 96 372 GLU A CA 1
ATOM 2919 C C . GLU A 1 372 ? -5.234 44.094 22.578 1 96 372 GLU A C 1
ATOM 2921 O O . GLU A 1 372 ? -5.953 44 23.578 1 96 372 GLU A O 1
ATOM 2926 N N . LEU A 1 373 ? -4.543 43.094 22.109 1 96.31 373 LEU A N 1
ATOM 2927 C CA . LEU A 1 373 ? -4.5 41.844 22.812 1 96.31 373 LEU A CA 1
ATOM 2928 C C . LEU A 1 373 ? -3.861 42 24.188 1 96.31 373 LEU A C 1
ATOM 2930 O O . LEU A 1 373 ? -4.332 41.406 25.172 1 96.31 373 LEU A O 1
ATOM 2934 N N . ALA A 1 374 ? -2.783 42.75 24.234 1 95.5 374 ALA A N 1
ATOM 2935 C CA . ALA A 1 374 ? -2.107 43 25.5 1 95.5 374 ALA A CA 1
ATOM 2936 C C . ALA A 1 374 ? -3.027 43.75 26.469 1 95.5 374 ALA A C 1
ATOM 2938 O O . ALA A 1 374 ? -3.049 43.438 27.672 1 95.5 374 ALA A O 1
ATOM 2939 N N . LYS A 1 375 ? -3.738 44.688 25.969 1 96.56 375 LYS A N 1
ATOM 2940 C CA . LYS A 1 375 ? -4.695 45.406 26.797 1 96.56 375 LYS A CA 1
ATOM 2941 C C . LYS A 1 375 ? -5.766 44.469 27.344 1 96.56 375 LYS A C 1
ATOM 2943 O O . LYS A 1 375 ? -6.156 44.594 28.516 1 96.56 375 LYS A O 1
ATOM 2948 N N . MET A 1 376 ? -6.23 43.625 26.5 1 95.69 376 MET A N 1
ATOM 2949 C CA . MET A 1 376 ? -7.219 42.625 26.938 1 95.69 376 MET A CA 1
ATOM 2950 C C . MET A 1 376 ? -6.672 41.781 28.062 1 95.69 376 MET A C 1
ATOM 2952 O O . MET A 1 376 ? -7.363 41.531 29.047 1 95.69 376 MET A O 1
ATOM 2956 N N . CYS A 1 377 ? -5.492 41.312 27.859 1 95.5 377 CYS A N 1
ATOM 2957 C CA . CYS A 1 377 ? -4.836 40.469 28.859 1 95.5 377 CYS A CA 1
ATOM 2958 C C . CYS A 1 377 ? -4.676 41.219 30.172 1 95.5 377 CYS A C 1
ATOM 2960 O O . CYS A 1 377 ? -5.004 40.688 31.234 1 95.5 377 CYS A O 1
ATOM 2962 N N . GLU A 1 378 ? -4.215 42.438 30.078 1 96.25 378 GLU A N 1
ATOM 2963 C CA . GLU A 1 378 ? -3.988 43.25 31.281 1 96.25 378 GLU A CA 1
ATOM 2964 C C . GLU A 1 378 ? -5.301 43.562 31.984 1 96.25 378 GLU A C 1
ATOM 2966 O O . GLU A 1 378 ? -5.375 43.5 33.219 1 96.25 378 GLU A O 1
ATOM 2971 N N . ALA A 1 379 ? -6.273 43.938 31.234 1 96.62 379 ALA A N 1
ATOM 2972 C CA . ALA A 1 379 ? -7.582 44.219 31.812 1 96.62 379 ALA A CA 1
ATOM 2973 C C . ALA A 1 379 ? -8.18 43 32.5 1 96.62 379 ALA A C 1
ATOM 2975 O O . ALA A 1 379 ? -8.836 43.125 33.531 1 96.62 379 ALA A O 1
ATOM 2976 N N . CYS A 1 380 ? -8.016 41.844 31.906 1 96.62 380 CYS A N 1
ATOM 2977 C CA . CYS A 1 380 ? -8.5 40.594 32.5 1 96.62 380 CYS A CA 1
ATOM 2978 C C . CYS A 1 380 ? -7.809 40.312 33.812 1 96.62 380 CYS A C 1
ATOM 2980 O O . CYS A 1 380 ? -8.469 40.031 34.812 1 96.62 380 CYS A O 1
ATOM 2982 N N . LYS A 1 381 ? -6.504 40.438 33.812 1 95.44 381 LYS A N 1
ATOM 2983 C CA . LYS A 1 381 ? -5.711 40.156 35 1 95.44 381 LYS A CA 1
ATOM 2984 C C . LYS A 1 381 ? -6.008 41.188 36.094 1 95.44 381 LYS A C 1
ATOM 2986 O O . LYS A 1 381 ? -5.938 40.844 37.281 1 95.44 381 LYS A O 1
ATOM 2991 N N . ALA A 1 382 ? -6.363 42.375 35.688 1 95.75 382 ALA A N 1
ATOM 2992 C CA . ALA A 1 382 ? -6.637 43.438 36.656 1 95.75 382 ALA A CA 1
ATOM 2993 C C . ALA A 1 382 ? -8.062 43.344 37.188 1 95.75 382 ALA A C 1
ATOM 2995 O O . ALA A 1 382 ? -8.438 44.062 38.094 1 95.75 382 ALA A O 1
ATOM 2996 N N . GLY A 1 383 ? -8.852 42.469 36.562 1 94.81 383 GLY A N 1
ATOM 2997 C CA . GLY A 1 383 ? -10.234 42.344 36.969 1 94.81 383 GLY A CA 1
ATOM 2998 C C . GLY A 1 383 ? -11.141 43.438 36.406 1 94.81 383 GLY A C 1
ATOM 2999 O O . GLY A 1 383 ? -12.219 43.688 36.969 1 94.81 383 GLY A O 1
ATOM 3000 N N . GLU A 1 384 ? -10.703 44.031 35.469 1 95.62 384 GLU A N 1
ATOM 3001 C CA . GLU A 1 384 ? -11.469 45.125 34.844 1 95.62 384 GLU A CA 1
ATOM 3002 C C . GLU A 1 384 ? -12.344 44.594 33.719 1 95.62 384 GLU A C 1
ATOM 3004 O O . GLU A 1 384 ? -13.352 45.219 33.375 1 95.62 384 GLU A O 1
ATOM 3009 N N . LEU A 1 385 ? -11.93 43.594 33.125 1 95.75 385 LEU A N 1
ATOM 3010 C CA . LEU A 1 385 ? -12.672 42.969 32.031 1 95.75 385 LEU A CA 1
ATOM 3011 C C . LEU A 1 385 ? -13.375 41.688 32.531 1 95.75 385 LEU A C 1
ATOM 3013 O O . LEU A 1 385 ? -12.719 40.719 32.906 1 95.75 385 LEU A O 1
ATOM 3017 N N . MET A 1 386 ? -14.719 41.719 32.469 1 95 386 MET A N 1
ATOM 3018 C CA . MET A 1 386 ? -15.5 40.562 32.906 1 95 386 MET A CA 1
ATOM 3019 C C . MET A 1 386 ? -15.664 39.562 31.766 1 95 386 MET A C 1
ATOM 3021 O O . MET A 1 386 ? -15.656 39.938 30.594 1 95 386 MET A O 1
ATOM 3025 N N . CYS A 1 387 ? -15.867 38.312 32.156 1 96.06 387 CYS A N 1
ATOM 3026 C CA . CYS A 1 387 ? -15.898 37.219 31.188 1 96.06 387 CYS A CA 1
ATOM 3027 C C . CYS A 1 387 ? -17.047 37.406 30.219 1 96.06 387 CYS A C 1
ATOM 3029 O O . CYS A 1 387 ? -16.906 37.156 29.016 1 96.06 387 CYS A O 1
ATOM 3031 N N . GLY A 1 388 ? -18.203 37.75 30.703 1 95.44 388 GLY A N 1
ATOM 3032 C CA . GLY A 1 388 ? -19.344 37.938 29.828 1 95.44 388 GLY A CA 1
ATOM 3033 C C . GLY A 1 388 ? -19.109 38.969 28.75 1 95.44 388 GLY A C 1
ATOM 3034 O O . GLY A 1 388 ? -19.484 38.75 27.594 1 95.44 388 GLY A O 1
ATOM 3035 N N . THR A 1 389 ? -18.562 40.094 29.141 1 96.06 389 THR A N 1
ATOM 3036 C CA . THR A 1 389 ? -18.234 41.156 28.188 1 96.06 389 THR A CA 1
ATOM 3037 C C . THR A 1 389 ? -17.188 40.688 27.188 1 96.06 389 THR A C 1
ATOM 3039 O O . THR A 1 389 ? -17.312 40.938 25.984 1 96.06 389 THR A O 1
ATOM 3042 N N . CYS A 1 390 ? -16.156 40.031 27.703 1 97 390 CYS A N 1
ATOM 3043 C CA . CYS A 1 390 ? -15.086 39.531 26.844 1 97 390 CYS A CA 1
ATOM 3044 C C . CYS A 1 390 ? -15.641 38.531 25.828 1 97 390 CYS A C 1
ATOM 3046 O O . CYS A 1 390 ? -15.258 38.562 24.656 1 97 390 CYS A O 1
ATOM 3048 N N . LYS A 1 391 ? -16.531 37.688 26.266 1 97.56 391 LYS A N 1
ATOM 3049 C CA . LYS A 1 391 ? -17.188 36.719 25.375 1 97.56 391 LYS A CA 1
ATOM 3050 C C . LYS A 1 391 ? -17.984 37.438 24.281 1 97.56 391 LYS A C 1
ATOM 3052 O O . LYS A 1 391 ? -17.922 37.062 23.109 1 97.56 391 LYS A O 1
ATOM 3057 N N . LYS A 1 392 ? -18.688 38.406 24.672 1 97.81 392 LYS A N 1
ATOM 3058 C CA . LYS A 1 392 ? -19.516 39.125 23.703 1 97.81 392 LYS A CA 1
ATOM 3059 C C . LYS A 1 392 ? -18.656 39.812 22.656 1 97.81 392 LYS A C 1
ATOM 3061 O O . LYS A 1 392 ? -19 39.781 21.469 1 97.81 392 LYS A O 1
ATOM 3066 N N . GLU A 1 393 ? -17.641 40.469 23.094 1 97.56 393 GLU A N 1
ATOM 3067 C CA . GLU A 1 393 ? -16.719 41.125 22.156 1 97.56 393 GLU A CA 1
ATOM 3068 C C . GLU A 1 393 ? -16.078 40.094 21.219 1 97.56 393 GLU A C 1
ATOM 3070 O O . GLU A 1 393 ? -15.93 40.344 20.031 1 97.56 393 GLU A O 1
ATOM 3075 N N . THR A 1 394 ? -15.648 39.031 21.766 1 97.88 394 THR A N 1
ATOM 3076 C CA . THR A 1 394 ? -15.047 37.969 20.969 1 97.88 394 THR A CA 1
ATOM 3077 C C . THR A 1 394 ? -16.047 37.406 19.969 1 97.88 394 THR A C 1
ATOM 3079 O O . THR A 1 394 ? -15.703 37.125 18.812 1 97.88 394 THR A O 1
ATOM 3082 N N . LEU A 1 395 ? -17.281 37.156 20.438 1 98.25 395 LEU A N 1
ATOM 3083 C CA . LEU A 1 395 ? -18.344 36.688 19.562 1 98.25 395 LEU A CA 1
ATOM 3084 C C . LEU A 1 395 ? -18.5 37.594 18.344 1 98.25 395 LEU A C 1
ATOM 3086 O O . LEU A 1 395 ? -18.656 37.125 17.219 1 98.25 395 LEU A O 1
ATOM 3090 N N . GLU A 1 396 ? -18.453 38.875 18.594 1 98.06 396 GLU A N 1
ATOM 3091 C CA . GLU A 1 396 ? -18.547 39.812 17.5 1 98.06 396 GLU A CA 1
ATOM 3092 C C . GLU A 1 396 ? -17.422 39.625 16.484 1 98.06 396 GLU A C 1
ATOM 3094 O O . GLU A 1 396 ? -17.656 39.688 15.273 1 98.06 396 GLU A O 1
ATOM 3099 N N . ARG A 1 397 ? -16.234 39.5 16.969 1 97.88 397 ARG A N 1
ATOM 3100 C CA . ARG A 1 397 ? -15.086 39.25 16.094 1 97.88 397 ARG A CA 1
ATOM 3101 C C . ARG A 1 397 ? -15.258 37.969 15.312 1 97.88 397 ARG A C 1
ATOM 3103 O O . ARG A 1 397 ? -14.938 37.906 14.125 1 97.88 397 ARG A O 1
ATOM 3110 N N . VAL A 1 398 ? -15.742 36.938 15.984 1 98.06 398 VAL A N 1
ATOM 3111 C CA . VAL A 1 398 ? -15.938 35.625 15.359 1 98.06 398 VAL A CA 1
ATOM 3112 C C . VAL A 1 398 ? -16.984 35.719 14.258 1 98.06 398 VAL A C 1
ATOM 3114 O O . VAL A 1 398 ? -16.781 35.219 13.148 1 98.06 398 VAL A O 1
ATOM 3117 N N . LEU A 1 399 ? -18.094 36.344 14.586 1 98.12 399 LEU A N 1
ATOM 3118 C CA . LEU A 1 399 ? -19.172 36.5 13.617 1 98.12 399 LEU A CA 1
ATOM 3119 C C . LEU A 1 399 ? -18.703 37.312 12.406 1 98.12 399 LEU A C 1
ATOM 3121 O O . LEU A 1 399 ? -19.062 36.969 11.266 1 98.12 399 LEU A O 1
ATOM 3125 N N . THR A 1 400 ? -17.969 38.344 12.672 1 97.94 400 THR A N 1
ATOM 3126 C CA . THR A 1 400 ? -17.406 39.125 11.578 1 97.94 400 THR A CA 1
ATOM 3127 C C . THR A 1 400 ? -16.5 38.281 10.703 1 97.94 400 THR A C 1
ATOM 3129 O O . THR A 1 400 ? -16.578 38.312 9.477 1 97.94 400 THR A O 1
ATOM 3132 N N . PHE A 1 401 ? -15.656 37.531 11.312 1 97.38 401 PHE A N 1
ATOM 3133 C CA . PHE A 1 401 ? -14.75 36.656 10.586 1 97.38 401 PHE A CA 1
ATOM 3134 C C . PHE A 1 401 ? -15.531 35.656 9.734 1 97.38 401 PHE A C 1
ATOM 3136 O O . PHE A 1 401 ? -15.227 35.5 8.547 1 97.38 401 PHE A O 1
ATOM 3143 N N . LEU A 1 402 ? -16.484 34.969 10.336 1 97.94 402 LEU A N 1
ATOM 3144 C CA . LEU A 1 402 ? -17.266 33.969 9.633 1 97.94 402 LEU A CA 1
ATOM 3145 C C . LEU A 1 402 ? -17.969 34.562 8.422 1 97.94 402 LEU A C 1
ATOM 3147 O O . LEU A 1 402 ? -18 33.938 7.352 1 97.94 402 LEU A O 1
ATOM 3151 N N . LYS A 1 403 ? -18.469 35.719 8.633 1 97.5 403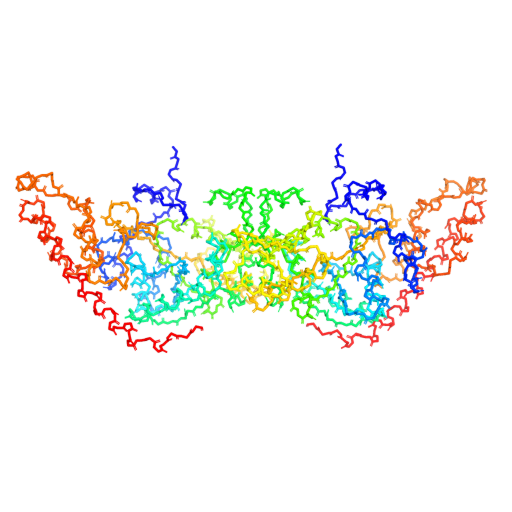 LYS A N 1
ATOM 3152 C CA . LYS A 1 403 ? -19.188 36.375 7.547 1 97.5 403 LYS A CA 1
ATOM 3153 C C . LYS A 1 403 ? -18.234 36.75 6.402 1 97.5 403 LYS A C 1
ATOM 3155 O O . LYS A 1 403 ? -18.516 36.406 5.242 1 97.5 403 LYS A O 1
ATOM 3160 N N . GLU A 1 404 ? -17.172 37.375 6.723 1 97.56 404 GLU A N 1
ATOM 3161 C CA . GLU A 1 404 ? -16.203 37.75 5.715 1 97.56 404 GLU A CA 1
ATOM 3162 C C . GLU A 1 404 ? -15.609 36.531 5.016 1 97.56 404 GLU A C 1
ATOM 3164 O O . GLU A 1 404 ? -15.398 36.531 3.801 1 97.56 404 GLU A O 1
ATOM 3169 N N . PHE A 1 405 ? -15.328 35.562 5.797 1 97.69 405 PHE A N 1
ATOM 3170 C CA . PHE A 1 405 ? -14.727 34.344 5.246 1 97.69 405 PHE A CA 1
ATOM 3171 C C . PHE A 1 405 ? -15.703 33.625 4.312 1 97.69 405 PHE A C 1
ATOM 3173 O O . PHE A 1 405 ? -15.297 33.094 3.283 1 97.69 405 PHE A O 1
ATOM 3180 N N . LYS A 1 406 ? -16.922 33.562 4.695 1 97.56 406 LYS A N 1
ATOM 3181 C CA . LYS A 1 406 ? -17.953 33 3.822 1 97.56 406 LYS A CA 1
ATOM 3182 C C . LYS A 1 406 ? -18 33.719 2.484 1 97.56 406 LYS A C 1
ATOM 3184 O O . LYS A 1 406 ? -18.109 33.094 1.431 1 97.56 406 LYS A O 1
ATOM 3189 N N . GLU A 1 407 ? -17.953 35 2.539 1 97.88 407 GLU A N 1
ATOM 3190 C CA . GLU A 1 407 ? -17.953 35.812 1.313 1 97.88 407 GLU A CA 1
ATOM 3191 C C . GLU A 1 407 ? -16.75 35.469 0.434 1 97.88 407 GLU A C 1
ATOM 3193 O O . GLU A 1 407 ? -16.891 35.312 -0.78 1 97.88 407 GLU A O 1
ATOM 3198 N N . LYS A 1 408 ? -15.617 35.375 1.04 1 98.12 408 LYS A N 1
ATOM 3199 C CA . LYS A 1 408 ? -14.414 35.031 0.296 1 98.12 408 LYS A CA 1
ATOM 3200 C C . LYS A 1 408 ? -14.523 33.625 -0.291 1 98.12 408 LYS A C 1
ATOM 3202 O O . LYS A 1 408 ? -14.086 33.375 -1.417 1 98.12 408 LYS A O 1
ATOM 3207 N N . ARG A 1 409 ? -15.039 32.719 0.476 1 97.88 409 ARG A N 1
ATOM 3208 C CA . ARG A 1 409 ? -15.219 31.344 0.01 1 97.88 409 ARG A CA 1
ATOM 3209 C C . ARG A 1 409 ? -16.156 31.297 -1.191 1 97.88 409 ARG A C 1
ATOM 3211 O O . ARG A 1 409 ? -15.906 30.562 -2.152 1 97.88 409 ARG A O 1
ATOM 3218 N N . ASP A 1 410 ? -17.188 32.031 -1.117 1 97.5 410 ASP A N 1
ATOM 3219 C CA . ASP A 1 410 ? -18.125 32.125 -2.232 1 97.5 410 ASP A CA 1
ATOM 3220 C C . ASP A 1 410 ? -17.453 32.625 -3.494 1 97.5 410 ASP A C 1
ATOM 3222 O O . ASP A 1 410 ? -17.734 32.188 -4.598 1 97.5 410 ASP A O 1
ATOM 3226 N N . GLU A 1 411 ? -16.609 33.5 -3.314 1 97.81 411 GLU A N 1
ATOM 3227 C CA . GLU A 1 411 ? -15.922 34.125 -4.438 1 97.81 411 GLU A CA 1
ATOM 3228 C C . GLU A 1 411 ? -14.984 33.156 -5.133 1 97.81 411 GLU A C 1
ATOM 3230 O O . GLU A 1 411 ? -14.734 33.281 -6.336 1 97.81 411 GLU A O 1
ATOM 3235 N N . VAL A 1 412 ? -14.523 32.219 -4.41 1 97.69 412 VAL A N 1
ATOM 3236 C CA . VAL A 1 412 ? -13.508 31.344 -4.984 1 97.69 412 VAL A CA 1
ATOM 3237 C C . VAL A 1 412 ? -14.102 29.953 -5.254 1 97.69 412 VAL A C 1
ATOM 3239 O O . VAL A 1 412 ? -13.391 29.031 -5.66 1 97.69 412 VAL A O 1
ATOM 3242 N N . SER A 1 413 ? -15.312 29.797 -4.961 1 96 413 SER A N 1
ATOM 3243 C CA . SER A 1 413 ? -15.961 28.5 -5.082 1 96 413 SER A CA 1
ATOM 3244 C C . SER A 1 413 ? -15.758 27.906 -6.473 1 96 413 SER A C 1
ATOM 3246 O O . SER A 1 413 ? -15.68 26.688 -6.625 1 96 413 SER A O 1
ATOM 3248 N N . HIS A 1 414 ? -15.602 28.688 -7.5 1 96.38 414 HIS A N 1
ATOM 3249 C CA . HIS A 1 414 ? -15.438 28.25 -8.883 1 96.38 414 HIS A CA 1
ATOM 3250 C C . HIS A 1 414 ? -14.062 27.625 -9.102 1 96.38 414 HIS A C 1
ATOM 3252 O O . HIS A 1 414 ? -13.859 26.906 -10.078 1 96.38 414 HIS A O 1
ATOM 3258 N N . MET A 1 415 ? -13.172 27.891 -8.211 1 96.06 415 MET A N 1
ATOM 3259 C CA . MET A 1 415 ? -11.805 27.391 -8.352 1 96.06 415 MET A CA 1
ATOM 3260 C C . MET A 1 415 ? -11.703 25.938 -7.887 1 96.06 415 MET A C 1
ATOM 3262 O O . MET A 1 415 ? -10.711 25.266 -8.156 1 96.06 415 MET A O 1
ATOM 3266 N N . VAL A 1 416 ? -12.672 25.516 -7.199 1 96 416 VAL A N 1
ATOM 3267 C CA . VAL A 1 416 ? -12.633 24.172 -6.633 1 96 416 VAL A CA 1
ATOM 3268 C C . VAL A 1 416 ? -12.891 23.141 -7.73 1 96 416 VAL A C 1
ATOM 3270 O O . VAL A 1 416 ? -14.016 23.016 -8.227 1 96 416 VAL A O 1
ATOM 3273 N N . GLU A 1 417 ? -11.844 22.516 -8.242 1 90.5 417 GLU A N 1
ATOM 3274 C CA . GLU A 1 417 ? -11.906 21.391 -9.164 1 90.5 417 GLU A CA 1
ATOM 3275 C C . GLU A 1 417 ? -11.414 20.109 -8.508 1 90.5 417 GLU A C 1
ATOM 3277 O O . GLU A 1 417 ? -10.273 20.047 -8.039 1 90.5 417 GLU A O 1
ATOM 3282 N N . TRP A 1 418 ? -12.375 19.312 -8.383 1 88.56 418 TRP A N 1
ATOM 3283 C CA . TRP A 1 418 ? -11.977 18.094 -7.672 1 88.56 418 TRP A CA 1
ATOM 3284 C C . TRP A 1 418 ? -12.391 16.859 -8.445 1 88.56 418 TRP A C 1
ATOM 3286 O O . TRP A 1 418 ? -13.539 16.75 -8.898 1 88.56 418 TRP A O 1
ATOM 3296 N N . MET B 1 1 ? 4.352 -30.516 15.898 1 28.95 1 MET B N 1
ATOM 3297 C CA . MET B 1 1 ? 4.402 -29.172 15.32 1 28.95 1 MET B CA 1
ATOM 3298 C C . MET B 1 1 ? 3.623 -29.125 14.016 1 28.95 1 MET B C 1
ATOM 3300 O O . MET B 1 1 ? 3.867 -29.922 13.102 1 28.95 1 MET B O 1
ATOM 3304 N N . ALA B 1 2 ? 2.547 -28.406 14.008 1 42.03 2 ALA B N 1
ATOM 3305 C CA . ALA B 1 2 ? 1.685 -28.391 12.828 1 42.03 2 ALA B CA 1
ATOM 3306 C C . ALA B 1 2 ? 2.471 -28 11.578 1 42.03 2 ALA B C 1
ATOM 3308 O O . ALA B 1 2 ? 3.205 -27.016 11.586 1 42.03 2 ALA B O 1
ATOM 3309 N N . GLU B 1 3 ? 2.686 -28.891 10.641 1 44.78 3 GLU B N 1
ATOM 3310 C CA . GLU B 1 3 ? 3.369 -28.594 9.391 1 44.78 3 GLU B CA 1
ATOM 3311 C C . GLU B 1 3 ? 2.83 -27.312 8.758 1 44.78 3 GLU B C 1
ATOM 3313 O O . GLU B 1 3 ? 1.627 -27.188 8.523 1 44.78 3 GLU B O 1
ATOM 3318 N N . GLN B 1 4 ? 3.428 -26.109 8.938 1 45.94 4 GLN B N 1
ATOM 3319 C CA . GLN B 1 4 ? 2.984 -24.797 8.484 1 45.94 4 GLN B CA 1
ATOM 3320 C C . GLN B 1 4 ? 3.35 -24.578 7.016 1 45.94 4 GLN B C 1
ATOM 3322 O O . GLN B 1 4 ? 4.492 -24.812 6.613 1 45.94 4 GLN B O 1
ATOM 3327 N N . ILE B 1 5 ? 2.387 -24.688 6.074 1 48.69 5 ILE B N 1
ATOM 3328 C CA . ILE B 1 5 ? 2.564 -24.328 4.676 1 48.69 5 ILE B CA 1
ATOM 3329 C C . ILE B 1 5 ? 2.791 -22.812 4.555 1 48.69 5 ILE B C 1
ATOM 3331 O O . ILE B 1 5 ? 1.982 -22.031 5.039 1 48.69 5 ILE B O 1
ATOM 3335 N N . ASN B 1 6 ? 4.141 -22.344 4.32 1 46.22 6 ASN B N 1
ATOM 3336 C CA . ASN B 1 6 ? 4.508 -20.953 4.09 1 46.22 6 ASN B CA 1
ATOM 3337 C C . ASN B 1 6 ? 4.855 -20.703 2.627 1 46.22 6 ASN B C 1
ATOM 3339 O O . ASN B 1 6 ? 5.652 -21.438 2.037 1 46.22 6 ASN B O 1
ATOM 3343 N N . PRO B 1 7 ? 4.199 -19.797 1.974 1 42.94 7 PRO B N 1
ATOM 3344 C CA . PRO B 1 7 ? 4.434 -19.562 0.548 1 42.94 7 PRO B CA 1
ATOM 3345 C C . PRO B 1 7 ? 5.887 -19.203 0.243 1 42.94 7 PRO B C 1
ATOM 3347 O O . PRO B 1 7 ? 6.301 -19.234 -0.918 1 42.94 7 PRO B O 1
ATOM 3350 N N . TRP B 1 8 ? 6.562 -18.734 1.247 1 45.53 8 TRP B N 1
ATOM 3351 C CA . TRP B 1 8 ? 7.918 -18.266 0.978 1 45.53 8 TRP B CA 1
ATOM 3352 C C . TRP B 1 8 ? 8.953 -19.266 1.504 1 45.53 8 TRP B C 1
ATOM 3354 O O . TRP B 1 8 ? 10.141 -19.156 1.189 1 45.53 8 TRP B O 1
ATOM 3364 N N . SER B 1 9 ? 8.453 -20.266 2.363 1 46.44 9 SER B N 1
ATOM 3365 C CA . SER B 1 9 ? 9.391 -21.219 2.953 1 46.44 9 SER B CA 1
ATOM 3366 C C . SER B 1 9 ? 9.453 -22.516 2.148 1 46.44 9 SER B C 1
ATOM 3368 O O . SER B 1 9 ? 8.461 -22.906 1.521 1 46.44 9 SER B O 1
ATOM 3370 N N . SER B 1 10 ? 10.617 -23.109 1.783 1 44.09 10 SER B N 1
ATOM 3371 C CA . SER B 1 10 ? 10.883 -24.375 1.097 1 44.09 10 SER B CA 1
ATOM 3372 C C . SER B 1 10 ? 10.531 -25.562 1.973 1 44.09 10 SER B C 1
ATOM 3374 O O . SER B 1 10 ? 11.406 -26.203 2.551 1 44.09 10 SER B O 1
ATOM 3376 N N . THR B 1 11 ? 9.547 -25.625 2.73 1 42.97 11 THR B N 1
ATOM 3377 C CA . THR B 1 11 ? 9.398 -26.75 3.646 1 42.97 11 THR B CA 1
ATOM 3378 C C . THR B 1 11 ? 9.117 -28.047 2.875 1 42.97 11 THR B C 1
ATOM 3380 O O . THR B 1 11 ? 8.352 -28.047 1.912 1 42.97 11 THR B O 1
ATOM 3383 N N . PRO B 1 12 ? 9.617 -29.312 3.344 1 43.88 12 PRO B N 1
ATOM 3384 C CA . PRO B 1 12 ? 9.742 -30.688 2.834 1 43.88 12 PRO B CA 1
ATOM 3385 C C . PRO B 1 12 ? 8.398 -31.281 2.402 1 43.88 12 PRO B C 1
ATOM 3387 O O . PRO B 1 12 ? 7.344 -30.703 2.693 1 43.88 12 PRO B O 1
ATOM 3390 N N . LYS B 1 13 ? 8.391 -32.719 2.291 1 46.53 13 LYS B N 1
ATOM 3391 C CA . LYS B 1 13 ? 7.547 -33.781 1.785 1 46.53 13 LYS B CA 1
ATOM 3392 C C . LYS B 1 13 ? 6.199 -33.812 2.502 1 46.53 13 LYS B C 1
ATOM 3394 O O . LYS B 1 13 ? 6.121 -34.188 3.67 1 46.53 13 LYS B O 1
ATOM 3399 N N . VAL B 1 14 ? 5.293 -32.938 2.229 1 49.84 14 VAL B N 1
ATOM 3400 C CA . VAL B 1 14 ? 3.98 -32.906 2.869 1 49.84 14 VAL B CA 1
ATOM 3401 C C . VAL B 1 14 ? 3.102 -34.031 2.279 1 49.84 14 VAL B C 1
ATOM 3403 O O . VAL B 1 14 ? 3.08 -34.219 1.062 1 49.84 14 VAL B O 1
ATOM 3406 N N . ASP B 1 15 ? 2.74 -34.938 3.041 1 51.91 15 ASP B N 1
ATOM 3407 C CA . ASP B 1 15 ? 1.659 -35.844 2.662 1 51.91 15 ASP B CA 1
ATOM 3408 C C . ASP B 1 15 ? 0.425 -35.062 2.211 1 51.91 15 ASP B C 1
ATOM 3410 O O . ASP B 1 15 ? -0.294 -34.5 3.037 1 51.91 15 ASP B O 1
ATOM 3414 N N . ILE B 1 16 ? 0.297 -34.969 0.897 1 56.72 16 ILE B N 1
ATOM 3415 C CA . ILE B 1 16 ? -0.703 -34.125 0.232 1 56.72 16 ILE B CA 1
ATOM 3416 C C . ILE B 1 16 ? -2.092 -34.469 0.773 1 56.72 16 ILE B C 1
ATOM 3418 O O . ILE B 1 16 ? -2.922 -33.562 0.961 1 56.72 16 ILE B O 1
ATOM 3422 N N . ASN B 1 17 ? -2.268 -35.688 1.086 1 54.91 17 ASN B N 1
ATOM 3423 C CA . ASN B 1 17 ? -3.604 -36.094 1.521 1 54.91 17 ASN B CA 1
ATOM 3424 C C . ASN B 1 17 ? -3.939 -35.5 2.891 1 54.91 17 ASN B C 1
ATOM 3426 O O . ASN B 1 17 ? -5.066 -35.062 3.121 1 54.91 17 ASN B O 1
ATOM 3430 N N . ARG B 1 18 ? -3.066 -35.656 3.742 1 57.59 18 ARG B N 1
ATOM 3431 C CA . ARG B 1 18 ? -3.264 -35.094 5.07 1 57.59 18 ARG B CA 1
ATOM 3432 C C . ARG B 1 18 ? -3.434 -33.562 4.992 1 57.59 18 ARG B C 1
ATOM 3434 O O . ARG B 1 18 ? -4.246 -33 5.719 1 57.59 18 ARG B O 1
ATOM 3441 N N . LEU B 1 19 ? -2.828 -33.031 3.975 1 61.06 19 LEU B N 1
ATOM 3442 C CA . LEU B 1 19 ? -2.902 -31.594 3.799 1 61.06 19 LEU B CA 1
ATOM 3443 C C . LEU B 1 19 ? -4.297 -31.172 3.35 1 61.06 19 LEU B C 1
ATOM 3445 O O . LEU B 1 19 ? -4.844 -30.188 3.855 1 61.06 19 LEU B O 1
ATOM 3449 N N . PHE B 1 20 ? -4.848 -32.094 2.58 1 69.62 20 PHE B N 1
ATOM 3450 C CA . PHE B 1 20 ? -6.16 -31.734 2.057 1 69.62 20 PHE B CA 1
ATOM 3451 C C . PHE B 1 20 ? -7.211 -31.781 3.16 1 69.62 20 PHE B C 1
ATOM 3453 O O . PHE B 1 20 ? -8.047 -30.875 3.262 1 69.62 20 PHE B O 1
ATOM 3460 N N . GLU B 1 21 ? -7.094 -32.75 3.945 1 65.19 21 GLU B N 1
ATOM 3461 C CA . GLU B 1 21 ? -8.086 -32.906 5.008 1 65.19 21 GLU B CA 1
ATOM 3462 C C . GLU B 1 21 ? -7.949 -31.766 6.035 1 65.19 21 GLU B C 1
ATOM 3464 O O . GLU B 1 21 ? -8.953 -31.234 6.504 1 65.19 21 GLU B O 1
ATOM 3469 N N . GLU B 1 22 ? -6.789 -31.484 6.246 1 70.56 22 GLU B N 1
ATOM 3470 C CA . GLU B 1 22 ? -6.531 -30.5 7.305 1 70.56 22 GLU B CA 1
ATOM 3471 C C . GLU B 1 22 ? -6.84 -29.094 6.84 1 70.56 22 GLU B C 1
ATOM 3473 O O . GLU B 1 22 ? -7.293 -28.25 7.625 1 70.56 22 GLU B O 1
ATOM 3478 N N . PHE B 1 23 ? -6.82 -28.891 5.523 1 79.25 23 PHE B N 1
ATOM 3479 C CA . PHE B 1 23 ? -6.906 -27.5 5.086 1 79.25 23 PHE B CA 1
ATOM 3480 C C . PHE B 1 23 ? -8.164 -27.266 4.258 1 79.25 23 PHE B C 1
ATOM 3482 O O . PHE B 1 23 ? -8.359 -26.188 3.699 1 79.25 23 PHE B O 1
ATOM 3489 N N . GLY B 1 24 ? -9.047 -28.25 4.211 1 84.5 24 GLY B N 1
ATOM 3490 C CA . GLY B 1 24 ? -10.305 -28.078 3.502 1 84.5 24 GLY B CA 1
ATOM 3491 C C . GLY B 1 24 ? -10.141 -28.062 1.993 1 84.5 24 GLY B C 1
ATOM 3492 O O . GLY B 1 24 ? -10.914 -27.406 1.287 1 84.5 24 GLY B O 1
ATOM 3493 N N . ILE B 1 25 ? -9.086 -28.625 1.495 1 91.06 25 ILE B N 1
ATOM 3494 C CA . ILE B 1 25 ? -8.844 -28.797 0.065 1 91.06 25 ILE B CA 1
ATOM 3495 C C . ILE B 1 25 ? -9.531 -30.062 -0.428 1 91.06 25 ILE B C 1
ATOM 3497 O O . ILE B 1 25 ? -9.406 -31.125 0.185 1 91.06 25 ILE B O 1
ATOM 3501 N N . GLU B 1 26 ? -10.289 -29.953 -1.473 1 93.62 26 GLU B N 1
ATOM 3502 C CA . GLU B 1 26 ? -11.008 -31.109 -2.018 1 93.62 26 GLU B CA 1
ATOM 3503 C C . GLU B 1 26 ? -10.164 -31.844 -3.061 1 93.62 26 GLU B C 1
ATOM 3505 O O . GLU B 1 26 ? -9.32 -31.234 -3.719 1 93.62 26 GLU B O 1
ATOM 3510 N N . SER B 1 27 ? -10.438 -33.094 -3.109 1 92.12 27 SER B N 1
ATOM 3511 C CA . SER B 1 27 ? -9.789 -33.875 -4.152 1 92.12 27 SER B CA 1
ATOM 3512 C C . SER B 1 27 ? -10.266 -33.469 -5.539 1 92.12 27 SER B C 1
ATOM 3514 O O . SER B 1 27 ? -11.453 -33.219 -5.738 1 92.12 27 SER B O 1
ATOM 3516 N N . PHE B 1 28 ? -9.367 -33.469 -6.484 1 94.62 28 PHE B N 1
ATOM 3517 C CA . PHE B 1 28 ? -9.719 -33.062 -7.844 1 94.62 28 PHE B CA 1
ATOM 3518 C C . PHE B 1 28 ? -10.367 -34.219 -8.594 1 94.62 28 PHE B C 1
ATOM 3520 O O . PHE B 1 28 ? -10.906 -34.062 -9.68 1 94.62 28 PHE B O 1
ATOM 3527 N N . ALA B 1 29 ? -10.398 -35.406 -8.078 1 92.12 29 ALA B N 1
ATOM 3528 C CA . ALA B 1 29 ? -10.867 -36.625 -8.734 1 92.12 29 ALA B CA 1
ATOM 3529 C C . ALA B 1 29 ? -12.297 -36.469 -9.25 1 92.12 29 ALA B C 1
ATOM 3531 O O . ALA B 1 29 ? -12.602 -36.844 -10.383 1 92.12 29 ALA B O 1
ATOM 3532 N N . ALA B 1 30 ? -13.109 -35.906 -8.477 1 92.56 30 ALA B N 1
ATOM 3533 C CA . ALA B 1 30 ? -14.508 -35.719 -8.859 1 92.56 30 ALA B CA 1
ATOM 3534 C C . ALA B 1 30 ? -14.641 -34.75 -10.031 1 92.56 30 ALA B C 1
ATOM 3536 O O . ALA B 1 30 ? -15.5 -34.938 -10.898 1 92.56 30 ALA B O 1
ATOM 3537 N N . GLN B 1 31 ? -13.852 -33.75 -10.016 1 95.62 31 GLN B N 1
ATOM 3538 C CA . GLN B 1 31 ? -13.914 -32.719 -11.07 1 95.62 31 GLN B CA 1
ATOM 3539 C C . GLN B 1 31 ? -13.305 -33.25 -12.367 1 95.62 31 GLN B C 1
ATOM 3541 O O . GLN B 1 31 ? -13.734 -32.875 -13.461 1 95.62 31 GLN B O 1
ATOM 3546 N N . LYS B 1 32 ? -12.289 -34.125 -12.203 1 94.75 32 LYS B N 1
ATOM 3547 C CA . LYS B 1 32 ? -11.617 -34.719 -13.352 1 94.75 32 LYS B CA 1
ATOM 3548 C C . LYS B 1 32 ? -12.617 -35.406 -14.281 1 94.75 32 LYS B C 1
ATOM 3550 O O . LYS B 1 32 ? -12.516 -35.25 -15.508 1 94.75 32 LYS B O 1
ATOM 3555 N N . GLN B 1 33 ? -13.609 -35.969 -13.781 1 93.75 33 GLN B N 1
ATOM 3556 C CA . GLN B 1 33 ? -14.594 -36.75 -14.539 1 93.75 33 GLN B CA 1
ATOM 3557 C C . GLN B 1 33 ? -15.523 -35.812 -15.328 1 93.75 33 GLN B C 1
ATOM 3559 O O . GLN B 1 33 ? -16.141 -36.25 -16.297 1 93.75 33 GLN B O 1
ATOM 3564 N N . LEU B 1 34 ? -15.578 -34.656 -14.922 1 95.19 34 LEU B N 1
ATOM 3565 C CA . LEU B 1 34 ? -16.5 -33.688 -15.539 1 95.19 34 LEU B CA 1
ATOM 3566 C C . LEU B 1 34 ? -15.852 -32.969 -16.719 1 95.19 34 LEU B C 1
ATOM 3568 O O . LEU B 1 34 ? -16.531 -32.281 -17.469 1 95.19 34 LEU B O 1
ATOM 3572 N N . LEU B 1 35 ? -14.57 -33.188 -16.859 1 96.25 35 LEU B N 1
ATOM 3573 C CA . LEU B 1 35 ? -13.844 -32.5 -17.922 1 96.25 35 LEU B CA 1
ATOM 3574 C C . LEU B 1 35 ? -13.688 -33.406 -19.141 1 96.25 35 LEU B C 1
ATOM 3576 O O . LEU B 1 35 ? -13.258 -34.562 -19.031 1 96.25 35 LEU B O 1
ATOM 3580 N N . GLU B 1 36 ? -14 -32.906 -20.25 1 93.94 36 GLU B N 1
ATOM 3581 C CA . GLU B 1 36 ? -13.898 -33.688 -21.5 1 93.94 36 GLU B CA 1
ATOM 3582 C C . GLU B 1 36 ? -12.445 -33.844 -21.922 1 93.94 36 GLU B C 1
ATOM 3584 O O . GLU B 1 36 ? -12.031 -34.938 -22.328 1 93.94 36 GLU B O 1
ATOM 3589 N N . ASP B 1 37 ? -11.68 -32.812 -21.875 1 93.81 37 ASP B N 1
ATOM 3590 C CA . ASP B 1 37 ? -10.258 -32.812 -22.203 1 93.81 37 ASP B CA 1
ATOM 3591 C C . ASP B 1 37 ? -9.398 -32.906 -20.953 1 93.81 37 ASP B C 1
ATOM 3593 O O . ASP B 1 37 ? -9.461 -32.062 -20.078 1 93.81 37 ASP B O 1
ATOM 3597 N N . GLN B 1 38 ? -8.633 -33.969 -20.906 1 94.5 38 GLN B N 1
ATOM 3598 C CA . GLN B 1 38 ? -7.793 -34.188 -19.734 1 94.5 38 GLN B CA 1
ATOM 3599 C C . GLN B 1 38 ? -6.316 -34.219 -20.109 1 94.5 38 GLN B C 1
ATOM 3601 O O . GLN B 1 38 ? -5.773 -35.25 -20.469 1 94.5 38 GLN B O 1
ATOM 3606 N N . PRO B 1 39 ? -5.699 -33.094 -19.969 1 95.25 39 PRO B N 1
ATOM 3607 C CA . PRO B 1 39 ? -4.258 -33.062 -20.219 1 95.25 39 PRO B CA 1
ATOM 3608 C C . PRO B 1 39 ? -3.463 -33.969 -19.281 1 95.25 39 PRO B C 1
ATOM 3610 O O . PRO B 1 39 ? -4.027 -34.531 -18.344 1 95.25 39 PRO B O 1
ATOM 3613 N N . VAL B 1 40 ? -2.195 -34.062 -19.453 1 93.88 40 VAL B N 1
ATOM 3614 C CA . VAL B 1 40 ? -1.31 -34.969 -18.719 1 93.88 40 VAL B CA 1
ATOM 3615 C C . VAL B 1 40 ? -1.396 -34.688 -17.219 1 93.88 40 VAL B C 1
ATOM 3617 O O . VAL B 1 40 ? -1.482 -35.625 -16.406 1 93.88 40 VAL B O 1
ATOM 3620 N N . PHE B 1 41 ? -1.396 -33.406 -16.859 1 95.12 41 PHE B N 1
ATOM 3621 C CA . PHE B 1 41 ? -1.313 -33.062 -15.445 1 95.12 41 PHE B CA 1
ATOM 3622 C C . PHE B 1 41 ? -2.629 -33.375 -14.734 1 95.12 41 PHE B C 1
ATOM 3624 O O . PHE B 1 41 ? -2.674 -33.438 -13.508 1 95.12 41 PHE B O 1
ATOM 3631 N N . ILE B 1 42 ? -3.662 -33.531 -15.477 1 94.38 42 ILE B N 1
ATOM 3632 C CA . ILE B 1 42 ? -4.934 -33.938 -14.898 1 94.38 42 ILE B CA 1
ATOM 3633 C C . ILE B 1 42 ? -5.023 -35.469 -14.891 1 94.38 42 ILE B C 1
ATOM 3635 O O . ILE B 1 42 ? -5.312 -36.094 -13.859 1 94.38 42 ILE B O 1
ATOM 3639 N N . ARG B 1 43 ? -4.641 -36.125 -16.047 1 93.12 43 ARG B N 1
ATOM 3640 C CA . ARG B 1 43 ? -4.746 -37.562 -16.172 1 93.12 43 ARG B CA 1
ATOM 3641 C C . ARG B 1 43 ? -3.832 -38.281 -15.18 1 93.12 43 ARG B C 1
ATOM 3643 O O . ARG B 1 43 ? -4.164 -39.344 -14.68 1 93.12 43 ARG B O 1
ATOM 3650 N N . ARG B 1 44 ? -2.762 -37.625 -14.844 1 94 44 ARG B N 1
ATOM 3651 C CA . ARG B 1 44 ? -1.752 -38.25 -14 1 94 44 ARG B CA 1
ATOM 3652 C C . ARG B 1 44 ? -1.858 -37.781 -12.555 1 94 44 ARG B C 1
ATOM 3654 O O . ARG B 1 44 ? -0.938 -37.969 -11.758 1 94 44 ARG B O 1
ATOM 3661 N N . ASP B 1 45 ? -2.859 -37.031 -12.211 1 92.81 45 ASP B N 1
ATOM 3662 C CA . ASP B 1 45 ? -3.186 -36.562 -10.867 1 92.81 45 ASP B CA 1
ATOM 3663 C C . ASP B 1 45 ? -2.07 -35.688 -10.305 1 92.81 45 ASP B C 1
ATOM 3665 O O . ASP B 1 45 ? -1.787 -35.719 -9.102 1 92.81 45 ASP B O 1
ATOM 3669 N N . ILE B 1 46 ? -1.352 -35.031 -11.242 1 93.56 46 ILE B N 1
ATOM 3670 C CA . ILE B 1 46 ? -0.401 -34.031 -10.789 1 93.56 46 ILE B CA 1
ATOM 3671 C C . ILE B 1 46 ? -1.147 -32.875 -10.102 1 93.56 46 ILE B C 1
ATOM 3673 O O . ILE B 1 46 ? -0.7 -32.375 -9.07 1 93.56 46 ILE B O 1
ATOM 3677 N N . VAL B 1 47 ? -2.252 -32.5 -10.766 1 95 47 VAL B N 1
ATOM 3678 C CA . VAL B 1 47 ? -3.232 -31.656 -10.078 1 95 47 VAL B CA 1
ATOM 3679 C C . VAL B 1 47 ? -4.141 -32.531 -9.219 1 95 47 VAL B C 1
ATOM 3681 O O . VAL B 1 47 ? -4.961 -33.281 -9.734 1 95 47 VAL B O 1
ATOM 3684 N N . ALA B 1 48 ? -3.994 -32.406 -7.895 1 91.12 48 ALA B N 1
ATOM 3685 C CA . ALA B 1 48 ? -4.629 -33.375 -7.027 1 91.12 48 ALA B CA 1
ATOM 3686 C C . ALA B 1 48 ? -5.73 -32.75 -6.184 1 91.12 48 ALA B C 1
ATOM 3688 O O . ALA B 1 48 ? -6.641 -33.438 -5.719 1 91.12 48 ALA B O 1
ATOM 3689 N N . GLY B 1 49 ? -5.598 -31.453 -5.996 1 93.69 49 GLY B N 1
ATOM 3690 C CA . GLY B 1 49 ? -6.57 -30.797 -5.133 1 93.69 49 GLY B CA 1
ATOM 3691 C C . GLY B 1 49 ? -7.125 -29.516 -5.727 1 93.69 49 GLY B C 1
ATOM 3692 O O . GLY B 1 49 ? -6.609 -29.016 -6.727 1 93.69 49 GLY B O 1
ATOM 3693 N N . HIS B 1 50 ? -8.266 -29.047 -5.105 1 96.31 50 HIS B N 1
ATOM 3694 C CA . HIS B 1 50 ? -8.844 -27.781 -5.566 1 96.31 50 HIS B CA 1
ATOM 3695 C C . HIS B 1 50 ? -9.695 -27.141 -4.477 1 96.31 50 HIS B C 1
ATOM 3697 O O . HIS B 1 50 ? -10.016 -27.781 -3.473 1 96.31 50 HIS B O 1
ATOM 3703 N N . ARG B 1 51 ? -9.938 -25.906 -4.652 1 96 51 ARG B N 1
ATOM 3704 C CA . ARG B 1 51 ? -10.961 -25.156 -3.941 1 96 51 ARG B CA 1
ATOM 3705 C C . ARG B 1 51 ? -11.922 -24.484 -4.918 1 96 51 ARG B C 1
ATOM 3707 O O . ARG B 1 51 ? -11.508 -23.672 -5.75 1 96 51 ARG B O 1
ATOM 3714 N N . GLY B 1 52 ? -13.195 -24.891 -4.809 1 95.44 52 GLY B N 1
ATOM 3715 C CA . GLY B 1 52 ? -14.234 -24.188 -5.535 1 95.44 52 GLY B CA 1
ATOM 3716 C C . GLY B 1 52 ? -14.188 -24.422 -7.031 1 95.44 52 GLY B C 1
ATOM 3717 O O . GLY B 1 52 ? -14.648 -23.594 -7.816 1 95.44 52 GLY B O 1
ATOM 3718 N N . TYR B 1 53 ? -13.57 -25.562 -7.457 1 97.75 53 TYR B N 1
ATOM 3719 C CA . TYR B 1 53 ? -13.406 -25.797 -8.891 1 97.75 53 TYR B CA 1
ATOM 3720 C C . TYR B 1 53 ? -14.734 -26.141 -9.547 1 97.75 53 TYR B C 1
ATOM 3722 O O . TYR B 1 53 ? -14.852 -26.109 -10.773 1 97.75 53 TYR B O 1
ATOM 3730 N N . GLU B 1 54 ? -15.805 -26.359 -8.789 1 96.38 54 GLU B N 1
ATOM 3731 C CA . GLU B 1 54 ? -17.125 -26.672 -9.328 1 96.38 54 GLU B CA 1
ATOM 3732 C C . GLU B 1 54 ? -17.625 -25.562 -10.242 1 96.38 54 GLU B C 1
ATOM 3734 O O . GLU B 1 54 ? -18.219 -25.844 -11.289 1 96.38 54 GLU B O 1
ATOM 3739 N N . ALA B 1 55 ? -17.328 -24.391 -9.844 1 96.06 55 ALA B N 1
ATOM 3740 C CA . ALA B 1 55 ? -17.781 -23.25 -10.641 1 96.06 55 ALA B CA 1
ATOM 3741 C C . ALA B 1 55 ? -17.047 -23.203 -11.984 1 96.06 55 ALA B C 1
ATOM 3743 O O . ALA B 1 55 ? -17.641 -22.828 -13 1 96.06 55 ALA B O 1
ATOM 3744 N N . ILE B 1 56 ? -15.859 -23.656 -12.023 1 98.25 56 ILE B N 1
ATOM 3745 C CA . ILE B 1 56 ? -15.039 -23.625 -13.227 1 98.25 56 ILE B CA 1
ATOM 3746 C C . ILE B 1 56 ? -15.445 -24.75 -14.164 1 98.25 56 ILE B C 1
ATOM 3748 O O . ILE B 1 56 ? -15.641 -24.531 -15.367 1 98.25 56 ILE B O 1
ATOM 3752 N N . SER B 1 57 ? -15.531 -25.969 -13.586 1 97.69 57 SER B N 1
ATOM 3753 C CA . SER B 1 57 ? -15.938 -27.094 -14.414 1 97.69 57 SER B CA 1
ATOM 3754 C C . SER B 1 57 ? -17.312 -26.844 -15.047 1 97.69 57 SER B C 1
ATOM 3756 O O . SER B 1 57 ? -17.531 -27.219 -16.203 1 97.69 57 SER B O 1
ATOM 3758 N N . GLU B 1 58 ? -18.203 -26.234 -14.289 1 96.44 58 GLU B N 1
ATOM 3759 C CA . GLU B 1 58 ? -19.516 -25.875 -14.836 1 96.44 58 GLU B CA 1
ATOM 3760 C C . GLU B 1 58 ? -19.375 -24.875 -15.969 1 96.44 58 GLU B C 1
ATOM 3762 O O . GLU B 1 58 ? -20.031 -25.016 -17.016 1 96.44 58 GLU B O 1
ATOM 3767 N N . ALA B 1 59 ? -18.594 -23.875 -15.742 1 97.62 59 ALA B N 1
ATOM 3768 C CA . ALA B 1 59 ? -18.406 -22.859 -16.766 1 97.62 59 ALA B CA 1
ATOM 3769 C C . ALA B 1 59 ? -17.844 -23.484 -18.047 1 97.62 59 ALA B C 1
ATOM 3771 O O . ALA B 1 59 ? -18.281 -23.141 -19.156 1 97.62 59 ALA B O 1
ATOM 3772 N N . ILE B 1 60 ? -16.875 -24.375 -17.906 1 98.06 60 ILE B N 1
ATOM 3773 C CA . ILE B 1 60 ? -16.281 -25.047 -19.062 1 98.06 60 ILE B CA 1
ATOM 3774 C C . ILE B 1 60 ? -17.344 -25.859 -19.797 1 98.06 60 ILE B C 1
ATOM 3776 O O . ILE B 1 60 ? -17.484 -25.75 -21.016 1 98.06 60 ILE B O 1
ATOM 3780 N N . ARG B 1 61 ? -18.109 -26.609 -19.047 1 97.12 61 ARG B N 1
ATOM 3781 C CA . ARG B 1 61 ? -19.094 -27.5 -19.625 1 97.12 61 ARG B CA 1
ATOM 3782 C C . ARG B 1 61 ? -20.234 -26.734 -20.297 1 97.12 61 ARG B C 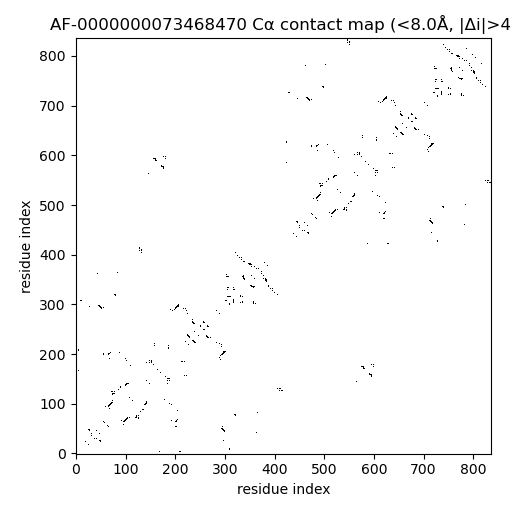1
ATOM 3784 O O . ARG B 1 61 ? -20.734 -27.125 -21.344 1 97.12 61 ARG B O 1
ATOM 3791 N N . MET B 1 62 ? -20.562 -25.656 -19.688 1 96.94 62 MET B N 1
ATOM 3792 C CA . MET B 1 62 ? -21.719 -24.891 -20.156 1 96.94 62 MET B CA 1
ATOM 3793 C C . MET B 1 62 ? -21.281 -23.734 -21.047 1 96.94 62 MET B C 1
ATOM 3795 O O . MET B 1 62 ? -22.094 -22.938 -21.484 1 96.94 62 MET B O 1
ATOM 3799 N N . LYS B 1 63 ? -20.031 -23.625 -21.297 1 97.25 63 LYS B N 1
ATOM 3800 C CA . LYS B 1 63 ? -19.453 -22.578 -22.125 1 97.25 63 LYS B CA 1
ATOM 3801 C C . LYS B 1 63 ? -19.828 -21.188 -21.609 1 97.25 63 LYS B C 1
ATOM 3803 O O . LYS B 1 63 ? -20.266 -20.328 -22.375 1 97.25 63 LYS B O 1
ATOM 3808 N N . LYS B 1 64 ? -19.766 -21.062 -20.281 1 96.81 64 LYS B N 1
ATOM 3809 C CA . LYS B 1 64 ? -19.953 -19.781 -19.609 1 96.81 64 LYS B CA 1
ATOM 3810 C C . LYS B 1 64 ? -18.609 -19.094 -19.375 1 96.81 64 LYS B C 1
ATOM 3812 O O . LYS B 1 64 ? -17.562 -19.734 -19.375 1 96.81 64 LYS B O 1
ATOM 3817 N N . PRO B 1 65 ? -18.656 -17.781 -19.219 1 97.25 65 PRO B N 1
ATOM 3818 C CA . PRO B 1 65 ? -17.406 -17.062 -19.016 1 97.25 65 PRO B CA 1
ATOM 3819 C C . PRO B 1 65 ? -16.734 -17.406 -17.688 1 97.25 65 PRO B C 1
ATOM 3821 O O . PRO B 1 65 ? -17.406 -17.625 -16.688 1 97.25 65 PRO B O 1
ATOM 3824 N N . PHE B 1 66 ? -15.438 -17.484 -17.688 1 98.62 66 PHE B N 1
ATOM 3825 C CA . PHE B 1 66 ? -14.609 -17.547 -16.5 1 98.62 66 PHE B CA 1
ATOM 3826 C C . PHE B 1 66 ? -13.227 -16.969 -16.75 1 98.62 66 PHE B C 1
ATOM 3828 O O . PHE B 1 66 ? -12.859 -16.719 -17.906 1 98.62 66 PHE B O 1
ATOM 3835 N N . HIS B 1 67 ? -12.523 -16.641 -15.719 1 98.88 67 HIS B N 1
ATOM 3836 C CA . HIS B 1 67 ? -11.195 -16.047 -15.812 1 98.88 67 HIS B CA 1
ATOM 3837 C C . HIS B 1 67 ? -10.125 -17.016 -15.312 1 98.88 67 HIS B C 1
ATOM 3839 O O . HIS B 1 67 ? -10.414 -17.922 -14.523 1 98.88 67 HIS B O 1
ATOM 3845 N N . VAL B 1 68 ? -8.93 -16.875 -15.844 1 98.88 68 VAL B N 1
ATOM 3846 C CA . VAL B 1 68 ? -7.746 -17.609 -15.422 1 98.88 68 VAL B CA 1
ATOM 3847 C C . VAL B 1 68 ? -6.66 -16.641 -14.977 1 98.88 68 VAL B C 1
ATOM 3849 O O . VAL B 1 68 ? -6.297 -15.727 -15.727 1 98.88 68 VAL B O 1
ATOM 3852 N N . LEU B 1 69 ? -6.215 -16.812 -13.781 1 98.81 69 LEU B N 1
ATOM 3853 C CA . LEU B 1 69 ? -5.176 -15.914 -13.281 1 98.81 69 LEU B CA 1
ATOM 3854 C C . LEU B 1 69 ? -4.031 -16.719 -12.656 1 98.81 69 LEU B C 1
ATOM 3856 O O . LEU B 1 69 ? -4.27 -17.672 -11.93 1 98.81 69 LEU B O 1
ATOM 3860 N N . THR B 1 70 ? -2.854 -16.312 -13.016 1 97.94 70 THR B N 1
ATOM 3861 C CA . THR B 1 70 ? -1.713 -16.672 -12.18 1 97.94 70 THR B CA 1
ATOM 3862 C C . THR B 1 70 ? -0.683 -15.547 -12.156 1 97.94 70 THR B C 1
ATOM 3864 O O . THR B 1 70 ? -0.748 -14.617 -12.961 1 97.94 70 THR B O 1
ATOM 3867 N N . GLY B 1 71 ? 0.058 -15.523 -11.141 1 97.5 71 GLY B N 1
ATOM 3868 C CA . GLY B 1 71 ? 1.138 -14.555 -11.016 1 97.5 71 GLY B CA 1
ATOM 3869 C C . GLY B 1 71 ? 2.512 -15.203 -10.977 1 97.5 71 GLY B C 1
ATOM 3870 O O . GLY B 1 71 ? 2.686 -16.266 -10.383 1 97.5 71 GLY B O 1
ATOM 3871 N N . PHE B 1 72 ? 3.447 -14.562 -11.602 1 97.56 72 PHE B N 1
ATOM 3872 C CA . PHE B 1 72 ? 4.848 -14.969 -11.508 1 97.56 72 PHE B CA 1
ATOM 3873 C C . PHE B 1 72 ? 5.691 -13.852 -10.898 1 97.56 72 PHE B C 1
ATOM 3875 O O . PHE B 1 72 ? 5.594 -12.695 -11.32 1 97.56 72 PHE B O 1
ATOM 3882 N N . MET B 1 73 ? 6.406 -14.195 -9.891 1 96.44 73 MET B N 1
ATOM 3883 C CA . MET B 1 73 ? 7.379 -13.234 -9.375 1 96.44 73 MET B CA 1
ATOM 3884 C C . MET B 1 73 ? 8.633 -13.219 -10.242 1 96.44 73 MET B C 1
ATOM 3886 O O . MET B 1 73 ? 9.359 -14.211 -10.305 1 96.44 73 MET B O 1
ATOM 3890 N N . PRO B 1 74 ? 8.914 -12.117 -10.93 1 96.62 74 PRO B N 1
ATOM 3891 C CA . PRO B 1 74 ? 10.109 -12.055 -11.773 1 96.62 74 PRO B CA 1
ATOM 3892 C C . PRO B 1 74 ? 11.383 -11.844 -10.969 1 96.62 74 PRO B C 1
ATOM 3894 O O . PRO B 1 74 ? 12.008 -10.781 -11.062 1 96.62 74 PRO B O 1
ATOM 3897 N N . SER B 1 75 ? 11.773 -12.844 -10.219 1 94.25 75 SER B N 1
ATOM 3898 C CA . SER B 1 75 ? 12.914 -12.742 -9.32 1 94.25 75 SER B CA 1
ATOM 3899 C C . SER B 1 75 ? 14.078 -13.609 -9.797 1 94.25 75 SER B C 1
ATOM 3901 O O . SER B 1 75 ? 15.055 -13.797 -9.078 1 94.25 75 SER B O 1
ATOM 3903 N N . GLY B 1 76 ? 13.977 -14.133 -10.977 1 94.19 76 GLY B N 1
ATOM 3904 C CA . GLY B 1 76 ? 14.977 -14.984 -11.602 1 94.19 76 GLY B CA 1
ATOM 3905 C C . GLY B 1 76 ? 14.531 -15.539 -12.945 1 94.19 76 GLY B C 1
ATOM 3906 O O . GLY B 1 76 ? 13.391 -15.328 -13.359 1 94.19 76 GLY B O 1
ATOM 3907 N N . HIS B 1 77 ? 15.398 -16.266 -13.555 1 95.19 77 HIS B N 1
ATOM 3908 C CA . HIS B 1 77 ? 15.086 -16.844 -14.852 1 95.19 77 HIS B CA 1
ATOM 3909 C C . HIS B 1 77 ? 14.031 -17.938 -14.727 1 95.19 77 HIS B C 1
ATOM 3911 O O . HIS B 1 77 ? 14.023 -18.688 -13.75 1 95.19 77 HIS B O 1
ATOM 3917 N N . PRO B 1 78 ? 13.172 -17.969 -15.703 1 95.88 78 PRO B N 1
ATOM 3918 C CA . PRO B 1 78 ? 12.195 -19.047 -15.664 1 95.88 78 PRO B CA 1
ATOM 3919 C C . PRO B 1 78 ? 12.836 -20.422 -15.852 1 95.88 78 PRO B C 1
ATOM 3921 O O . PRO B 1 78 ? 13.875 -20.547 -16.5 1 95.88 78 PRO B O 1
ATOM 3924 N N . HIS B 1 79 ? 12.242 -21.391 -15.273 1 94.62 79 HIS B N 1
ATOM 3925 C CA . HIS B 1 79 ? 12.75 -22.766 -15.289 1 94.62 79 HIS B CA 1
ATOM 3926 C C . HIS B 1 79 ? 11.617 -23.781 -15.32 1 94.62 79 HIS B C 1
ATOM 3928 O O . HIS B 1 79 ? 10.445 -23.391 -15.391 1 94.62 79 HIS B O 1
ATOM 3934 N N . PHE B 1 80 ? 11.914 -25.047 -15.25 1 94.5 80 PHE B N 1
ATOM 3935 C CA . PHE B 1 80 ? 10.953 -26.125 -15.43 1 94.5 80 PHE B CA 1
ATOM 3936 C C . PHE B 1 80 ? 9.938 -26.141 -14.297 1 94.5 80 PHE B C 1
ATOM 3938 O O . PHE B 1 80 ? 8.844 -26.703 -14.445 1 94.5 80 PHE B O 1
ATOM 3945 N N . GLY B 1 81 ? 10.328 -25.562 -13.18 1 91.44 81 GLY B N 1
ATOM 3946 C CA . GLY B 1 81 ? 9.383 -25.469 -12.07 1 91.44 81 GLY B CA 1
ATOM 3947 C C . GLY B 1 81 ? 8.172 -24.625 -12.391 1 91.44 81 GLY B C 1
ATOM 3948 O O . GLY B 1 81 ? 7.094 -24.828 -11.828 1 91.44 81 GLY B O 1
ATOM 3949 N N . HIS B 1 82 ? 8.281 -23.719 -13.336 1 94.75 82 HIS B N 1
ATOM 3950 C CA . HIS B 1 82 ? 7.199 -22.828 -13.727 1 94.75 82 HIS B CA 1
ATOM 3951 C C . HIS B 1 82 ? 6.348 -23.422 -14.828 1 94.75 82 HIS B C 1
ATOM 3953 O O . HIS B 1 82 ? 5.23 -22.969 -15.086 1 94.75 82 HIS B O 1
ATOM 3959 N N . LEU B 1 83 ? 6.895 -24.438 -15.43 1 95.06 83 LEU B N 1
ATOM 3960 C CA . LEU B 1 83 ? 6.301 -24.984 -16.656 1 95.06 83 LEU B CA 1
ATOM 3961 C C . LEU B 1 83 ? 4.93 -25.578 -16.375 1 95.06 83 LEU B C 1
ATOM 3963 O O . LEU B 1 83 ? 4 -25.422 -17.172 1 95.06 83 LEU B O 1
ATOM 3967 N N . MET B 1 84 ? 4.812 -26.266 -15.234 1 93.81 84 MET B N 1
ATOM 3968 C CA . MET B 1 84 ? 3.553 -26.906 -14.875 1 93.81 84 MET B CA 1
ATOM 3969 C C . MET B 1 84 ? 2.418 -25.891 -14.812 1 93.81 84 MET B C 1
ATOM 3971 O O . MET B 1 84 ? 1.371 -26.078 -15.438 1 93.81 84 MET B O 1
ATOM 3975 N N . VAL B 1 85 ? 2.619 -24.812 -14.141 1 96.44 85 VAL B N 1
ATOM 3976 C CA . VAL B 1 85 ? 1.601 -23.781 -13.977 1 96.44 85 VAL B CA 1
ATOM 3977 C C . VAL B 1 85 ? 1.323 -23.109 -15.312 1 96.44 85 VAL B C 1
ATOM 3979 O O . VAL B 1 85 ? 0.168 -22.859 -15.664 1 96.44 85 VAL B O 1
ATOM 3982 N N . MET B 1 86 ? 2.35 -22.859 -16.094 1 97.81 86 MET B N 1
ATOM 3983 C CA . MET B 1 86 ? 2.188 -22.219 -17.391 1 97.81 86 MET B CA 1
ATOM 3984 C C . MET B 1 86 ? 1.318 -23.078 -18.312 1 97.81 86 MET B C 1
ATOM 3986 O O . MET B 1 86 ? 0.402 -22.562 -18.953 1 97.81 86 MET B O 1
ATOM 3990 N N . LYS B 1 87 ? 1.583 -24.344 -18.297 1 97.19 87 LYS B N 1
ATOM 3991 C CA . LYS B 1 87 ? 0.804 -25.266 -19.125 1 97.19 87 LYS B CA 1
ATOM 3992 C C . LYS B 1 87 ? -0.654 -25.297 -18.672 1 97.19 87 LYS B C 1
ATOM 3994 O O . LYS B 1 87 ? -1.563 -25.328 -19.516 1 97.19 87 LYS B O 1
ATOM 3999 N N . GLU B 1 88 ? -0.817 -25.328 -17.391 1 97.94 88 GLU B N 1
ATOM 4000 C CA . GLU B 1 88 ? -2.176 -25.406 -16.875 1 97.94 88 GLU B CA 1
ATOM 4001 C C . GLU B 1 88 ? -2.965 -24.141 -17.203 1 97.94 88 GLU B C 1
ATOM 4003 O O . GLU B 1 88 ? -4.148 -24.203 -17.547 1 97.94 88 GLU B O 1
ATOM 4008 N N . VAL B 1 89 ? -2.389 -23.016 -17.125 1 98.56 89 VAL B N 1
ATOM 4009 C CA . VAL B 1 89 ? -3.023 -21.75 -17.469 1 98.56 89 VAL B CA 1
ATOM 4010 C C . VAL B 1 89 ? -3.459 -21.766 -18.922 1 98.56 89 VAL B C 1
ATOM 4012 O O . VAL B 1 89 ? -4.609 -21.469 -19.25 1 98.56 89 VAL B O 1
ATOM 4015 N N . VAL B 1 90 ? -2.557 -22.156 -19.797 1 98.5 90 VAL B N 1
ATOM 4016 C CA . VAL B 1 90 ? -2.842 -22.188 -21.219 1 98.5 90 VAL B CA 1
ATOM 4017 C C . VAL B 1 90 ? -3.971 -23.172 -21.516 1 98.5 90 VAL B C 1
ATOM 4019 O O . VAL B 1 90 ? -4.852 -22.891 -22.328 1 98.5 90 VAL B O 1
ATOM 4022 N N . TRP B 1 91 ? -3.922 -24.297 -20.797 1 98.5 91 TRP B N 1
ATOM 4023 C CA . TRP B 1 91 ? -4.977 -25.297 -20.984 1 98.5 91 TRP B CA 1
ATOM 4024 C C . TRP B 1 91 ? -6.34 -24.703 -20.625 1 98.5 91 TRP B C 1
ATOM 4026 O O . TRP B 1 91 ? -7.301 -24.859 -21.391 1 98.5 91 TRP B O 1
ATOM 4036 N N . HIS B 1 92 ? -6.488 -24.016 -19.469 1 98.69 92 HIS B N 1
ATOM 4037 C CA . HIS B 1 92 ? -7.758 -23.438 -19.047 1 98.69 92 HIS B CA 1
ATOM 4038 C C . HIS B 1 92 ? -8.234 -22.375 -20.047 1 98.69 92 HIS B C 1
ATOM 4040 O O . HIS B 1 92 ? -9.438 -22.266 -20.297 1 98.69 92 HIS B O 1
ATOM 4046 N N . ILE B 1 93 ? -7.293 -21.641 -20.578 1 98.69 93 ILE B N 1
ATOM 4047 C CA . ILE B 1 93 ? -7.637 -20.625 -21.562 1 98.69 93 ILE B CA 1
ATOM 4048 C C . ILE B 1 93 ? -8.211 -21.312 -22.812 1 98.69 93 ILE B C 1
ATOM 4050 O O . ILE B 1 93 ? -9.211 -20.844 -23.375 1 98.69 93 ILE B O 1
ATOM 4054 N N . ASN B 1 94 ? -7.594 -22.422 -23.203 1 98.12 94 ASN B N 1
ATOM 4055 C CA . ASN B 1 94 ? -8.07 -23.172 -24.359 1 98.12 94 ASN B CA 1
ATOM 4056 C C . ASN B 1 94 ? -9.445 -23.781 -24.109 1 98.12 94 ASN B C 1
ATOM 4058 O O . ASN B 1 94 ? -10.133 -24.172 -25.047 1 98.12 94 ASN B O 1
ATOM 4062 N N . GLN B 1 95 ? -9.836 -23.922 -22.812 1 98.06 95 GLN B N 1
ATOM 4063 C CA . GLN B 1 95 ? -11.172 -24.406 -22.469 1 98.06 95 GLN B CA 1
ATOM 4064 C C . GLN B 1 95 ? -12.195 -23.266 -22.5 1 98.06 95 GLN B C 1
ATOM 4066 O O . GLN B 1 95 ? -13.367 -23.469 -22.188 1 98.06 95 GLN B O 1
ATOM 4071 N N . GLY B 1 96 ? -11.766 -22.047 -22.766 1 97.94 96 GLY B N 1
ATOM 4072 C CA . GLY B 1 96 ? -12.688 -20.922 -22.906 1 97.94 96 GLY B CA 1
ATOM 4073 C C . GLY B 1 96 ? -12.453 -19.812 -21.906 1 97.94 96 GLY B C 1
ATOM 4074 O O . GLY B 1 96 ? -13.18 -18.828 -21.875 1 97.94 96 GLY B O 1
ATOM 4075 N N . GLY B 1 97 ? -11.43 -19.906 -21.094 1 98.56 97 GLY B N 1
ATOM 4076 C CA . GLY B 1 97 ? -11.164 -18.922 -20.062 1 98.56 97 GLY B CA 1
ATOM 4077 C C . GLY B 1 97 ? -10.461 -17.688 -20.594 1 98.56 97 GLY B C 1
ATOM 4078 O O . GLY B 1 97 ? -9.68 -17.766 -21.547 1 98.56 97 GLY B O 1
ATOM 4079 N N . ARG B 1 98 ? -10.734 -16.562 -20 1 98.69 98 ARG B N 1
ATOM 4080 C CA . ARG B 1 98 ? -9.969 -15.344 -20.281 1 98.69 98 ARG B CA 1
ATOM 4081 C C . ARG B 1 98 ? -8.711 -15.289 -19.422 1 98.69 98 ARG B C 1
ATOM 4083 O O . ARG B 1 98 ? -8.789 -15.352 -18.188 1 98.69 98 ARG B O 1
ATOM 4090 N N . GLY B 1 99 ? -7.598 -15.125 -20.047 1 98.75 99 GLY B N 1
ATOM 4091 C CA . GLY B 1 99 ? -6.324 -15.273 -19.359 1 98.75 99 GLY B CA 1
ATOM 4092 C C . GLY B 1 99 ? -5.77 -13.961 -18.828 1 98.75 99 GLY B C 1
ATOM 4093 O O . GLY B 1 99 ? -5.805 -12.945 -19.531 1 98.75 99 GLY B O 1
ATOM 4094 N N . PHE B 1 100 ? -5.293 -14.008 -17.641 1 98.81 100 PHE B N 1
ATOM 4095 C CA . PHE B 1 100 ? -4.57 -12.914 -17 1 98.81 100 PHE B CA 1
ATOM 4096 C C . PHE B 1 100 ? -3.277 -13.422 -16.359 1 98.81 100 PHE B C 1
ATOM 4098 O O . PHE B 1 100 ? -3.281 -14.43 -15.656 1 98.81 100 PHE B O 1
ATOM 4105 N N . ILE B 1 101 ? -2.174 -12.758 -16.641 1 98.75 101 ILE B N 1
ATOM 4106 C CA . ILE B 1 101 ? -0.903 -13.047 -15.977 1 98.75 101 ILE B CA 1
ATOM 4107 C C . ILE B 1 101 ? -0.386 -11.789 -15.281 1 98.75 101 ILE B C 1
ATOM 4109 O O . ILE B 1 101 ? -0.223 -10.742 -15.906 1 98.75 101 ILE B O 1
ATOM 4113 N N . SER B 1 102 ? -0.199 -11.938 -14.016 1 98.62 102 SER B N 1
ATOM 4114 C CA . SER B 1 102 ? 0.426 -10.859 -13.25 1 98.62 102 SER B CA 1
ATOM 4115 C C . SER B 1 102 ? 1.937 -11.055 -13.156 1 98.62 102 SER B C 1
ATOM 4117 O O . SER B 1 102 ? 2.41 -12.078 -12.672 1 98.62 102 SER B O 1
ATOM 4119 N N . MET B 1 103 ? 2.678 -10.133 -13.703 1 98.62 103 MET B N 1
ATOM 4120 C CA . MET B 1 103 ? 4.09 -1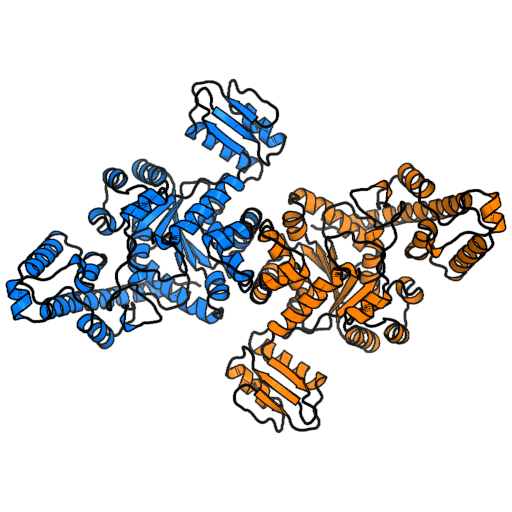0.062 -13.344 1 98.62 103 MET B CA 1
ATOM 4121 C C . MET B 1 103 ? 4.285 -9.305 -12.039 1 98.62 103 MET B C 1
ATOM 4123 O O . MET B 1 103 ? 4.246 -8.078 -12.016 1 98.62 103 MET B O 1
ATOM 4127 N N . ALA B 1 104 ? 4.508 -10.039 -11 1 98.31 104 ALA B N 1
ATOM 4128 C CA . ALA B 1 104 ? 4.504 -9.492 -9.648 1 98.31 104 ALA B CA 1
ATOM 4129 C C . ALA B 1 104 ? 5.809 -8.766 -9.352 1 98.31 104 ALA B C 1
ATOM 4131 O O . ALA B 1 104 ? 6.523 -9.125 -8.406 1 98.31 104 ALA B O 1
ATOM 4132 N N . ASP B 1 105 ? 6.117 -7.723 -10.078 1 98.19 105 ASP B N 1
ATOM 4133 C CA . ASP B 1 105 ? 7.371 -6.984 -9.953 1 98.19 105 ASP B CA 1
ATOM 4134 C C . ASP B 1 105 ? 7.41 -6.184 -8.656 1 98.19 105 ASP B C 1
ATOM 4136 O O . ASP B 1 105 ? 8.484 -5.984 -8.078 1 98.19 105 ASP B O 1
ATOM 4140 N N . ARG B 1 106 ? 6.32 -5.688 -8.102 1 98.25 106 ARG B N 1
ATOM 4141 C CA . ARG B 1 106 ? 6.312 -5.023 -6.801 1 98.25 106 ARG B CA 1
ATOM 4142 C C . ARG B 1 106 ? 6.691 -5.992 -5.684 1 98.25 106 ARG B C 1
ATOM 4144 O O . ARG B 1 106 ? 7.41 -5.621 -4.754 1 98.25 106 ARG B O 1
ATOM 4151 N N . GLU B 1 107 ? 6.148 -7.141 -5.855 1 97.62 107 GLU B N 1
ATOM 4152 C CA . GLU B 1 107 ? 6.508 -8.164 -4.879 1 97.62 107 GLU B CA 1
ATOM 4153 C C . GLU B 1 107 ? 8 -8.477 -4.938 1 97.62 107 GLU B C 1
ATOM 4155 O O . GLU B 1 107 ? 8.664 -8.539 -3.902 1 97.62 107 GLU B O 1
ATOM 4160 N N . ALA B 1 108 ? 8.5 -8.719 -6.188 1 97.38 108 ALA B N 1
ATOM 4161 C CA . ALA B 1 108 ? 9.922 -9.016 -6.367 1 97.38 108 ALA B CA 1
ATOM 4162 C C . ALA B 1 108 ? 10.789 -7.91 -5.773 1 97.38 108 ALA B C 1
ATOM 4164 O O . ALA B 1 108 ? 11.789 -8.188 -5.109 1 97.38 108 ALA B O 1
ATOM 4165 N N . HIS B 1 109 ? 10.367 -6.699 -5.977 1 97.38 109 HIS B N 1
ATOM 4166 C CA . HIS B 1 109 ? 11.102 -5.539 -5.488 1 97.38 109 HIS B CA 1
ATOM 4167 C C . HIS B 1 109 ? 11.07 -5.469 -3.967 1 97.38 109 HIS B C 1
ATOM 4169 O O . HIS B 1 109 ? 12.109 -5.305 -3.326 1 97.38 109 HIS B O 1
ATOM 4175 N N . ALA B 1 110 ? 9.977 -5.68 -3.375 1 96.88 110 ALA B N 1
ATOM 4176 C CA . ALA B 1 110 ? 9.773 -5.5 -1.939 1 96.88 110 ALA B CA 1
ATOM 4177 C C . ALA B 1 110 ? 10.336 -6.68 -1.153 1 96.88 110 ALA B C 1
ATOM 4179 O O . ALA B 1 110 ? 10.898 -6.504 -0.069 1 96.88 110 ALA B O 1
ATOM 4180 N N . VAL B 1 111 ? 10.18 -7.848 -1.693 1 95.19 111 VAL B N 1
ATOM 4181 C CA . VAL B 1 111 ? 10.461 -9.062 -0.93 1 95.19 111 VAL B CA 1
ATOM 4182 C C . VAL B 1 111 ? 11.891 -9.516 -1.186 1 95.19 111 VAL B C 1
ATOM 4184 O O . VAL B 1 111 ? 12.578 -9.969 -0.269 1 95.19 111 VAL B O 1
ATOM 4187 N N . ARG B 1 112 ? 12.344 -9.328 -2.473 1 94.25 112 ARG B N 1
ATOM 4188 C CA . ARG B 1 112 ? 13.664 -9.844 -2.828 1 94.25 112 ARG B CA 1
ATOM 4189 C C . ARG B 1 112 ? 14.68 -8.711 -2.951 1 94.25 112 ARG B C 1
ATOM 4191 O O . ARG B 1 112 ? 15.875 -8.961 -3.146 1 94.25 112 ARG B O 1
ATOM 4198 N N . GLY B 1 113 ? 14.219 -7.504 -2.92 1 93.81 113 GLY B N 1
ATOM 4199 C CA . GLY B 1 113 ? 15.109 -6.363 -2.986 1 93.81 113 GLY B CA 1
ATOM 4200 C C . GLY B 1 113 ? 15.695 -6.141 -4.371 1 93.81 113 GLY B C 1
ATOM 4201 O O . GLY B 1 113 ? 16.781 -5.574 -4.508 1 93.81 113 GLY B O 1
ATOM 4202 N N . LEU B 1 114 ? 15 -6.582 -5.398 1 95.06 114 LEU B N 1
ATOM 4203 C CA . LEU B 1 114 ? 15.492 -6.441 -6.766 1 95.06 114 LEU B CA 1
ATOM 4204 C C . LEU B 1 114 ? 15.172 -5.051 -7.312 1 95.06 114 LEU B C 1
ATOM 4206 O O . LEU B 1 114 ? 14.125 -4.484 -7.012 1 95.06 114 LEU B O 1
ATOM 4210 N N . SER B 1 115 ? 16.094 -4.516 -8.141 1 93.69 115 SER B N 1
ATOM 4211 C CA . SER B 1 115 ? 15.812 -3.264 -8.828 1 93.69 115 SER B CA 1
ATOM 4212 C C . SER B 1 115 ? 14.719 -3.449 -9.875 1 93.69 115 SER B C 1
ATOM 4214 O O . SER B 1 115 ? 14.469 -4.566 -10.336 1 93.69 115 SER B O 1
ATOM 4216 N N . TRP B 1 116 ? 14.102 -2.396 -10.266 1 94.88 116 TRP B N 1
ATOM 4217 C CA . TRP B 1 116 ? 13.031 -2.441 -11.25 1 94.88 116 TRP B CA 1
ATOM 4218 C C . TRP B 1 116 ? 13.547 -2.945 -12.594 1 94.88 116 TRP B C 1
ATOM 4220 O O . TRP B 1 116 ? 12.875 -3.717 -13.281 1 94.88 116 TRP B O 1
ATOM 4230 N N . ASP B 1 117 ? 14.75 -2.551 -12.969 1 94.06 117 ASP B N 1
ATOM 4231 C CA . ASP B 1 117 ? 15.336 -2.969 -14.234 1 94.06 117 ASP B CA 1
ATOM 4232 C C . ASP B 1 117 ? 15.547 -4.48 -14.273 1 94.06 117 ASP B C 1
ATOM 4234 O O . ASP B 1 117 ? 15.297 -5.125 -15.297 1 94.06 117 ASP B O 1
ATOM 4238 N N . VAL B 1 118 ? 15.992 -4.969 -13.203 1 95.56 118 VAL B N 1
ATOM 4239 C CA . VAL B 1 118 ? 16.203 -6.41 -13.102 1 95.56 118 VAL B CA 1
ATOM 4240 C C . VAL B 1 118 ? 14.867 -7.141 -13.195 1 95.56 118 VAL B C 1
ATOM 4242 O O . VAL B 1 118 ? 14.742 -8.133 -13.914 1 95.56 118 VAL B O 1
ATOM 4245 N N . CYS B 1 119 ? 13.844 -6.68 -12.508 1 97.62 119 CYS B N 1
ATOM 4246 C CA . CYS B 1 119 ? 12.508 -7.258 -12.57 1 97.62 119 CYS B CA 1
ATOM 4247 C C . CYS B 1 119 ? 11.984 -7.254 -14.008 1 97.62 119 CYS B C 1
ATOM 4249 O O . CYS B 1 119 ? 11.406 -8.242 -14.461 1 97.62 119 CYS B O 1
ATOM 4251 N N . ASP B 1 120 ? 12.227 -6.156 -14.711 1 97.56 120 ASP B N 1
ATOM 4252 C CA . ASP B 1 120 ? 11.758 -6.031 -16.094 1 97.56 120 ASP B CA 1
ATOM 4253 C C . ASP B 1 120 ? 12.422 -7.07 -16.984 1 97.56 120 ASP B C 1
ATOM 4255 O O . ASP B 1 120 ? 11.773 -7.656 -17.859 1 97.56 120 ASP B O 1
ATOM 4259 N N . THR B 1 121 ? 13.664 -7.289 -16.766 1 97.25 121 THR B N 1
ATOM 4260 C CA . THR B 1 121 ? 14.406 -8.258 -17.547 1 97.25 121 THR B CA 1
ATOM 4261 C C . THR B 1 121 ? 13.836 -9.664 -17.375 1 97.25 121 THR B C 1
ATOM 4263 O O . THR B 1 121 ? 13.555 -10.352 -18.359 1 97.25 121 THR B O 1
ATOM 4266 N N . TYR B 1 122 ? 13.633 -10.016 -16.188 1 97.38 122 TYR B N 1
ATOM 4267 C CA . TYR B 1 122 ? 13.078 -11.336 -15.914 1 97.38 122 TYR B CA 1
ATOM 4268 C C . TYR B 1 122 ? 11.641 -11.438 -16.422 1 97.38 122 TYR B C 1
ATOM 4270 O O . TYR B 1 122 ? 11.25 -12.461 -16.984 1 97.38 122 TYR B O 1
ATOM 4278 N N . ALA B 1 123 ? 10.859 -10.398 -16.219 1 98.19 123 ALA B N 1
ATOM 4279 C CA . ALA B 1 123 ? 9.469 -10.398 -16.672 1 98.19 123 ALA B CA 1
ATOM 4280 C C . ALA B 1 123 ? 9.375 -10.68 -18.156 1 98.19 123 ALA B C 1
ATOM 4282 O O . ALA B 1 123 ? 8.508 -11.438 -18.609 1 98.19 123 ALA B O 1
ATOM 4283 N N . ARG B 1 124 ? 10.258 -10.125 -18.953 1 97.94 124 ARG B N 1
ATOM 4284 C CA . ARG B 1 124 ? 10.258 -10.312 -20.391 1 97.94 124 ARG B CA 1
ATOM 4285 C C . ARG B 1 124 ? 10.516 -11.773 -20.75 1 97.94 124 ARG B C 1
ATOM 4287 O O . ARG B 1 124 ? 9.914 -12.305 -21.688 1 97.94 124 ARG B O 1
ATOM 4294 N N . GLU B 1 125 ? 11.359 -12.383 -20 1 97.44 125 GLU B N 1
ATOM 4295 C CA . GLU B 1 125 ? 11.633 -13.797 -20.25 1 97.44 125 GLU B CA 1
ATOM 4296 C C . GLU B 1 125 ? 10.414 -14.656 -19.953 1 97.44 125 GLU B C 1
ATOM 4298 O O . GLU B 1 125 ? 10.086 -15.562 -20.719 1 97.44 125 GLU B O 1
ATOM 4303 N N . TYR B 1 126 ? 9.742 -14.344 -18.906 1 98.19 126 TYR B N 1
ATOM 4304 C CA . TYR B 1 126 ? 8.523 -15.07 -18.562 1 98.19 126 TYR B CA 1
ATOM 4305 C C . TYR B 1 126 ? 7.465 -14.914 -19.641 1 98.19 126 TYR B C 1
ATOM 4307 O O . TYR B 1 126 ? 6.797 -15.875 -20.016 1 98.19 126 TYR B O 1
ATOM 4315 N N . MET B 1 127 ? 7.324 -13.727 -20.109 1 98.19 127 MET B N 1
ATOM 4316 C CA . MET B 1 127 ? 6.344 -13.453 -21.156 1 98.19 127 MET B CA 1
ATOM 4317 C C . MET B 1 127 ? 6.641 -14.266 -22.422 1 98.19 127 MET B C 1
ATOM 4319 O O . MET B 1 127 ? 5.738 -14.859 -23 1 98.19 127 MET B O 1
ATOM 4323 N N . GLU B 1 128 ? 7.883 -14.25 -22.734 1 97.94 128 GLU B N 1
ATOM 4324 C CA . GLU B 1 128 ? 8.297 -15.008 -23.922 1 97.94 128 GLU B CA 1
ATOM 4325 C C . GLU B 1 128 ? 7.941 -16.484 -23.766 1 97.94 128 GLU B C 1
ATOM 4327 O O . GLU B 1 128 ? 7.438 -17.109 -24.719 1 97.94 128 GLU B O 1
ATOM 4332 N N . CYS B 1 129 ? 8.211 -17.031 -22.641 1 98.25 129 CYS B N 1
ATOM 4333 C CA . CYS B 1 129 ? 7.883 -18.422 -22.375 1 98.25 129 CYS B CA 1
ATOM 4334 C C . CYS B 1 129 ? 6.383 -18.672 -22.484 1 98.25 129 CYS B C 1
ATOM 4336 O O . CYS B 1 129 ? 5.953 -19.656 -23.094 1 98.25 129 CYS B O 1
ATOM 4338 N N . LEU B 1 130 ? 5.609 -17.781 -21.938 1 98.44 130 LEU B N 1
ATOM 4339 C CA . LEU B 1 130 ? 4.156 -17.906 -21.953 1 98.44 130 LEU B CA 1
ATOM 4340 C C . LEU B 1 130 ? 3.623 -17.844 -23.391 1 98.44 130 LEU B C 1
ATOM 4342 O O . LEU B 1 130 ? 2.816 -18.688 -23.781 1 98.44 130 LEU B O 1
ATOM 4346 N N . TYR B 1 131 ? 4.098 -16.906 -24.156 1 98.44 131 TYR B N 1
ATOM 4347 C CA . TYR B 1 131 ? 3.66 -16.797 -25.531 1 98.44 131 TYR B CA 1
ATOM 4348 C C . TYR B 1 131 ? 4.082 -18.016 -26.344 1 98.44 131 TYR B C 1
ATOM 4350 O O . TYR B 1 131 ? 3.328 -18.5 -27.188 1 98.44 131 TYR B O 1
ATOM 4358 N N . ALA B 1 132 ? 5.266 -18.516 -26.062 1 98.44 132 ALA B N 1
ATOM 4359 C CA . ALA B 1 132 ? 5.766 -19.688 -26.766 1 98.44 132 ALA B CA 1
ATOM 4360 C C . ALA B 1 132 ? 4.895 -20.906 -26.484 1 98.44 132 ALA B C 1
ATOM 4362 O O . ALA B 1 132 ? 4.777 -21.812 -27.328 1 98.44 132 ALA B O 1
ATOM 4363 N N . LEU B 1 133 ? 4.277 -20.906 -25.312 1 98 133 LEU B N 1
ATOM 4364 C CA . LEU B 1 133 ? 3.42 -22.031 -24.922 1 98 133 LEU B CA 1
ATOM 4365 C C . LEU B 1 133 ? 2.002 -21.828 -25.453 1 98 133 LEU B C 1
ATOM 4367 O O . LEU B 1 133 ? 1.144 -22.688 -25.281 1 98 133 LEU B O 1
ATOM 4371 N N . GLY B 1 134 ? 1.725 -20.641 -26.016 1 97.81 134 GLY B N 1
ATOM 4372 C CA . GLY B 1 134 ? 0.434 -20.406 -26.641 1 97.81 134 GLY B CA 1
ATOM 4373 C C . GLY B 1 134 ? -0.496 -19.562 -25.781 1 97.81 134 GLY B C 1
ATOM 4374 O O . GLY B 1 134 ? -1.712 -19.578 -26 1 97.81 134 GLY B O 1
ATOM 4375 N N . PHE B 1 135 ? 0.049 -18.859 -24.891 1 98.31 135 PHE B N 1
ATOM 4376 C CA . PHE B 1 135 ? -0.767 -18.016 -24.031 1 98.31 135 PHE B CA 1
ATOM 4377 C C . PHE B 1 135 ? -1.458 -16.922 -24.828 1 98.31 135 PHE B C 1
ATOM 4379 O O . PHE B 1 135 ? -0.842 -16.312 -25.703 1 98.31 135 PHE B O 1
ATOM 4386 N N . LYS B 1 136 ? -2.719 -16.766 -24.531 1 97.62 136 LYS B N 1
ATOM 4387 C CA . LYS B 1 136 ? -3.527 -15.648 -25.016 1 97.62 136 LYS B CA 1
ATOM 4388 C C . LYS B 1 136 ? -4.246 -14.938 -23.875 1 97.62 136 LYS B C 1
ATOM 4390 O O . LYS B 1 136 ? -4.914 -15.578 -23.062 1 97.62 136 LYS B O 1
ATOM 4395 N N . GLY B 1 137 ? -4.031 -13.688 -23.75 1 97.81 137 GLY B N 1
ATOM 4396 C CA . GLY B 1 137 ? -4.668 -12.93 -22.688 1 97.81 137 GLY B CA 1
ATOM 4397 C C . GLY B 1 137 ? -3.918 -11.656 -22.328 1 97.81 137 GLY B C 1
ATOM 4398 O O . GLY B 1 137 ? -3.24 -11.07 -23.172 1 97.81 137 GLY B O 1
ATOM 4399 N N . GLU B 1 138 ? -4.117 -11.25 -21.156 1 97.81 138 GLU B N 1
ATOM 4400 C CA . GLU B 1 138 ? -3.514 -10.008 -20.672 1 97.81 138 GLU B CA 1
ATOM 4401 C C . GLU B 1 138 ? -2.367 -10.289 -19.703 1 97.81 138 GLU B C 1
ATOM 4403 O O . GLU B 1 138 ? -2.502 -11.109 -18.797 1 97.81 138 GLU B O 1
ATOM 4408 N N . ILE B 1 139 ? -1.228 -9.742 -19.984 1 98.31 139 ILE B N 1
ATOM 4409 C CA . ILE B 1 139 ? -0.105 -9.75 -19.047 1 98.31 139 ILE B CA 1
ATOM 4410 C C . ILE B 1 139 ? 0.148 -8.336 -18.531 1 98.31 139 ILE B C 1
ATOM 4412 O O . ILE B 1 139 ? 0.214 -7.383 -19.312 1 98.31 139 ILE B O 1
ATOM 4416 N N . TYR B 1 140 ? 0.219 -8.133 -17.219 1 98.44 140 TYR B N 1
ATOM 4417 C CA . TYR B 1 140 ? 0.376 -6.781 -16.688 1 98.44 140 TYR B CA 1
ATOM 4418 C C . TYR B 1 140 ? 1.42 -6.746 -15.578 1 98.44 140 TYR B C 1
ATOM 4420 O O . TYR B 1 140 ? 1.745 -7.781 -14.992 1 98.44 140 TYR B O 1
ATOM 4428 N N . SER B 1 141 ? 2.012 -5.586 -15.367 1 98.44 141 SER B N 1
ATOM 4429 C CA . SER B 1 141 ? 2.936 -5.277 -14.281 1 98.44 141 SER B CA 1
ATOM 4430 C C . SER B 1 141 ? 2.195 -4.746 -13.055 1 98.44 141 SER B C 1
ATOM 4432 O O . SER B 1 141 ? 1.353 -3.854 -13.172 1 98.44 141 SER B O 1
ATOM 4434 N N . GLN B 1 142 ? 2.492 -5.262 -11.891 1 98.44 142 GLN B N 1
ATOM 4435 C CA . GLN B 1 142 ? 1.889 -4.723 -10.672 1 98.44 142 GLN B CA 1
ATOM 4436 C C . GLN B 1 142 ? 2.211 -3.238 -10.516 1 98.44 142 GLN B C 1
ATOM 4438 O O . GLN B 1 142 ? 1.346 -2.449 -10.133 1 98.44 142 GLN B O 1
ATOM 4443 N N . ARG B 1 143 ? 3.41 -2.871 -10.805 1 97 143 ARG B N 1
ATOM 4444 C CA . ARG B 1 143 ? 3.893 -1.51 -10.602 1 97 143 ARG B CA 1
ATOM 4445 C C . ARG B 1 143 ? 3.178 -0.531 -11.523 1 97 143 ARG B C 1
ATOM 4447 O O . ARG B 1 143 ? 2.926 0.615 -11.148 1 97 143 ARG B O 1
ATOM 4454 N N . LYS B 1 144 ? 2.764 -0.945 -12.695 1 97.31 144 LYS B N 1
ATOM 4455 C CA . LYS B 1 144 ? 2.219 -0.051 -13.711 1 97.31 144 LYS B CA 1
ATOM 4456 C C . LYS B 1 144 ? 0.694 -0.088 -13.719 1 97.31 144 LYS B C 1
ATOM 4458 O O . LYS B 1 144 ? 0.051 0.71 -14.398 1 97.31 144 LYS B O 1
ATOM 4463 N N . ASN B 1 145 ? 0.114 -1.002 -12.992 1 98.19 145 ASN B N 1
ATOM 4464 C CA . ASN B 1 145 ? -1.329 -1.212 -13.023 1 98.19 145 ASN B CA 1
ATOM 4465 C C . ASN B 1 145 ? -2.025 -0.457 -11.891 1 98.19 145 ASN B C 1
ATOM 4467 O O . ASN B 1 145 ? -2.186 -0.986 -10.789 1 98.19 145 ASN B O 1
ATOM 4471 N N . ASN B 1 146 ? -2.533 0.747 -12.18 1 98 146 ASN B N 1
ATOM 4472 C CA . ASN B 1 146 ? -3.076 1.628 -11.148 1 98 146 ASN B CA 1
ATOM 4473 C C . ASN B 1 146 ? -4.383 1.087 -10.578 1 98 146 ASN B C 1
ATOM 4475 O O . ASN B 1 146 ? -4.578 1.073 -9.359 1 98 146 ASN B O 1
ATOM 4479 N N . PRO B 1 147 ? -5.34 0.54 -11.414 1 98.12 147 PRO B N 1
ATOM 4480 C CA . PRO B 1 147 ? -6.543 -0.065 -10.844 1 98.12 147 PRO B CA 1
ATOM 4481 C C . PRO B 1 147 ? -6.23 -1.208 -9.883 1 98.12 147 PRO B C 1
ATOM 4483 O O . PRO B 1 147 ? -6.902 -1.357 -8.859 1 98.12 147 PRO B O 1
ATOM 4486 N N . LEU B 1 148 ? -5.184 -1.972 -10.203 1 98.62 148 LEU B N 1
ATOM 4487 C CA . LEU B 1 148 ? -4.766 -3.061 -9.328 1 98.62 148 LEU B CA 1
ATOM 4488 C C . LEU B 1 148 ? -4.266 -2.521 -7.992 1 98.62 148 LEU B C 1
ATOM 4490 O O . LEU B 1 148 ? -4.594 -3.068 -6.938 1 98.62 148 LEU B O 1
ATOM 4494 N N . LYS B 1 149 ? -3.453 -1.449 -8.062 1 98.5 149 LYS B N 1
ATOM 4495 C CA . LYS B 1 149 ? -2.941 -0.833 -6.84 1 98.5 149 LYS B CA 1
ATOM 4496 C C . LYS B 1 149 ? -4.082 -0.358 -5.945 1 98.5 149 LYS B C 1
ATOM 4498 O O . LYS B 1 149 ? -4.031 -0.526 -4.727 1 98.5 149 LYS B O 1
ATOM 4503 N N . ASP B 1 150 ? -5.117 0.212 -6.523 1 98.31 150 ASP B N 1
ATOM 4504 C CA . ASP B 1 150 ? -6.273 0.685 -5.77 1 98.31 150 ASP B CA 1
ATOM 4505 C C . ASP B 1 150 ? -7.035 -0.481 -5.145 1 98.31 150 ASP B C 1
ATOM 4507 O O . ASP B 1 150 ? -7.453 -0.406 -3.986 1 98.31 150 ASP B O 1
ATOM 4511 N N . LEU B 1 151 ? -7.188 -1.555 -5.918 1 98.5 151 LEU B N 1
ATOM 4512 C CA . LEU B 1 151 ? -7.863 -2.74 -5.402 1 98.5 151 LEU B CA 1
ATOM 4513 C C . LEU B 1 151 ? -7.086 -3.354 -4.242 1 98.5 151 LEU B C 1
ATOM 4515 O O . LEU B 1 151 ? -7.676 -3.771 -3.246 1 98.5 151 LEU B O 1
ATOM 4519 N N . ALA B 1 152 ? -5.762 -3.42 -4.414 1 98.75 152 ALA B N 1
ATOM 4520 C CA . ALA B 1 152 ? -4.914 -3.934 -3.342 1 98.75 152 ALA B CA 1
ATOM 4521 C C . ALA B 1 152 ? -5.078 -3.111 -2.066 1 98.75 152 ALA B C 1
ATOM 4523 O O . ALA B 1 152 ? -5.066 -3.66 -0.962 1 98.75 152 ALA B O 1
ATOM 4524 N N . PHE B 1 153 ? -5.223 -1.809 -2.246 1 98.75 153 PHE B N 1
ATOM 4525 C CA . PHE B 1 153 ? -5.434 -0.939 -1.096 1 98.75 153 PHE B CA 1
ATOM 4526 C C . PHE B 1 153 ? -6.758 -1.262 -0.411 1 98.75 153 PHE B C 1
ATOM 4528 O O . PHE B 1 153 ? -6.824 -1.335 0.818 1 98.75 153 PHE B O 1
ATOM 4535 N N . GLU B 1 154 ? -7.812 -1.41 -1.155 1 98.25 154 GLU B N 1
ATOM 4536 C CA . GLU B 1 154 ? -9.102 -1.811 -0.593 1 98.25 154 GLU B CA 1
ATOM 4537 C C . GLU B 1 154 ? -8.984 -3.135 0.156 1 98.25 154 GLU B C 1
ATOM 4539 O O . GLU B 1 154 ? -9.547 -3.287 1.245 1 98.25 154 GLU B O 1
ATOM 4544 N N . ALA B 1 155 ? -8.25 -4.086 -0.445 1 98.75 155 ALA B N 1
ATOM 4545 C CA . ALA B 1 155 ? -8.039 -5.371 0.214 1 98.75 155 ALA B CA 1
ATOM 4546 C C . ALA B 1 155 ? -7.305 -5.191 1.541 1 98.75 155 ALA B C 1
ATOM 4548 O O . ALA B 1 155 ? -7.629 -5.852 2.531 1 98.75 155 ALA B O 1
ATOM 4549 N N . ALA B 1 156 ? -6.363 -4.297 1.572 1 98.81 156 ALA B N 1
ATOM 4550 C CA . ALA B 1 156 ? -5.535 -4.051 2.75 1 98.81 156 ALA B CA 1
ATOM 4551 C C . ALA B 1 156 ? -6.371 -3.516 3.908 1 98.81 156 ALA B C 1
ATOM 4553 O O . ALA B 1 156 ? -5.953 -3.584 5.066 1 98.81 156 ALA B O 1
ATOM 4554 N N . THR B 1 157 ? -7.539 -2.916 3.615 1 98.31 157 THR B N 1
ATOM 4555 C CA . THR B 1 157 ? -8.422 -2.434 4.676 1 98.31 157 THR B CA 1
ATOM 4556 C C . THR B 1 157 ? -9.07 -3.602 5.41 1 98.31 157 THR B C 1
ATOM 4558 O O . THR B 1 157 ? -9.68 -3.414 6.465 1 98.31 157 THR B O 1
ATOM 4561 N N . LYS B 1 158 ? -8.93 -4.832 4.867 1 98.25 158 LYS B N 1
ATOM 4562 C CA . LYS B 1 158 ? -9.578 -6.008 5.441 1 98.25 158 LYS B CA 1
ATOM 4563 C C . LYS B 1 158 ? -8.539 -7.008 5.945 1 98.25 158 LYS B C 1
ATOM 4565 O O . LYS B 1 158 ? -8.883 -8.141 6.293 1 98.25 158 LYS B O 1
ATOM 4570 N N . ILE B 1 159 ? -7.273 -6.664 5.93 1 98.69 159 ILE B N 1
ATOM 4571 C CA . ILE B 1 159 ? -6.184 -7.516 6.395 1 98.69 159 ILE B CA 1
ATOM 4572 C C . ILE B 1 159 ? -5.5 -6.867 7.598 1 98.69 159 ILE B C 1
ATOM 4574 O O . ILE B 1 159 ? -5.074 -5.711 7.527 1 98.69 159 ILE B O 1
ATOM 4578 N N . ASN B 1 160 ? -5.363 -7.559 8.641 1 98.12 160 ASN B N 1
ATOM 4579 C CA . ASN B 1 160 ? -4.719 -6.965 9.805 1 98.12 160 ASN B CA 1
ATOM 4580 C C . ASN B 1 160 ? -3.398 -7.66 10.125 1 98.12 160 ASN B C 1
ATOM 4582 O O . ASN B 1 160 ? -3.035 -8.648 9.484 1 98.12 160 ASN B O 1
ATOM 4586 N N . PHE B 1 161 ? -2.652 -7.176 11.062 1 97.62 161 PHE B N 1
ATOM 4587 C CA . PHE B 1 161 ? -1.315 -7.652 11.391 1 97.62 161 PHE B CA 1
ATOM 4588 C C . PHE B 1 161 ? -1.369 -9.07 11.945 1 97.62 161 PHE B C 1
ATOM 4590 O O . PHE B 1 161 ? -0.484 -9.883 11.664 1 97.62 161 PHE B O 1
ATOM 4597 N N . SER B 1 162 ? -2.381 -9.352 12.719 1 97.5 162 SER B N 1
ATOM 4598 C CA . SER B 1 162 ? -2.496 -10.68 13.305 1 97.5 162 SER B CA 1
ATOM 4599 C C . SER B 1 162 ? -2.627 -11.75 12.227 1 97.5 162 SER B C 1
ATOM 4601 O O . SER B 1 162 ? -2.01 -12.812 12.328 1 97.5 162 SER B O 1
ATOM 4603 N N . GLU B 1 163 ? -3.408 -11.516 11.234 1 97.12 163 GLU B N 1
ATOM 4604 C CA . GLU B 1 163 ? -3.564 -12.445 10.117 1 97.12 163 GLU B CA 1
ATOM 4605 C C . GLU B 1 163 ? -2.244 -12.656 9.383 1 97.12 163 GLU B C 1
ATOM 4607 O O . GLU B 1 163 ? -1.882 -13.789 9.055 1 97.12 163 GLU B O 1
ATOM 4612 N N . LEU B 1 164 ? -1.542 -11.594 9.172 1 97.5 164 LEU B N 1
ATOM 4613 C CA . LEU B 1 164 ? -0.274 -11.664 8.453 1 97.5 164 LEU B CA 1
ATOM 4614 C C . LEU B 1 164 ? 0.755 -12.461 9.242 1 97.5 164 LEU B C 1
ATOM 4616 O O . LEU B 1 164 ? 1.498 -13.266 8.672 1 97.5 164 LEU B O 1
ATOM 4620 N N . SER B 1 165 ? 0.774 -12.195 10.516 1 96.5 165 SER B N 1
ATOM 4621 C CA . SER B 1 165 ? 1.679 -12.953 11.375 1 96.5 165 SER B CA 1
ATOM 4622 C C . SER B 1 165 ? 1.314 -14.43 11.391 1 96.5 165 SER B C 1
ATOM 4624 O O . SER B 1 165 ? 2.186 -15.297 11.258 1 96.5 165 SER B O 1
ATOM 4626 N N . ALA B 1 166 ? 0.061 -14.75 11.547 1 95.56 166 ALA B N 1
ATOM 4627 C CA . ALA B 1 166 ? -0.417 -16.125 11.656 1 95.56 166 ALA B CA 1
ATOM 4628 C C . ALA B 1 166 ? -0.19 -16.891 10.359 1 95.56 166 ALA B C 1
ATOM 4630 O O . ALA B 1 166 ? 0.224 -18.062 10.383 1 95.56 166 ALA B O 1
ATOM 4631 N N . ILE B 1 167 ? -0.388 -16.234 9.266 1 94.56 167 ILE B N 1
ATOM 4632 C CA . ILE B 1 167 ? -0.376 -16.922 7.984 1 94.56 167 ILE B CA 1
ATOM 4633 C C . ILE B 1 167 ? 1.047 -16.969 7.43 1 94.56 167 ILE B C 1
ATOM 4635 O O . ILE B 1 167 ? 1.481 -17.984 6.887 1 94.56 167 ILE B O 1
ATOM 4639 N N . TYR B 1 168 ? 1.81 -15.844 7.641 1 94.69 168 TYR B N 1
ATOM 4640 C CA . TYR B 1 168 ? 3.059 -15.719 6.898 1 94.69 168 TYR B CA 1
ATOM 4641 C C . TYR B 1 168 ? 4.254 -15.672 7.844 1 94.69 168 TYR B C 1
ATOM 4643 O O . TYR B 1 168 ? 5.402 -15.641 7.402 1 94.69 168 TYR B O 1
ATOM 4651 N N . GLY B 1 169 ? 4.008 -15.594 9.109 1 95 169 GLY B N 1
ATOM 4652 C CA . GLY B 1 169 ? 5.098 -15.516 10.07 1 95 169 GLY B CA 1
ATOM 4653 C C . GLY B 1 169 ? 5.758 -14.148 10.109 1 95 169 GLY B C 1
ATOM 4654 O O . GLY B 1 169 ? 6.918 -14.031 10.5 1 95 169 GLY B O 1
ATOM 4655 N N . PHE B 1 170 ? 5.043 -13.148 9.648 1 96.25 170 PHE B N 1
ATOM 4656 C CA . PHE B 1 170 ? 5.598 -11.805 9.688 1 96.25 170 PHE B CA 1
ATOM 4657 C C . PHE B 1 170 ? 5.828 -11.352 11.125 1 96.25 170 PHE B C 1
ATOM 4659 O O . PHE B 1 170 ? 5.023 -11.648 12.016 1 96.25 170 PHE B O 1
ATOM 4666 N N . GLY B 1 171 ? 6.93 -10.695 11.305 1 95.81 171 GLY B N 1
ATOM 4667 C CA . GLY B 1 171 ? 7.312 -10.227 12.633 1 95.81 171 GLY B CA 1
ATOM 4668 C C . GLY B 1 171 ? 7.766 -8.781 12.641 1 95.81 171 GLY B C 1
ATOM 4669 O O . GLY B 1 171 ? 7.535 -8.047 11.68 1 95.81 171 GLY B O 1
ATOM 4670 N N . PRO B 1 172 ? 8.398 -8.406 13.68 1 96 172 PRO B N 1
ATOM 4671 C CA . PRO B 1 172 ? 8.773 -7.008 13.891 1 96 172 PRO B CA 1
ATOM 4672 C C . PRO B 1 172 ? 9.688 -6.473 12.789 1 96 172 PRO B C 1
ATOM 4674 O O . PRO B 1 172 ? 9.625 -5.285 12.453 1 96 172 PRO B O 1
ATOM 4677 N N . GLU B 1 173 ? 10.453 -7.305 12.234 1 97.12 173 GLU B N 1
ATOM 4678 C CA . GLU B 1 173 ? 11.453 -6.855 11.273 1 97.12 173 GLU B CA 1
ATOM 4679 C C . GLU B 1 173 ? 10.883 -6.812 9.859 1 97.12 173 GLU B C 1
ATOM 4681 O O . GLU B 1 173 ? 11.523 -6.316 8.938 1 97.12 173 GLU B O 1
ATOM 4686 N N . THR B 1 174 ? 9.664 -7.34 9.656 1 97.69 174 THR B N 1
ATOM 4687 C CA . THR B 1 174 ? 9.062 -7.371 8.328 1 97.69 174 THR B CA 1
ATOM 4688 C C . THR B 1 174 ? 8.781 -5.957 7.832 1 97.69 174 THR B C 1
ATOM 4690 O O . THR B 1 174 ? 8.203 -5.145 8.555 1 97.69 174 THR B O 1
ATOM 4693 N N . GLU B 1 175 ? 9.211 -5.66 6.629 1 98.25 175 GLU B N 1
ATOM 4694 C CA . GLU B 1 175 ? 8.953 -4.359 6.023 1 98.25 175 GLU B CA 1
ATOM 4695 C C . GLU B 1 175 ? 7.492 -4.227 5.598 1 98.25 175 GLU B C 1
ATOM 4697 O O . GLU B 1 175 ? 6.879 -5.203 5.164 1 98.25 175 GLU B O 1
ATOM 4702 N N . LEU B 1 176 ? 6.984 -3.066 5.734 1 98.75 176 LEU B N 1
ATOM 4703 C CA . LEU B 1 176 ? 5.598 -2.779 5.387 1 98.75 176 LEU B CA 1
ATOM 4704 C C . LEU B 1 176 ? 5.316 -3.135 3.932 1 98.75 176 LEU B C 1
ATOM 4706 O O . LEU B 1 176 ? 4.254 -3.676 3.615 1 98.75 176 LEU B O 1
ATOM 4710 N N . ALA B 1 177 ? 6.254 -2.867 3.018 1 98.69 177 ALA B N 1
ATOM 4711 C CA . ALA B 1 177 ? 6.07 -3.172 1.6 1 98.69 177 ALA B CA 1
ATOM 4712 C C . ALA B 1 177 ? 5.938 -4.676 1.373 1 98.69 177 ALA B C 1
ATOM 4714 O O . ALA B 1 177 ? 5.203 -5.109 0.483 1 98.69 177 ALA B O 1
ATOM 4715 N N . HIS B 1 178 ? 6.676 -5.426 2.152 1 98.25 178 HIS B N 1
ATOM 4716 C CA . HIS B 1 178 ? 6.531 -6.879 2.096 1 98.25 178 HIS B CA 1
ATOM 4717 C C . HIS B 1 178 ? 5.117 -7.309 2.465 1 98.25 178 HIS B C 1
ATOM 4719 O O . HIS B 1 178 ? 4.52 -8.141 1.782 1 98.25 178 HIS B O 1
ATOM 4725 N N . ALA B 1 179 ? 4.59 -6.785 3.508 1 98.38 179 ALA B N 1
ATOM 4726 C CA . ALA B 1 179 ? 3.217 -7.074 3.91 1 98.38 179 ALA B CA 1
ATOM 4727 C C . ALA B 1 179 ? 2.227 -6.641 2.834 1 98.38 179 ALA B C 1
ATOM 4729 O O . ALA B 1 179 ? 1.26 -7.355 2.549 1 98.38 179 ALA B O 1
ATOM 4730 N N . MET B 1 180 ? 2.486 -5.469 2.244 1 98.62 180 MET B N 1
ATOM 4731 C CA . MET B 1 180 ? 1.6 -4.949 1.209 1 98.62 180 MET B CA 1
ATOM 4732 C C . MET B 1 180 ? 1.6 -5.855 -0.016 1 98.62 180 MET B C 1
ATOM 4734 O O . MET B 1 180 ? 0.638 -5.867 -0.786 1 98.62 180 MET B O 1
ATOM 4738 N N . SER B 1 181 ? 2.67 -6.59 -0.261 1 98.06 181 SER B N 1
ATOM 4739 C CA . SER B 1 181 ? 2.713 -7.527 -1.377 1 98.06 181 SER B CA 1
ATOM 4740 C C . SER B 1 181 ? 1.637 -8.602 -1.24 1 98.06 181 SER B C 1
ATOM 4742 O O . SER B 1 181 ? 1.119 -9.102 -2.242 1 98.06 181 SER B O 1
ATOM 4744 N N . VAL B 1 182 ? 1.259 -8.945 -0.013 1 98.25 182 VAL B N 1
ATOM 4745 C CA . VAL B 1 182 ? 0.185 -9.906 0.23 1 98.25 182 VAL B CA 1
ATOM 4746 C C . VAL B 1 182 ? -1.143 -9.328 -0.256 1 98.25 182 VAL B C 1
ATOM 4748 O O . VAL B 1 182 ? -1.891 -10 -0.975 1 98.25 182 VAL B O 1
ATOM 4751 N N . ALA B 1 183 ? -1.406 -8.078 0.114 1 98.75 183 ALA B N 1
ATOM 4752 C CA . ALA B 1 183 ? -2.617 -7.41 -0.359 1 98.75 183 ALA B CA 1
ATOM 4753 C C . ALA B 1 183 ? -2.615 -7.285 -1.88 1 98.75 183 ALA B C 1
ATOM 4755 O O . ALA B 1 183 ? -3.666 -7.379 -2.518 1 98.75 183 ALA B O 1
ATOM 4756 N N . MET B 1 184 ? -1.431 -7.023 -2.449 1 98.69 184 MET B N 1
ATOM 4757 C CA . MET B 1 184 ? -1.289 -6.949 -3.9 1 98.69 184 MET B CA 1
ATOM 4758 C C . MET B 1 184 ? -1.669 -8.273 -4.555 1 98.69 184 MET B C 1
ATOM 4760 O O . MET B 1 184 ? -2.34 -8.289 -5.586 1 98.69 184 MET B O 1
ATOM 4764 N N . GLN B 1 185 ? -1.24 -9.336 -3.939 1 98.56 185 GLN B N 1
ATOM 4765 C CA . GLN B 1 185 ? -1.586 -10.648 -4.465 1 98.56 185 GLN B CA 1
ATOM 4766 C C . GLN B 1 185 ? -3.092 -10.891 -4.41 1 98.56 185 GLN B C 1
ATOM 4768 O O . GLN B 1 185 ? -3.672 -11.445 -5.344 1 98.56 185 GLN B O 1
ATOM 4773 N N . VAL B 1 186 ? -3.709 -10.5 -3.295 1 98.81 186 VAL B N 1
ATOM 4774 C CA . VAL B 1 186 ? -5.164 -10.562 -3.201 1 98.81 186 VAL B CA 1
ATOM 4775 C C . VAL B 1 186 ? -5.789 -9.773 -4.344 1 98.81 186 VAL B C 1
ATOM 4777 O O . VAL B 1 186 ? -6.699 -10.266 -5.023 1 98.81 186 VAL B O 1
ATOM 4780 N N . GLY B 1 187 ? -5.309 -8.562 -4.559 1 98.81 187 GLY B N 1
ATOM 4781 C CA . GLY B 1 187 ? -5.773 -7.742 -5.664 1 98.81 187 GLY B CA 1
ATOM 4782 C C . GLY B 1 187 ? -5.621 -8.414 -7.016 1 98.81 187 GLY B C 1
ATOM 4783 O O . GLY B 1 187 ? -6.523 -8.352 -7.852 1 98.81 187 GLY B O 1
ATOM 4784 N N . ASP B 1 188 ? -4.492 -9.062 -7.25 1 98.88 188 ASP B N 1
ATOM 4785 C CA . ASP B 1 188 ? -4.246 -9.781 -8.5 1 98.88 188 ASP B CA 1
ATOM 4786 C C . ASP B 1 188 ? -5.324 -10.828 -8.75 1 98.88 188 ASP B C 1
ATOM 4788 O O . ASP B 1 188 ? -5.844 -10.938 -9.867 1 98.88 188 ASP B O 1
ATOM 4792 N N . ILE B 1 189 ? -5.629 -11.57 -7.719 1 98.81 189 ILE B N 1
ATOM 4793 C CA . ILE B 1 189 ? -6.57 -12.68 -7.848 1 98.81 189 ILE B CA 1
ATOM 4794 C C . ILE B 1 189 ? -7.965 -12.133 -8.156 1 98.81 189 ILE B C 1
ATOM 4796 O O . ILE B 1 189 ? -8.719 -12.734 -8.93 1 98.81 189 ILE B O 1
ATOM 4800 N N . LEU B 1 190 ? -8.305 -10.969 -7.672 1 98.75 190 LEU B N 1
ATOM 4801 C CA . LEU B 1 190 ? -9.641 -10.398 -7.828 1 98.75 190 LEU B CA 1
ATOM 4802 C C . LEU B 1 190 ? -9.711 -9.492 -9.055 1 98.75 190 LEU B C 1
ATOM 4804 O O . LEU B 1 190 ? -10.797 -9.203 -9.555 1 98.75 190 LEU B O 1
ATOM 4808 N N . TYR B 1 191 ? -8.609 -9.055 -9.602 1 98.81 191 TYR B N 1
ATOM 4809 C CA . TYR B 1 191 ? -8.477 -8.055 -10.656 1 98.81 191 TYR B CA 1
ATOM 4810 C C . TYR B 1 191 ? -9.242 -8.484 -11.906 1 98.81 191 TYR B C 1
ATOM 4812 O O . TYR B 1 191 ? -9.914 -7.672 -12.539 1 98.81 191 TYR B O 1
ATOM 4820 N N . PRO B 1 192 ? -9.156 -9.805 -12.289 1 98.75 192 PRO B N 1
ATOM 4821 C CA . PRO B 1 192 ? -9.883 -10.211 -13.5 1 98.75 192 PRO B CA 1
ATOM 4822 C C . PRO B 1 192 ? -11.375 -9.875 -13.43 1 98.75 192 PRO B C 1
ATOM 4824 O O . PRO B 1 192 ? -11.969 -9.492 -14.438 1 98.75 192 PRO B O 1
ATOM 4827 N N . GLN B 1 193 ? -11.93 -10.008 -12.266 1 98.06 193 GLN B N 1
ATOM 4828 C CA . GLN B 1 193 ? -13.352 -9.719 -12.125 1 98.06 193 GLN B CA 1
ATOM 4829 C C . GLN B 1 193 ? -13.609 -8.211 -12.164 1 98.06 193 GLN B C 1
ATOM 4831 O O . GLN B 1 193 ? -14.688 -7.777 -12.594 1 98.06 193 GLN B O 1
ATOM 4836 N N . LEU B 1 194 ? -12.617 -7.457 -11.688 1 97.31 194 LEU B N 1
ATOM 4837 C CA . LEU B 1 194 ? -12.742 -6.004 -11.734 1 97.31 194 LEU B CA 1
ATOM 4838 C C . LEU B 1 194 ? -12.805 -5.512 -13.18 1 97.31 194 LEU B C 1
ATOM 4840 O O . LEU B 1 194 ? -13.641 -4.66 -13.508 1 97.31 194 LEU B O 1
ATOM 4844 N N . VAL B 1 195 ? -11.969 -6.074 -14.094 1 96.81 195 VAL B N 1
ATOM 4845 C CA . VAL B 1 195 ? -11.836 -5.52 -15.438 1 96.81 195 VAL B CA 1
ATOM 4846 C C . VAL B 1 195 ? -12.641 -6.363 -16.422 1 96.81 195 VAL B C 1
ATOM 4848 O O . VAL B 1 195 ? -13.109 -5.855 -17.438 1 96.81 195 VAL B O 1
ATOM 4851 N N . GLY B 1 196 ? -12.781 -7.676 -16.125 1 95.25 196 GLY B N 1
ATOM 4852 C CA . GLY B 1 196 ? -13.453 -8.57 -17.062 1 95.25 196 GLY B CA 1
ATOM 4853 C C . GLY B 1 196 ? -14.891 -8.859 -16.672 1 95.25 196 GLY B C 1
ATOM 4854 O O . GLY B 1 196 ? -15.617 -9.523 -17.422 1 95.25 196 GLY B O 1
ATOM 4855 N N . GLY B 1 197 ? -15.312 -8.352 -15.539 1 93.56 197 GLY B N 1
ATOM 4856 C CA . GLY B 1 197 ? -16.656 -8.641 -15.039 1 93.56 197 GLY B CA 1
ATOM 4857 C C . GLY B 1 197 ? -16.688 -9.82 -14.094 1 93.56 197 GLY B C 1
ATOM 4858 O O . GLY B 1 197 ? -15.805 -10.68 -14.125 1 93.56 197 GLY B O 1
ATOM 4859 N N . ALA B 1 198 ? -17.688 -9.891 -13.281 1 92.06 198 ALA B N 1
ATOM 4860 C CA . ALA B 1 198 ? -17.828 -10.953 -12.289 1 92.06 198 ALA B CA 1
ATOM 4861 C C . ALA B 1 198 ? -18 -12.312 -12.961 1 92.06 198 ALA B C 1
ATOM 4863 O O . ALA B 1 198 ? -18.922 -12.516 -13.758 1 92.06 198 ALA B O 1
ATOM 4864 N N . ALA B 1 199 ? -17.125 -13.219 -12.719 1 95.81 199 ALA B N 1
ATOM 4865 C CA . ALA B 1 199 ? -17.109 -14.602 -13.195 1 95.81 199 ALA B CA 1
ATOM 4866 C C . ALA B 1 199 ? -16.156 -15.461 -12.359 1 95.81 199 ALA B C 1
ATOM 4868 O O . ALA B 1 199 ? -15.273 -14.938 -11.68 1 95.81 199 ALA B O 1
ATOM 4869 N N . PRO B 1 200 ? -16.391 -16.766 -12.359 1 97.38 200 PRO B N 1
ATOM 4870 C CA . PRO B 1 200 ? -15.43 -17.625 -11.648 1 97.38 200 PRO B CA 1
ATOM 4871 C C . PRO B 1 200 ? -13.992 -17.406 -12.109 1 97.38 200 PRO B C 1
ATOM 4873 O O . PRO B 1 200 ? -13.742 -17.219 -13.297 1 97.38 200 PRO B O 1
ATOM 4876 N N . THR B 1 201 ? -13.148 -17.297 -11.172 1 98.75 201 THR B N 1
ATOM 4877 C CA . THR B 1 201 ? -11.727 -17.141 -11.477 1 98.75 201 THR B CA 1
ATOM 4878 C C . THR B 1 201 ? -10.93 -18.328 -10.961 1 98.75 201 THR B C 1
ATOM 4880 O O . THR B 1 201 ? -11.016 -18.672 -9.781 1 98.75 201 THR B O 1
ATOM 4883 N N . ILE B 1 202 ? -10.195 -19.016 -11.82 1 98.88 202 ILE B N 1
ATOM 4884 C CA . ILE B 1 202 ? -9.367 -20.141 -11.422 1 98.88 202 ILE B CA 1
ATOM 4885 C C . ILE B 1 202 ? -7.91 -19.688 -11.281 1 98.88 202 ILE B C 1
ATOM 4887 O O . ILE B 1 202 ? -7.387 -18.984 -12.148 1 98.88 202 ILE B O 1
ATOM 4891 N N . VAL B 1 203 ? -7.309 -20.031 -10.211 1 98.81 203 VAL B N 1
ATOM 4892 C CA . VAL B 1 203 ? -5.906 -19.75 -9.93 1 98.81 203 VAL B CA 1
ATOM 4893 C C . VAL B 1 203 ? -5.129 -21.047 -9.773 1 98.81 203 VAL B C 1
ATOM 4895 O O . VAL B 1 203 ? -5.078 -21.625 -8.68 1 98.81 203 VAL B O 1
ATOM 4898 N N . PRO B 1 204 ? -4.422 -21.5 -10.773 1 98.25 204 PRO B N 1
ATOM 4899 C CA . PRO B 1 204 ? -3.545 -22.656 -10.625 1 98.25 204 PRO B CA 1
ATOM 4900 C C . PRO B 1 204 ? -2.275 -22.344 -9.836 1 98.25 204 PRO B C 1
ATOM 4902 O O . PRO B 1 204 ? -1.553 -21.406 -10.172 1 98.25 204 PRO B O 1
ATOM 4905 N N . VAL B 1 205 ? -2.088 -23.125 -8.836 1 95.56 205 VAL B N 1
ATOM 4906 C CA . VAL B 1 205 ? -0.924 -22.828 -8.008 1 95.56 205 VAL B CA 1
ATOM 4907 C C . VAL B 1 205 ? -0.411 -24.109 -7.352 1 95.56 205 VAL B C 1
ATOM 4909 O O . VAL B 1 205 ? -1.079 -25.141 -7.391 1 95.56 205 VAL B O 1
ATOM 4912 N N . GLY B 1 206 ? 0.821 -24.016 -6.801 1 91.38 206 GLY B N 1
ATOM 4913 C CA . GLY B 1 206 ? 1.292 -25.047 -5.895 1 91.38 206 GLY B CA 1
ATOM 4914 C C . GLY B 1 206 ? 0.579 -25.031 -4.555 1 91.38 206 GLY B C 1
ATOM 4915 O O . GLY B 1 206 ? 0.046 -24 -4.137 1 91.38 206 GLY B O 1
ATOM 4916 N N . ILE B 1 207 ? 0.594 -26.109 -3.91 1 87.69 207 ILE B N 1
ATOM 4917 C CA . ILE B 1 207 ? -0.139 -26.297 -2.662 1 87.69 207 ILE B CA 1
ATOM 4918 C C . ILE B 1 207 ? 0.367 -25.297 -1.619 1 87.69 207 ILE B C 1
ATOM 4920 O O . ILE B 1 207 ? -0.391 -24.859 -0.751 1 87.69 207 ILE B O 1
ATOM 4924 N N . ASP B 1 208 ? 1.587 -24.891 -1.718 1 87 208 ASP B N 1
ATOM 4925 C CA . ASP B 1 208 ? 2.197 -23.953 -0.778 1 87 208 ASP B CA 1
ATOM 4926 C C . ASP B 1 208 ? 1.513 -22.594 -0.838 1 87 208 ASP B C 1
ATOM 4928 O O . ASP B 1 208 ? 1.626 -21.797 0.093 1 87 208 ASP B O 1
ATOM 4932 N N . GLN B 1 209 ? 0.765 -22.297 -1.889 1 92.31 209 GLN B N 1
ATOM 4933 C CA . GLN B 1 209 ? 0.137 -20.984 -2.078 1 92.31 209 GLN B CA 1
ATOM 4934 C C . GLN B 1 209 ? -1.278 -20.969 -1.508 1 92.31 209 GLN B C 1
ATOM 4936 O O . GLN B 1 209 ? -1.944 -19.938 -1.516 1 92.31 209 GLN B O 1
ATOM 4941 N N . ASP B 1 210 ? -1.739 -22.094 -0.926 1 93.06 210 ASP B N 1
ATOM 4942 C CA . ASP B 1 210 ? -3.105 -22.219 -0.43 1 93.06 210 ASP B CA 1
ATOM 4943 C C . ASP B 1 210 ? -3.428 -21.125 0.586 1 93.06 210 ASP B C 1
ATOM 4945 O O . ASP B 1 210 ? -4.523 -20.562 0.573 1 93.06 210 ASP B O 1
ATOM 4949 N N . PRO B 1 211 ? -2.49 -20.797 1.461 1 92.69 211 PRO B N 1
ATOM 4950 C CA . PRO B 1 211 ? -2.795 -19.734 2.432 1 92.69 211 PRO B CA 1
ATOM 4951 C C . PRO B 1 211 ? -3.199 -18.422 1.766 1 92.69 211 PRO B C 1
ATOM 4953 O O . PRO B 1 211 ? -4.086 -17.719 2.262 1 92.69 211 PRO B O 1
ATOM 4956 N N . HIS B 1 212 ? -2.615 -18.062 0.669 1 95.69 212 HIS B N 1
ATOM 4957 C CA . HIS B 1 212 ? -2.96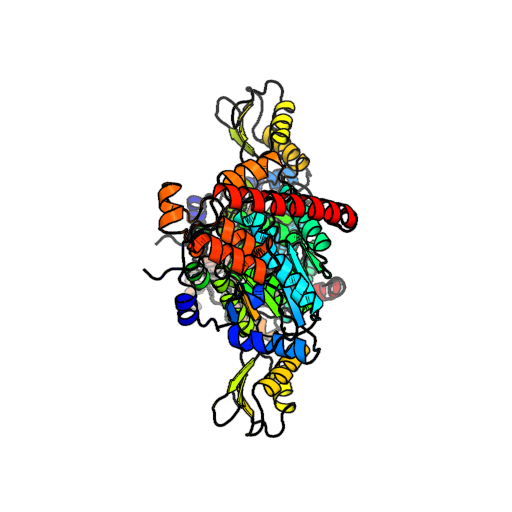5 -16.844 -0.048 1 95.69 212 HIS B CA 1
ATOM 4958 C C . HIS B 1 212 ? -4.379 -16.922 -0.612 1 95.69 212 HIS B C 1
ATOM 4960 O O . HIS B 1 212 ? -5.109 -15.93 -0.606 1 95.69 212 HIS B O 1
ATOM 4966 N N . ILE B 1 213 ? -4.684 -18.125 -1.082 1 96.81 213 ILE B N 1
ATOM 4967 C CA . ILE B 1 213 ? -6.016 -18.328 -1.65 1 96.81 213 ILE B CA 1
ATOM 4968 C C . ILE B 1 213 ? -7.07 -18.188 -0.555 1 96.81 213 ILE B C 1
ATOM 4970 O O . ILE B 1 213 ? -8.086 -17.516 -0.746 1 96.81 213 ILE B O 1
ATOM 4974 N N . ARG B 1 214 ? -6.785 -18.781 0.559 1 96.44 214 ARG B N 1
ATOM 4975 C CA . ARG B 1 214 ? -7.715 -18.719 1.682 1 96.44 214 ARG B CA 1
ATOM 4976 C C . ARG B 1 214 ? -7.895 -17.281 2.156 1 96.44 214 ARG B C 1
ATOM 4978 O O . ARG B 1 214 ? -9.023 -16.828 2.398 1 96.44 214 ARG B O 1
ATOM 4985 N N . LEU B 1 215 ? -6.812 -16.625 2.287 1 97.94 215 LEU B N 1
ATOM 4986 C CA . LEU B 1 215 ? -6.895 -15.219 2.668 1 97.94 215 LEU B CA 1
ATOM 4987 C C . LEU B 1 215 ? -7.723 -14.43 1.659 1 97.94 215 LEU B C 1
ATOM 4989 O O . LEU B 1 215 ? -8.562 -13.609 2.043 1 97.94 215 LEU B O 1
ATOM 4993 N N . THR B 1 216 ? -7.469 -14.656 0.381 1 98.62 216 THR B N 1
ATOM 4994 C CA . THR B 1 216 ? -8.195 -13.938 -0.659 1 98.62 216 THR B CA 1
ATOM 4995 C C . THR B 1 216 ? -9.695 -14.211 -0.559 1 98.62 216 THR B C 1
ATOM 4997 O O . THR B 1 216 ? -10.508 -13.305 -0.731 1 98.62 216 THR B O 1
ATOM 5000 N N . ARG B 1 217 ? -10.039 -15.438 -0.298 1 97.69 217 ARG B N 1
ATOM 5001 C CA . ARG B 1 217 ? -11.453 -15.781 -0.137 1 97.69 217 ARG B CA 1
ATOM 5002 C C . ARG B 1 217 ? -12.062 -15.039 1.049 1 97.69 217 ARG B C 1
ATOM 5004 O O . ARG B 1 217 ? -13.172 -14.508 0.952 1 97.69 217 ARG B O 1
ATOM 5011 N N . ASP B 1 218 ? -11.336 -14.984 2.139 1 97.88 218 ASP B N 1
ATOM 5012 C CA . ASP B 1 218 ? -11.812 -14.25 3.309 1 97.88 218 ASP B CA 1
ATOM 5013 C C . ASP B 1 218 ? -11.977 -12.766 2.996 1 97.88 218 ASP B C 1
ATOM 5015 O O . ASP B 1 218 ? -12.977 -12.148 3.367 1 97.88 218 ASP B O 1
ATOM 5019 N N . VAL B 1 219 ? -11.008 -12.188 2.359 1 98.62 219 VAL B N 1
ATOM 5020 C CA . VAL B 1 219 ? -11.055 -10.773 2.002 1 98.62 219 VAL B CA 1
ATOM 5021 C C . VAL B 1 219 ? -12.219 -10.531 1.038 1 98.62 219 VAL B C 1
ATOM 5023 O O . VAL B 1 219 ? -12.906 -9.508 1.135 1 98.62 219 VAL B O 1
ATOM 5026 N N . THR B 1 220 ? -12.398 -11.461 0.095 1 98.19 220 THR B N 1
ATOM 5027 C CA . THR B 1 220 ? -13.5 -11.352 -0.848 1 98.19 220 THR B CA 1
ATOM 5028 C C . THR B 1 220 ? -14.836 -11.234 -0.109 1 98.19 220 THR B C 1
ATOM 5030 O O . THR B 1 220 ? -15.641 -10.359 -0.412 1 98.19 220 THR B O 1
ATOM 5033 N N . LYS B 1 221 ? -15.016 -12.086 0.888 1 96.75 221 LYS B N 1
ATOM 5034 C CA . LYS B 1 221 ? -16.234 -12.039 1.699 1 96.75 221 LYS B CA 1
ATOM 5035 C C . LYS B 1 221 ? -16.344 -10.711 2.449 1 96.75 221 LYS B C 1
ATOM 5037 O O . LYS B 1 221 ? -17.422 -10.133 2.531 1 96.75 221 LYS B O 1
ATOM 5042 N N . ALA B 1 222 ? -15.234 -10.289 2.943 1 97.12 222 ALA B N 1
ATOM 5043 C CA . ALA B 1 222 ? -15.211 -9.078 3.76 1 97.12 222 ALA B CA 1
ATOM 5044 C C . ALA B 1 222 ? -15.531 -7.848 2.92 1 97.12 222 ALA B C 1
ATOM 5046 O O . ALA B 1 222 ? -16.078 -6.863 3.432 1 97.12 222 ALA B O 1
ATOM 5047 N N . LEU B 1 223 ? -15.266 -7.855 1.637 1 97.12 223 LEU B N 1
ATOM 5048 C CA . LEU B 1 223 ? -15.461 -6.711 0.752 1 97.12 223 LEU B CA 1
ATOM 5049 C C . LEU B 1 223 ? -16.891 -6.645 0.254 1 97.12 223 LEU B C 1
ATOM 5051 O O . LEU B 1 223 ? -17.297 -5.66 -0.369 1 97.12 223 LEU B O 1
ATOM 5055 N N . ARG B 1 224 ? -17.656 -7.672 0.56 1 96.31 224 ARG B N 1
ATOM 5056 C CA . ARG B 1 224 ? -19.062 -7.715 0.141 1 96.31 224 ARG B CA 1
ATOM 5057 C C . ARG B 1 224 ? -19.922 -6.809 1.016 1 96.31 224 ARG B C 1
ATOM 5059 O O . ARG B 1 224 ? -19.625 -6.609 2.193 1 96.31 224 ARG B O 1
ATOM 5066 N N . MET B 1 225 ? -21.016 -6.344 0.411 1 96.25 225 MET B N 1
ATOM 5067 C CA . MET B 1 225 ? -21.953 -5.508 1.146 1 96.25 225 MET B CA 1
ATOM 5068 C C . MET B 1 225 ? -22.938 -6.367 1.945 1 96.25 225 MET B C 1
ATOM 5070 O O . MET B 1 225 ? -23.531 -5.895 2.918 1 96.25 225 MET B O 1
ATOM 5074 N N . PHE B 1 226 ? -23.078 -7.59 1.455 1 97 226 PHE B N 1
ATOM 5075 C CA . PHE B 1 226 ? -24.062 -8.492 2.037 1 97 226 PHE B CA 1
ATOM 5076 C C . PHE B 1 226 ? -23.469 -9.891 2.229 1 97 226 PHE B C 1
ATOM 5078 O O . PHE B 1 226 ? -22.469 -10.234 1.597 1 97 226 PHE B O 1
ATOM 5085 N N . LEU B 1 227 ? -24 -10.617 3.131 1 95.5 227 LEU B N 1
ATOM 5086 C CA . LEU B 1 227 ? -23.719 -12.039 3.316 1 95.5 227 LEU B CA 1
ATOM 5087 C C . LEU B 1 227 ? -24.969 -12.875 3.092 1 95.5 227 LEU B C 1
ATOM 5089 O O . LEU B 1 227 ? -25.984 -12.664 3.75 1 95.5 227 LEU B O 1
ATOM 5093 N N . VAL B 1 228 ? -24.938 -13.695 2.154 1 96.12 228 VAL B N 1
ATOM 5094 C CA . VAL B 1 228 ? -26.062 -14.586 1.866 1 96.12 228 VAL B CA 1
ATOM 5095 C C . VAL B 1 228 ? -25.859 -15.922 2.588 1 96.12 228 VAL B C 1
ATOM 5097 O O . VAL B 1 228 ? -24.875 -16.625 2.352 1 96.12 228 VAL B O 1
ATOM 5100 N N . GLU B 1 229 ? -26.797 -16.234 3.398 1 94.06 229 GLU B N 1
ATOM 5101 C CA . GLU B 1 229 ? -26.672 -17.453 4.207 1 94.06 229 GLU B CA 1
ATOM 5102 C C . GLU B 1 229 ? -27.922 -18.328 4.102 1 94.06 229 GLU B C 1
ATOM 5104 O O . GLU B 1 229 ? -29.031 -17.812 4.062 1 94.06 229 GLU B O 1
ATOM 5109 N N . ASP B 1 230 ? -27.609 -19.594 4.082 1 92.5 230 ASP B N 1
ATOM 5110 C CA . ASP B 1 230 ? -28.703 -20.562 4.188 1 92.5 230 ASP B CA 1
ATOM 5111 C C . ASP B 1 230 ? -28.984 -20.922 5.648 1 92.5 230 ASP B C 1
ATOM 5113 O O . ASP B 1 230 ? -28.156 -21.562 6.297 1 92.5 230 ASP B O 1
ATOM 5117 N N . ARG B 1 231 ? -30.125 -20.578 6.109 1 90.62 231 ARG B N 1
ATOM 5118 C CA . ARG B 1 231 ? -30.469 -20.828 7.5 1 90.62 231 ARG B CA 1
ATOM 5119 C C . ARG B 1 231 ? -31.297 -22.109 7.637 1 90.62 231 ARG B C 1
ATOM 5121 O O . ARG B 1 231 ? -31.875 -22.375 8.688 1 90.62 231 ARG B O 1
ATOM 5128 N N . GLY B 1 232 ? -31.25 -22.891 6.609 1 87.38 232 GLY B N 1
ATOM 5129 C CA . GLY B 1 232 ? -32 -24.125 6.617 1 87.38 232 GLY B CA 1
ATOM 5130 C C . GLY B 1 232 ? -33.469 -23.938 6.242 1 87.38 232 GLY B C 1
ATOM 5131 O O . GLY B 1 232 ? -33.938 -24.469 5.227 1 87.38 232 GLY B O 1
ATOM 5132 N N . SER B 1 233 ? -34.219 -23.109 7.008 1 87.75 233 SER B N 1
ATOM 5133 C CA . SER B 1 233 ? -35.656 -22.844 6.777 1 87.75 233 SER B CA 1
ATOM 5134 C C . SER B 1 233 ? -35.844 -21.766 5.711 1 87.75 233 SER B C 1
ATOM 5136 O O . SER B 1 233 ? -36.875 -21.766 5.02 1 87.75 233 SER B O 1
ATOM 5138 N N . HIS B 1 234 ? -34.906 -20.891 5.613 1 91.25 234 HIS B N 1
ATOM 5139 C CA . HIS B 1 234 ? -34.969 -19.781 4.672 1 91.25 234 HIS B CA 1
ATOM 5140 C C . HIS B 1 234 ? -33.562 -19.266 4.344 1 91.25 234 HIS B C 1
ATOM 5142 O O . HIS B 1 234 ? -32.594 -19.688 4.953 1 91.25 234 HIS B O 1
ATOM 5148 N N . ILE B 1 235 ? -33.469 -18.453 3.309 1 95.62 235 ILE B N 1
ATOM 5149 C CA . ILE B 1 235 ? -32.219 -17.75 2.975 1 95.62 235 ILE B CA 1
ATOM 5150 C C . ILE B 1 235 ? -32.219 -16.359 3.604 1 95.62 235 ILE B C 1
ATOM 5152 O O . ILE B 1 235 ? -33.25 -15.656 3.549 1 95.62 235 ILE B O 1
ATOM 5156 N N . SER B 1 236 ? -31.234 -16.109 4.262 1 96.75 236 SER B N 1
ATOM 5157 C CA . SER B 1 236 ? -31.078 -14.812 4.898 1 96.75 236 SER B CA 1
ATOM 5158 C C . SER B 1 236 ? -29.969 -14 4.246 1 96.75 236 SER B C 1
ATOM 5160 O O . SER B 1 236 ? -28.875 -14.523 3.998 1 96.75 236 SER B O 1
ATOM 5162 N N . ILE B 1 237 ? -30.328 -12.742 3.896 1 97.81 237 ILE B N 1
ATOM 5163 C CA . ILE B 1 237 ? -29.344 -11.797 3.379 1 97.81 237 ILE B CA 1
ATOM 5164 C C . ILE B 1 237 ? -28.953 -10.805 4.477 1 97.81 237 ILE B C 1
ATOM 5166 O O . ILE B 1 237 ? -29.719 -9.883 4.789 1 97.81 237 ILE B O 1
ATOM 5170 N N . ARG B 1 238 ? -27.828 -10.953 5.008 1 96.94 238 ARG B N 1
ATOM 5171 C CA . ARG B 1 238 ? -27.375 -10.117 6.117 1 96.94 238 ARG B CA 1
ATOM 5172 C C . ARG B 1 238 ? -26.641 -8.875 5.609 1 96.94 238 ARG B C 1
ATOM 5174 O O . ARG B 1 238 ? -25.828 -8.969 4.695 1 96.94 238 ARG B O 1
ATOM 5181 N N . VAL B 1 239 ? -26.953 -7.805 6.266 1 95.75 239 VAL B N 1
ATOM 5182 C CA . VAL B 1 239 ? -26.359 -6.531 5.871 1 95.75 239 VAL B CA 1
ATOM 5183 C C . VAL B 1 239 ? -25 -6.363 6.555 1 95.75 239 VAL B C 1
ATOM 5185 O O . VAL B 1 239 ? -24.891 -6.523 7.773 1 95.75 239 VAL B O 1
ATOM 5188 N N . LYS B 1 240 ? -23.969 -6.105 5.871 1 92.25 240 LYS B N 1
ATOM 5189 C CA . LYS B 1 240 ? -22.656 -5.777 6.402 1 92.25 240 LYS B CA 1
ATOM 5190 C C . LYS B 1 240 ? -22.375 -4.281 6.305 1 92.25 240 LYS B C 1
ATOM 5192 O O . LYS B 1 240 ? -22.859 -3.5 7.129 1 92.25 240 LYS B O 1
ATOM 5197 N N . LYS B 1 241 ? -21.812 -3.709 5.148 1 87.5 241 LYS B N 1
ATOM 5198 C CA . LYS B 1 241 ? -21.531 -2.293 4.922 1 87.5 241 LYS B CA 1
ATOM 5199 C C . LYS B 1 241 ? -22.328 -1.762 3.732 1 87.5 241 LYS B C 1
ATOM 5201 O O . LYS B 1 241 ? -21.766 -1.127 2.838 1 87.5 241 LYS B O 1
ATOM 5206 N N . ALA B 1 242 ? -23.625 -2.041 3.76 1 93.25 242 ALA B N 1
ATOM 5207 C CA . ALA B 1 242 ? -24.484 -1.616 2.656 1 93.25 242 ALA B CA 1
ATOM 5208 C C . ALA B 1 242 ? -25.219 -0.322 2.996 1 93.25 242 ALA B C 1
ATOM 5210 O O . ALA B 1 242 ? -25.562 -0.083 4.156 1 93.25 242 ALA B O 1
ATOM 5211 N N . THR B 1 243 ? -25.438 0.497 2.049 1 91.12 243 THR B N 1
ATOM 5212 C CA . THR B 1 243 ? -26.219 1.712 2.221 1 91.12 243 THR B CA 1
ATOM 5213 C C . THR B 1 243 ? -27.719 1.383 2.299 1 91.12 243 THR B C 1
ATOM 5215 O O . THR B 1 243 ? -28.141 0.327 1.833 1 91.12 243 THR B O 1
ATOM 5218 N N . PRO B 1 244 ? -28.422 2.32 2.875 1 93.44 244 PRO B N 1
ATOM 5219 C CA . PRO B 1 244 ? -29.875 2.105 2.912 1 93.44 244 PRO B CA 1
ATOM 5220 C C . PRO B 1 244 ? -30.484 1.905 1.524 1 93.44 244 PRO B C 1
ATOM 5222 O O . PRO B 1 244 ? -31.391 1.088 1.354 1 93.44 244 PRO B O 1
ATOM 5225 N N . GLU B 1 245 ? -29.922 2.574 0.566 1 94.44 245 GLU B N 1
ATOM 5226 C CA . GLU B 1 245 ? -30.422 2.449 -0.798 1 94.44 245 GLU B CA 1
ATOM 5227 C C . GLU B 1 245 ? -30.156 1.056 -1.358 1 94.44 245 GLU B C 1
ATOM 5229 O O . GLU B 1 245 ? -31.016 0.477 -2.029 1 94.44 245 GLU B O 1
ATOM 5234 N N . ALA B 1 246 ? -29 0.505 -1.049 1 95.38 246 ALA B N 1
ATOM 5235 C CA . ALA B 1 246 ? -28.641 -0.834 -1.508 1 95.38 246 ALA B CA 1
ATOM 5236 C C . ALA B 1 246 ? -29.5 -1.896 -0.822 1 95.38 246 ALA B C 1
ATOM 5238 O O . ALA B 1 246 ? -29.906 -2.873 -1.452 1 95.38 246 ALA B O 1
ATOM 5239 N N . ILE B 1 247 ? -29.781 -1.702 0.436 1 96.31 247 ILE B N 1
ATOM 5240 C CA . ILE B 1 247 ? -30.609 -2.633 1.203 1 96.31 247 ILE B CA 1
ATOM 5241 C C . ILE B 1 247 ? -32 -2.689 0.61 1 96.31 247 ILE B C 1
ATOM 5243 O O . ILE B 1 247 ? -32.562 -3.775 0.384 1 96.31 247 ILE B O 1
ATOM 5247 N N . ASP B 1 248 ? -32.5 -1.511 0.325 1 96.38 248 ASP B N 1
ATOM 5248 C CA . ASP B 1 248 ? -33.844 -1.43 -0.267 1 96.38 248 ASP B CA 1
ATOM 5249 C C . ASP B 1 248 ? -33.875 -2.088 -1.645 1 96.38 248 ASP B C 1
ATOM 5251 O O . ASP B 1 248 ? -34.844 -2.77 -1.993 1 96.38 248 ASP B O 1
ATOM 5255 N N . ALA B 1 249 ? -32.844 -1.834 -2.377 1 97 249 ALA B N 1
ATOM 5256 C CA . ALA B 1 249 ? -32.781 -2.406 -3.717 1 97 249 ALA B CA 1
ATOM 5257 C C . ALA B 1 249 ? -32.75 -3.932 -3.664 1 97 249 ALA B C 1
ATOM 5259 O O . ALA B 1 249 ? -33.375 -4.594 -4.488 1 97 249 ALA B O 1
ATOM 5260 N N . VAL B 1 250 ? -32.031 -4.52 -2.715 1 97.19 250 VAL B N 1
ATOM 5261 C CA . VAL B 1 250 ? -31.984 -5.969 -2.568 1 97.19 250 VAL B CA 1
ATOM 5262 C C . VAL B 1 250 ? -33.344 -6.516 -2.201 1 97.19 250 VAL B C 1
ATOM 5264 O O . VAL B 1 250 ? -33.812 -7.504 -2.779 1 97.19 250 VAL B O 1
ATOM 5267 N N . ALA B 1 251 ? -34 -5.91 -1.282 1 96.44 251 ALA B N 1
ATOM 5268 C CA . ALA B 1 251 ? -35.344 -6.359 -0.836 1 96.44 251 ALA B CA 1
ATOM 5269 C C . ALA B 1 251 ? -36.344 -6.355 -1.988 1 96.44 251 ALA B C 1
ATOM 5271 O O . ALA B 1 251 ? -37.188 -7.25 -2.086 1 96.44 251 ALA B O 1
ATOM 5272 N N . LYS B 1 252 ? -36.188 -5.414 -2.861 1 96.56 252 LYS B N 1
ATOM 5273 C CA . LYS B 1 252 ? -37.156 -5.238 -3.961 1 96.56 252 LYS B CA 1
ATOM 5274 C C . LYS B 1 252 ? -36.938 -6.301 -5.035 1 96.56 252 LYS B C 1
ATOM 5276 O O . LYS B 1 252 ? -37.844 -6.551 -5.848 1 96.56 252 LYS B O 1
ATOM 5281 N N . ARG B 1 253 ? -35.781 -6.926 -5.07 1 96.69 253 ARG B N 1
ATOM 5282 C CA . ARG B 1 253 ? -35.469 -7.887 -6.121 1 96.69 253 ARG B CA 1
ATOM 5283 C C . ARG B 1 253 ? -36.125 -9.234 -5.852 1 96.69 253 ARG B C 1
ATOM 5285 O O . ARG B 1 253 ? -36.156 -10.094 -6.734 1 96.69 253 ARG B O 1
ATOM 5292 N N . PHE B 1 254 ? -36.625 -9.453 -4.598 1 96.44 254 PHE B N 1
ATOM 5293 C CA . PHE B 1 254 ? -37.125 -10.773 -4.23 1 96.44 254 PHE B CA 1
ATOM 5294 C C . PHE B 1 254 ? -38.562 -10.695 -3.752 1 96.44 254 PHE B C 1
ATOM 5296 O O . PHE B 1 254 ? -38.875 -10.008 -2.775 1 96.44 254 PHE B O 1
ATOM 5303 N N . LYS B 1 255 ? -39.375 -11.484 -4.449 1 93.88 255 LYS B N 1
ATOM 5304 C CA . LYS B 1 255 ? -40.781 -11.547 -4.055 1 93.88 255 LYS B CA 1
ATOM 5305 C C . LYS B 1 255 ? -40.938 -12.203 -2.684 1 93.88 255 LYS B C 1
ATOM 5307 O O . LYS B 1 255 ? -40.406 -13.273 -2.432 1 93.88 255 LYS B O 1
ATOM 5312 N N . GLY B 1 256 ? -41.656 -11.57 -1.77 1 93.38 256 GLY B N 1
ATOM 5313 C CA . GLY B 1 256 ? -41.938 -12.133 -0.457 1 93.38 256 GLY B CA 1
ATOM 5314 C C . GLY B 1 256 ? -40.844 -11.836 0.558 1 93.38 256 GLY B C 1
ATOM 5315 O O . GLY B 1 256 ? -40.875 -12.328 1.686 1 93.38 256 GLY B O 1
ATOM 5316 N N . ALA B 1 257 ? -39.875 -11.023 0.204 1 95.31 257 ALA B N 1
ATOM 5317 C CA . ALA B 1 257 ? -38.781 -10.664 1.108 1 95.31 257 ALA B CA 1
ATOM 5318 C C . ALA B 1 257 ? -39.312 -9.914 2.332 1 95.31 257 ALA B C 1
ATOM 5320 O O . ALA B 1 257 ? -40.188 -9.078 2.219 1 95.31 257 ALA B O 1
ATOM 5321 N N . LYS B 1 258 ? -38.781 -10.227 3.473 1 95.12 258 LYS B N 1
ATOM 5322 C CA . LYS B 1 258 ? -39.094 -9.523 4.719 1 95.12 258 LYS B CA 1
ATOM 5323 C C . LYS B 1 258 ? -37.844 -8.789 5.234 1 95.12 258 LYS B C 1
ATOM 5325 O O . LYS B 1 258 ? -36.844 -9.414 5.555 1 95.12 258 LYS B O 1
ATOM 5330 N N . LYS B 1 259 ? -37.969 -7.512 5.328 1 93.81 259 LYS B N 1
ATOM 5331 C CA . LYS B 1 259 ? -36.844 -6.68 5.75 1 93.81 259 LYS B CA 1
ATOM 5332 C C . LYS B 1 259 ? -36.844 -6.477 7.262 1 93.81 259 LYS B C 1
ATOM 5334 O O . LYS B 1 259 ? -37.875 -6.176 7.852 1 93.81 259 LYS B O 1
ATOM 5339 N N . TYR B 1 260 ? -35.75 -6.75 7.902 1 93.75 260 TYR B N 1
ATOM 5340 C CA . TYR B 1 260 ? -35.5 -6.484 9.32 1 93.75 260 TYR B CA 1
ATOM 5341 C C . TYR B 1 260 ? -34.344 -5.527 9.5 1 93.75 260 TYR B C 1
ATOM 5343 O O . TYR B 1 260 ? -33.844 -4.949 8.531 1 93.75 260 TYR B O 1
ATOM 5351 N N . GLU B 1 261 ? -34.094 -5.344 10.859 1 89.06 261 GLU B N 1
ATOM 5352 C CA . GLU B 1 261 ? -32.906 -4.555 11.164 1 89.06 261 GLU B CA 1
ATOM 5353 C C . GLU B 1 261 ? -31.625 -5.352 10.891 1 89.06 261 GLU B C 1
ATOM 5355 O O . GLU B 1 261 ? -31.359 -6.355 11.555 1 89.06 261 GLU B O 1
ATOM 5360 N N . GLY B 1 262 ? -31.016 -5.148 9.812 1 92.25 262 GLY B N 1
ATOM 5361 C CA . GLY B 1 262 ? -29.703 -5.73 9.586 1 92.25 262 GLY B CA 1
ATOM 5362 C C . GLY B 1 262 ? -29.734 -6.922 8.648 1 92.25 262 GLY B C 1
ATOM 5363 O O . GLY B 1 262 ? -28.688 -7.508 8.344 1 92.25 262 GLY B O 1
ATOM 5364 N N . HIS B 1 263 ? -30.953 -7.426 8.344 1 96.56 263 HIS B N 1
ATOM 5365 C CA . HIS B 1 263 ? -31 -8.555 7.422 1 96.56 263 HIS B CA 1
ATOM 5366 C C . HIS B 1 263 ? -32.312 -8.586 6.656 1 96.56 263 HIS B C 1
ATOM 5368 O O . HIS B 1 263 ? -33.281 -7.891 7.023 1 96.56 263 HIS B O 1
ATOM 5374 N N . ILE B 1 264 ? -32.375 -9.336 5.574 1 97.31 264 ILE B N 1
ATOM 5375 C CA . ILE B 1 264 ? -33.531 -9.617 4.746 1 97.31 264 ILE B CA 1
ATOM 5376 C C . ILE B 1 264 ? -33.75 -11.125 4.648 1 97.31 264 ILE B C 1
ATOM 5378 O O . ILE B 1 264 ? -32.844 -11.867 4.277 1 97.31 264 ILE B O 1
ATOM 5382 N N . ASP B 1 265 ? -34.875 -11.555 4.973 1 96.94 265 ASP B N 1
ATOM 5383 C CA . ASP B 1 265 ? -35.188 -12.984 4.891 1 96.94 265 ASP B CA 1
ATOM 5384 C C . ASP B 1 265 ? -36.062 -13.289 3.689 1 96.94 265 ASP B C 1
ATOM 5386 O O . ASP B 1 265 ? -37 -12.539 3.396 1 96.94 265 ASP B O 1
ATOM 5390 N N . LEU B 1 266 ? -35.688 -14.32 3.02 1 96.31 266 LEU B N 1
ATOM 5391 C CA . LEU B 1 266 ? -36.438 -14.742 1.845 1 96.31 266 LEU B CA 1
ATOM 5392 C C . LEU B 1 266 ? -37.281 -15.984 2.146 1 96.31 266 LEU B C 1
ATOM 5394 O O . LEU B 1 266 ? -36.844 -16.828 2.945 1 96.31 266 LEU B O 1
ATOM 5398 N N . PRO B 1 267 ? -38.469 -16.016 1.489 1 90.06 267 PRO B N 1
ATOM 5399 C CA . PRO B 1 267 ? -39.281 -17.219 1.701 1 90.06 267 PRO B CA 1
ATOM 5400 C C . PRO B 1 267 ? -38.656 -18.469 1.06 1 90.06 267 PRO B C 1
ATOM 5402 O O . PRO B 1 267 ? -37.656 -18.359 0.36 1 90.06 267 PRO B O 1
ATOM 5405 N N . ALA B 1 268 ? -39.25 -19.688 1.339 1 87.94 268 ALA B N 1
ATOM 5406 C CA . ALA B 1 268 ? -38.781 -20.938 0.764 1 87.94 268 ALA B CA 1
ATOM 5407 C C . ALA B 1 268 ? -38.875 -20.922 -0.76 1 87.94 268 ALA B C 1
ATOM 5409 O O . ALA B 1 268 ? -39.719 -20.234 -1.327 1 87.94 268 ALA B O 1
ATOM 5410 N N . GLY B 1 269 ? -37.938 -21.594 -1.45 1 88.94 269 GLY B N 1
ATOM 5411 C CA . GLY B 1 269 ? -38 -21.672 -2.902 1 88.94 269 GLY B CA 1
ATOM 5412 C C . GLY B 1 269 ? -36.75 -21.094 -3.574 1 88.94 269 GLY B C 1
ATOM 5413 O O . GLY B 1 269 ? -36.469 -21.422 -4.727 1 88.94 269 GLY B O 1
ATOM 5414 N N . TYR B 1 270 ? -36.062 -20.219 -2.877 1 91.25 270 TYR B N 1
ATOM 5415 C CA . TYR B 1 270 ? -34.844 -19.641 -3.434 1 91.25 270 TYR B CA 1
ATOM 5416 C C . TYR B 1 270 ? -33.656 -20.516 -3.121 1 91.25 270 TYR B C 1
ATOM 5418 O O . TYR B 1 270 ? -33.625 -21.234 -2.123 1 91.25 270 TYR B O 1
ATOM 5426 N N . THR B 1 271 ? -32.688 -20.438 -3.994 1 91.62 271 THR B N 1
ATOM 5427 C CA . THR B 1 271 ? -31.406 -21.094 -3.729 1 91.62 271 THR B CA 1
ATOM 5428 C C . THR B 1 271 ? -30.328 -20.062 -3.408 1 91.62 271 THR B C 1
ATOM 5430 O O . THR B 1 271 ? -30.391 -18.922 -3.885 1 91.62 271 THR B O 1
ATOM 5433 N N . VAL B 1 272 ? -29.406 -20.484 -2.691 1 92.62 272 VAL B N 1
ATOM 5434 C CA . VAL B 1 272 ? -28.328 -19.594 -2.281 1 92.62 272 VAL B CA 1
ATOM 5435 C C . VAL B 1 272 ? -27.609 -19.047 -3.516 1 92.62 272 VAL B C 1
ATOM 5437 O O . VAL B 1 272 ? -27.312 -17.844 -3.588 1 92.62 272 VAL B O 1
ATOM 5440 N N . ALA B 1 273 ? -27.328 -19.875 -4.496 1 89.5 273 ALA B N 1
ATOM 5441 C CA . ALA B 1 273 ? -26.609 -19.484 -5.703 1 89.5 273 ALA B CA 1
ATOM 5442 C C . ALA B 1 273 ? -27.359 -18.391 -6.465 1 89.5 273 ALA B C 1
ATOM 5444 O O . ALA B 1 273 ? -26.766 -17.391 -6.891 1 89.5 273 ALA B O 1
ATOM 5445 N N . ALA B 1 274 ? -28.656 -18.578 -6.609 1 92.19 274 ALA B N 1
ATOM 5446 C CA . ALA B 1 274 ? -29.484 -17.625 -7.336 1 92.19 274 ALA B CA 1
ATOM 5447 C C . ALA B 1 274 ? -29.578 -16.297 -6.59 1 92.19 274 ALA B C 1
ATOM 5449 O O . ALA B 1 274 ? -29.5 -15.227 -7.199 1 92.19 274 ALA B O 1
ATOM 5450 N N . VAL B 1 275 ? -29.781 -16.438 -5.289 1 96.25 275 VAL B N 1
ATOM 5451 C CA . VAL B 1 275 ? -29.875 -15.234 -4.461 1 96.25 275 VAL B CA 1
ATOM 5452 C C . VAL B 1 275 ? -28.562 -14.469 -4.496 1 96.25 275 VAL B C 1
ATOM 5454 O O . VAL B 1 275 ? -28.547 -13.25 -4.66 1 96.25 275 VAL B O 1
ATOM 5457 N N . ASP B 1 276 ? -27.5 -15.195 -4.383 1 95.38 276 ASP B N 1
ATOM 5458 C CA . ASP B 1 276 ? -26.172 -14.578 -4.348 1 95.38 276 ASP B CA 1
ATOM 5459 C C . ASP B 1 276 ? -25.875 -13.836 -5.645 1 95.38 276 ASP B C 1
ATOM 5461 O O . ASP B 1 276 ? -25.25 -12.773 -5.625 1 95.38 276 ASP B O 1
ATOM 5465 N N . GLU B 1 277 ? -26.266 -14.352 -6.715 1 93.5 277 GLU B N 1
ATOM 5466 C CA . GLU B 1 277 ? -26.047 -13.719 -8.008 1 93.5 277 GLU B CA 1
ATOM 5467 C C . GLU B 1 277 ? -26.766 -12.375 -8.086 1 93.5 277 GLU B C 1
ATOM 5469 O O . GLU B 1 277 ? -26.203 -11.383 -8.555 1 93.5 277 GLU B O 1
ATOM 5474 N N . ILE B 1 278 ? -27.984 -12.359 -7.629 1 96 278 ILE B N 1
ATOM 5475 C CA . ILE B 1 278 ? -28.781 -11.141 -7.664 1 96 278 ILE B CA 1
ATOM 5476 C C . ILE B 1 278 ? -28.203 -10.109 -6.707 1 96 278 ILE B C 1
ATOM 5478 O O . ILE B 1 278 ? -28.078 -8.93 -7.055 1 96 278 ILE B O 1
ATOM 5482 N N . VAL B 1 279 ? -27.859 -10.617 -5.531 1 96.81 279 VAL B N 1
ATOM 5483 C CA . VAL B 1 279 ? -27.312 -9.727 -4.516 1 96.81 279 VAL B CA 1
ATOM 5484 C C . VAL B 1 279 ? -26.031 -9.094 -5.027 1 96.81 279 VAL B C 1
ATOM 5486 O O . VAL B 1 279 ? -25.812 -7.895 -4.852 1 96.81 279 VAL B O 1
ATOM 5489 N N . ARG B 1 280 ? -25.141 -9.812 -5.691 1 95.5 280 ARG B N 1
ATOM 5490 C CA . ARG B 1 280 ? -23.906 -9.297 -6.242 1 95.5 280 ARG B CA 1
ATOM 5491 C C . ARG B 1 280 ? -24.172 -8.227 -7.297 1 95.5 280 ARG B C 1
ATOM 5493 O O . ARG B 1 280 ? -23.453 -7.227 -7.367 1 95.5 280 ARG B O 1
ATOM 5500 N N . SER B 1 281 ? -25.156 -8.445 -8.047 1 95.38 281 SER B N 1
ATOM 5501 C CA . SER B 1 281 ? -25.516 -7.461 -9.07 1 95.38 281 SER B CA 1
ATOM 5502 C C . SER B 1 281 ? -25.938 -6.137 -8.438 1 95.38 281 SER B C 1
ATOM 5504 O O . SER B 1 281 ? -25.562 -5.07 -8.914 1 95.38 281 SER B O 1
ATOM 5506 N N . VAL B 1 282 ? -26.688 -6.246 -7.402 1 96.5 282 VAL B N 1
ATOM 5507 C CA . VAL B 1 282 ? -27.109 -5.043 -6.695 1 96.5 282 VAL B CA 1
ATOM 5508 C C . VAL B 1 282 ? -25.906 -4.34 -6.09 1 96.5 282 VAL B C 1
ATOM 5510 O O . VAL B 1 282 ? -25.812 -3.109 -6.125 1 96.5 282 VAL B O 1
ATOM 5513 N N . GLU B 1 283 ? -24.969 -5.109 -5.504 1 96.06 283 GLU B N 1
ATOM 5514 C CA . GLU B 1 283 ? -23.75 -4.527 -4.945 1 96.06 283 GLU B CA 1
ATOM 5515 C C . GLU B 1 283 ? -23 -3.711 -5.988 1 96.06 283 GLU B C 1
ATOM 5517 O O . GLU B 1 283 ? -22.547 -2.598 -5.707 1 96.06 283 GLU B O 1
ATOM 5522 N N . GLN B 1 284 ? -22.875 -4.23 -7.156 1 94.69 284 GLN B N 1
ATOM 5523 C CA . GLN B 1 284 ? -22.188 -3.533 -8.234 1 94.69 284 GLN B CA 1
ATOM 5524 C C . GLN B 1 284 ? -22.906 -2.252 -8.625 1 94.69 284 GLN B C 1
ATOM 5526 O O . GLN B 1 284 ? -22.281 -1.225 -8.875 1 94.69 284 GLN B O 1
ATOM 5531 N N . GLU B 1 285 ? -24.203 -2.34 -8.664 1 94.69 285 GLU B N 1
ATOM 5532 C CA . GLU B 1 285 ? -25.031 -1.177 -9 1 94.69 285 GLU B CA 1
ATOM 5533 C C . GLU B 1 285 ? -24.812 -0.048 -7.996 1 94.69 285 GLU B C 1
ATOM 5535 O O . GLU B 1 285 ? -24.922 1.129 -8.344 1 94.69 285 GLU B O 1
ATOM 5540 N N . PHE B 1 286 ? -24.516 -0.418 -6.84 1 94.12 286 PHE B N 1
ATOM 5541 C CA . PHE B 1 286 ? -24.438 0.584 -5.785 1 94.12 286 PHE B CA 1
ATOM 5542 C C . PHE B 1 286 ? -23 0.778 -5.34 1 94.12 286 PHE B C 1
ATOM 5544 O O . PHE B 1 286 ? -22.734 1.049 -4.164 1 94.12 286 PHE B O 1
ATOM 5551 N N . GLY B 1 287 ? -22.031 0.485 -6.176 1 90.94 287 GLY B N 1
ATOM 5552 C CA . GLY B 1 287 ? -20.641 0.887 -5.984 1 90.94 287 GLY B CA 1
ATOM 5553 C C . GLY B 1 287 ? -19.797 -0.18 -5.312 1 90.94 287 GLY B C 1
ATOM 5554 O O . GLY B 1 287 ? -18.641 0.066 -4.957 1 90.94 287 GLY B O 1
ATOM 5555 N N . GLY B 1 288 ? -20.375 -1.369 -5.074 1 94.31 288 GLY B N 1
ATOM 5556 C CA . GLY B 1 288 ? -19.594 -2.484 -4.547 1 94.31 288 GLY B CA 1
ATOM 5557 C C . GLY B 1 288 ? -18.891 -3.283 -5.625 1 94.31 288 GLY B C 1
ATOM 5558 O O . GLY B 1 288 ? -19.062 -3.018 -6.816 1 94.31 288 GLY B O 1
ATOM 5559 N N . PHE B 1 289 ? -18.109 -4.273 -5.195 1 95.69 289 PHE B N 1
ATOM 5560 C CA . PHE B 1 289 ? -17.328 -5.051 -6.145 1 95.69 289 PHE B CA 1
ATOM 5561 C C . PHE B 1 289 ? -18.125 -6.234 -6.676 1 95.69 289 PHE B C 1
ATOM 5563 O O . PHE B 1 289 ? -18.031 -6.578 -7.855 1 95.69 289 PHE B O 1
ATOM 5570 N N . GLY B 1 290 ? -18.938 -6.863 -5.711 1 96.06 290 GLY B N 1
ATOM 5571 C CA . GLY B 1 290 ? -19.719 -8.031 -6.098 1 96.06 290 GLY B CA 1
ATOM 5572 C C . GLY B 1 290 ? -18.844 -9.188 -6.562 1 96.06 290 GLY B C 1
ATOM 5573 O O . GLY B 1 290 ? -19.219 -9.914 -7.488 1 96.06 290 GLY B O 1
ATOM 5574 N N . PHE B 1 291 ? -17.719 -9.438 -6.02 1 97.44 291 PHE B N 1
ATOM 5575 C CA . PHE B 1 291 ? -16.766 -10.461 -6.438 1 97.44 291 PHE B CA 1
ATOM 5576 C C . PHE B 1 291 ? -17.297 -11.852 -6.113 1 97.44 291 PHE B C 1
ATOM 5578 O O . PHE B 1 291 ? -17.953 -12.055 -5.09 1 97.44 291 PHE B O 1
ATOM 5585 N N . MET B 1 292 ? -17.016 -12.75 -6.965 1 96.81 292 MET B N 1
ATOM 5586 C CA . MET B 1 292 ? -17.156 -14.18 -6.676 1 96.81 292 MET B CA 1
ATOM 5587 C C . MET B 1 292 ? -15.914 -14.727 -5.988 1 96.81 292 MET B C 1
ATOM 5589 O O . MET B 1 292 ? -14.812 -14.211 -6.195 1 96.81 292 MET B O 1
ATOM 5593 N N . LEU B 1 293 ? -16.109 -15.773 -5.152 1 97.06 293 LEU B N 1
ATOM 5594 C CA . LEU B 1 293 ? -14.969 -16.406 -4.52 1 97.06 293 LEU B CA 1
ATOM 5595 C C . LEU B 1 293 ? -14.039 -17.016 -5.562 1 97.06 293 LEU B C 1
ATOM 5597 O O . LEU B 1 293 ? -14.508 -17.656 -6.508 1 97.06 293 LEU B O 1
ATOM 5601 N N . PRO B 1 294 ? -12.781 -16.781 -5.441 1 98.19 294 PRO B N 1
ATOM 5602 C CA . PRO B 1 294 ? -11.859 -17.406 -6.391 1 98.19 294 PRO B CA 1
ATOM 5603 C C . PRO B 1 294 ? -11.734 -18.906 -6.188 1 98.19 294 PRO B C 1
ATOM 5605 O O . PRO B 1 294 ? -11.977 -19.406 -5.086 1 98.19 294 PRO B O 1
ATOM 5608 N N . SER B 1 295 ? -11.43 -19.578 -7.23 1 98.31 295 SER B N 1
ATOM 5609 C CA . SER B 1 295 ? -11.148 -21 -7.238 1 98.31 295 SER B CA 1
ATOM 5610 C C . SER B 1 295 ? -9.664 -21.266 -7.449 1 98.31 295 SER B C 1
ATOM 5612 O O . SER B 1 295 ? -8.945 -20.422 -7.977 1 98.31 295 SER B O 1
ATOM 5614 N N . SER B 1 296 ? -9.25 -22.406 -6.977 1 98.19 296 SER B N 1
ATOM 5615 C CA . SER B 1 296 ? -7.848 -22.75 -7.18 1 98.19 296 SER B CA 1
ATOM 5616 C C . SER B 1 296 ? -7.68 -24.25 -7.418 1 98.19 296 SER B C 1
ATOM 5618 O O . SER B 1 296 ? -8.523 -25.047 -7.012 1 98.19 296 SER B O 1
ATOM 5620 N N . THR B 1 297 ? -6.707 -24.562 -8.164 1 97.62 297 THR B N 1
ATOM 5621 C CA . THR B 1 297 ? -6.188 -25.922 -8.242 1 97.62 297 THR B CA 1
ATOM 5622 C C . THR B 1 297 ? -4.805 -26.016 -7.602 1 97.62 297 THR B C 1
ATOM 5624 O O . THR B 1 297 ? -4.062 -25.031 -7.578 1 97.62 297 THR B O 1
ATOM 5627 N N . TYR B 1 298 ? -4.551 -27.188 -7.109 1 95.25 298 TYR B N 1
ATOM 5628 C CA . TYR B 1 298 ? -3.268 -27.406 -6.449 1 95.25 298 TYR B CA 1
ATOM 5629 C C . TYR B 1 298 ? -2.506 -28.562 -7.094 1 95.25 298 TYR B C 1
ATOM 5631 O O . TYR B 1 298 ? -3.025 -29.672 -7.199 1 95.25 298 TYR B O 1
ATOM 5639 N N . HIS B 1 299 ? -1.346 -28.234 -7.523 1 92.06 299 HIS B N 1
ATOM 5640 C CA . HIS B 1 299 ? -0.497 -29.281 -8.078 1 92.06 299 HIS B CA 1
ATOM 5641 C C . HIS B 1 299 ? 0.657 -29.609 -7.133 1 92.06 299 HIS B C 1
ATOM 5643 O O . HIS B 1 299 ? 1.028 -28.797 -6.293 1 92.06 299 HIS B O 1
ATOM 5649 N N . SER B 1 300 ? 1.141 -30.812 -7.305 1 85.75 300 SER B N 1
ATOM 5650 C CA . SER B 1 300 ? 2.336 -31.234 -6.578 1 85.75 300 SER B CA 1
ATOM 5651 C C . SER B 1 300 ? 3.594 -30.609 -7.188 1 85.75 300 SER B C 1
ATOM 5653 O O . SER B 1 300 ? 3.576 -30.156 -8.336 1 85.75 300 SER B O 1
ATOM 5655 N N . PHE B 1 301 ? 4.605 -30.625 -6.414 1 81.19 301 PHE B N 1
ATOM 5656 C CA . PHE B 1 301 ? 5.848 -30.016 -6.891 1 81.19 301 PHE B CA 1
ATOM 5657 C C . PHE B 1 301 ? 6.73 -31.062 -7.562 1 81.19 301 PHE B C 1
ATOM 5659 O O . PHE B 1 301 ? 6.801 -32.219 -7.113 1 81.19 301 PHE B O 1
ATOM 5666 N N . LEU B 1 302 ? 7.301 -30.594 -8.648 1 85.56 302 LEU B N 1
ATOM 5667 C CA . LEU B 1 302 ? 8.383 -31.359 -9.25 1 85.56 302 LEU B CA 1
ATOM 5668 C C . LEU B 1 302 ? 9.617 -31.344 -8.359 1 85.56 302 LEU B C 1
ATOM 5670 O O . LEU B 1 302 ? 10.125 -30.281 -7.996 1 85.56 302 LEU B O 1
ATOM 5674 N N . GLN B 1 303 ? 9.992 -32.5 -8.055 1 85.94 303 GLN B N 1
ATOM 5675 C CA . GLN B 1 303 ? 11.172 -32.594 -7.207 1 85.94 303 GLN B CA 1
ATOM 5676 C C . GLN B 1 303 ? 12.414 -32.062 -7.926 1 85.94 303 GLN B C 1
ATOM 5678 O O . GLN B 1 303 ? 12.578 -32.281 -9.125 1 85.94 303 GLN B O 1
ATOM 5683 N N . GLY B 1 304 ? 13.234 -31.391 -7.152 1 90.44 304 GLY B N 1
ATOM 5684 C CA . GLY B 1 304 ? 14.492 -30.953 -7.734 1 90.44 304 GLY B CA 1
ATOM 5685 C C . GLY B 1 304 ? 15.383 -32.094 -8.164 1 90.44 304 GLY B C 1
ATOM 5686 O O . GLY B 1 304 ? 15.297 -33.219 -7.617 1 90.44 304 GLY B O 1
ATOM 5687 N N . LEU B 1 305 ? 16.312 -31.828 -8.992 1 94 305 LEU B N 1
ATOM 5688 C CA . LEU B 1 305 ? 17.188 -32.875 -9.547 1 94 305 LEU B CA 1
ATOM 5689 C C . LEU B 1 305 ? 18.109 -33.438 -8.477 1 94 305 LEU B C 1
ATOM 5691 O O . LEU B 1 305 ? 18.594 -34.562 -8.594 1 94 305 LEU B O 1
ATOM 5695 N N . GLN B 1 306 ? 18.375 -32.688 -7.477 1 91.19 306 GLN B N 1
ATOM 5696 C CA . GLN B 1 306 ? 19.219 -33.125 -6.375 1 91.19 306 GLN B CA 1
ATOM 5697 C C . GLN B 1 306 ? 18.375 -33.625 -5.195 1 91.19 306 GLN B C 1
ATOM 5699 O O . GLN B 1 306 ? 18.906 -33.875 -4.113 1 91.19 306 GLN B O 1
ATOM 5704 N N . GLY B 1 307 ? 17.141 -33.625 -5.434 1 84.69 307 GLY B N 1
ATOM 5705 C CA . GLY B 1 307 ? 16.234 -33.906 -4.336 1 84.69 307 GLY B CA 1
ATOM 5706 C C . GLY B 1 307 ? 15.672 -32.688 -3.668 1 84.69 307 GLY B C 1
ATOM 5707 O O . GLY B 1 307 ? 16.219 -31.578 -3.83 1 84.69 307 GLY B O 1
ATOM 5708 N N . GLY B 1 308 ? 14.562 -32.781 -3.113 1 77.88 308 GLY B N 1
ATOM 5709 C CA . GLY B 1 308 ? 13.977 -31.641 -2.432 1 77.88 308 GLY B CA 1
ATOM 5710 C C . GLY B 1 308 ? 13.312 -30.672 -3.377 1 77.88 308 GLY B C 1
ATOM 5711 O O . GLY B 1 308 ? 12.867 -31.047 -4.461 1 77.88 308 GLY B O 1
ATOM 5712 N N . LYS B 1 309 ? 13.211 -29.484 -2.936 1 75.69 309 LYS B N 1
ATOM 5713 C CA . LYS B 1 309 ? 12.539 -28.453 -3.727 1 75.69 309 LYS B CA 1
ATOM 5714 C C . LYS B 1 309 ? 13.5 -27.797 -4.715 1 75.69 309 LYS B C 1
ATOM 5716 O O . LYS B 1 309 ? 14.664 -27.562 -4.391 1 75.69 309 LYS B O 1
ATOM 5721 N N . MET B 1 310 ? 12.953 -27.547 -5.77 1 82.62 310 MET B N 1
ATOM 5722 C CA . MET B 1 310 ? 13.711 -26.781 -6.75 1 82.62 310 MET B CA 1
ATOM 5723 C C . MET B 1 310 ? 13.953 -25.359 -6.25 1 82.62 310 MET B C 1
ATOM 5725 O O . MET B 1 310 ? 13.07 -24.75 -5.641 1 82.62 310 MET B O 1
ATOM 5729 N N . SER B 1 311 ? 15.242 -24.906 -6.355 1 79.25 311 SER B N 1
ATOM 5730 C CA . SER B 1 311 ? 15.555 -23.547 -5.914 1 79.25 311 SER B CA 1
ATOM 5731 C C . SER B 1 311 ? 16.531 -22.875 -6.867 1 79.25 311 SER B C 1
ATOM 5733 O O . SER B 1 311 ? 17.469 -23.516 -7.367 1 79.25 311 SER B O 1
ATOM 5735 N N . SER B 1 312 ? 16.234 -21.672 -7.09 1 79.31 312 SER B N 1
ATOM 5736 C CA . SER B 1 312 ? 17.141 -20.891 -7.934 1 79.31 312 SER B CA 1
ATOM 5737 C C . SER B 1 312 ? 18.5 -20.703 -7.258 1 79.31 312 SER B C 1
ATOM 5739 O O . SER B 1 312 ? 19.5 -20.422 -7.926 1 79.31 312 SER B O 1
ATOM 5741 N N . SER B 1 313 ? 18.5 -20.875 -5.957 1 79.12 313 SER B N 1
ATOM 5742 C CA . SER B 1 313 ? 19.75 -20.719 -5.203 1 79.12 313 SER B CA 1
ATOM 5743 C C . SER B 1 313 ? 20.641 -21.953 -5.355 1 79.12 313 SER B C 1
ATOM 5745 O O . SER B 1 313 ? 21.828 -21.906 -5.023 1 79.12 313 SER B O 1
ATOM 5747 N N . VAL B 1 314 ? 20.047 -23.031 -5.832 1 85.38 314 VAL B N 1
ATOM 5748 C CA . VAL B 1 314 ? 20.797 -24.25 -6.164 1 85.38 314 VAL B CA 1
ATOM 5749 C C . VAL B 1 314 ? 20.625 -24.562 -7.648 1 85.38 314 VAL B C 1
ATOM 5751 O O . VAL B 1 314 ? 19.844 -25.438 -8.016 1 85.38 314 VAL B O 1
ATOM 5754 N N . PRO B 1 315 ? 21.453 -24 -8.375 1 87.31 315 PRO B N 1
ATOM 5755 C CA . PRO B 1 315 ? 21.266 -24.094 -9.828 1 87.31 315 PRO B CA 1
ATOM 5756 C C . PRO B 1 315 ? 21.25 -25.531 -10.336 1 87.31 315 PRO B C 1
ATOM 5758 O O . PRO B 1 315 ? 20.578 -25.828 -11.328 1 87.31 315 PRO B O 1
ATOM 5761 N N . GLU B 1 316 ? 21.891 -26.391 -9.625 1 91.12 316 GLU B N 1
ATOM 5762 C CA . GLU B 1 316 ? 21.969 -27.781 -10.055 1 91.12 316 GLU B CA 1
ATOM 5763 C C . GLU B 1 316 ? 20.656 -28.516 -9.805 1 91.12 316 GLU B C 1
ATOM 5765 O O . GLU B 1 316 ? 20.453 -29.625 -10.305 1 91.12 316 GLU B O 1
ATOM 5770 N N . SER B 1 317 ? 19.812 -27.828 -9.117 1 90.81 317 SER B N 1
ATOM 5771 C CA . SER B 1 317 ? 18.562 -28.484 -8.727 1 90.81 317 SER B CA 1
ATOM 5772 C C . SER B 1 317 ? 17.484 -28.297 -9.789 1 90.81 317 SER B C 1
ATOM 5774 O O . SER B 1 317 ? 16.438 -28.938 -9.742 1 90.81 317 SER B O 1
ATOM 5776 N N . LEU B 1 318 ? 17.75 -27.391 -10.719 1 93.06 318 LEU B N 1
ATOM 5777 C CA . LEU B 1 318 ? 16.688 -27.094 -11.672 1 93.06 318 LEU B CA 1
ATOM 5778 C C . LEU B 1 318 ? 17.25 -26.922 -13.078 1 93.06 318 LEU B C 1
ATOM 5780 O O . LEU B 1 318 ? 18.469 -26.781 -13.258 1 93.06 318 LEU B O 1
ATOM 5784 N N . VAL B 1 319 ? 16.391 -27.109 -14.055 1 94.31 319 VAL B N 1
ATOM 5785 C CA . VAL B 1 319 ? 16.75 -26.875 -15.453 1 94.31 319 VAL B CA 1
ATOM 5786 C C . VAL B 1 319 ? 16.156 -25.547 -15.914 1 94.31 319 VAL B C 1
ATOM 5788 O O . VAL B 1 319 ? 14.93 -25.375 -15.906 1 94.31 319 VAL B O 1
ATOM 5791 N N . TRP B 1 320 ? 17.016 -24.641 -16.328 1 95.12 320 TRP B N 1
ATOM 5792 C CA . TRP B 1 320 ? 16.562 -23.391 -16.922 1 95.12 320 TRP B CA 1
ATOM 5793 C C . TRP B 1 320 ? 16.172 -23.578 -18.375 1 95.12 320 TRP B C 1
ATOM 5795 O O . TRP B 1 320 ? 16.719 -24.438 -19.062 1 95.12 320 TRP B O 1
ATOM 5805 N N . PHE B 1 321 ? 15.273 -22.734 -18.859 1 95.88 321 PHE B N 1
ATOM 5806 C CA . PHE B 1 321 ? 14.859 -22.828 -20.25 1 95.88 321 PHE B CA 1
ATOM 5807 C C . PHE B 1 321 ? 16.016 -22.484 -21.188 1 95.88 321 PHE B C 1
ATOM 5809 O O . PHE B 1 321 ? 16.047 -22.922 -22.344 1 95.88 321 PHE B O 1
ATOM 5816 N N . ASP B 1 322 ? 17.016 -21.75 -20.609 1 94.31 322 ASP B N 1
ATOM 5817 C CA . ASP B 1 322 ? 18.125 -21.312 -21.453 1 94.31 322 ASP B CA 1
ATOM 5818 C C . ASP B 1 322 ? 19.406 -22.078 -21.109 1 94.31 322 ASP B C 1
ATOM 5820 O O . ASP B 1 322 ? 20.5 -21.625 -21.438 1 94.31 322 ASP B O 1
ATOM 5824 N N . ASP B 1 323 ? 19.297 -23.156 -20.484 1 95.56 323 ASP B N 1
ATOM 5825 C CA . ASP B 1 323 ? 20.484 -23.969 -20.219 1 95.56 323 ASP B CA 1
ATOM 5826 C C . ASP B 1 323 ? 21.172 -24.375 -21.516 1 95.56 323 ASP B C 1
ATOM 5828 O O . ASP B 1 323 ? 20.516 -24.719 -22.5 1 95.56 323 ASP B O 1
ATOM 5832 N N . THR B 1 324 ? 22.453 -24.359 -21.453 1 96.06 324 THR B N 1
ATOM 5833 C CA . THR B 1 324 ? 23.219 -24.953 -22.562 1 96.06 324 THR B CA 1
ATOM 5834 C C . THR B 1 324 ? 23.109 -26.469 -22.531 1 96.06 324 THR B C 1
ATOM 5836 O O . THR B 1 324 ? 22.703 -27.062 -21.531 1 96.06 324 THR B O 1
ATOM 5839 N N . GLU B 1 325 ? 23.484 -27.047 -23.656 1 96.75 325 GLU B N 1
ATOM 5840 C CA . GLU B 1 325 ? 23.5 -28.5 -23.719 1 96.75 325 GLU B CA 1
ATOM 5841 C C . GLU B 1 325 ? 24.406 -29.094 -22.641 1 96.75 325 GLU B C 1
ATOM 5843 O O . GLU B 1 325 ? 24.047 -30.062 -21.984 1 96.75 325 GLU B O 1
ATOM 5848 N N . ASN B 1 326 ? 25.5 -28.484 -22.516 1 97.25 326 ASN B N 1
ATOM 5849 C CA . ASN B 1 326 ? 26.453 -28.953 -21.516 1 97.25 326 ASN B CA 1
ATOM 5850 C C . ASN B 1 326 ? 25.891 -28.828 -20.094 1 97.25 326 ASN B C 1
ATOM 5852 O O . ASN B 1 326 ? 26.062 -29.734 -19.266 1 97.25 326 ASN B O 1
ATOM 5856 N N . ASP B 1 327 ? 25.297 -27.75 -19.797 1 96.69 327 ASP B N 1
ATOM 5857 C CA . ASP B 1 327 ? 24.719 -27.531 -18.469 1 96.69 327 ASP B CA 1
ATOM 5858 C C . ASP B 1 327 ? 23.594 -28.531 -18.203 1 96.69 327 ASP B C 1
ATOM 5860 O O . ASP B 1 327 ? 23.531 -29.125 -17.109 1 96.69 327 ASP B O 1
ATOM 5864 N N . ALA B 1 328 ? 22.734 -28.688 -19.172 1 97.19 328 ALA B N 1
ATOM 5865 C CA . ALA B 1 328 ? 21.641 -29.656 -19.031 1 97.19 328 ALA B CA 1
ATOM 5866 C C . ALA B 1 328 ? 22.172 -31.062 -18.797 1 97.19 328 ALA B C 1
ATOM 5868 O O . ALA B 1 328 ? 21.656 -31.797 -17.938 1 97.19 328 ALA B O 1
ATOM 5869 N N . LYS B 1 329 ? 23.188 -31.391 -19.562 1 97.5 329 LYS B N 1
ATOM 5870 C CA . LYS B 1 329 ? 23.797 -32.719 -19.406 1 97.5 329 LYS B CA 1
ATOM 5871 C C . LYS B 1 329 ? 24.359 -32.906 -18 1 97.5 329 LYS B C 1
ATOM 5873 O O . LYS B 1 329 ? 24.094 -33.938 -17.359 1 97.5 329 LYS 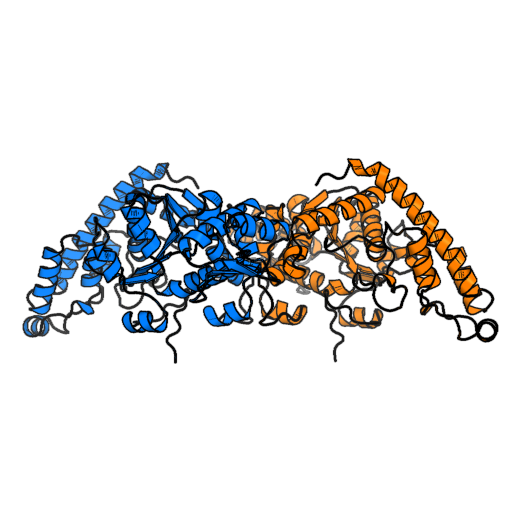B O 1
ATOM 5878 N N . LYS B 1 330 ? 25.078 -31.969 -17.578 1 97.25 330 LYS B N 1
ATOM 5879 C CA . LYS B 1 330 ? 25.672 -32.031 -16.25 1 97.25 330 LYS B CA 1
ATOM 5880 C C . LYS B 1 330 ? 24.594 -32.188 -15.18 1 97.25 330 LYS B C 1
ATOM 5882 O O . LYS B 1 330 ? 24.719 -33.031 -14.281 1 97.25 330 LYS B O 1
ATOM 5887 N N . LYS B 1 331 ? 23.531 -31.453 -15.273 1 97.06 331 LYS B N 1
ATOM 5888 C CA . LYS B 1 331 ? 22.453 -31.453 -14.281 1 97.06 331 LYS B CA 1
ATOM 5889 C C . LYS B 1 331 ? 21.688 -32.781 -14.305 1 97.06 331 LYS B C 1
ATOM 5891 O O . LYS B 1 331 ? 21.438 -33.375 -13.258 1 97.06 331 LYS B O 1
ATOM 5896 N N . ILE B 1 332 ? 21.359 -33.281 -15.484 1 97.44 332 ILE B N 1
ATOM 5897 C CA . ILE B 1 332 ? 20.562 -34.5 -15.633 1 97.44 332 ILE B CA 1
ATOM 5898 C C . ILE B 1 332 ? 21.375 -35.719 -15.234 1 97.44 332 ILE B C 1
ATOM 5900 O O . ILE B 1 332 ? 20.906 -36.562 -14.492 1 97.44 332 ILE B O 1
ATOM 5904 N N . MET B 1 333 ? 22.641 -35.719 -15.688 1 97 333 MET B N 1
ATOM 5905 C CA . MET B 1 333 ? 23.484 -36.875 -15.391 1 97 333 MET B CA 1
ATOM 5906 C C . MET B 1 333 ? 23.859 -36.906 -13.906 1 97 333 MET B C 1
ATOM 5908 O O . MET B 1 333 ? 24.156 -37.969 -13.367 1 97 333 MET B O 1
ATOM 5912 N N . GLY B 1 334 ? 23.828 -35.781 -13.266 1 95.56 334 GLY B N 1
ATOM 5913 C CA . GLY B 1 334 ? 24.156 -35.688 -11.852 1 95.56 334 GLY B CA 1
ATOM 5914 C C . GLY B 1 334 ? 22.938 -35.781 -10.953 1 95.56 334 GLY B C 1
ATOM 5915 O O . GLY B 1 334 ? 23.062 -35.688 -9.727 1 95.56 334 GLY B O 1
ATOM 5916 N N . ALA B 1 335 ? 21.797 -35.969 -11.477 1 95.81 335 ALA B N 1
ATOM 5917 C CA . ALA B 1 335 ? 20.547 -35.938 -10.727 1 95.81 335 ALA B CA 1
ATOM 5918 C C . ALA B 1 335 ? 20.406 -37.125 -9.797 1 95.81 335 ALA B C 1
ATOM 5920 O O . ALA B 1 335 ? 20.922 -38.219 -10.086 1 95.81 335 ALA B O 1
ATOM 5921 N N . LEU B 1 336 ? 19.719 -36.938 -8.727 1 94.12 336 LEU B N 1
ATOM 5922 C CA . LEU B 1 336 ? 19.422 -38 -7.793 1 94.12 336 LEU B CA 1
ATOM 5923 C C . LEU B 1 336 ? 18.391 -38.969 -8.398 1 94.12 336 LEU B C 1
ATOM 5925 O O . LEU B 1 336 ? 17.391 -38.531 -8.961 1 94.12 336 LEU B O 1
ATOM 5929 N N . THR B 1 337 ? 18.703 -40.25 -8.281 1 93.69 337 THR B N 1
ATOM 5930 C CA . THR B 1 337 ? 17.812 -41.25 -8.844 1 93.69 337 THR B CA 1
ATOM 5931 C C . THR B 1 337 ? 17.266 -42.188 -7.742 1 93.69 337 THR B C 1
ATOM 5933 O O . THR B 1 337 ? 17.688 -42.062 -6.586 1 93.69 337 THR B O 1
ATOM 5936 N N . GLY B 1 338 ? 16.25 -42.906 -8.07 1 91.56 338 GLY B N 1
ATOM 5937 C CA . GLY B 1 338 ? 15.719 -43.906 -7.172 1 91.56 338 GLY B CA 1
ATOM 5938 C C . GLY B 1 338 ? 16.359 -45.281 -7.355 1 91.56 338 GLY B C 1
ATOM 5939 O O . GLY B 1 338 ? 15.758 -46.312 -7.055 1 91.56 338 GLY B O 1
ATOM 5940 N N . GLY B 1 339 ? 17.562 -45.281 -7.922 1 90.44 339 GLY B N 1
ATOM 5941 C CA . GLY B 1 339 ? 18.297 -46.5 -8.117 1 90.44 339 GLY B CA 1
ATOM 5942 C C . GLY B 1 339 ? 18.922 -47.031 -6.84 1 90.44 339 GLY B C 1
ATOM 5943 O O . GLY B 1 339 ? 18.609 -46.562 -5.746 1 90.44 339 GLY B O 1
ATOM 5944 N N . ARG B 1 340 ? 19.672 -48.125 -7.055 1 90.88 340 ARG B N 1
ATOM 5945 C CA . ARG B 1 340 ? 20.328 -48.781 -5.926 1 90.88 340 ARG B CA 1
ATOM 5946 C C . ARG B 1 340 ? 21.812 -48.406 -5.875 1 90.88 340 ARG B C 1
ATOM 5948 O O . ARG B 1 340 ? 22.312 -47.719 -6.754 1 90.88 340 ARG B O 1
ATOM 5955 N N . GLN B 1 341 ? 22.438 -48.875 -4.836 1 88.94 341 GLN B N 1
ATOM 5956 C CA . GLN B 1 341 ? 23.844 -48.531 -4.625 1 88.94 341 GLN B CA 1
ATOM 5957 C C . GLN B 1 341 ? 24.734 -49.094 -5.723 1 88.94 341 GLN B C 1
ATOM 5959 O O . GLN B 1 341 ? 25.703 -48.469 -6.141 1 88.94 341 GLN B O 1
ATOM 5964 N N . THR B 1 342 ? 24.344 -50.312 -6.145 1 90.94 342 THR B N 1
ATOM 5965 C CA . THR B 1 342 ? 25.141 -50.938 -7.203 1 90.94 342 THR B CA 1
ATOM 5966 C C . THR B 1 342 ? 24.234 -51.375 -8.344 1 90.94 342 THR B C 1
ATOM 5968 O O . THR B 1 342 ? 23.031 -51.594 -8.156 1 90.94 342 THR B O 1
ATOM 5971 N N . LEU B 1 343 ? 24.891 -51.531 -9.492 1 91.12 343 LEU B N 1
ATOM 5972 C CA . LEU B 1 343 ? 24.172 -52.031 -10.672 1 91.12 343 LEU B CA 1
ATOM 5973 C C . LEU B 1 343 ? 23.562 -53.406 -10.414 1 91.12 343 LEU B C 1
ATOM 5975 O O . LEU B 1 343 ? 22.453 -53.688 -10.852 1 91.12 343 LEU B O 1
ATOM 5979 N N . GLU B 1 344 ? 24.344 -54.188 -9.781 1 93 344 GLU B N 1
ATOM 5980 C CA . GLU B 1 344 ? 23.891 -55.562 -9.469 1 93 344 GLU B CA 1
ATOM 5981 C C . GLU B 1 344 ? 22.672 -55.531 -8.555 1 93 344 GLU B C 1
ATOM 5983 O O . GLU B 1 344 ? 21.734 -56.312 -8.75 1 93 344 GLU B O 1
ATOM 5988 N N . GLU B 1 345 ? 22.75 -54.688 -7.625 1 94.19 345 GLU B N 1
ATOM 5989 C CA . GLU B 1 345 ? 21.625 -54.562 -6.695 1 94.19 345 GLU B CA 1
ATOM 5990 C C . GLU B 1 345 ? 20.375 -54.062 -7.402 1 94.19 345 GLU B C 1
ATOM 5992 O O . GLU B 1 345 ? 19.266 -54.469 -7.078 1 94.19 345 GLU B O 1
ATOM 5997 N N . GLN B 1 346 ? 20.484 -53.188 -8.297 1 93.5 346 GLN B N 1
ATOM 5998 C CA . GLN B 1 346 ? 19.344 -52.656 -9.031 1 93.5 346 GLN B CA 1
ATOM 5999 C C . GLN B 1 346 ? 18.719 -53.719 -9.938 1 93.5 346 GLN B C 1
ATOM 6001 O O . GLN B 1 346 ? 17.5 -53.781 -10.078 1 93.5 346 GLN B O 1
ATOM 6006 N N . LYS B 1 347 ? 19.578 -54.531 -10.531 1 94.31 347 LYS B N 1
ATOM 6007 C CA . LYS B 1 347 ? 19.062 -55.625 -11.375 1 94.31 347 LYS B CA 1
ATOM 6008 C C . LYS B 1 347 ? 18.266 -56.625 -10.555 1 94.31 347 LYS B C 1
ATOM 6010 O O . LYS B 1 347 ? 17.281 -57.188 -11.047 1 94.31 347 LYS B O 1
ATOM 6015 N N . GLN B 1 348 ? 18.703 -56.75 -9.328 1 95.06 348 GLN B N 1
ATOM 6016 C CA . GLN B 1 348 ? 18.078 -57.75 -8.469 1 95.06 348 GLN B CA 1
ATOM 6017 C C . GLN B 1 348 ? 16.844 -57.188 -7.785 1 95.06 348 GLN B C 1
ATOM 6019 O O . GLN B 1 348 ? 15.812 -57.875 -7.68 1 95.06 348 GLN B O 1
ATOM 6024 N N . LEU B 1 349 ? 16.875 -55.969 -7.336 1 95.06 349 LEU B N 1
ATOM 6025 C CA . LEU B 1 349 ? 15.844 -55.438 -6.453 1 95.06 349 LEU B CA 1
ATOM 6026 C C . LEU B 1 349 ? 14.969 -54.438 -7.184 1 95.06 349 LEU B C 1
ATOM 6028 O O . LEU B 1 349 ? 13.891 -54.062 -6.703 1 95.06 349 LEU B O 1
ATOM 6032 N N . GLY B 1 350 ? 15.438 -54 -8.352 1 95 350 GLY B N 1
ATOM 6033 C CA . GLY B 1 350 ? 14.719 -52.969 -9.07 1 95 350 GLY B CA 1
ATOM 6034 C C . GLY B 1 350 ? 14.945 -51.562 -8.5 1 95 350 GLY B C 1
ATOM 6035 O O . GLY B 1 350 ? 15.5 -51.438 -7.406 1 95 350 GLY B O 1
ATOM 6036 N N . GLY B 1 351 ? 14.562 -50.562 -9.234 1 94.94 351 GLY B N 1
ATOM 6037 C CA . GLY B 1 351 ? 14.633 -49.188 -8.773 1 94.94 351 GLY B CA 1
ATOM 6038 C C . GLY B 1 351 ? 13.367 -48.719 -8.086 1 94.94 351 GLY B C 1
ATOM 6039 O O . GLY B 1 351 ? 12.414 -49.469 -7.941 1 94.94 351 GLY B O 1
ATOM 6040 N N . GLU B 1 352 ? 13.359 -47.5 -7.523 1 94.12 352 GLU B N 1
ATOM 6041 C CA . GLU B 1 352 ? 12.227 -46.875 -6.871 1 94.12 352 GLU B CA 1
ATOM 6042 C C . GLU B 1 352 ? 11.836 -45.594 -7.578 1 94.12 352 GLU B C 1
ATOM 6044 O O . GLU B 1 352 ? 12.234 -44.5 -7.16 1 94.12 352 GLU B O 1
ATOM 6049 N N . PRO B 1 353 ? 10.969 -45.719 -8.562 1 93.06 353 PRO B N 1
ATOM 6050 C CA . PRO B 1 353 ? 10.625 -44.562 -9.375 1 93.06 353 PRO B CA 1
ATOM 6051 C C . PRO B 1 353 ? 10.008 -43.438 -8.547 1 93.06 353 PRO B C 1
ATOM 6053 O O . PRO B 1 353 ? 10.188 -42.25 -8.875 1 93.06 353 PRO B O 1
ATOM 6056 N N . GLU B 1 354 ? 9.328 -43.719 -7.469 1 87.94 354 GLU B N 1
ATOM 6057 C CA . GLU B 1 354 ? 8.617 -42.75 -6.664 1 87.94 354 GLU B CA 1
ATOM 6058 C C . GLU B 1 354 ? 9.586 -41.781 -5.973 1 87.94 354 GLU B C 1
ATOM 6060 O O . GLU B 1 354 ? 9.211 -40.688 -5.59 1 87.94 354 GLU B O 1
ATOM 6065 N N . LYS B 1 355 ? 10.812 -42.188 -5.902 1 89.88 355 LYS B N 1
ATOM 6066 C CA . LYS B 1 355 ? 11.828 -41.375 -5.254 1 89.88 355 LYS B CA 1
ATOM 6067 C C . LYS B 1 355 ? 12.812 -40.781 -6.273 1 89.88 355 LYS B C 1
ATOM 6069 O O . LYS B 1 355 ? 13.82 -40.188 -5.902 1 89.88 355 LYS B O 1
ATOM 6074 N N . CYS B 1 356 ? 12.516 -41.031 -7.492 1 94.62 356 CYS B N 1
ATOM 6075 C CA . CYS B 1 356 ? 13.477 -40.719 -8.547 1 94.62 356 CYS B CA 1
ATOM 6076 C C . CYS B 1 356 ? 13.133 -39.406 -9.203 1 94.62 356 CYS B C 1
ATOM 6078 O O . CYS B 1 356 ? 12.062 -39.25 -9.789 1 94.62 356 CYS B O 1
ATOM 6080 N N . SER B 1 357 ? 14.062 -38.406 -9.172 1 94.75 357 SER B N 1
ATOM 6081 C CA . SER B 1 357 ? 13.859 -37.125 -9.789 1 94.75 357 SER B CA 1
ATOM 6082 C C . SER B 1 357 ? 13.742 -37.219 -11.305 1 94.75 357 SER B C 1
ATOM 6084 O O . SER B 1 357 ? 13 -36.469 -11.93 1 94.75 357 SER B O 1
ATOM 6086 N N . ILE B 1 358 ? 14.453 -38.156 -11.867 1 95.81 358 ILE B N 1
ATOM 6087 C CA . ILE B 1 358 ? 14.438 -38.375 -13.312 1 95.81 358 ILE B CA 1
ATOM 6088 C C . ILE B 1 358 ? 13.07 -38.875 -13.75 1 95.81 358 ILE B C 1
ATOM 6090 O O . ILE B 1 358 ? 12.508 -38.406 -14.742 1 95.81 358 ILE B O 1
ATOM 6094 N N . TYR B 1 359 ? 12.609 -39.844 -13.008 1 95.44 359 TYR B N 1
ATOM 6095 C CA . TYR B 1 359 ? 11.273 -40.344 -13.312 1 95.44 359 TYR B CA 1
ATOM 6096 C C . TYR B 1 359 ? 10.227 -39.25 -13.188 1 95.44 359 TYR B C 1
ATOM 6098 O O . TYR B 1 359 ? 9.344 -39.125 -14.039 1 95.44 359 TYR B O 1
ATOM 6106 N N . GLN B 1 360 ? 10.312 -38.438 -12.164 1 93.88 360 GLN B N 1
ATOM 6107 C CA . GLN B 1 360 ? 9.359 -37.375 -11.953 1 93.88 360 GLN B CA 1
ATOM 6108 C C . GLN B 1 360 ? 9.406 -36.344 -13.094 1 93.88 360 GLN B C 1
ATOM 6110 O O . GLN B 1 360 ? 8.359 -35.875 -13.539 1 93.88 360 GLN B O 1
ATOM 6115 N N . LEU B 1 361 ? 10.547 -36.031 -13.516 1 95.62 361 LEU B N 1
ATOM 6116 C CA . LEU B 1 361 ? 10.695 -35.125 -14.633 1 95.62 361 LEU B CA 1
ATOM 6117 C C . LEU B 1 361 ? 9.961 -35.625 -15.867 1 95.62 361 LEU B C 1
ATOM 6119 O O . LEU B 1 361 ? 9.297 -34.844 -16.562 1 95.62 361 LEU B O 1
ATOM 6123 N N . ASN B 1 362 ? 10.102 -36.906 -16.125 1 96.19 362 ASN B N 1
ATOM 6124 C CA . ASN B 1 362 ? 9.398 -37.5 -17.25 1 96.19 362 ASN B CA 1
ATOM 6125 C C . ASN B 1 362 ? 7.887 -37.531 -17.016 1 96.19 362 ASN B C 1
ATOM 6127 O O . ASN B 1 362 ? 7.109 -37.25 -17.938 1 96.19 362 ASN B O 1
ATOM 6131 N N . LYS B 1 363 ? 7.488 -37.844 -15.828 1 95.06 363 LYS B N 1
ATOM 6132 C CA . LYS B 1 363 ? 6.074 -37.875 -15.469 1 95.06 363 LYS B CA 1
ATOM 6133 C C . LYS B 1 363 ? 5.418 -36.531 -15.641 1 95.06 363 LYS B C 1
ATOM 6135 O O . LYS B 1 363 ? 4.316 -36.438 -16.188 1 95.06 363 LYS B O 1
ATOM 6140 N N . PHE B 1 364 ? 6.102 -35.5 -15.258 1 94.38 364 PHE B N 1
ATOM 6141 C CA . PHE B 1 364 ? 5.539 -34.156 -15.273 1 94.38 364 PHE B CA 1
ATOM 6142 C C . PHE B 1 364 ? 5.59 -33.562 -16.672 1 94.38 364 PHE B C 1
ATOM 6144 O O . PHE B 1 364 ? 4.637 -32.938 -17.125 1 94.38 364 PHE B O 1
ATOM 6151 N N . HIS B 1 365 ? 6.793 -33.75 -17.375 1 94.88 365 HIS B N 1
ATOM 6152 C CA . HIS B 1 365 ? 6.98 -32.844 -18.531 1 94.88 365 HIS B CA 1
ATOM 6153 C C . HIS B 1 365 ? 7.48 -33.625 -19.75 1 94.88 365 HIS B C 1
ATOM 6155 O O . HIS B 1 365 ? 7.055 -33.375 -20.875 1 94.88 365 HIS B O 1
ATOM 6161 N N . MET B 1 366 ? 8.344 -34.625 -19.562 1 95.12 366 MET B N 1
ATOM 6162 C CA . MET B 1 366 ? 9.211 -35.031 -20.656 1 95.12 366 MET B CA 1
ATOM 6163 C C . MET B 1 366 ? 8.641 -36.281 -21.359 1 95.12 366 MET B C 1
ATOM 6165 O O . MET B 1 366 ? 9.047 -36.594 -22.484 1 95.12 366 MET B O 1
ATOM 6169 N N . GLN B 1 367 ? 7.762 -36.969 -20.719 1 94.25 367 GLN B N 1
ATOM 6170 C CA . GLN B 1 367 ? 7.109 -38.125 -21.359 1 94.25 367 GLN B CA 1
ATOM 6171 C C . GLN B 1 367 ? 5.602 -37.906 -21.453 1 94.25 367 GLN B C 1
ATOM 6173 O O . GLN B 1 367 ? 4.887 -38.031 -20.453 1 94.25 367 GLN B O 1
ATOM 6178 N N . GLU B 1 368 ? 5.117 -37.688 -22.641 1 91.12 368 GLU B N 1
ATOM 6179 C CA . GLU B 1 368 ? 3.703 -37.344 -22.797 1 91.12 368 GLU B CA 1
ATOM 6180 C C . GLU B 1 368 ? 2.857 -38.625 -22.938 1 91.12 368 GLU B C 1
ATOM 6182 O O . GLU B 1 368 ? 1.673 -38.625 -22.594 1 91.12 368 GLU B O 1
ATOM 6187 N N . ASP B 1 369 ? 3.49 -39.688 -23.453 1 94.75 369 ASP B N 1
ATOM 6188 C CA . ASP B 1 369 ? 2.779 -40.938 -23.656 1 94.75 369 ASP B CA 1
ATOM 6189 C C . ASP B 1 369 ? 2.684 -41.75 -22.359 1 94.75 369 ASP B C 1
ATOM 6191 O O . ASP B 1 369 ? 3.699 -42.156 -21.812 1 94.75 369 ASP B O 1
ATOM 6195 N N . ASP B 1 370 ? 1.526 -42 -21.938 1 95 370 ASP B N 1
ATOM 6196 C CA . ASP B 1 370 ? 1.292 -42.688 -20.656 1 95 370 ASP B CA 1
ATOM 6197 C C . ASP B 1 370 ? 1.771 -44.125 -20.703 1 95 370 ASP B C 1
ATOM 6199 O O . ASP B 1 370 ? 2.238 -44.688 -19.703 1 95 370 ASP B O 1
ATOM 6203 N N . LYS B 1 371 ? 1.603 -44.75 -21.812 1 96.12 371 LYS B N 1
ATOM 6204 C CA . LYS B 1 371 ? 2.047 -46.125 -21.953 1 96.12 371 LYS B CA 1
ATOM 6205 C C . LYS B 1 371 ? 3.564 -46.219 -21.828 1 96.12 371 LYS B C 1
ATOM 6207 O O . LYS B 1 371 ? 4.082 -47.125 -21.156 1 96.12 371 LYS B O 1
ATOM 6212 N N . GLU B 1 372 ? 4.184 -45.312 -22.5 1 96.06 372 GLU B N 1
ATOM 6213 C CA . GLU B 1 372 ? 5.641 -45.312 -22.438 1 96.06 372 GLU B CA 1
ATOM 6214 C C . GLU B 1 372 ? 6.129 -45 -21.031 1 96.06 372 GLU B C 1
ATOM 6216 O O . GLU B 1 372 ? 7.125 -45.594 -20.578 1 96.06 372 GLU B O 1
ATOM 6221 N N . LEU B 1 373 ? 5.48 -44.125 -20.359 1 96.38 373 LEU B N 1
ATOM 6222 C CA . LEU B 1 373 ? 5.84 -43.812 -18.984 1 96.38 373 LEU B CA 1
ATOM 6223 C C . LEU B 1 373 ? 5.641 -45.031 -18.078 1 96.38 373 LEU B C 1
ATOM 6225 O O . LEU B 1 373 ? 6.469 -45.312 -17.203 1 96.38 373 LEU B O 1
ATOM 6229 N N . ALA B 1 374 ? 4.531 -45.719 -18.297 1 95.62 374 ALA B N 1
ATOM 6230 C CA . ALA B 1 374 ? 4.25 -46.906 -17.516 1 95.62 374 ALA B CA 1
ATOM 6231 C C . ALA B 1 374 ? 5.312 -47.969 -17.766 1 95.62 374 ALA B C 1
ATOM 6233 O O . ALA B 1 374 ? 5.746 -48.656 -16.828 1 95.62 374 ALA B O 1
ATOM 6234 N N . LYS B 1 375 ? 5.688 -48.125 -18.969 1 96.62 375 LYS B N 1
ATOM 6235 C CA . LYS B 1 375 ? 6.738 -49.062 -19.328 1 96.62 375 LYS B CA 1
ATOM 6236 C C . LYS B 1 375 ? 8.047 -48.719 -18.625 1 96.62 375 LYS B C 1
ATOM 6238 O O . LYS B 1 375 ? 8.758 -49.594 -18.141 1 96.62 375 LYS B O 1
ATOM 6243 N N . MET B 1 376 ? 8.344 -47.469 -18.641 1 95.75 376 MET B N 1
ATOM 6244 C CA . MET B 1 376 ? 9.547 -47 -17.969 1 95.75 376 MET B CA 1
ATOM 6245 C C . MET B 1 376 ? 9.508 -47.344 -16.484 1 95.75 376 MET B C 1
ATOM 6247 O O . MET B 1 376 ? 10.5 -47.844 -15.922 1 95.75 376 MET B O 1
ATOM 6251 N N . CYS B 1 377 ? 8.398 -47.062 -15.891 1 95.62 377 CYS B N 1
ATOM 6252 C CA . CYS B 1 377 ? 8.211 -47.344 -14.477 1 95.62 377 CYS B CA 1
ATOM 6253 C C . CYS B 1 377 ? 8.359 -48.844 -14.195 1 95.62 377 CYS B C 1
ATOM 6255 O O . CYS B 1 377 ? 9.07 -49.25 -13.266 1 95.62 377 CYS B O 1
ATOM 6257 N N . GLU B 1 378 ? 7.73 -49.625 -15.008 1 96.31 378 GLU B N 1
ATOM 6258 C CA . GLU B 1 378 ? 7.766 -51.094 -14.836 1 96.31 378 GLU B CA 1
ATOM 6259 C C . GLU B 1 378 ? 9.18 -51.625 -15.039 1 96.31 378 GLU B C 1
ATOM 6261 O O . GLU B 1 378 ? 9.641 -52.469 -14.273 1 96.31 378 GLU B O 1
ATOM 6266 N N . ALA B 1 379 ? 9.805 -51.188 -16.047 1 96.69 379 ALA B N 1
ATOM 6267 C CA . ALA B 1 379 ? 11.164 -51.625 -16.344 1 96.69 379 ALA B CA 1
ATOM 6268 C C . ALA B 1 379 ? 12.117 -51.219 -15.203 1 96.69 379 ALA B C 1
ATOM 6270 O O . ALA B 1 379 ? 13.039 -51.969 -14.875 1 96.69 379 ALA B O 1
ATOM 6271 N N . CYS B 1 380 ? 11.945 -50.062 -14.641 1 96.75 380 CYS B N 1
ATOM 6272 C CA . CYS B 1 380 ? 12.758 -49.594 -13.516 1 96.75 380 CYS B CA 1
ATOM 6273 C C . CYS B 1 380 ? 12.562 -50.5 -12.305 1 96.75 380 CYS B C 1
ATOM 6275 O O . CYS B 1 380 ? 13.531 -50.969 -11.711 1 96.75 380 CYS B O 1
ATOM 6277 N N . LYS B 1 381 ? 11.312 -50.75 -12.008 1 95.56 381 LYS B N 1
ATOM 6278 C CA . LYS B 1 381 ? 10.969 -51.594 -10.852 1 95.56 381 LYS B CA 1
ATOM 6279 C C . LYS B 1 381 ? 11.445 -53.031 -11.031 1 95.56 381 LYS B C 1
ATOM 6281 O O . LYS B 1 381 ? 11.797 -53.688 -10.055 1 95.56 381 LYS B O 1
ATOM 6286 N N . ALA B 1 382 ? 11.484 -53.438 -12.266 1 95.81 382 ALA B N 1
ATOM 6287 C CA . ALA B 1 382 ? 11.891 -54.812 -12.57 1 95.81 382 ALA B CA 1
ATOM 6288 C C . ALA B 1 382 ? 13.414 -54.938 -12.625 1 95.81 382 ALA B C 1
ATOM 6290 O O . ALA B 1 382 ? 13.945 -56.031 -12.742 1 95.81 382 ALA B O 1
ATOM 6291 N N . GLY B 1 383 ? 14.078 -53.781 -12.609 1 94.88 383 GLY B N 1
ATOM 6292 C CA . GLY B 1 383 ? 15.531 -53.812 -12.68 1 94.88 383 GLY B CA 1
ATOM 6293 C C . GLY B 1 383 ? 16.047 -53.969 -14.094 1 94.88 383 GLY B C 1
ATOM 6294 O O . GLY B 1 383 ? 17.188 -54.406 -14.297 1 94.88 383 GLY B O 1
ATOM 6295 N N . GLU B 1 384 ? 15.258 -53.75 -14.984 1 95.75 384 GLU B N 1
ATOM 6296 C CA . GLU B 1 384 ? 15.625 -53.906 -16.391 1 95.75 384 GLU B CA 1
ATOM 6297 C C . GLU B 1 384 ? 16.172 -52.594 -16.953 1 95.75 384 GLU B C 1
ATOM 6299 O O . GLU B 1 384 ? 16.922 -52.594 -17.938 1 95.75 384 GLU B O 1
ATOM 6304 N N . LEU B 1 385 ? 15.758 -51.531 -16.422 1 95.81 385 LEU B N 1
ATOM 6305 C CA . LEU B 1 385 ? 16.203 -50.219 -16.828 1 95.81 385 LEU B CA 1
ATOM 6306 C C . LEU B 1 385 ? 17.203 -49.625 -15.828 1 95.81 385 LEU B C 1
ATOM 6308 O O . LEU B 1 385 ? 16.844 -49.375 -14.68 1 95.81 385 LEU B O 1
ATOM 6312 N N . MET B 1 386 ? 18.438 -49.406 -16.297 1 95.06 386 MET B N 1
ATOM 6313 C CA . MET B 1 386 ? 19.484 -48.875 -15.422 1 95.06 386 MET B CA 1
ATOM 6314 C C . MET B 1 386 ? 19.422 -47.344 -15.398 1 95.06 386 MET B C 1
ATOM 6316 O O . MET B 1 386 ? 19.016 -46.719 -16.375 1 95.06 386 MET B O 1
ATOM 6320 N N . CYS B 1 387 ? 19.906 -46.812 -14.32 1 96.06 387 CYS B N 1
ATOM 6321 C CA . CYS B 1 387 ? 19.812 -45.375 -14.094 1 96.06 387 CYS B CA 1
ATOM 6322 C C . CYS B 1 387 ? 20.562 -44.594 -15.156 1 96.06 387 CYS B C 1
ATOM 6324 O O . CYS B 1 387 ? 20.094 -43.562 -15.641 1 96.06 387 CYS B O 1
ATOM 6326 N N . GLY B 1 388 ? 21.75 -45.031 -15.492 1 95.44 388 GLY B N 1
ATOM 6327 C CA . GLY B 1 388 ? 22.531 -44.344 -16.516 1 95.44 388 GLY B CA 1
ATOM 6328 C C . GLY B 1 388 ? 21.812 -44.219 -17.844 1 95.44 388 GLY B C 1
ATOM 6329 O O . GLY B 1 388 ? 21.828 -43.188 -18.484 1 95.44 388 GLY B O 1
ATOM 6330 N N . THR B 1 389 ? 21.266 -45.344 -18.266 1 96.12 389 THR B N 1
ATOM 6331 C CA . THR B 1 389 ? 20.516 -45.375 -19.516 1 96.12 389 THR B CA 1
ATOM 6332 C C . THR B 1 389 ? 19.297 -44.469 -19.438 1 96.12 389 THR B C 1
ATOM 6334 O O . THR B 1 389 ? 19 -43.719 -20.375 1 96.12 389 THR B O 1
ATOM 6337 N N . CYS B 1 390 ? 18.562 -44.562 -18.328 1 97 390 CYS B N 1
ATOM 6338 C CA . CYS B 1 390 ? 17.375 -43.75 -18.125 1 97 390 CYS B CA 1
ATOM 6339 C C . CYS B 1 390 ? 17.719 -42.281 -18.172 1 97 390 CYS B C 1
ATOM 6341 O O . CYS B 1 390 ? 17 -41.469 -18.781 1 97 390 CYS B O 1
ATOM 6343 N N . LYS B 1 391 ? 18.812 -41.906 -17.562 1 97.56 391 LYS B N 1
ATOM 6344 C CA . LYS B 1 391 ? 19.281 -40.531 -17.578 1 97.56 391 LYS B CA 1
ATOM 6345 C C . LYS B 1 391 ? 19.594 -40.062 -19 1 97.56 391 LYS B C 1
ATOM 6347 O O . LYS B 1 391 ? 19.219 -38.969 -19.391 1 97.56 391 LYS B O 1
ATOM 6352 N N . LYS B 1 392 ? 20.25 -40.875 -19.703 1 97.88 392 LYS B N 1
ATOM 6353 C CA . LYS B 1 392 ? 20.625 -40.531 -21.062 1 97.88 392 LYS B CA 1
ATOM 6354 C C . LYS B 1 392 ? 19.391 -40.312 -21.938 1 97.88 392 LYS B C 1
ATOM 6356 O O . LYS B 1 392 ? 19.344 -39.375 -22.734 1 97.88 392 LYS B O 1
ATOM 6361 N N . GLU B 1 393 ? 18.469 -41.219 -21.859 1 97.56 393 GLU B N 1
ATOM 6362 C CA . GLU B 1 393 ? 17.234 -41.094 -22.609 1 97.56 393 GLU B CA 1
ATOM 6363 C C . GLU B 1 393 ? 16.469 -39.812 -22.219 1 97.56 393 GLU B C 1
ATOM 6365 O O . GLU B 1 393 ? 15.93 -39.125 -23.078 1 97.56 393 GLU B O 1
ATOM 6370 N N . THR B 1 394 ? 16.406 -39.562 -20.953 1 97.88 394 THR B N 1
ATOM 6371 C CA . THR B 1 394 ? 15.742 -38.375 -20.453 1 97.88 394 THR B CA 1
ATOM 6372 C C . THR B 1 394 ? 16.453 -37.125 -20.938 1 97.88 394 THR B C 1
ATOM 6374 O O . THR B 1 394 ? 15.82 -36.125 -21.312 1 97.88 394 THR B O 1
ATOM 6377 N N . LEU B 1 395 ? 17.797 -37.125 -20.859 1 98.31 395 LEU B N 1
ATOM 6378 C CA . LEU B 1 395 ? 18.594 -36 -21.359 1 98.31 395 LEU B CA 1
ATOM 6379 C C . LEU B 1 395 ? 18.234 -35.688 -22.812 1 98.31 395 LEU B C 1
ATOM 6381 O O . LEU B 1 395 ? 18.078 -34.531 -23.172 1 98.31 395 LEU B O 1
ATOM 6385 N N . GLU B 1 396 ? 18.078 -36.719 -23.594 1 98.06 396 GLU B N 1
ATOM 6386 C CA . GLU B 1 396 ? 17.688 -36.531 -24.984 1 98.06 396 GLU B CA 1
ATOM 6387 C C . GLU B 1 396 ? 16.344 -35.812 -25.094 1 98.06 396 GLU B C 1
ATOM 6389 O O . GLU B 1 396 ? 16.188 -34.906 -25.922 1 98.06 396 GLU B O 1
ATOM 6394 N N . ARG B 1 397 ? 15.398 -36.25 -24.328 1 97.94 397 ARG B N 1
ATOM 6395 C CA . ARG B 1 397 ? 14.086 -35.625 -24.328 1 97.94 397 ARG B CA 1
ATOM 6396 C C . ARG B 1 397 ? 14.188 -34.156 -23.875 1 97.94 397 ARG B C 1
ATOM 6398 O O . ARG B 1 397 ? 13.531 -33.281 -24.453 1 97.94 397 ARG B O 1
ATOM 6405 N N . VAL B 1 398 ? 15 -33.906 -22.859 1 98.12 398 VAL B N 1
ATOM 6406 C CA . VAL B 1 398 ? 15.172 -32.562 -22.328 1 98.12 398 VAL B CA 1
ATOM 6407 C C . VAL B 1 398 ? 15.805 -31.656 -23.375 1 98.12 398 VAL B C 1
ATOM 6409 O O . VAL B 1 398 ? 15.336 -30.547 -23.609 1 98.12 398 VAL B O 1
ATOM 6412 N N . LEU B 1 399 ? 16.859 -32.156 -24 1 98.19 399 LEU B N 1
ATOM 6413 C CA . LEU B 1 399 ? 17.547 -31.359 -25.016 1 98.19 399 LEU B CA 1
ATOM 6414 C C . LEU B 1 399 ? 16.625 -31.062 -26.188 1 98.19 399 LEU B C 1
ATOM 6416 O O . LEU B 1 399 ? 16.641 -29.953 -26.734 1 98.19 399 LEU B O 1
ATOM 6420 N N . THR B 1 400 ? 15.875 -32.062 -26.578 1 97.94 400 THR B N 1
ATOM 6421 C CA . THR B 1 400 ? 14.898 -31.844 -27.641 1 97.94 400 THR B CA 1
ATOM 6422 C C . THR B 1 400 ? 13.891 -30.766 -27.25 1 97.94 400 THR B C 1
ATOM 6424 O O . THR B 1 400 ? 13.594 -29.875 -28.047 1 97.94 400 THR B O 1
ATOM 6427 N N . PHE B 1 401 ? 13.391 -30.859 -26.078 1 97.44 401 PHE B N 1
ATOM 6428 C CA . PHE B 1 401 ? 12.438 -29.875 -25.578 1 97.44 401 PHE B CA 1
ATOM 6429 C C . PHE B 1 401 ? 13.047 -28.469 -25.594 1 97.44 401 PHE B C 1
ATOM 6431 O O . PHE B 1 401 ? 12.422 -27.531 -26.062 1 97.44 401 PHE B O 1
ATOM 6438 N N . LEU B 1 402 ? 14.234 -28.328 -25.016 1 98 402 LEU B N 1
ATOM 6439 C CA . LEU B 1 402 ? 14.883 -27.031 -24.922 1 98 402 LEU B CA 1
ATOM 6440 C C . LEU B 1 402 ? 15.094 -26.422 -26.297 1 98 402 LEU B C 1
ATOM 6442 O O . LEU B 1 402 ? 14.875 -25.219 -26.5 1 98 402 LEU B O 1
ATOM 6446 N N . LYS B 1 403 ? 15.469 -27.266 -27.203 1 97.5 403 LYS B N 1
ATOM 6447 C CA . LYS B 1 403 ? 15.703 -26.797 -28.562 1 97.5 403 LYS B CA 1
ATOM 6448 C C . LYS B 1 403 ? 14.406 -26.312 -29.203 1 97.5 403 LYS B C 1
ATOM 6450 O O . LYS B 1 403 ? 14.352 -25.203 -29.75 1 97.5 403 LYS B O 1
ATOM 6455 N N . GLU B 1 404 ? 13.422 -27.125 -29.156 1 97.56 404 GLU B N 1
ATOM 6456 C CA . GLU B 1 404 ? 12.133 -26.766 -29.75 1 97.56 404 GLU B CA 1
ATOM 6457 C C . GLU B 1 404 ? 11.539 -25.531 -29.078 1 97.56 404 GLU B C 1
ATOM 6459 O O . GLU B 1 404 ? 10.961 -24.672 -29.75 1 97.56 404 GLU B O 1
ATOM 6464 N N . PHE B 1 405 ? 11.664 -25.516 -27.797 1 97.69 405 PHE B N 1
ATOM 6465 C CA . PHE B 1 405 ? 11.102 -24.406 -27.031 1 97.69 405 PHE B CA 1
ATOM 6466 C C . PHE B 1 405 ? 11.828 -23.109 -27.375 1 97.69 405 PHE B C 1
ATOM 6468 O O . PHE B 1 405 ? 11.203 -22.047 -27.453 1 97.69 405 PHE B O 1
ATOM 6475 N N . LYS B 1 406 ? 13.094 -23.172 -27.484 1 97.56 406 LYS B N 1
ATOM 6476 C CA . LYS B 1 406 ? 13.867 -22 -27.891 1 97.56 406 LYS B CA 1
ATOM 6477 C C . LYS B 1 406 ? 13.398 -21.469 -29.25 1 97.56 406 LYS B C 1
ATOM 6479 O O . LYS B 1 406 ? 13.258 -20.266 -29.438 1 97.56 406 LYS B O 1
ATOM 6484 N N . GLU B 1 407 ? 13.188 -22.359 -30.141 1 97.88 407 GLU B N 1
ATOM 6485 C CA . GLU B 1 407 ? 12.695 -21.984 -31.453 1 97.88 407 GLU B CA 1
ATOM 6486 C C . GLU B 1 407 ? 11.336 -21.281 -31.359 1 97.88 407 GLU B C 1
ATOM 6488 O O . GLU B 1 407 ? 11.117 -20.25 -32 1 97.88 407 GLU B O 1
ATOM 6493 N N . LYS B 1 408 ? 10.484 -21.844 -30.578 1 98.12 408 LYS B N 1
ATOM 6494 C CA . LYS B 1 408 ? 9.172 -21.234 -30.391 1 98.12 408 LYS B CA 1
ATOM 6495 C C . LYS B 1 408 ? 9.289 -19.859 -29.734 1 98.12 408 LYS B C 1
ATOM 6497 O O . LYS B 1 408 ? 8.57 -18.922 -30.094 1 98.12 408 LYS B O 1
ATOM 6502 N N . ARG B 1 409 ? 10.133 -19.766 -28.766 1 97.88 409 ARG B N 1
ATOM 6503 C CA . ARG B 1 409 ? 10.359 -18.484 -28.094 1 97.88 409 ARG B CA 1
ATOM 6504 C C . ARG B 1 409 ? 10.875 -17.438 -29.062 1 97.88 409 ARG B C 1
ATOM 6506 O O . ARG B 1 409 ? 10.438 -16.281 -29.016 1 97.88 409 ARG B O 1
ATOM 6513 N N . ASP B 1 410 ? 11.758 -17.828 -29.891 1 97.5 410 ASP B N 1
ATOM 6514 C CA . ASP B 1 410 ? 12.281 -16.906 -30.906 1 97.5 410 ASP B CA 1
ATOM 6515 C C . ASP B 1 410 ? 11.172 -16.422 -31.828 1 97.5 410 ASP B C 1
ATOM 6517 O O . ASP B 1 410 ? 11.164 -15.258 -32.25 1 97.5 410 ASP B O 1
ATOM 6521 N N . GLU B 1 411 ? 10.328 -17.266 -32.094 1 97.81 411 GLU B N 1
ATOM 6522 C CA . GLU B 1 411 ? 9.242 -16.938 -33.031 1 97.81 411 GLU B CA 1
ATOM 6523 C C . GLU B 1 411 ? 8.289 -15.914 -32.438 1 97.81 411 GLU B C 1
ATOM 6525 O O . GLU B 1 411 ? 7.664 -15.141 -33.156 1 97.81 411 GLU B O 1
ATOM 6530 N N . VAL B 1 412 ? 8.203 -15.898 -31.156 1 97.69 412 VAL B N 1
ATOM 6531 C CA . VAL B 1 412 ? 7.195 -15.047 -30.547 1 97.69 412 VAL B CA 1
ATOM 6532 C C . VAL B 1 412 ? 7.867 -13.852 -29.859 1 97.69 412 VAL B C 1
ATOM 6534 O O . VAL B 1 412 ? 7.203 -13.055 -29.203 1 97.69 412 VAL B O 1
ATOM 6537 N N . SER B 1 413 ? 9.125 -13.789 -29.938 1 96 413 SER B N 1
ATOM 6538 C CA . SER B 1 413 ? 9.891 -12.75 -29.25 1 96 413 SER B CA 1
ATOM 6539 C C . SER B 1 413 ? 9.352 -11.359 -29.578 1 96 413 SER B C 1
ATOM 6541 O O . SER B 1 413 ? 9.398 -10.461 -28.734 1 96 413 SER B O 1
ATOM 6543 N N . HIS B 1 414 ? 8.758 -11.148 -30.734 1 96.44 414 HIS B N 1
ATOM 6544 C CA . HIS B 1 414 ? 8.25 -9.852 -31.172 1 96.44 414 HIS B CA 1
ATOM 6545 C C . HIS B 1 414 ? 6.977 -9.477 -30.422 1 96.44 414 HIS B C 1
ATOM 6547 O O . HIS B 1 414 ? 6.582 -8.312 -30.406 1 96.44 414 HIS B O 1
ATOM 6553 N N . MET B 1 415 ? 6.375 -10.445 -29.812 1 96.06 415 MET B N 1
ATOM 6554 C CA . MET B 1 415 ? 5.121 -10.211 -29.094 1 96.06 415 MET B CA 1
ATOM 6555 C C . MET B 1 415 ? 5.383 -9.609 -27.719 1 96.06 415 MET B C 1
ATOM 6557 O O . MET B 1 415 ? 4.465 -9.109 -27.062 1 96.06 415 MET B O 1
ATOM 6561 N N . VAL B 1 416 ? 6.582 -9.703 -27.297 1 95.94 416 VAL B N 1
ATOM 6562 C CA . VAL B 1 416 ? 6.918 -9.242 -25.953 1 95.94 416 VAL B CA 1
ATOM 6563 C C . VAL B 1 416 ? 6.977 -7.719 -25.938 1 95.94 416 VAL B C 1
ATOM 6565 O O . VAL B 1 416 ? 7.898 -7.117 -26.5 1 95.94 416 VAL B O 1
ATOM 6568 N N . GLU B 1 417 ? 5.922 -7.059 -25.453 1 90.5 417 GLU B N 1
ATOM 6569 C CA . GLU B 1 417 ? 5.871 -5.621 -25.188 1 90.5 417 GLU B CA 1
ATOM 6570 C C . GLU B 1 417 ? 5.793 -5.336 -23.703 1 90.5 417 GLU B C 1
ATOM 6572 O O . GLU B 1 417 ? 4.871 -5.793 -23.016 1 90.5 417 GLU B O 1
ATOM 6577 N N . TRP B 1 418 ? 6.859 -4.77 -23.328 1 88.75 418 TRP B N 1
ATOM 6578 C CA . TRP B 1 418 ? 6.879 -4.559 -21.891 1 88.75 418 TRP B CA 1
ATOM 6579 C C . TRP B 1 418 ? 7.227 -3.113 -21.547 1 88.75 418 TRP B C 1
ATOM 6581 O O . TRP B 1 418 ? 8.203 -2.566 -22.078 1 88.75 418 TRP B O 1
#

InterPro domains:
  IPR002305 Aminoacyl-tRNA synthetase, class Ic [PF00579] (63-225)
  IPR002305 Aminoacyl-tRNA synthetase, class Ic [PF00579] (277-402)
  IPR002306 Tryptophan-tRNA ligase [PR01039] (78-94)
  IPR002306 Tryptophan-tRNA ligase [PR01039] (201-222)
  IPR002306 Tryptophan-tRNA ligase [PR01039] (309-319)
  IPR014729 Rossmann-like alpha/beta/alpha sandwich fold [G3DSA:3.40.50.620] (1-231)

Radius of gyration: 33.17 Å; Cα contacts (8 Å, |Δi|>4): 1462; chains: 2; bounding box: 84×104×76 Å